Protein 4LYP (pdb70)

CATH classification: 3.20.20.80

Sequence (831 aa):
SEFAFVKIASDGKGFTRYGEPYLIRGANYWQGMNLGADDCCSGGDRKRMMELEIIKQMAEMGIINNLRVMMASSEGPDDQPYRMRPSMMPQPGKYNEGVFVGLDYLLDTMDRRYNMTAVMTLGNFWQWSGGFGQYVAWITGNQTIPYPVGDVTYDEFTQFAARFYNDSEIAPKANKKLFKDHIYTVQNRRNTVNGKIYKEDPVIMSWQIANEPQEAPASWFEEISTFIKKGAPKKHLVSAGLESKLDEYDFDRAHDHKNIDYTTCHCWVENWGIYDPADDPDGLPHANEYMHDFLEESRSKWAAQQLNKPIVMEEFGMARDAWRNPEDETYKYLPSTPTSSHKDEYYQQKAFNQIVSLASNNRSSFSGSNFWAYGGEGRSTYPPNPYGMVWLGDPPHEPHGWYSVYSNDTTVQIIKDYNANLLKVQKELSKGSEFAFVKIASDGKGFTRYGEPYLIRGANYWQGMNLGADDCCSGGDRKRMMELEIIKQMAEMGIINNLRVMMASSEGPDDQPYRMRPSMMPQPGKYNEGVFVGLDYLLDTMDRRYNMTAVMTLGNFWQWSGGFGQYVAWITGNQTIPYPVGDVTYDEFTQFAARFYNDSEIAPKANKLFKDHIYTVQNRRNTVNGKIYKEDPVIMSWQIANEPQEAPASWFEEISTFIKKGAPKHLVSAGLESKKLDEYDFDRAHDHKNIDYTTCHCWVENWGIIYDPADDPDGLPHANEYMHDFLESRSKWAAQQLNKPIVMEEFGMARDAWRNPEDETYKYLPSTPTSSHKDEYYQKAFNQIVSLASNRSFSGSNFWAYGGEGRSTYPPNPYGMVWLGDPPHEPHGWYSVYSNNDTTVQIIKDYNANLLKVQKEL

Nearest PDB structures (foldseek):
  4lyp-assembly2_B  TM=1.002E+00  e=8.422E-87  Rhizomucor miehei
  4nrr-assembly1_A  TM=1.002E+00  e=1.144E-84  Rhizomucor miehei
  4lyr-assembly1_A  TM=1.001E+00  e=4.850E-84  Rhizomucor miehei
  7odj-assembly1_AAA  TM=9.255E-01  e=1.878E-40  Cellvibrio mixtus
  1rh9-assembly1_A  TM=8.190E-01  e=1.113E-27  Solanum lycopersicum

Solvent-accessible surface area: 29738 Å² total; per-residue (Å²): 149,70,130,23,8,3,73,45,14,133,70,6,69,7,4,33,18,101,66,89,33,17,10,1,37,3,0,1,0,7,0,0,0,1,1,0,0,65,116,50,13,9,11,62,58,168,43,0,68,78,0,0,89,31,0,29,101,6,20,6,7,0,0,8,1,4,0,0,0,1,0,20,4,56,19,58,74,4,1,15,0,0,0,2,31,80,48,49,138,57,25,87,18,0,4,30,0,0,0,58,0,0,17,9,0,48,188,79,114,1,0,0,6,0,6,0,1,0,0,34,4,12,0,1,0,0,0,0,1,0,2,50,43,58,68,52,61,126,9,25,21,15,72,85,114,45,56,110,70,91,0,34,141,31,0,9,71,0,14,95,46,111,111,15,14,84,96,0,11,118,29,0,52,64,1,0,136,44,0,1,43,32,139,0,68,57,48,30,55,58,0,64,84,0,30,5,0,2,0,0,0,0,0,6,15,2,36,99,1,42,44,83,18,1,69,82,0,0,30,64,0,40,157,25,0,98,69,3,11,0,0,0,0,5,15,0,79,84,78,49,158,6,0,47,43,0,1,88,18,184,20,0,23,2,0,1,0,0,0,15,0,33,78,52,69,46,8,76,6,33,65,79,121,11,9,82,102,0,17,105,57,4,93,70,4,0,80,26,21,8,143,31,2,66,129,36,81,40,6,2,4,0,3,7,0,1,1,0,6,0,6,54,112,58,84,92,57,134,94,40,30,48,68,29,99,2,60,5,50,17,0,17,65,1,0,83,104,1,6,82,31,0,26,74,39,0,59,122,75,39,4,2,0,1,2,2,14,0,0,0,0,62,1,34,22,86,116,76,26,33,54,10,4,14,15,15,0,0,3,0,32,40,36,63,56,0,29,4,0,0,0,27,121,17,97,0,26,96,32,1,97,71,6,1,60,64,0,45,139,16,21,128,80,49,46,207,108,96,74,119,24,9,3,87,44,14,130,64,6,97,9,3,30,21,108,56,104,34,17,9,1,39,3,0,1,0,6,0,0,1,1,1,0,0,65,114,50,14,10,12,56,56,159,41,0,69,79,0,0,91,31,0,30,102,6,20,6,8,0,0,8,2,4,0,0,0,1,0,19,5,55,19,60,74,4,1,15,1,0,0,1,31,77,47,51,91,54,25,88,16,0,4,30,0,0,0,59,0,0,9,10,0,48,156,75,112,1,0,0,6,0,2,0,1,0,0,31,5,8,0,1,0,0,0,0,0,0,3,49,42,58,68,86,60,111,10,36,22,14,75,85,103,36,81,95,122,90,0,31,144,32,0,8,76,0,14,93,43,109,113,14,14,86,97,0,10,117,34,0,51,54,0,0,137,44,0,1,42,31,135,0,66,48,50,31,56,59,0,64,80,0,31,5,0,2,0,0,0,0,0,5,15,2,36,97,0,43,44,82,16,1,72,80,0,0,32,64,0,37,158,24,0,99,54,2,12,0,0,0,0,5,17,0,64,83,79,49,159,6,0,47,43,1,0,89,15,180,18,0,23,2,0,1,0,0,0,14,0,33,78,50,68,48,8,66,5,30,59,79,127,15,10,81,101,0,20,104,57,4,92,70,3,0,79,26,20,10,145,31,2,71,134,36,84,38,4,2,4,0,2,7,0,0,1,0,6,0,7,54,113,55,86,105,61,78,94,43,31,48,68,30,97,2,60,3,50,18,0,16,64,1,0,85,104,1,4,82,33,0,25,74,36,1,61,112,70,36,3,1,0,0,2,1,15,0,0,0,0,61,1,42,22,87,115,74,27,33,55,9,6,15,15,15,0,0,3,0,32,39,36,64,57,0,28,3,0,0,2,16,132,18,96,0,26,101,29,1,99,66,6,2,60,63,0,49,148,13,32,158,104,72

Foldseek 3Di:
DLQQAWAQPPQFLAIDHNLFGAFFLAAEDQCQLQQLFDVVQPHVNVLSLVQVVLCLLLQGAEYEYELFAEDDLVDFQADPPGQHPDQPRGDVSSVLSVLSNLVSSVVSNHAYAYALFALDPHRDGLLVLL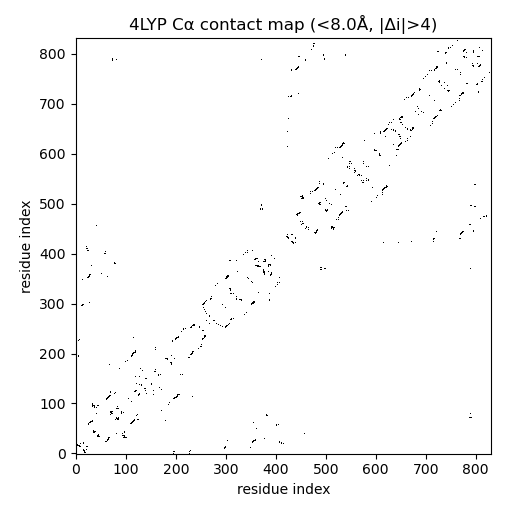CNQVVNPPQQHCPDPRHPVNNNVNSLCCQPPPPSVVSSVVSSLSSLLCQQQDQRPPPRDGNLPDSSYAEYEHHAADDLHALVVLQVSLVSNCVSRVSHAYAHNHQCPDDLVSQCSNQVYPSHQAYEHEDECVVVVQADLQAPPRQVSVLVVLVVSVVRVLVSRVVSSHAYEHAEYFAWANCNVPVVDPVLRQFPPGARVSGLVSLLSSLVSQLVCVLVSSHRYYHYQHEFEAFGLVDAADPSRDRDGRDRRNDRHRGTHDYSPHPNSNSSSVSSVSNVVSSVVSRD/DDLQQAWAQPPQFLAIDHNRFGAFFLAAEDACQLVQLFDVVQPHVNVLSLVQLVLCLVLQGAEYEYEPFAEDDLVDFQADPPGQHPAQPRGDVSSVLSVLSNLVSSVVSNHAYAYALFALDPHRDGLLVLLCNQVVHRDQQHDPDPRHPVNNNVNSLCCQPPPVSVVVSVVSSLSSLLCQQQDQRPPPRDGNLRDSSYAEYEHYAANDLHALVVLQVVLVSNCVSRVSHAYAHNHQCPDDLVSQCSNAVYPSHAAYEHADECVVVVQADLLDPPRQVSVLVVLLVVLVRVLVSRVVSSHAYEHAEYFAWANCNVPVVDVVLRQFPPGARVSGLVSLLSSLVSQLVCVLVSSHRYYHYQHEFEPFGLPDAADPSRDSGGRDRRNDRHRGTYDYSPHPNSNSSSVSSVSNVVSSVVD

Radius of gyration: 30.65 Å; Cα contacts (8 Å, |Δi|>4): 1944; chains: 2; bounding box: 57×100×51 Å

B-factor: mean 14.19, std 9.25, range [4.63, 91.25]

Structure (mmCIF, N/CA/C/O backbone):
data_4LYP
#
_entry.id   4LYP
#
_cell.length_a   50.646
_cell.length_b   171.991
_cell.length_c   55.137
_cell.angle_alpha   90.00
_cell.angle_beta   104.60
_cell.angle_gamma   90.00
#
_symmetry.space_group_name_H-M   'P 1 21 1'
#
loop_
_entity.id
_entity.type
_entity.pdbx_description
1 polymer Exo-beta-1,4-mannosidase
2 non-polymer GUANIDINE
3 non-polymer 2-AMINO-2-HYDROXYMETHYL-PROPANE-1,3-DIOL
4 water water
#
loop_
_atom_site.group_PDB
_atom_site.id
_atom_site.type_symbol
_atom_site.label_atom_id
_atom_site.label_alt_id
_atom_site.label_comp_id
_atom_site.label_asym_id
_atom_site.label_entity_id
_atom_site.label_seq_id
_atom_site.pdbx_PDB_ins_code
_atom_site.Cartn_x
_atom_site.Cartn_y
_atom_site.Cartn_z
_atom_site.occupancy
_atom_site.B_iso_or_equiv
_atom_site.auth_seq_id
_atom_site.auth_comp_id
_atom_site.auth_asym_id
_atom_site.auth_atom_id
_atom_site.pdbx_PDB_model_num
ATOM 1 N N . SER A 1 34 ? 19.196 52.118 43.862 1.00 64.42 -2 SER A N 1
ATOM 2 C CA . SER A 1 34 ? 18.770 53.482 43.373 1.00 39.77 -2 SER A CA 1
ATOM 3 C C . SER A 1 34 ? 19.943 54.424 43.215 1.00 29.66 -2 SER A C 1
ATOM 4 O O . SER A 1 34 ? 19.740 55.594 42.864 1.00 32.75 -2 SER A O 1
ATOM 6 N N . GLU A 1 35 ? 21.160 53.951 43.468 1.00 26.21 -1 GLU A N 1
ATOM 7 C CA . GLU A 1 35 ? 22.347 54.765 43.313 1.00 19.72 -1 GLU A CA 1
ATOM 8 C C . GLU A 1 35 ? 23.217 54.245 42.178 1.00 16.64 -1 GLU A C 1
ATOM 9 O O . GLU A 1 35 ? 24.363 54.643 42.066 1.00 14.96 -1 GLU A O 1
ATOM 15 N N . PHE A 1 36 ? 22.628 53.529 41.240 1.00 16.98 0 PHE A N 1
ATOM 16 C CA . PHE A 1 36 ? 23.391 52.988 40.084 1.00 16.49 0 PHE A CA 1
ATOM 17 C C . PHE A 1 36 ? 24.136 54.049 39.233 1.00 13.60 0 PHE A C 1
ATOM 18 O O . PHE A 1 36 ? 25.247 53.825 38.778 1.00 14.16 0 PHE A O 1
ATOM 26 N N . ALA A 1 37 ? 23.500 55.190 39.076 1.00 12.33 1 ALA A N 1
ATOM 27 C CA . ALA A 1 37 ? 23.983 56.284 38.261 1.00 12.82 1 ALA A CA 1
ATOM 28 C C . ALA A 1 37 ? 24.966 57.190 38.951 1.00 10.00 1 ALA A C 1
ATOM 29 O O . ALA A 1 37 ? 25.570 58.070 38.304 1.00 10.86 1 ALA A O 1
ATOM 31 N N . PHE A 1 38 ? 25.202 57.006 40.267 1.00 10.92 2 PHE A N 1
ATOM 32 C CA . PHE A 1 38 ? 26.195 57.861 40.937 1.00 10.74 2 PHE A CA 1
ATOM 33 C C . PHE A 1 38 ? 27.571 57.348 40.605 1.00 9.50 2 PHE A C 1
ATOM 34 O O . PHE A 1 38 ? 27.850 56.128 40.659 1.00 11.48 2 PHE A O 1
ATOM 42 N N . VAL A 1 39 ? 28.497 58.283 40.369 1.00 9.10 3 VAL A N 1
ATOM 43 C CA . VAL A 1 39 ? 29.912 57.880 40.186 1.00 9.43 3 VAL A CA 1
ATOM 44 C C . VAL A 1 39 ? 30.437 57.474 41.545 1.00 8.73 3 VAL A C 1
ATOM 45 O O . VAL A 1 39 ? 30.184 58.139 42.562 1.00 9.51 3 VAL A O 1
ATOM 49 N N . LYS A 1 40 ? 31.233 56.377 41.567 1.00 8.92 4 LYS A N 1
ATOM 50 C CA . LYS A 1 40 ? 31.733 55.814 42.831 1.00 9.79 4 LYS A CA 1
ATOM 51 C C . LYS A 1 40 ? 33.205 55.529 42.650 1.00 9.28 4 LYS A C 1
ATOM 52 O O . LYS A 1 40 ? 33.736 55.529 41.525 1.00 9.13 4 LYS A O 1
ATOM 58 N N . ILE A 1 41 ? 33.880 55.229 43.750 1.00 9.33 5 ILE A N 1
ATOM 59 C CA . ILE A 1 41 ? 35.252 54.684 43.668 1.00 9.83 5 ILE A CA 1
ATOM 60 C C . ILE A 1 41 ? 35.087 53.155 43.558 1.00 11.07 5 ILE A C 1
ATOM 61 O O . ILE A 1 41 ? 34.338 52.540 44.317 1.00 13.93 5 ILE A O 1
ATOM 66 N N . ALA A 1 42 ? 35.797 52.567 42.622 1.00 10.64 6 ALA A N 1
ATOM 67 C CA . ALA A 1 42 ? 35.891 51.115 42.595 1.00 11.54 6 ALA A CA 1
ATOM 68 C C . ALA A 1 42 ? 36.265 50.582 43.982 1.00 13.50 6 ALA A C 1
ATOM 69 O O . ALA A 1 42 ? 37.106 51.141 44.673 1.00 13.48 6 ALA A O 1
ATOM 71 N N . SER A 1 43 ? 35.724 49.421 44.372 1.00 15.77 7 SER A N 1
ATOM 72 C CA . SER A 1 43 ? 36.020 48.821 45.689 1.00 15.95 7 SER A CA 1
ATOM 73 C C . SER A 1 43 ? 37.527 48.556 45.862 1.00 16.58 7 SER A C 1
ATOM 74 O O . SER A 1 43 ? 38.012 48.661 47.012 1.00 18.62 7 SER A O 1
ATOM 77 N N . ASP A 1 44 ? 38.304 48.354 44.754 1.00 14.12 8 ASP A N 1
ATOM 78 C CA . ASP A 1 44 ? 39.752 48.207 44.854 1.00 15.69 8 ASP A CA 1
ATOM 79 C C . ASP A 1 44 ? 40.596 49.479 44.795 1.00 15.82 8 ASP A C 1
ATOM 80 O O . ASP A 1 44 ? 41.794 49.388 44.791 1.00 16.67 8 ASP A O 1
ATOM 85 N N . GLY A 1 45 ? 39.917 50.627 44.703 1.00 14.37 9 GLY A N 1
ATOM 86 C CA . GLY A 1 45 ? 40.599 51.926 44.764 1.00 13.45 9 GLY A CA 1
ATOM 87 C C . GLY A 1 45 ? 41.277 52.406 43.521 1.00 13.02 9 GLY A C 1
ATOM 88 O O . GLY A 1 45 ? 41.812 53.525 43.525 1.00 14.37 9 GLY A O 1
ATOM 89 N N . LYS A 1 46 ? 41.173 51.657 42.417 1.00 12.35 10 LYS A N 1
ATOM 90 C CA . LYS A 1 46 ? 42.024 51.945 41.242 1.00 13.71 10 LYS A CA 1
ATOM 91 C C . LYS A 1 46 ? 41.290 52.673 40.077 1.00 14.22 10 LYS A C 1
ATOM 92 O O . LYS A 1 46 ? 41.784 52.769 38.999 1.00 21.51 10 LYS A O 1
ATOM 96 N N . GLY A 1 47 ? 40.088 53.128 40.346 1.00 10.91 11 GLY A N 1
ATOM 97 C CA . GLY A 1 47 ? 39.361 53.911 39.363 1.00 10.60 11 GLY A CA 1
ATOM 98 C C . GLY A 1 47 ? 38.010 54.239 39.888 1.00 8.97 11 GLY A C 1
ATOM 99 O O . GLY A 1 47 ? 37.664 53.941 41.052 1.00 10.75 11 GLY A O 1
ATOM 100 N N . PHE A 1 48 ? 37.241 54.873 39.008 1.00 9.09 12 PHE A N 1
ATOM 101 C CA . PHE A 1 48 ? 35.841 55.192 39.261 1.00 9.29 12 PHE A CA 1
ATOM 102 C C . PHE A 1 48 ? 34.944 54.132 38.643 1.00 8.40 12 PHE A C 1
ATOM 103 O O . PHE A 1 48 ? 35.383 53.407 37.719 1.00 9.19 12 PHE A O 1
ATOM 111 N N . THR A 1 49 ? 33.676 54.068 39.091 1.00 9.39 13 THR A N 1
ATOM 112 C CA . THR A 1 49 ? 32.652 53.270 38.421 1.00 9.94 13 THR A CA 1
ATOM 113 C C . THR A 1 49 ? 31.434 54.131 38.260 1.00 8.96 13 THR A C 1
ATOM 114 O O . THR A 1 49 ? 31.200 55.081 38.997 1.00 9.35 13 THR A O 1
ATOM 118 N N . ARG A 1 50 ? 30.588 53.723 37.313 1.00 9.44 14 ARG A N 1
ATOM 119 C CA . ARG A 1 50 ? 29.253 54.315 37.122 1.00 10.12 14 ARG A CA 1
ATOM 120 C C . ARG A 1 50 ? 28.441 53.249 36.372 1.00 9.68 14 ARG A C 1
ATOM 121 O O . ARG A 1 50 ? 29.014 52.619 35.436 1.00 9.89 14 ARG A O 1
ATOM 129 N N . TYR A 1 51 ? 27.175 53.046 36.764 1.00 10.76 15 TYR A N 1
ATOM 130 C CA . TYR A 1 51 ? 26.364 52.036 36.048 1.00 12.74 15 TYR A CA 1
ATOM 131 C C . TYR A 1 51 ? 27.028 50.662 36.101 1.00 12.36 15 TYR A C 1
ATOM 132 O O . TYR A 1 51 ? 26.837 49.866 35.158 1.00 13.70 15 TYR A O 1
ATOM 141 N N . GLY A 1 52 ? 27.723 50.358 37.197 1.00 13.19 16 GLY A N 1
ATOM 142 C CA . GLY A 1 52 ? 28.306 48.993 37.355 1.00 14.53 16 GLY A CA 1
ATOM 143 C C . GLY A 1 52 ? 29.500 48.742 36.476 1.00 11.85 16 GLY A C 1
ATOM 144 O O . GLY A 1 52 ? 29.922 47.588 36.387 1.00 14.74 16 GLY A O 1
ATOM 145 N N . GLU A 1 53 ? 30.053 49.779 35.850 1.00 10.52 17 GLU A N 1
ATOM 146 C CA . GLU A 1 53 ? 31.205 49.620 34.922 1.00 10.14 17 GLU A CA 1
ATOM 147 C C . GLU A 1 53 ? 32.292 50.634 35.231 1.00 8.79 17 GLU A C 1
ATOM 148 O O . GLU A 1 53 ? 32.005 51.692 35.815 1.00 9.75 17 GLU A O 1
ATOM 154 N N . PRO A 1 54 ? 33.532 50.360 34.878 1.00 9.10 18 PRO A N 1
ATOM 155 C CA . PRO A 1 54 ? 34.595 51.413 35.001 1.00 9.53 18 PRO A CA 1
ATOM 156 C C . PRO A 1 54 ? 34.116 52.704 34.361 1.00 9.39 18 PRO A C 1
ATOM 157 O O . PRO A 1 54 ? 33.403 52.711 33.369 1.00 9.15 18 PRO A O 1
ATOM 161 N N . TYR A 1 55 ? 34.645 53.815 34.924 1.00 9.00 19 TYR A N 1
ATOM 162 C CA . TYR A 1 55 ? 34.295 55.144 34.417 1.00 8.88 19 TYR A CA 1
ATOM 163 C C . TYR A 1 55 ? 35.576 55.962 34.315 1.00 8.16 19 TYR A C 1
ATOM 164 O O . TYR A 1 55 ? 36.256 56.211 35.320 1.00 9.62 19 TYR A O 1
ATOM 173 N N . LEU A 1 56 ? 35.970 56.325 33.096 1.00 7.80 20 LEU A N 1
ATOM 174 C CA . LEU A 1 56 ? 37.126 57.175 32.841 1.00 7.54 20 LEU A CA 1
ATOM 175 C C . LEU A 1 56 ? 36.669 58.566 32.470 1.00 7.40 20 LEU A C 1
ATOM 176 O O . LEU A 1 56 ? 35.625 58.807 31.871 1.00 8.61 20 LEU A O 1
ATOM 181 N N . ILE A 1 57 ? 37.513 59.519 32.846 1.00 7.47 21 ILE A N 1
ATOM 182 C CA . ILE A 1 57 ? 37.171 60.966 32.748 1.00 7.24 21 ILE A CA 1
ATOM 183 C C . ILE A 1 57 ? 37.660 61.579 31.432 1.00 6.19 21 ILE A C 1
ATOM 184 O O . ILE A 1 57 ? 38.851 61.883 31.263 1.00 7.53 21 ILE A O 1
ATOM 189 N N . ARG A 1 58 ? 36.695 61.721 30.521 1.00 6.55 22 ARG A N 1
ATOM 190 C CA . ARG A 1 58 ? 36.915 62.380 29.234 1.00 7.19 22 ARG A CA 1
ATOM 191 C C . ARG A 1 58 ? 36.522 63.835 29.423 1.00 6.23 22 ARG A C 1
ATOM 192 O O . ARG A 1 58 ? 35.398 64.244 29.070 1.00 7.44 22 ARG A O 1
ATOM 200 N N . GLY A 1 59 ? 37.374 64.611 30.108 1.00 6.66 23 GLY A N 1
ATOM 201 C CA . GLY A 1 59 ? 36.893 65.812 30.732 1.00 7.30 23 GLY A CA 1
ATOM 202 C C . GLY A 1 59 ? 37.331 67.100 30.083 1.00 6.27 23 GLY A C 1
ATOM 203 O O . GLY A 1 59 ? 38.300 67.202 29.311 1.00 6.86 23 GLY A O 1
ATOM 204 N N . ALA A 1 60 ? 36.589 68.140 30.495 1.00 6.52 24 ALA A N 1
ATOM 205 C CA . ALA A 1 60 ? 36.982 69.547 30.180 1.00 6.44 24 ALA A CA 1
ATOM 206 C C . ALA A 1 60 ? 36.722 70.422 31.399 1.00 5.58 24 ALA A C 1
ATOM 207 O O . ALA A 1 60 ? 35.874 70.058 32.254 1.00 6.62 24 ALA A O 1
ATOM 209 N N . ASN A 1 61 ? 37.339 71.584 31.455 1.00 5.95 25 ASN A N 1
ATOM 210 C CA . ASN A 1 61 ? 36.933 72.639 32.397 1.00 5.70 25 ASN A CA 1
ATOM 211 C C . ASN A 1 61 ? 35.998 73.611 31.668 1.00 5.52 25 ASN A C 1
ATOM 212 O O . ASN A 1 61 ? 36.240 74.024 30.527 1.00 6.55 25 ASN A O 1
ATOM 217 N N . TYR A 1 62 ? 34.922 73.970 32.370 1.00 6.35 26 TYR A N 1
ATOM 218 C CA . TYR A 1 62 ? 33.885 74.886 31.852 1.00 5.97 26 TYR A CA 1
ATOM 219 C C . TYR A 1 62 ? 33.340 75.675 33.034 1.00 6.08 26 TYR A C 1
ATOM 220 O O . TYR A 1 62 ? 32.135 75.662 33.343 1.00 6.87 26 TYR A O 1
ATOM 229 N N . TRP A 1 63 ? 34.231 76.388 33.708 1.00 6.03 27 TRP A N 1
ATOM 230 C CA . TRP A 1 63 ? 33.918 77.165 34.903 1.00 6.14 27 TRP A CA 1
ATOM 231 C C . TRP A 1 63 ? 32.984 78.327 34.608 1.00 5.78 27 TRP A C 1
ATOM 232 O O . TRP A 1 63 ? 32.336 78.852 35.529 1.00 6.55 27 TRP A O 1
ATOM 243 N N . GLN A 1 64 ? 32.866 78.761 33.335 1.00 6.50 28 GLN A N 1
ATOM 244 C CA . GLN A 1 64 ? 31.977 79.849 32.949 1.00 6.07 28 GLN A CA 1
ATOM 245 C C . GLN A 1 64 ? 30.586 79.397 32.683 1.00 6.17 28 GLN A C 1
ATOM 246 O O . GLN A 1 64 ? 29.715 80.187 32.346 1.00 7.12 28 GLN A O 1
ATOM 252 N N . GLY A 1 65 ? 30.302 78.069 32.881 1.00 7.39 29 GLY A N 1
ATOM 253 C CA . GLY A 1 65 ? 28.997 77.522 32.506 1.00 7.18 29 GLY A CA 1
ATOM 254 C C . GLY A 1 65 ? 27.867 78.180 33.261 1.00 6.73 29 GLY A C 1
ATOM 255 O O . GLY A 1 65 ? 26.796 78.467 32.697 1.00 7.05 29 GLY A O 1
ATOM 256 N N . MET A 1 66 ? 27.987 78.355 34.610 1.00 6.70 30 MET A N 1
ATOM 257 C CA . MET A 1 66 ? 26.897 78.923 35.386 1.00 6.56 30 MET A CA 1
ATOM 258 C C . MET A 1 66 ? 26.543 80.305 34.854 1.00 6.72 30 MET A C 1
ATOM 259 O O . MET A 1 66 ? 25.363 80.646 34.649 1.00 7.32 30 MET A O 1
ATOM 264 N N . ASN A 1 67 ? 27.555 81.160 34.592 1.00 6.63 31 ASN A N 1
ATOM 265 C CA . ASN A 1 67 ? 27.280 82.504 34.106 1.00 6.73 31 ASN A CA 1
ATOM 266 C C . ASN A 1 67 ? 26.726 82.538 32.706 1.00 7.39 31 ASN A C 1
ATOM 267 O O . ASN A 1 67 ? 25.868 83.369 32.399 1.00 8.14 31 ASN A O 1
ATOM 272 N N . LEU A 1 68 ? 27.132 81.619 31.833 1.00 7.06 32 LEU A N 1
ATOM 273 C CA . LEU A 1 68 ? 26.541 81.557 30.482 1.00 7.75 32 LEU A CA 1
ATOM 274 C C . LEU A 1 68 ? 25.122 80.971 30.512 1.00 7.18 32 LEU A C 1
ATOM 275 O O . LEU A 1 68 ? 24.287 81.348 29.665 1.00 8.81 32 LEU A O 1
ATOM 280 N N . GLY A 1 69 ? 24.795 80.094 31.476 1.00 7.79 33 GLY A N 1
ATOM 281 C CA . GLY A 1 69 ? 23.456 79.550 31.575 1.00 8.39 33 GLY A CA 1
ATOM 282 C C . GLY A 1 69 ? 22.449 80.522 32.164 1.00 7.93 33 GLY A C 1
ATOM 283 O O . GLY A 1 69 ? 21.251 80.263 32.082 1.00 9.84 33 GLY A O 1
ATOM 284 N N . ALA A 1 70 ? 22.931 81.611 32.753 1.00 8.19 34 ALA A N 1
ATOM 285 C CA . ALA A 1 70 ? 22.008 82.597 33.351 1.00 10.24 34 ALA A CA 1
ATOM 286 C C . ALA A 1 70 ? 21.157 83.280 32.256 1.00 10.29 34 ALA A C 1
ATOM 287 O O . ALA A 1 70 ? 21.555 83.293 31.115 1.00 11.48 34 ALA A O 1
ATOM 289 N N . ASP A 1 71 ? 20.032 83.849 32.670 1.00 12.92 35 ASP A N 1
ATOM 290 C CA . ASP A 1 71 ? 19.192 84.555 31.657 1.00 14.73 35 ASP A CA 1
ATOM 291 C C . ASP A 1 71 ? 19.919 85.800 31.177 1.00 12.90 35 ASP A C 1
ATOM 292 O O . ASP A 1 71 ? 21.007 86.245 31.731 1.00 12.18 35 ASP A O 1
ATOM 297 N N . ASP A 1 72 ? 19.406 86.430 30.133 1.00 15.83 36 ASP A N 1
ATOM 298 C CA . ASP A 1 72 ? 20.093 87.558 29.506 1.00 15.25 36 ASP A CA 1
ATOM 299 C C . ASP A 1 72 ? 20.270 88.688 30.524 1.00 12.22 36 ASP A C 1
ATOM 300 O O . ASP A 1 72 ? 21.261 89.349 30.498 1.00 14.04 36 ASP A O 1
ATOM 305 N N . CYS A 1 73 ? 19.243 88.936 31.361 1.00 13.05 37 CYS A N 1
ATOM 306 C CA A CYS A 1 73 ? 19.363 90.086 32.235 0.70 15.08 37 CYS A CA 1
ATOM 307 C CA B CYS A 1 73 ? 19.190 89.976 32.399 0.30 13.34 37 CYS A CA 1
ATOM 308 C C . CYS A 1 73 ? 20.484 89.940 33.225 1.00 10.79 37 CYS A C 1
ATOM 309 O O . CYS A 1 73 ? 21.006 90.943 33.663 1.00 13.09 37 CYS A O 1
ATOM 314 N N . SER A 1 74 ? 20.900 88.695 33.543 1.00 10.10 38 SER A N 1
ATOM 315 C CA . SER A 1 74 ? 21.961 88.393 34.477 1.00 10.84 38 SER A CA 1
ATOM 316 C C . SER A 1 74 ? 23.292 88.147 33.722 1.00 9.43 38 SER A C 1
ATOM 317 O O . SER A 1 74 ? 24.238 87.616 34.296 1.00 9.47 38 SER A O 1
ATOM 320 N N . GLY A 1 75 ? 23.357 88.532 32.435 1.00 9.27 39 GLY A N 1
ATOM 321 C CA . GLY A 1 75 ? 24.622 88.474 31.688 1.00 9.52 39 GLY A CA 1
ATOM 322 C C . GLY A 1 75 ? 24.889 87.150 30.965 1.00 8.52 39 GLY A C 1
ATOM 323 O O . GLY A 1 75 ? 25.982 86.959 30.462 1.00 9.94 39 GLY A O 1
ATOM 324 N N . GLY A 1 76 ? 23.898 86.236 30.993 1.00 9.38 40 GLY A N 1
ATOM 325 C CA . GLY A 1 76 ? 24.125 84.930 30.337 1.00 9.68 40 GLY A CA 1
ATOM 326 C C . GLY A 1 76 ? 23.929 84.981 28.870 1.00 9.78 40 GLY A C 1
ATOM 327 O O . GLY A 1 76 ? 23.533 85.963 28.248 1.00 11.52 40 GLY A O 1
ATOM 328 N N . ASP A 1 77 ? 24.157 83.819 28.249 1.00 9.43 41 ASP A N 1
ATOM 329 C CA . ASP A 1 77 ? 23.836 83.568 26.842 1.00 9.43 41 ASP A CA 1
ATOM 330 C C . ASP A 1 77 ? 23.506 82.085 26.782 1.00 8.29 41 ASP A C 1
ATOM 331 O O . ASP A 1 77 ? 24.348 81.240 26.424 1.00 8.31 41 ASP A O 1
ATOM 336 N N . ARG A 1 78 ? 22.257 81.756 27.153 1.00 9.35 42 ARG A N 1
ATOM 337 C CA . ARG A 1 78 ? 21.922 80.347 27.448 1.00 9.06 42 ARG A CA 1
ATOM 338 C C . ARG A 1 78 ? 21.980 79.517 26.170 1.00 9.35 42 ARG A C 1
ATOM 339 O O . ARG A 1 78 ? 22.399 78.365 26.208 1.00 9.55 42 ARG A O 1
ATOM 347 N N . LYS A 1 79 ? 21.545 80.054 25.035 1.00 9.94 43 LYS A N 1
ATOM 348 C CA . LYS A 1 79 ? 21.625 79.293 23.786 1.00 11.03 43 LYS A CA 1
ATOM 349 C C . LYS A 1 79 ? 23.088 79.011 23.451 1.00 9.60 43 LYS A C 1
ATOM 350 O O . LYS A 1 79 ? 23.407 77.947 22.892 1.00 10.05 43 LYS A O 1
ATOM 356 N N . ARG A 1 80 ? 23.995 79.960 23.712 1.00 9.29 44 ARG A N 1
ATOM 357 C CA . ARG A 1 80 ? 25.408 79.693 23.501 1.00 9.29 44 ARG A CA 1
ATOM 358 C C . ARG A 1 80 ? 25.918 78.590 24.449 1.00 8.40 44 ARG A C 1
ATOM 359 O O . ARG A 1 80 ? 26.617 77.686 24.027 1.00 8.73 44 ARG A O 1
ATOM 367 N N . MET A 1 81 ? 25.486 78.614 25.715 1.00 8.20 45 MET A N 1
ATOM 368 C CA A MET A 1 81 ? 25.849 77.542 26.655 0.60 8.35 45 MET A CA 1
ATOM 369 C CA B MET A 1 81 ? 25.875 77.547 26.631 0.40 8.18 45 MET A CA 1
ATOM 370 C C . MET A 1 81 ? 25.424 76.212 26.109 1.00 8.25 45 MET A C 1
ATOM 371 O O . MET A 1 81 ? 26.169 75.234 26.096 1.00 8.57 45 MET A O 1
ATOM 380 N N . GLU A 1 82 ? 24.173 76.117 25.666 1.00 8.59 46 GLU A N 1
ATOM 381 C CA . GLU A 1 82 ? 23.641 74.886 25.157 1.00 9.53 46 GLU A CA 1
ATOM 382 C C . GLU A 1 82 ? 24.407 74.392 23.928 1.00 9.15 46 GLU A C 1
ATOM 383 O O . GLU A 1 82 ? 24.724 73.201 23.826 1.00 9.84 46 GLU A O 1
ATOM 389 N N . LEU A 1 83 ? 24.809 75.298 23.047 1.00 9.18 47 LEU A N 1
ATOM 390 C CA . LEU A 1 83 ? 25.599 74.934 21.887 1.00 9.15 47 LEU A CA 1
ATOM 391 C C . LEU A 1 83 ? 26.998 74.442 22.280 1.00 8.82 47 LEU A C 1
ATOM 392 O O . LEU A 1 83 ? 27.503 73.485 21.722 1.00 9.07 47 LEU A O 1
ATOM 397 N N . GLU A 1 84 ? 27.608 75.099 23.263 1.00 8.73 48 GLU A N 1
ATOM 398 C CA . GLU A 1 84 ? 28.963 74.726 23.671 1.00 7.99 48 GLU A CA 1
ATOM 399 C C . GLU A 1 84 ? 28.935 73.362 24.362 1.00 7.58 48 GLU A C 1
ATOM 400 O O . GLU A 1 84 ? 29.871 72.552 24.163 1.00 8.33 48 GLU A O 1
ATOM 406 N N . ILE A 1 85 ? 27.905 73.063 25.160 1.00 7.97 49 ILE A N 1
ATOM 407 C CA A ILE A 1 85 ? 27.754 71.697 25.716 0.70 8.26 49 ILE A CA 1
ATOM 408 C CA B ILE A 1 85 ? 27.853 71.711 25.710 0.30 7.78 49 ILE A CA 1
ATOM 409 C C . ILE A 1 85 ? 27.610 70.660 24.616 1.00 8.00 49 ILE A C 1
ATOM 410 O O . ILE A 1 85 ? 28.247 69.618 24.640 1.00 8.36 49 ILE A O 1
ATOM 419 N N . LYS A 1 86 ? 26.750 70.974 23.627 1.00 8.65 50 LYS A N 1
ATOM 420 C CA . LYS A 1 86 ? 26.597 70.069 22.467 1.00 8.81 50 LYS A CA 1
ATOM 421 C C . LYS A 1 86 ? 27.930 69.894 21.752 1.00 8.28 50 LYS A C 1
ATOM 422 O O . LYS A 1 86 ? 28.339 68.722 21.414 1.00 9.37 50 LYS A O 1
ATOM 428 N N . GLN A 1 87 ? 28.726 70.941 21.547 1.00 8.44 51 GLN A N 1
ATOM 429 C CA . GLN A 1 87 ? 30.023 70.800 20.923 1.00 8.70 51 GLN A CA 1
ATOM 430 C C . GLN A 1 87 ? 30.936 69.896 21.717 1.00 7.64 51 GLN A C 1
ATOM 431 O O . GLN A 1 87 ? 31.674 69.039 21.186 1.00 8.30 51 GLN A O 1
ATOM 437 N N . MET A 1 88 ? 30.921 70.055 23.047 1.00 7.67 52 MET A N 1
ATOM 438 C CA . MET A 1 88 ? 31.762 69.226 23.894 1.00 7.95 52 MET A CA 1
ATOM 439 C C . MET A 1 88 ? 31.282 67.779 23.850 1.00 7.96 52 MET A C 1
ATOM 440 O O . MET A 1 88 ? 32.122 66.853 23.779 1.00 8.23 52 MET A O 1
ATOM 445 N N . ALA A 1 89 ? 30.004 67.528 23.798 1.00 7.66 53 ALA A N 1
ATOM 446 C CA . ALA A 1 89 ? 29.491 66.159 23.674 1.00 9.14 53 ALA A CA 1
ATOM 447 C C . ALA A 1 89 ? 29.967 65.560 22.366 1.00 9.88 53 ALA A C 1
ATOM 448 O O . ALA A 1 89 ? 30.410 64.406 22.309 1.00 9.86 53 ALA A O 1
ATOM 450 N N . GLU A 1 90 ? 29.992 66.362 21.280 1.00 9.17 54 GLU A N 1
ATOM 451 C CA . GLU A 1 90 ? 30.417 65.869 19.945 1.00 9.89 54 GLU A CA 1
ATOM 452 C C . GLU A 1 90 ? 31.913 65.575 19.955 1.00 9.87 54 GLU A C 1
ATOM 453 O O . GLU A 1 90 ? 32.344 64.713 19.194 1.00 12.29 54 GLU A O 1
ATOM 459 N N . MET A 1 91 ? 32.681 66.248 20.782 1.00 8.72 55 MET A N 1
ATOM 460 C CA . MET A 1 91 ? 34.077 65.911 20.904 1.00 10.09 55 MET A CA 1
ATOM 461 C C . MET A 1 91 ? 34.364 64.820 21.935 1.00 8.72 55 MET A C 1
ATOM 462 O O . MET A 1 91 ? 35.545 64.551 22.232 1.00 10.19 55 MET A O 1
ATOM 467 N N . GLY A 1 92 ? 33.320 64.157 22.418 1.00 8.01 56 GLY A N 1
ATOM 468 C CA . GLY A 1 92 ? 33.520 62.987 23.241 1.00 8.01 56 GLY A CA 1
ATOM 469 C C . GLY A 1 92 ? 33.630 63.273 24.737 1.00 7.86 56 GLY A C 1
ATOM 470 O O . GLY A 1 92 ? 34.055 62.382 25.490 1.00 8.62 56 GLY A O 1
ATOM 471 N N . ILE A 1 93 ? 33.333 64.493 25.198 1.00 7.88 57 ILE A N 1
ATOM 472 C CA A ILE A 1 93 ? 33.504 64.836 26.628 0.60 7.31 57 ILE A CA 1
ATOM 473 C CA B ILE A 1 93 ? 33.464 64.872 26.619 0.40 7.10 57 ILE A CA 1
ATOM 474 C C . ILE A 1 93 ? 32.353 64.216 27.416 1.00 7.03 57 ILE A C 1
ATOM 475 O O . ILE A 1 93 ? 31.168 64.371 27.075 1.00 8.85 57 ILE A O 1
ATOM 484 N N . ASN A 1 94 ? 32.709 63.627 28.565 1.00 6.51 58 ASN A N 1
ATOM 485 C CA . ASN A 1 94 ? 31.713 63.059 29.475 1.00 7.25 58 ASN A CA 1
ATOM 486 C C . ASN A 1 94 ? 31.701 63.751 30.851 1.00 6.09 58 ASN A C 1
ATOM 487 O O . ASN A 1 94 ? 30.899 63.341 31.714 1.00 7.53 58 ASN A O 1
ATOM 492 N N . ASN A 1 95 ? 32.542 64.756 31.091 1.00 6.77 59 ASN A N 1
ATOM 493 C CA . ASN A 1 95 ? 32.728 65.281 32.422 1.00 6.56 59 ASN A CA 1
ATOM 494 C C . ASN A 1 95 ? 33.172 66.726 32.332 1.00 6.25 59 ASN A C 1
ATOM 495 O O . ASN A 1 95 ? 34.109 67.047 31.590 1.00 7.04 59 ASN A O 1
ATOM 500 N N . LEU A 1 96 ? 32.411 67.618 33.024 1.00 5.82 60 LEU A N 1
ATOM 501 C CA . LEU A 1 96 ? 32.814 69.036 33.097 1.00 6.27 60 LEU A CA 1
ATOM 502 C C . LEU A 1 96 ? 33.119 69.383 34.554 1.00 5.35 60 LEU A C 1
ATOM 503 O O . LEU A 1 96 ? 32.339 69.108 35.462 1.00 6.06 60 LEU A O 1
ATOM 508 N N . ARG A 1 97 ? 34.295 69.988 34.740 1.00 6.14 61 ARG A N 1
ATOM 509 C CA . ARG A 1 97 ? 34.638 70.641 36.021 1.00 5.82 61 ARG A CA 1
ATOM 510 C C . ARG A 1 97 ? 34.102 72.056 35.934 1.00 5.95 61 ARG A C 1
ATOM 511 O O . ARG A 1 97 ? 34.471 72.801 35.024 1.00 5.91 61 ARG A O 1
ATOM 519 N N . VAL A 1 98 ? 33.205 72.397 36.842 1.00 5.84 62 VAL A N 1
ATOM 520 C CA . VAL A 1 98 ? 32.446 73.624 36.780 1.00 6.56 62 VAL A CA 1
ATOM 521 C C . VAL A 1 98 ? 32.621 74.381 38.110 1.00 6.25 62 VAL A C 1
ATOM 522 O O . VAL A 1 98 ? 32.982 73.813 39.114 1.00 7.11 62 VAL A O 1
ATOM 526 N N . MET A 1 99 ? 32.299 75.650 38.053 1.00 6.17 63 MET A N 1
ATOM 527 C CA A MET A 1 99 ? 32.388 76.478 39.248 0.50 6.86 63 MET A CA 1
ATOM 528 C CA B MET A 1 99 ? 32.385 76.502 39.262 0.50 7.11 63 MET A CA 1
ATOM 529 C C . MET A 1 99 ? 30.986 76.724 39.817 1.00 6.61 63 MET A C 1
ATOM 530 O O . MET A 1 99 ? 30.135 77.247 39.207 1.00 9.77 63 MET A O 1
ATOM 539 N N . ALA A 1 100 ? 30.812 76.288 41.058 1.00 6.46 64 ALA A N 1
ATOM 540 C CA . ALA A 1 100 ? 29.554 76.363 41.787 1.00 6.80 64 ALA A CA 1
ATOM 541 C C . ALA A 1 100 ? 29.679 77.372 42.949 1.00 6.03 64 ALA A C 1
ATOM 542 O O . ALA A 1 100 ? 29.123 77.156 44.050 1.00 7.45 64 ALA A O 1
ATOM 544 N N . SER A 1 101 ? 30.411 78.453 42.694 1.00 6.66 65 SER A N 1
ATOM 545 C CA . SER A 1 101 ? 30.557 79.534 43.650 1.00 7.19 65 SER A CA 1
ATOM 546 C C . SER A 1 101 ? 31.020 80.752 42.846 1.00 7.30 65 SER A C 1
ATOM 547 O O . SER A 1 101 ? 31.640 80.604 41.796 1.00 8.25 65 SER A O 1
ATOM 550 N N . SER A 1 102 ? 30.723 81.928 43.410 1.00 7.20 66 SER A N 1
ATOM 551 C CA . SER A 1 102 ? 31.417 83.178 43.022 1.00 7.73 66 SER A CA 1
ATOM 552 C C . SER A 1 102 ? 30.917 84.234 43.982 1.00 7.18 66 SER A C 1
ATOM 553 O O . SER A 1 102 ? 29.724 84.373 44.196 1.00 8.65 66 SER A O 1
ATOM 556 N N . GLU A 1 103 ? 31.848 85.016 44.500 1.00 6.96 67 GLU A N 1
ATOM 557 C CA . GLU A 1 103 ? 31.564 85.963 45.548 1.00 7.41 67 GLU A CA 1
ATOM 558 C C . GLU A 1 103 ? 31.666 87.379 45.028 1.00 7.34 67 GLU A C 1
ATOM 559 O O . GLU A 1 103 ? 32.584 87.730 44.260 1.00 7.57 67 GLU A O 1
ATOM 565 N N . GLY A 1 104 ? 30.747 88.247 45.496 1.00 7.54 68 GLY A N 1
ATOM 566 C CA . GLY A 1 104 ? 30.847 89.694 45.275 1.00 8.23 68 GLY A CA 1
ATOM 567 C C . GLY A 1 104 ? 31.730 90.344 46.342 1.00 8.15 68 GLY A C 1
ATOM 568 O O . GLY A 1 104 ? 32.492 89.640 47.036 1.00 7.73 68 GLY A O 1
ATOM 569 N N . PRO A 1 105 ? 31.673 91.653 46.520 1.00 8.00 69 PRO A N 1
ATOM 570 C CA . PRO A 1 105 ? 30.749 92.581 45.797 1.00 8.29 69 PRO A CA 1
ATOM 571 C C . PRO A 1 105 ? 31.078 92.720 44.302 1.00 7.85 69 PRO A C 1
ATOM 572 O O . PRO A 1 105 ? 32.206 92.405 43.857 1.00 8.10 69 PRO A O 1
ATOM 576 N N . ASP A 1 106 ? 30.118 93.240 43.549 1.00 7.86 70 ASP A N 1
ATOM 577 C CA . ASP A 1 106 ? 30.189 93.246 42.096 1.00 7.61 70 ASP A CA 1
ATOM 578 C C . ASP A 1 106 ? 30.883 94.473 41.521 1.00 7.01 70 ASP A C 1
ATOM 579 O O . ASP A 1 106 ? 30.821 94.720 40.314 1.00 7.63 70 ASP A O 1
ATOM 584 N N . ASP A 1 107 ? 31.612 95.236 42.362 1.00 7.39 71 ASP A N 1
ATOM 585 C CA . ASP A 1 107 ? 32.425 96.354 41.923 1.00 7.83 71 ASP A CA 1
ATOM 586 C C . ASP A 1 107 ? 33.906 95.994 41.951 1.00 8.22 71 ASP A C 1
ATOM 587 O O . ASP A 1 107 ? 34.768 96.923 41.970 1.00 11.72 71 ASP A O 1
ATOM 592 N N . GLN A 1 108 ? 34.264 94.718 41.991 1.00 8.64 72 GLN A N 1
ATOM 593 C CA . GLN A 1 108 ? 35.671 94.318 42.119 1.00 8.01 72 GLN A CA 1
ATOM 594 C C . GLN A 1 108 ? 36.243 93.938 40.748 1.00 7.43 72 GLN A C 1
ATOM 595 O O . GLN A 1 108 ? 35.607 93.285 39.940 1.00 9.07 72 GLN A O 1
ATOM 601 N N . PRO A 1 109 ? 37.489 94.325 40.490 1.00 8.09 73 PRO A N 1
ATOM 602 C CA . PRO A 1 109 ? 38.185 93.885 39.260 1.00 8.33 73 PRO A CA 1
ATOM 603 C C . PRO A 1 109 ? 38.546 92.432 39.366 1.00 8.03 73 PRO A C 1
ATOM 604 O O . PRO A 1 109 ? 38.580 91.810 40.443 1.00 8.40 73 PRO A O 1
ATOM 608 N N . TYR A 1 110 ? 38.881 91.838 38.224 1.00 8.03 74 TYR A N 1
ATOM 609 C CA . TYR A 1 110 ? 39.526 90.531 38.113 1.00 7.34 74 TYR A CA 1
ATOM 610 C C . TYR A 1 110 ? 38.601 89.370 38.449 1.00 7.38 74 TYR A C 1
ATOM 611 O O . TYR A 1 110 ? 39.114 88.248 38.676 1.00 8.95 74 TYR A O 1
ATOM 620 N N . ARG A 1 111 ? 37.270 89.529 38.468 1.00 6.70 75 ARG A N 1
ATOM 621 C CA . ARG A 1 111 ? 36.416 88.439 38.878 1.00 7.04 75 ARG A CA 1
ATOM 622 C C . ARG A 1 111 ? 35.134 88.361 38.061 1.00 6.80 75 ARG A C 1
ATOM 623 O O . ARG A 1 111 ? 34.630 89.322 37.433 1.00 7.34 75 ARG A O 1
ATOM 631 N N . MET A 1 112 ? 34.508 87.186 38.111 1.00 7.01 76 MET A N 1
ATOM 632 C CA . MET A 1 112 ? 33.247 86.922 37.456 1.00 6.97 76 MET A CA 1
ATOM 633 C C . MET A 1 112 ? 32.188 87.878 37.925 1.00 6.69 76 MET A C 1
ATOM 634 O O . MET A 1 112 ? 32.018 88.109 39.125 1.00 7.42 76 MET A O 1
ATOM 639 N N . ARG A 1 113 ? 31.427 88.418 36.986 1.00 6.69 77 ARG A N 1
ATOM 640 C CA . ARG A 1 113 ? 30.368 89.361 37.288 1.00 6.93 77 ARG A CA 1
ATOM 641 C C . ARG A 1 113 ? 29.170 89.048 36.372 1.00 7.03 77 ARG A C 1
ATOM 642 O O . ARG A 1 113 ? 29.364 88.825 35.171 1.00 7.46 77 ARG A O 1
ATOM 650 N N . PRO A 1 114 ? 27.939 89.103 36.870 1.00 6.91 78 PRO A N 1
ATOM 651 C CA . PRO A 1 114 ? 27.622 89.290 38.287 1.00 7.58 78 PRO A CA 1
ATOM 652 C C . PRO A 1 114 ? 27.966 88.007 39.099 1.00 7.68 78 PRO A C 1
ATOM 653 O O . PRO A 1 114 ? 27.919 86.879 38.543 1.00 8.03 78 PRO A O 1
ATOM 657 N N . SER A 1 115 ? 28.281 88.204 40.369 1.00 8.13 79 SER A N 1
ATOM 658 C CA . SER A 1 115 ? 28.585 87.112 41.261 1.00 7.04 79 SER A CA 1
ATOM 659 C C . SER A 1 115 ? 27.308 86.304 41.630 1.00 7.50 79 SER A C 1
ATOM 660 O O . SER A 1 115 ? 26.186 86.830 41.673 1.00 7.79 79 SER A O 1
ATOM 663 N N . MET A 1 116 ? 27.552 85.038 41.943 1.00 7.90 80 MET A N 1
ATOM 664 C CA . MET A 1 116 ? 26.469 84.192 42.463 1.00 8.43 80 MET A CA 1
ATOM 665 C C . MET A 1 116 ? 25.990 84.638 43.870 1.00 7.70 80 MET A C 1
ATOM 666 O O . MET A 1 116 ? 24.824 84.572 44.191 1.00 7.91 80 MET A O 1
ATOM 671 N N . MET A 1 117 ? 26.996 85.028 44.678 1.00 7.68 81 MET A N 1
ATOM 672 C CA . MET A 1 117 ? 26.744 85.346 46.100 1.00 7.90 81 MET A CA 1
ATOM 673 C C . MET A 1 117 ? 27.378 86.728 46.372 1.00 7.42 81 MET A C 1
ATOM 674 O O . MET A 1 117 ? 28.512 86.859 46.843 1.00 7.76 81 MET A O 1
ATOM 679 N N . PRO A 1 118 ? 26.605 87.804 46.088 1.00 8.06 82 PRO A N 1
ATOM 680 C CA . PRO A 1 118 ? 27.175 89.151 46.218 1.00 8.34 82 PRO A CA 1
ATOM 681 C C . PRO A 1 118 ? 27.530 89.591 47.657 1.00 8.29 82 PRO A C 1
ATOM 682 O O . PRO A 1 118 ? 28.431 90.405 47.833 1.00 9.69 82 PRO A O 1
ATOM 686 N N . GLN A 1 119 ? 26.835 89.018 48.635 1.00 9.25 83 GLN A N 1
ATOM 687 C CA . GLN A 1 119 ? 27.176 89.201 50.057 1.00 10.17 83 GLN A CA 1
ATOM 688 C C . GLN A 1 119 ? 26.930 87.839 50.682 1.00 9.75 83 GLN A C 1
ATOM 689 O O . GLN A 1 119 ? 26.134 87.050 50.188 1.00 9.61 83 GLN A O 1
ATOM 695 N N . PRO A 1 120 ? 27.519 87.555 51.856 1.00 10.12 84 PRO A N 1
ATOM 696 C CA . PRO A 1 120 ? 27.315 86.226 52.470 1.00 11.26 84 PRO A CA 1
ATOM 697 C C . PRO A 1 120 ? 25.869 85.852 52.633 1.00 10.31 84 PRO A C 1
ATOM 698 O O . PRO A 1 120 ? 25.116 86.648 53.243 1.00 11.59 84 PRO A O 1
ATOM 702 N N . GLY A 1 121 ? 25.462 84.715 52.114 1.00 10.50 85 GLY A N 1
ATOM 703 C CA . GLY A 1 121 ? 24.108 84.219 52.269 1.00 12.61 85 GLY A CA 1
ATOM 704 C C . GLY A 1 121 ? 23.070 84.910 51.424 1.00 10.84 85 GLY A C 1
ATOM 705 O O . GLY A 1 121 ? 21.893 84.532 51.475 1.00 12.61 85 GLY A O 1
ATOM 706 N N . LYS A 1 122 ? 23.494 85.855 50.585 1.00 9.99 86 LYS A N 1
ATOM 707 C CA . LYS A 1 122 ? 22.533 86.578 49.685 1.00 10.80 86 LYS A CA 1
ATOM 708 C C . LYS A 1 122 ? 22.935 86.225 48.257 1.00 10.22 86 LYS A C 1
ATOM 709 O O . LYS A 1 122 ? 24.084 86.436 47.869 1.00 12.47 86 LYS A O 1
ATOM 715 N N . TYR A 1 123 ? 22.016 85.669 47.528 1.00 9.32 87 TYR A N 1
ATOM 716 C CA . TYR A 1 123 ? 22.313 85.094 46.237 1.00 9.57 87 TYR A CA 1
ATOM 717 C C . TYR A 1 123 ? 21.667 85.899 45.102 1.00 8.84 87 TYR A C 1
ATOM 718 O O . TYR A 1 123 ? 20.570 86.478 45.244 1.00 10.25 87 TYR A O 1
ATOM 727 N N . ASN A 1 124 ? 22.344 85.909 43.955 1.00 8.61 88 ASN A N 1
ATOM 728 C CA . ASN A 1 124 ? 21.771 86.418 42.709 1.00 9.26 88 ASN A CA 1
ATOM 729 C C . ASN A 1 124 ? 21.074 85.231 42.060 1.00 8.88 88 ASN A C 1
ATOM 730 O O . ASN A 1 124 ? 21.716 84.330 41.515 1.00 8.80 88 ASN A O 1
ATOM 735 N N . GLU A 1 125 ? 19.759 85.178 42.172 1.00 9.18 89 GLU A N 1
ATOM 736 C CA . GLU A 1 125 ? 18.981 84.044 41.707 1.00 9.36 89 GLU A CA 1
ATOM 737 C C . GLU A 1 125 ? 19.154 83.861 40.227 1.00 9.08 89 GLU A C 1
ATOM 738 O O . GLU A 1 125 ? 19.118 82.739 39.733 1.00 11.02 89 GLU A O 1
ATOM 744 N N . GLY A 1 126 ? 19.302 84.940 39.436 1.00 8.61 90 GLY A N 1
ATOM 745 C CA . GLY A 1 126 ? 19.525 84.790 37.994 1.00 10.63 90 GLY A CA 1
ATOM 746 C C . GLY A 1 126 ? 20.788 83.931 37.776 1.00 9.77 90 GLY A C 1
ATOM 747 O O . GLY A 1 126 ? 20.843 83.046 36.854 1.00 13.26 90 GLY A O 1
ATOM 748 N N . VAL A 1 127 ? 21.833 84.180 38.509 1.00 8.42 91 VAL A N 1
ATOM 749 C CA . VAL A 1 127 ? 23.073 83.449 38.298 1.00 9.21 91 VAL A CA 1
ATOM 750 C C . VAL A 1 127 ? 22.885 81.980 38.820 1.00 8.01 91 VAL A C 1
ATOM 751 O O . VAL A 1 127 ? 23.301 81.050 38.159 1.00 8.15 91 VAL A O 1
ATOM 755 N N . PHE A 1 128 ? 22.230 81.791 39.943 1.00 7.48 92 PHE A N 1
ATOM 756 C CA . PHE A 1 128 ? 21.968 80.456 40.426 1.00 7.91 92 PHE A CA 1
ATOM 757 C C . PHE A 1 128 ? 21.191 79.623 39.442 1.00 8.34 92 PHE A C 1
ATOM 758 O O . PHE A 1 128 ? 21.470 78.434 39.232 1.00 8.70 92 PHE A O 1
ATOM 766 N N . VAL A 1 129 ? 20.185 80.249 38.811 1.00 8.26 93 VAL A N 1
ATOM 767 C CA . VAL A 1 129 ? 19.416 79.515 37.791 1.00 8.30 93 VAL A CA 1
ATOM 768 C C . VAL A 1 129 ? 20.334 79.098 36.638 1.00 7.99 93 VAL A C 1
ATOM 769 O O . VAL A 1 129 ? 20.086 78.065 36.003 1.00 8.15 93 VAL A O 1
ATOM 773 N N . GLY A 1 130 ? 21.377 79.885 36.336 1.00 8.02 94 GLY A N 1
ATOM 774 C CA . GLY A 1 130 ? 22.311 79.448 35.307 1.00 8.39 94 GLY A CA 1
ATOM 775 C C . GLY A 1 130 ? 22.960 78.124 35.661 1.00 7.26 94 GLY A C 1
ATOM 776 O O . GLY A 1 130 ? 23.219 77.295 34.790 1.00 8.60 94 GLY A O 1
ATOM 777 N N . LEU A 1 131 ? 23.300 77.942 36.945 1.00 7.29 95 LEU A N 1
ATOM 778 C CA . LEU A 1 131 ? 23.868 76.645 37.370 1.00 7.68 95 LEU A CA 1
ATOM 779 C C . LEU A 1 131 ? 22.825 75.524 37.223 1.00 6.75 95 LEU A C 1
ATOM 780 O O . LEU A 1 131 ? 23.158 74.400 36.769 1.00 8.21 95 LEU A O 1
ATOM 785 N N . ASP A 1 132 ? 21.530 75.792 37.484 1.00 7.56 96 ASP A N 1
ATOM 786 C CA . ASP A 1 132 ? 20.509 74.794 37.269 1.00 7.83 96 ASP A CA 1
ATOM 787 C C . ASP A 1 132 ? 20.468 74.398 35.796 1.00 7.78 96 ASP A C 1
ATOM 788 O O . ASP A 1 132 ? 20.378 73.229 35.471 1.00 7.91 96 ASP A O 1
ATOM 793 N N . TYR A 1 133 ? 20.498 75.369 34.879 1.00 7.69 97 TYR A N 1
ATOM 794 C CA . TYR A 1 133 ? 20.466 75.075 33.459 1.00 7.86 97 TYR A CA 1
ATOM 795 C C . TYR A 1 133 ? 21.734 74.352 33.000 1.00 7.94 97 TYR A C 1
ATOM 796 O O . TYR A 1 133 ? 21.658 73.440 32.173 1.00 8.47 97 TYR A O 1
ATOM 805 N N . LEU A 1 134 ? 22.891 74.734 33.539 1.00 7.66 98 LEU A N 1
ATOM 806 C CA . LEU A 1 134 ? 24.120 74.004 33.233 1.00 7.96 98 LEU A CA 1
ATOM 807 C C . LEU A 1 134 ? 23.987 72.530 33.543 1.00 7.32 98 LEU A C 1
ATOM 808 O O . LEU A 1 134 ? 24.247 71.666 32.703 1.00 7.94 98 LEU A O 1
ATOM 813 N N . LEU A 1 135 ? 23.491 72.231 34.745 1.00 7.50 99 LEU A N 1
ATOM 814 C CA . LEU A 1 135 ? 23.395 70.861 35.176 1.00 8.45 99 LEU A CA 1
ATOM 815 C C . LEU A 1 135 ? 22.318 70.106 34.411 1.00 7.92 99 LEU A C 1
ATOM 816 O O . LEU A 1 135 ? 22.479 68.917 34.142 1.00 8.81 99 LEU A O 1
ATOM 821 N N . ASP A 1 136 ? 21.211 70.779 34.029 1.00 8.34 100 ASP A N 1
ATOM 822 C CA . ASP A 1 136 ? 20.200 70.136 33.261 1.00 8.68 100 ASP A CA 1
ATOM 823 C C . ASP A 1 136 ? 20.691 69.806 31.840 1.00 7.95 100 ASP A C 1
ATOM 824 O O . ASP A 1 136 ? 20.391 68.717 31.314 1.00 8.53 100 ASP A O 1
ATOM 829 N N . THR A 1 137 ? 21.473 70.707 31.242 1.00 8.26 101 THR A N 1
ATOM 830 C CA . THR A 1 137 ? 21.995 70.482 29.913 1.00 8.48 101 THR A CA 1
ATOM 831 C C . THR A 1 137 ? 23.025 69.371 29.939 1.00 7.85 101 THR A C 1
ATOM 832 O O . THR A 1 137 ? 23.062 68.506 29.052 1.00 8.69 101 THR A O 1
ATOM 836 N N . MET A 1 138 ? 23.875 69.362 30.960 1.00 8.19 102 MET A N 1
ATOM 837 C CA . MET A 1 138 ? 24.850 68.250 31.153 1.00 8.08 102 MET A CA 1
ATOM 838 C C . MET A 1 138 ? 24.086 66.927 31.239 1.00 8.24 102 MET A C 1
ATOM 839 O O . MET A 1 138 ? 24.501 65.936 30.639 1.00 8.77 102 MET A O 1
ATOM 844 N N . ASP A 1 139 ? 23.011 66.883 31.981 1.00 8.68 103 ASP A N 1
ATOM 845 C CA . ASP A 1 139 ? 22.194 65.667 32.125 1.00 10.68 103 ASP A CA 1
ATOM 846 C C . ASP A 1 139 ? 21.749 65.178 30.719 1.00 10.05 103 ASP A C 1
ATOM 847 O O . ASP A 1 139 ? 21.922 64.018 30.371 1.00 11.18 103 ASP A O 1
ATOM 852 N N . ARG A 1 140 ? 21.275 66.071 29.873 1.00 10.03 104 ARG A N 1
ATOM 853 C CA A ARG A 1 140 ? 20.802 65.736 28.531 0.50 11.19 104 ARG A CA 1
ATOM 854 C CA B ARG A 1 140 ? 20.805 65.695 28.546 0.50 11.26 104 ARG A CA 1
ATOM 855 C C . ARG A 1 140 ? 21.892 65.130 27.660 1.00 11.17 104 ARG A C 1
ATOM 856 O O . ARG A 1 140 ? 21.618 64.340 26.790 1.00 13.50 104 ARG A O 1
ATOM 871 N N . TYR A 1 141 ? 23.141 65.519 27.926 1.00 11.14 105 TYR A N 1
ATOM 872 C CA . TYR A 1 141 ? 24.262 65.005 27.161 1.00 11.67 105 TYR A CA 1
ATOM 873 C C . TYR A 1 141 ? 25.056 63.919 27.894 1.00 12.22 105 TYR A C 1
ATOM 874 O O . TYR A 1 141 ? 26.204 63.594 27.515 1.00 17.02 105 TYR A O 1
ATOM 883 N N . ASN A 1 142 ? 24.512 63.382 28.991 1.00 11.26 106 ASN A N 1
ATOM 884 C CA . ASN A 1 142 ? 25.088 62.299 29.749 1.00 13.03 106 ASN A CA 1
ATOM 885 C C . ASN A 1 142 ? 26.460 62.648 30.285 1.00 12.22 106 ASN A C 1
ATOM 886 O O . ASN A 1 142 ? 27.303 61.779 30.360 1.00 17.20 106 ASN A O 1
ATOM 891 N N . MET A 1 143 ? 26.659 63.871 30.698 1.00 8.52 107 MET A N 1
ATOM 892 C CA . MET A 1 143 ? 27.878 64.297 31.333 1.00 8.25 107 MET A CA 1
ATOM 893 C C . MET A 1 143 ? 27.728 64.291 32.853 1.00 7.91 107 MET A C 1
ATOM 894 O O . MET A 1 143 ? 26.622 64.518 33.349 1.00 9.45 107 MET A O 1
ATOM 899 N N . THR A 1 144 ? 28.860 64.210 33.547 1.00 7.41 108 THR A N 1
ATOM 900 C CA . THR A 1 144 ? 28.827 64.423 35.009 1.00 7.23 108 THR A CA 1
ATOM 901 C C . THR A 1 144 ? 29.647 65.674 35.339 1.00 6.88 108 THR A C 1
ATOM 902 O O . THR A 1 144 ? 30.497 66.119 34.544 1.00 7.39 108 THR A O 1
ATOM 906 N N . ALA A 1 145 ? 29.355 66.247 36.503 1.00 6.54 109 ALA A N 1
ATOM 907 C CA . ALA A 1 145 ? 29.926 67.501 36.934 1.00 6.61 109 ALA A CA 1
ATOM 908 C C . ALA A 1 145 ? 30.820 67.303 38.163 1.00 6.28 109 ALA A C 1
ATOM 909 O O . ALA A 1 145 ? 30.441 66.657 39.146 1.00 7.53 109 ALA A O 1
ATOM 911 N N . VAL A 1 146 ? 31.964 67.965 38.136 1.00 6.13 110 VAL A N 1
ATOM 912 C CA . VAL A 1 146 ? 32.774 68.192 39.342 1.00 6.88 110 VAL A CA 1
ATOM 913 C C . VAL A 1 146 ? 32.427 69.618 39.807 1.00 6.55 110 VAL A C 1
ATOM 914 O O . VAL A 1 146 ? 32.652 70.587 39.044 1.00 6.83 110 VAL A O 1
ATOM 918 N N . MET A 1 147 ? 31.809 69.714 40.987 1.00 6.38 111 MET A N 1
ATOM 919 C CA . MET A 1 147 ? 31.220 70.986 41.459 1.00 6.34 111 MET A CA 1
ATOM 920 C C . MET A 1 147 ? 32.214 71.689 42.396 1.00 6.19 111 MET A C 1
ATOM 921 O O . MET A 1 147 ? 32.300 71.329 43.570 1.00 7.25 111 MET A O 1
ATOM 926 N N . THR A 1 148 ? 32.971 72.634 41.871 1.00 6.34 112 THR A N 1
ATOM 927 C CA . THR A 1 148 ? 33.990 73.352 42.666 1.00 7.07 112 THR A CA 1
ATOM 928 C C . THR A 1 148 ? 33.274 74.377 43.552 1.00 6.86 112 THR A C 1
ATOM 929 O O . THR A 1 148 ? 32.568 75.261 43.044 1.00 7.78 112 THR A O 1
ATOM 933 N N . LEU A 1 149 ? 33.398 74.226 44.879 1.00 6.61 113 LEU A N 1
ATOM 934 C CA . LEU A 1 149 ? 32.589 75.027 45.820 1.00 6.63 113 LEU A CA 1
ATOM 935 C C . LEU A 1 149 ? 33.237 76.322 46.254 1.00 6.81 113 LEU A C 1
ATOM 936 O O . LEU A 1 149 ? 32.582 77.129 46.963 1.00 6.97 113 LEU A O 1
ATOM 941 N N . GLY A 1 150 ? 34.494 76.541 45.892 1.00 6.76 114 GLY A N 1
ATOM 942 C CA . GLY A 1 150 ? 35.209 77.762 46.285 1.00 6.76 114 GLY A CA 1
ATOM 943 C C . GLY A 1 150 ? 36.468 77.874 45.509 1.00 5.61 114 GLY A C 1
ATOM 944 O O . GLY A 1 150 ? 36.707 77.048 44.603 1.00 6.71 114 GLY A O 1
ATOM 945 N N . ASN A 1 151 ? 37.282 78.847 45.873 1.00 7.19 115 ASN A N 1
ATOM 946 C CA . ASN A 1 151 ? 38.458 79.156 45.035 1.00 6.54 115 ASN A CA 1
ATOM 947 C C . ASN A 1 151 ? 39.477 79.829 45.888 1.00 6.03 115 ASN A C 1
ATOM 948 O O . ASN A 1 151 ? 39.141 80.817 46.566 1.00 6.76 115 ASN A O 1
ATOM 953 N N . PHE A 1 152 ? 40.701 79.359 45.929 1.00 6.45 116 PHE A N 1
ATOM 954 C CA . PHE A 1 152 ? 41.742 80.123 46.605 1.00 6.74 116 PHE A CA 1
ATOM 955 C C . PHE A 1 152 ? 41.886 81.477 45.908 1.00 6.63 116 PHE A C 1
ATOM 956 O O . PHE A 1 152 ? 42.171 82.486 46.602 1.00 7.50 116 PHE A O 1
ATOM 964 N N . TRP A 1 153 ? 41.852 81.476 44.580 1.00 6.91 117 TRP A N 1
ATOM 965 C CA . TRP A 1 153 ? 42.228 82.629 43.798 1.00 7.13 117 TRP A CA 1
ATOM 966 C C . TRP A 1 153 ? 41.109 83.627 43.643 1.00 7.27 117 TRP A C 1
ATOM 967 O O . TRP A 1 153 ? 39.927 83.428 44.016 1.00 7.08 117 TRP A O 1
ATOM 978 N N . GLN A 1 154 ? 41.469 84.761 43.013 1.00 6.79 118 GLN A N 1
ATOM 979 C CA . GLN A 1 154 ? 40.635 85.979 43.058 1.00 7.35 118 GLN A CA 1
ATOM 980 C C . GLN A 1 154 ? 39.604 86.074 41.977 1.00 6.68 118 GLN A C 1
ATOM 981 O O . GLN A 1 154 ? 38.747 86.974 42.013 1.00 7.43 118 GLN A O 1
ATOM 987 N N . TRP A 1 155 ? 39.603 85.165 40.993 1.00 6.89 119 TRP A N 1
ATOM 988 C CA . TRP A 1 155 ? 38.754 85.325 39.784 1.00 6.31 119 TRP A CA 1
ATOM 989 C C . TRP A 1 155 ? 37.335 84.982 39.982 1.00 5.97 119 TRP A C 1
ATOM 990 O O . TRP A 1 155 ? 36.490 85.256 39.128 1.00 7.03 119 TRP A O 1
ATOM 1001 N N . SER A 1 156 ? 36.990 84.425 41.164 1.00 6.51 120 SER A N 1
ATOM 1002 C CA . SER A 1 156 ? 35.611 84.240 41.566 1.00 6.68 120 SER A CA 1
ATOM 1003 C C . SER A 1 156 ? 35.384 84.907 42.937 1.00 7.45 120 SER A C 1
ATOM 1004 O O . SER A 1 156 ? 34.470 84.518 43.683 1.00 7.48 120 SER A O 1
ATOM 1007 N N . GLY A 1 157 ? 36.236 85.881 43.306 1.00 7.10 121 GLY A N 1
ATOM 1008 C CA . GLY A 1 157 ? 36.216 86.431 44.668 1.00 7.81 121 GLY A CA 1
ATOM 1009 C C . GLY A 1 157 ? 37.070 85.523 45.556 1.00 6.35 121 GLY A C 1
ATOM 1010 O O . GLY A 1 157 ? 38.246 85.826 45.799 1.00 7.68 121 GLY A O 1
ATOM 1011 N N . GLY A 1 158 ? 36.524 84.379 45.936 1.00 6.46 122 GLY A N 1
ATOM 1012 C CA . GLY A 1 158 ? 37.346 83.318 46.500 1.00 6.65 122 GLY A CA 1
ATOM 1013 C C . GLY A 1 158 ? 37.695 83.567 47.991 1.00 6.48 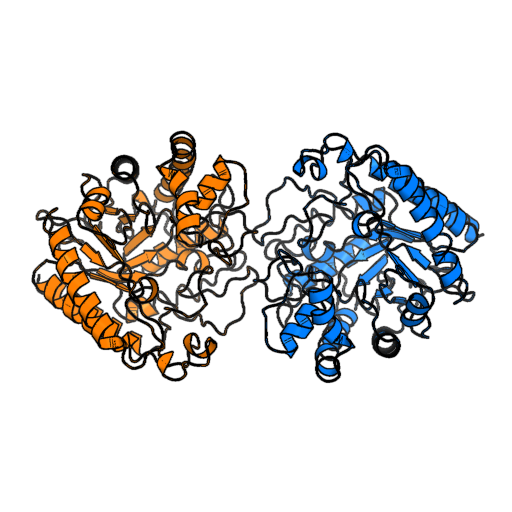122 GLY A C 1
ATOM 1014 O O . GLY A 1 158 ? 37.111 84.399 48.682 1.00 6.79 122 GLY A O 1
ATOM 1015 N N . PHE A 1 159 ? 38.684 82.805 48.473 1.00 6.33 123 PHE A N 1
ATOM 1016 C CA . PHE A 1 159 ? 39.031 82.836 49.902 1.00 6.90 123 PHE A CA 1
ATOM 1017 C C . PHE A 1 159 ? 39.457 84.229 50.316 1.00 7.05 123 PHE A C 1
ATOM 1018 O O . PHE A 1 159 ? 39.161 84.649 51.444 1.00 7.68 123 PHE A O 1
ATOM 1026 N N . GLY A 1 160 ? 40.114 85.023 49.448 1.00 7.04 124 GLY A N 1
ATOM 1027 C CA . GLY A 1 160 ? 40.468 86.386 49.797 1.00 7.92 124 GLY A CA 1
ATOM 1028 C C . GLY A 1 160 ? 39.261 87.255 50.011 1.00 6.76 124 GLY A C 1
ATOM 1029 O O . GLY A 1 160 ? 39.287 88.138 50.869 1.00 8.11 124 GLY A O 1
ATOM 1030 N N . GLN A 1 161 ? 38.184 87.013 49.276 1.00 6.83 125 GLN A N 1
ATOM 1031 C CA . GLN A 1 161 ? 36.947 87.745 49.494 1.00 7.47 125 GLN A CA 1
ATOM 1032 C C . GLN A 1 161 ? 36.334 87.353 50.842 1.00 7.23 125 GLN A C 1
ATOM 1033 O O . GLN A 1 161 ? 35.840 88.221 51.549 1.00 7.96 125 GLN A O 1
ATOM 1039 N N . TYR A 1 162 ? 36.308 86.057 51.168 1.00 7.43 126 TYR A N 1
ATOM 1040 C CA . TYR A 1 162 ? 35.796 85.692 52.509 1.00 7.96 126 TYR A CA 1
ATOM 1041 C C . TYR A 1 162 ? 36.606 86.393 53.588 1.00 7.36 126 TYR A C 1
ATOM 1042 O O . TYR A 1 162 ? 36.032 86.890 54.589 1.00 8.93 126 TYR A O 1
ATOM 1051 N N . VAL A 1 163 ? 37.940 86.435 53.458 1.00 7.67 127 VAL A N 1
ATOM 1052 C CA . VAL A 1 163 ? 38.773 87.141 54.408 1.00 8.28 127 VAL A CA 1
ATOM 1053 C C . VAL A 1 163 ? 38.393 88.602 54.472 1.00 8.64 127 VAL A C 1
ATOM 1054 O O . VAL A 1 163 ? 38.270 89.178 55.566 1.00 10.15 127 VAL A O 1
ATOM 1058 N N . ALA A 1 164 ? 38.182 89.255 53.315 1.00 9.11 128 ALA A N 1
ATOM 1059 C CA . ALA A 1 164 ? 37.754 90.655 53.314 1.00 10.11 128 ALA A CA 1
ATOM 1060 C C . ALA A 1 164 ? 36.432 90.818 54.036 1.00 9.05 128 ALA A C 1
ATOM 1061 O O . ALA A 1 164 ? 36.217 91.839 54.752 1.00 11.91 128 ALA A O 1
ATOM 1063 N N . TRP A 1 165 ? 35.472 89.936 53.801 1.00 9.33 129 TRP A N 1
ATOM 1064 C CA . TRP A 1 165 ? 34.212 90.012 54.547 1.00 10.67 129 TRP A CA 1
ATOM 1065 C C . TRP A 1 165 ? 34.410 89.917 56.033 1.00 10.12 129 TRP A C 1
ATOM 1066 O O . TRP A 1 165 ? 33.802 90.696 56.775 1.00 14.35 129 TRP A O 1
ATOM 1077 N N . ILE A 1 166 ? 35.260 89.024 56.505 1.00 8.96 130 ILE A N 1
ATOM 1078 C CA . ILE A 1 166 ? 35.426 88.871 57.935 1.00 10.19 130 ILE A CA 1
ATOM 1079 C C . ILE A 1 166 ? 36.165 90.026 58.562 1.00 11.17 130 ILE A C 1
ATOM 1080 O O . ILE A 1 166 ? 35.785 90.497 59.642 1.00 13.42 130 ILE A O 1
ATOM 1085 N N . THR A 1 167 ? 37.183 90.539 57.871 1.00 11.27 131 THR A N 1
ATOM 1086 C CA . THR A 1 167 ? 38.017 91.630 58.448 1.00 12.19 131 THR A CA 1
ATOM 1087 C C . THR A 1 167 ? 37.370 92.967 58.280 1.00 13.85 131 THR A C 1
ATOM 1088 O O . THR A 1 167 ? 37.753 93.908 58.926 1.00 19.14 131 THR A O 1
ATOM 1092 N N . GLY A 1 168 ? 36.349 93.032 57.398 1.00 14.28 132 GLY A N 1
ATOM 1093 C CA . GLY A 1 168 ? 35.673 94.261 57.093 1.00 18.41 132 GLY A CA 1
ATOM 1094 C C . GLY A 1 168 ? 36.461 95.190 56.218 1.00 20.43 132 GLY A C 1
ATOM 1095 O O . GLY A 1 168 ? 36.109 96.342 56.145 1.00 31.82 132 GLY A O 1
ATOM 1096 N N . ASN A 1 169 ? 37.569 94.727 55.602 1.00 18.58 133 ASN A N 1
ATOM 1097 C CA . ASN A 1 169 ? 38.400 95.537 54.701 1.00 24.18 133 ASN A CA 1
ATOM 1098 C C . ASN A 1 169 ? 38.301 94.974 53.296 1.00 25.69 133 ASN A C 1
ATOM 1099 O O . ASN A 1 169 ? 38.818 93.915 53.031 1.00 20.72 133 ASN A O 1
ATOM 1101 N N . GLN A 1 170 ? 37.614 95.682 52.407 1.00 20.07 134 GLN A N 1
ATOM 1102 C CA . GLN A 1 170 ? 37.424 95.243 51.073 1.00 16.79 134 GLN A CA 1
ATOM 1103 C C . GLN A 1 170 ? 38.632 95.497 50.147 1.00 17.45 134 GLN A C 1
ATOM 1104 O O . GLN A 1 170 ? 38.570 95.100 48.947 1.00 17.97 134 GLN A O 1
ATOM 1110 N N . THR A 1 171 ? 39.715 96.128 50.631 1.00 16.98 135 THR A N 1
ATOM 1111 C CA . THR A 1 171 ? 40.892 96.375 49.797 1.00 17.71 135 THR A CA 1
ATOM 1112 C C . THR A 1 171 ? 41.791 95.147 49.758 1.00 17.30 135 THR A C 1
ATOM 1113 O O . THR A 1 171 ? 42.739 94.965 50.455 1.00 26.51 135 THR A O 1
ATOM 1117 N N . ILE A 1 172 ? 41.462 94.273 48.858 1.00 12.51 136 ILE A N 1
ATOM 1118 C CA . ILE A 1 172 ? 42.207 92.989 48.742 1.00 11.51 136 ILE A CA 1
ATOM 1119 C C . ILE A 1 172 ? 43.496 93.299 47.960 1.00 10.25 136 ILE A C 1
ATOM 1120 O O . ILE A 1 172 ? 43.420 93.946 46.915 1.00 11.94 136 ILE A O 1
ATOM 1125 N N . PRO A 1 173 ? 44.642 92.749 48.381 1.00 10.73 137 PRO A N 1
ATOM 1126 C CA . PRO A 1 173 ? 45.902 93.037 47.659 1.00 12.03 137 PRO A CA 1
ATOM 1127 C C . PRO A 1 173 ? 45.987 92.093 46.440 1.00 11.16 137 PRO A C 1
ATOM 1128 O O . PRO A 1 173 ? 46.771 91.108 46.421 1.00 11.46 137 PRO A O 1
ATOM 1132 N N . TYR A 1 174 ? 45.239 92.428 45.386 1.00 11.47 138 TYR A N 1
ATOM 1133 C CA . TYR A 1 174 ? 45.291 91.616 44.182 1.00 12.18 138 TYR A CA 1
ATOM 1134 C C . TYR A 1 174 ? 46.724 91.641 43.651 1.00 11.66 138 TYR A C 1
ATOM 1135 O O . TYR A 1 174 ? 47.438 92.656 43.713 1.00 13.66 138 TYR A O 1
ATOM 1144 N N . PRO A 1 175 ? 47.165 90.504 43.079 1.00 11.09 139 PRO A N 1
ATOM 1145 C CA . PRO A 1 175 ? 48.649 90.371 42.699 1.00 14.23 139 PRO A CA 1
ATOM 1146 C C . PRO A 1 175 ? 48.902 90.973 41.310 1.00 13.30 139 PRO A C 1
ATOM 1147 O O . PRO A 1 175 ? 49.143 90.313 40.328 1.00 16.74 139 PRO A O 1
ATOM 1151 N N . VAL A 1 176 ? 48.790 92.273 41.256 1.00 16.09 140 VAL A N 1
ATOM 1152 C CA . VAL A 1 176 ? 49.045 93.100 40.066 1.00 17.62 140 VAL A CA 1
ATOM 1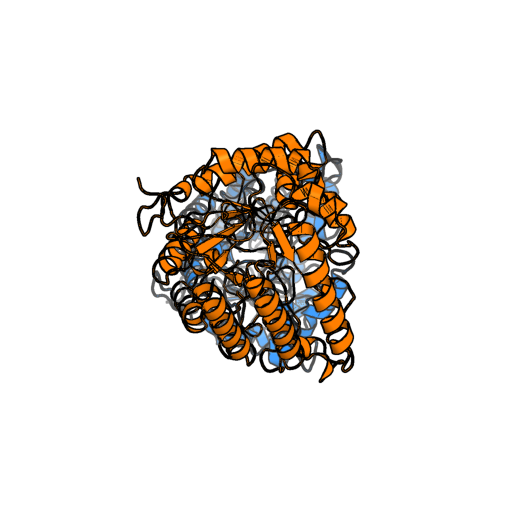153 C C . VAL A 1 176 ? 49.946 94.277 40.522 1.00 21.66 140 VAL A C 1
ATOM 1154 O O . VAL A 1 176 ? 50.172 94.506 41.699 1.00 23.12 140 VAL A O 1
ATOM 1158 N N . GLY A 1 177 ? 50.523 94.952 39.534 1.00 28.61 141 GLY A N 1
ATOM 1159 C CA . GLY A 1 177 ? 51.552 95.963 39.769 1.00 30.16 141 GLY A CA 1
ATOM 1160 C C . GLY A 1 177 ? 52.720 95.430 40.590 1.00 28.18 141 GLY A C 1
ATOM 1161 O O . GLY A 1 177 ? 53.331 94.390 40.226 1.00 34.94 141 GLY A O 1
ATOM 1162 N N . ASP A 1 178 ? 52.950 96.057 41.743 1.00 38.23 142 ASP A N 1
ATOM 1163 C CA . ASP A 1 178 ? 54.023 95.639 42.643 1.00 39.56 142 ASP A CA 1
ATOM 1164 C C . ASP A 1 178 ? 53.697 94.573 43.643 1.00 33.30 142 ASP A C 1
ATOM 1165 O O . ASP A 1 178 ? 54.556 94.056 44.345 1.00 70.55 142 ASP A O 1
ATOM 1167 N N . VAL A 1 179 ? 52.414 94.221 43.686 1.00 27.52 143 VAL A N 1
ATOM 1168 C CA . VAL A 1 179 ? 51.956 93.166 44.606 1.00 30.00 143 VAL A CA 1
ATOM 1169 C C . VAL A 1 179 ? 52.237 91.758 44.109 1.00 28.41 143 VAL A C 1
ATOM 1170 O O . VAL A 1 179 ? 51.740 91.395 43.046 1.00 26.63 143 VAL A O 1
ATOM 1174 N N . THR A 1 180 ? 53.011 90.988 44.897 1.00 28.34 144 THR A N 1
ATOM 1175 C CA . THR A 1 180 ? 53.421 89.603 44.614 1.00 33.02 144 THR A CA 1
ATOM 1176 C C . THR A 1 180 ? 52.258 88.632 44.805 1.00 26.22 144 THR A C 1
ATOM 1177 O O . THR A 1 180 ? 51.345 88.892 45.676 1.00 25.63 144 THR A O 1
ATOM 1180 N N . TYR A 1 181 ? 52.296 87.548 44.012 1.00 33.65 145 TYR A N 1
ATOM 1181 C CA . TYR A 1 181 ? 51.486 86.323 44.235 1.00 32.64 145 TYR A CA 1
ATOM 1182 C C . TYR A 1 181 ? 51.744 85.830 45.730 1.00 33.79 145 TYR A C 1
ATOM 1183 O O . TYR A 1 181 ? 50.764 85.440 46.411 1.00 34.88 145 TYR A O 1
ATOM 1192 N N . ASP A 1 182 ? 52.897 86.058 46.345 1.00 36.71 146 ASP A N 1
ATOM 1193 C CA . ASP A 1 182 ? 53.182 85.689 47.755 1.00 33.86 146 ASP A CA 1
ATOM 1194 C C . ASP A 1 182 ? 52.371 86.540 48.792 1.00 26.66 146 ASP A C 1
ATOM 1195 O O . ASP A 1 182 ? 51.794 86.013 49.772 1.00 26.63 146 ASP A O 1
ATOM 1197 N N . GLU A 1 183 ? 52.329 87.853 48.541 1.00 24.86 147 GLU A N 1
ATOM 1198 C CA . GLU A 1 183 ? 51.592 88.852 49.346 1.00 21.50 147 GLU A CA 1
ATOM 1199 C C . GLU A 1 183 ? 50.065 88.494 49.305 1.00 17.71 147 GLU A C 1
ATOM 1200 O O . GLU A 1 183 ? 49.378 88.369 50.346 1.00 16.84 147 GLU A O 1
ATOM 1206 N N . PHE A 1 184 ? 49.521 88.272 48.092 1.00 16.62 148 PHE A N 1
ATOM 1207 C CA . PHE A 1 184 ? 48.128 87.874 47.971 1.00 12.97 148 PHE A CA 1
ATOM 1208 C C . PHE A 1 184 ? 47.907 86.543 48.702 1.00 11.49 148 PHE A C 1
ATOM 1209 O O . PHE A 1 184 ? 46.885 86.371 49.402 1.00 11.96 148 PHE A O 1
ATOM 1217 N N . THR A 1 185 ? 48.790 85.539 48.491 1.00 12.21 149 THR A N 1
ATOM 1218 C CA . THR A 1 185 ? 48.634 84.240 49.097 1.00 13.03 149 THR A CA 1
ATOM 1219 C C . THR A 1 185 ? 48.579 84.323 50.603 1.00 11.91 149 THR A C 1
ATOM 1220 O O . THR A 1 185 ? 47.762 83.688 51.195 1.00 12.12 149 THR A O 1
ATOM 1224 N N . GLN A 1 186 ? 49.446 85.110 51.229 1.00 12.69 150 GLN A N 1
ATOM 1225 C CA . GLN A 1 186 ? 49.414 85.223 52.712 1.00 14.22 150 GLN A CA 1
ATOM 1226 C C . GLN A 1 186 ? 48.113 85.843 53.165 1.00 12.19 150 GLN A C 1
ATOM 1227 O O . GLN A 1 186 ? 47.535 85.449 54.200 1.00 14.27 150 GLN A O 1
ATOM 1233 N N . PHE A 1 187 ? 47.559 86.772 52.365 1.00 11.99 151 PHE A N 1
ATOM 1234 C CA . PHE A 1 187 ? 46.307 87.454 52.697 1.00 12.78 151 PHE A CA 1
ATOM 1235 C C . PHE A 1 187 ? 45.173 86.402 52.656 1.00 10.80 151 PHE A C 1
ATOM 1236 O O . PHE A 1 187 ? 44.406 86.266 53.626 1.00 12.25 151 PHE A O 1
ATOM 1244 N N . ALA A 1 188 ? 45.037 85.671 51.548 1.00 10.55 152 ALA A N 1
ATOM 1245 C CA . ALA A 1 188 ? 43.943 84.772 51.350 1.00 9.28 152 ALA A CA 1
ATOM 1246 C C . ALA A 1 188 ? 44.060 83.509 52.222 1.00 9.10 152 ALA A C 1
ATOM 1247 O O . ALA A 1 188 ? 43.026 82.942 52.644 1.00 9.41 152 ALA A O 1
ATOM 1249 N N . ALA A 1 189 ? 45.279 83.055 52.511 1.00 9.26 153 ALA A N 1
ATOM 1250 C CA . ALA A 1 189 ? 45.458 81.850 53.312 1.00 8.79 153 ALA A CA 1
ATOM 1251 C C . ALA A 1 189 ? 45.032 82.042 54.758 1.00 8.33 153 ALA A C 1
ATOM 1252 O O . ALA A 1 189 ? 44.893 81.069 55.480 1.00 9.35 153 ALA A O 1
ATOM 1254 N N . ARG A 1 190 ? 44.840 83.296 55.203 1.00 9.11 154 ARG A N 1
ATOM 1255 C CA . ARG A 1 190 ? 44.232 83.548 56.513 1.00 9.71 154 ARG A CA 1
ATOM 1256 C C . ARG A 1 190 ? 42.912 82.840 56.646 1.00 8.49 154 ARG A C 1
ATOM 1257 O O . ARG A 1 190 ? 42.498 82.489 57.768 1.00 9.64 154 ARG A O 1
ATOM 1265 N N . PHE A 1 191 ? 42.233 82.574 55.537 1.00 8.39 155 PHE A N 1
ATOM 1266 C CA . PHE A 1 191 ? 40.994 81.797 55.505 1.00 8.14 155 PHE A CA 1
ATOM 1267 C C . PHE A 1 191 ? 41.074 80.504 56.294 1.00 8.46 155 PHE A C 1
ATOM 1268 O O . PHE A 1 191 ? 40.089 80.130 56.968 1.00 9.63 155 PHE A O 1
ATOM 1276 N N . TYR A 1 192 ? 42.211 79.781 56.224 1.00 8.71 156 TYR A N 1
ATOM 1277 C CA . TYR A 1 192 ? 42.368 78.543 56.977 1.00 9.54 156 TYR A CA 1
ATOM 1278 C C . TYR A 1 192 ? 43.522 78.590 57.991 1.00 9.75 156 TYR A C 1
ATOM 1279 O O . TYR A 1 192 ? 43.582 77.748 58.840 1.00 12.77 156 TYR A O 1
ATOM 1288 N N . ASN A 1 193 ? 44.413 79.579 57.928 1.00 9.41 157 ASN A N 1
ATOM 1289 C CA . ASN A 1 193 ? 45.597 79.592 58.826 1.00 10.66 157 ASN A CA 1
ATOM 1290 C C . ASN A 1 193 ? 45.464 80.558 60.012 1.00 11.15 157 ASN A C 1
ATOM 1291 O O . ASN A 1 193 ? 46.230 80.468 60.979 1.00 15.28 157 ASN A O 1
ATOM 1296 N N . ASP A 1 194 ? 44.540 81.509 59.982 1.00 9.80 158 ASP A N 1
ATOM 1297 C CA . ASP A 1 194 ? 44.486 82.529 61.035 1.00 10.20 158 ASP A CA 1
ATOM 1298 C C . ASP A 1 194 ? 43.470 82.067 62.085 1.00 9.64 158 ASP A C 1
ATOM 1299 O O . ASP A 1 194 ? 42.304 81.792 61.766 1.00 11.34 158 ASP A O 1
ATOM 1304 N N . SER A 1 195 ? 43.886 81.977 63.334 1.00 10.52 159 SER A N 1
ATOM 1305 C CA . SER A 1 195 ? 43.046 81.369 64.392 1.00 12.22 159 SER A CA 1
ATOM 1306 C C . SER A 1 195 ? 41.728 82.140 64.638 1.00 9.35 159 SER A C 1
ATOM 1307 O O . SER A 1 195 ? 40.795 81.543 65.152 1.00 10.03 159 SER A O 1
ATOM 1310 N N . GLU A 1 196 ? 41.755 83.466 64.377 1.00 9.42 160 GLU A N 1
ATOM 1311 C CA . GLU A 1 196 ? 40.584 84.251 64.549 1.00 10.12 160 GLU A CA 1
ATOM 1312 C C . GLU A 1 196 ? 39.649 84.269 63.327 1.00 10.33 160 GLU A C 1
ATOM 1313 O O . GLU A 1 196 ? 38.431 84.143 63.384 1.00 11.78 160 GLU A O 1
ATOM 1319 N N . ILE A 1 197 ? 40.292 84.494 62.158 1.00 9.46 161 ILE A N 1
ATOM 1320 C CA . ILE A 1 197 ? 39.527 84.629 60.923 1.00 10.13 161 ILE A CA 1
ATOM 1321 C C . ILE A 1 197 ? 38.976 83.272 60.451 1.00 9.01 161 ILE A C 1
ATOM 1322 O O . ILE A 1 197 ? 37.853 83.229 59.979 1.00 10.77 161 ILE A O 1
ATOM 1327 N N . ALA A 1 198 ? 39.777 82.213 60.575 1.00 9.27 162 ALA A N 1
ATOM 1328 C CA . ALA A 1 198 ? 39.392 80.965 59.903 1.00 9.32 162 ALA A CA 1
ATOM 1329 C C . ALA A 1 198 ? 38.038 80.428 60.393 1.00 10.35 162 ALA A C 1
ATOM 1330 O O . ALA A 1 198 ? 37.220 79.992 59.582 1.00 9.79 162 ALA A O 1
ATOM 1332 N N . PRO A 1 199 ? 37.722 80.445 61.730 1.00 9.58 163 PRO A N 1
ATOM 1333 C CA . PRO A 1 199 ? 36.402 79.901 62.077 1.00 9.62 163 PRO A CA 1
ATOM 1334 C C . PRO A 1 199 ? 35.278 80.694 61.461 1.00 9.05 163 PRO A C 1
ATOM 1335 O O . PRO A 1 199 ? 34.243 80.137 61.060 1.00 10.01 163 PRO A O 1
ATOM 1339 N N . LYS A 1 200 ? 35.449 82.013 61.382 1.00 9.30 164 LYS A N 1
ATOM 1340 C CA . LYS A 1 200 ? 34.397 82.889 60.844 1.00 10.31 164 LYS A CA 1
ATOM 1341 C C . LYS A 1 200 ? 34.229 82.708 59.339 1.00 9.13 164 LYS A C 1
ATOM 1342 O O . LYS A 1 200 ? 33.111 82.616 58.798 1.00 10.18 164 LYS A O 1
ATOM 1348 N N . ALA A 1 201 ? 35.359 82.644 58.662 1.00 9.60 165 ALA A N 1
ATOM 1349 C CA . ALA A 1 201 ? 35.380 82.499 57.168 1.00 10.44 165 ALA A CA 1
ATOM 1350 C C . ALA A 1 201 ? 34.771 81.161 56.855 1.00 10.06 165 ALA A C 1
ATOM 1351 O O . ALA A 1 201 ? 33.984 81.035 55.921 1.00 10.21 165 ALA A O 1
ATOM 1353 N N . ASN A 1 202 ? 35.175 80.087 57.586 1.00 9.93 166 ASN A N 1
ATOM 1354 C CA . ASN A 1 202 ? 34.671 78.744 57.301 1.00 10.25 166 ASN A CA 1
ATOM 1355 C C . ASN A 1 202 ? 33.230 78.568 57.602 1.00 8.99 166 ASN A C 1
ATOM 1356 O O . ASN A 1 202 ? 32.541 77.763 56.960 1.00 10.22 166 ASN A O 1
ATOM 1361 N N . LYS A 1 203 ? 32.675 79.348 58.562 1.00 9.87 167 LYS A N 1
ATOM 1362 C CA A LYS A 1 203 ? 31.240 79.364 58.814 0.50 9.72 167 LYS A CA 1
ATOM 1363 C CA B LYS A 1 203 ? 31.251 79.293 58.797 0.50 9.58 167 LYS A CA 1
ATOM 1364 C C . LYS A 1 203 ? 30.481 79.852 57.558 1.00 8.56 167 LYS A C 1
ATOM 1365 O O . LYS A 1 203 ? 29.531 79.212 57.103 1.00 9.51 167 LYS A O 1
ATOM 1376 N N . LEU A 1 204 ? 30.942 80.986 56.994 1.00 8.95 168 LEU A N 1
ATOM 1377 C CA . LEU A 1 204 ? 30.297 81.523 55.801 1.00 9.24 168 LEU A CA 1
ATOM 1378 C C . LEU A 1 204 ? 30.426 80.562 54.624 1.00 8.11 168 LEU A C 1
ATOM 1379 O O . LEU A 1 204 ? 29.511 80.407 53.830 1.00 8.93 168 LEU A O 1
ATOM 1384 N N . PHE A 1 205 ? 31.587 79.896 54.511 1.00 8.74 169 PHE A N 1
ATOM 1385 C CA . PHE A 1 205 ? 31.834 78.957 53.415 1.00 7.98 169 PHE A CA 1
ATOM 1386 C C . PHE A 1 205 ? 30.935 77.758 53.568 1.00 8.16 169 PHE A C 1
ATOM 1387 O O . PHE A 1 205 ? 30.323 77.327 52.557 1.00 7.92 169 PHE A O 1
ATOM 1395 N N . LYS A 1 206 ? 30.795 77.190 54.781 1.00 8.53 170 LYS A N 1
ATOM 1396 C CA . LYS A 1 206 ? 29.865 76.095 55.023 1.00 8.81 170 LYS A CA 1
ATOM 1397 C C . LYS A 1 206 ? 28.429 76.503 54.683 1.00 8.84 170 LYS A C 1
ATOM 1398 O O . LYS A 1 206 ? 27.670 75.644 54.199 1.00 9.28 170 LYS A O 1
ATOM 1404 N N . ASP A 1 207 ? 28.050 77.723 54.995 1.00 8.94 171 ASP A N 1
ATOM 1405 C CA . ASP A 1 207 ? 26.733 78.161 54.631 1.00 9.01 171 ASP A CA 1
ATOM 1406 C C . ASP A 1 207 ? 26.528 78.094 53.121 1.00 8.50 171 ASP A C 1
ATOM 1407 O O . ASP A 1 207 ? 25.443 77.702 52.633 1.00 9.03 171 ASP A O 1
ATOM 1412 N N . HIS A 1 208 ? 27.540 78.500 52.341 1.00 8.21 172 HIS A N 1
ATOM 1413 C CA . HIS A 1 208 ? 27.429 78.369 50.888 1.00 8.01 172 HIS A CA 1
ATOM 1414 C C . HIS A 1 208 ? 27.347 76.921 50.442 1.00 7.40 172 HIS A C 1
ATOM 1415 O O . HIS A 1 208 ? 26.536 76.564 49.576 1.00 8.22 172 HIS A O 1
ATOM 1422 N N . ILE A 1 209 ? 28.220 76.038 51.032 1.00 7.85 173 ILE A N 1
ATOM 1423 C CA . ILE A 1 209 ? 28.187 74.650 50.667 1.00 7.79 173 ILE A CA 1
ATOM 1424 C C . ILE A 1 209 ? 26.834 74.044 50.921 1.00 7.81 173 ILE A C 1
ATOM 1425 O O . ILE A 1 209 ? 26.262 73.343 50.042 1.00 8.19 173 ILE A O 1
ATOM 1430 N N . TYR A 1 210 ? 26.218 74.345 52.077 1.00 8.02 174 TYR A N 1
ATOM 1431 C CA . TYR A 1 210 ? 24.896 73.826 52.380 1.00 9.31 174 TYR A CA 1
ATOM 1432 C C . TYR A 1 210 ? 23.905 74.303 51.339 1.00 8.45 174 TYR A C 1
ATOM 1433 O O . TYR A 1 210 ? 23.046 73.517 50.884 1.00 9.06 174 TYR A O 1
ATOM 1442 N N . THR A 1 211 ? 23.999 75.589 50.961 1.00 8.96 175 THR A N 1
ATOM 1443 C CA . THR A 1 211 ? 23.003 76.160 50.059 1.00 8.67 175 THR A CA 1
ATOM 1444 C C . THR A 1 211 ? 23.124 75.469 48.684 1.00 8.13 175 THR A C 1
ATOM 1445 O O . THR A 1 211 ? 22.099 75.135 48.083 1.00 9.36 175 THR A O 1
ATOM 1449 N N . VAL A 1 212 ? 24.332 75.211 48.189 1.00 8.20 176 VAL A N 1
ATOM 1450 C CA . VAL A 1 212 ? 24.463 74.523 46.895 1.00 7.79 176 VAL A CA 1
ATOM 1451 C C . VAL A 1 212 ? 24.052 73.083 46.995 1.00 8.06 176 VAL A C 1
ATOM 1452 O O . VAL A 1 212 ? 23.304 72.572 46.123 1.00 8.22 176 VAL A O 1
ATOM 1456 N N . GLN A 1 213 ? 24.459 72.362 48.027 1.00 7.88 177 GLN A N 1
ATOM 1457 C CA . GLN A 1 213 ? 24.103 70.946 48.127 1.00 8.58 177 GLN A CA 1
ATOM 1458 C C . GLN A 1 213 ? 22.602 70.741 48.231 1.00 8.25 177 GLN A C 1
ATOM 1459 O O . GLN A 1 213 ? 22.060 69.723 47.801 1.00 8.88 177 GLN A O 1
ATOM 1465 N N . ASN A 1 214 ? 21.883 71.732 48.844 1.00 8.90 178 ASN A N 1
ATOM 1466 C CA . ASN A 1 214 ? 20.414 71.631 49.002 1.00 9.88 178 ASN A CA 1
ATOM 1467 C C . ASN A 1 214 ? 19.629 72.376 47.969 1.00 8.96 178 ASN A C 1
ATOM 1468 O O . ASN A 1 214 ? 18.404 72.471 48.054 1.00 10.93 178 ASN A O 1
ATOM 1473 N N . ARG A 1 215 ? 20.270 72.890 46.920 1.00 9.19 179 ARG A N 1
ATOM 1474 C CA . ARG A 1 215 ? 19.547 73.634 45.870 1.00 8.68 179 ARG A CA 1
ATOM 1475 C C . ARG A 1 215 ? 18.572 72.680 45.166 1.00 9.12 179 ARG A C 1
ATOM 1476 O O . ARG A 1 215 ? 18.967 71.585 44.760 1.00 9.39 179 ARG A O 1
ATOM 1484 N N . ARG A 1 216 ? 17.339 73.149 44.982 1.00 9.00 180 ARG A N 1
ATOM 1485 C CA . ARG A 1 216 ? 16.434 72.475 44.079 1.00 9.90 180 ARG A CA 1
ATOM 1486 C C . ARG A 1 216 ? 16.652 73.023 42.698 1.00 9.94 180 ARG A C 1
ATOM 1487 O O . ARG A 1 216 ? 16.480 74.244 42.430 1.00 10.55 180 ARG A O 1
ATOM 1495 N N . ASN A 1 217 ? 16.989 72.162 41.766 1.00 9.09 181 ASN A N 1
ATOM 1496 C CA . ASN A 1 217 ? 17.162 72.573 40.361 1.00 8.38 181 ASN A CA 1
ATOM 1497 C C . ASN A 1 217 ? 15.835 73.071 39.853 1.00 9.02 181 ASN A C 1
ATOM 1498 O O . ASN A 1 217 ? 14.858 72.285 39.795 1.00 10.30 181 ASN A O 1
ATOM 1503 N N . THR A 1 218 ? 15.729 74.335 39.460 1.00 8.74 182 THR A N 1
ATOM 1504 C CA . THR A 1 218 ? 14.441 74.883 39.069 1.00 10.02 182 THR A CA 1
ATOM 1505 C C . THR A 1 218 ? 13.966 74.344 37.714 1.00 10.04 182 THR A C 1
ATOM 1506 O O . THR A 1 218 ? 12.789 74.506 37.365 1.00 11.93 182 THR A O 1
ATOM 1510 N N . VAL A 1 219 ? 14.894 73.777 36.934 1.00 10.37 183 VAL A N 1
ATOM 1511 C CA . VAL A 1 219 ? 14.592 73.328 35.595 1.00 10.33 183 VAL A CA 1
ATOM 1512 C C . VAL A 1 219 ? 14.045 71.873 35.633 1.00 9.72 183 VAL A C 1
ATOM 1513 O O . VAL A 1 219 ? 13.059 71.546 35.016 1.00 13.14 183 VAL A O 1
ATOM 1517 N N . ASN A 1 220 ? 14.756 70.982 36.371 1.00 9.98 184 ASN A N 1
ATOM 1518 C CA . ASN A 1 220 ? 14.410 69.579 36.390 1.00 10.54 184 ASN A CA 1
ATOM 1519 C C . ASN A 1 220 ? 13.945 69.042 37.725 1.00 10.49 184 ASN A C 1
ATOM 1520 O O . ASN A 1 220 ? 13.585 67.878 37.807 1.00 12.11 184 ASN A O 1
ATOM 1525 N N . GLY A 1 221 ? 13.919 69.872 38.779 1.00 9.78 185 GLY A N 1
ATOM 1526 C CA . GLY A 1 221 ? 13.360 69.532 40.085 1.00 11.30 185 GLY A CA 1
ATOM 1527 C C . GLY A 1 221 ? 14.270 68.743 40.982 1.00 10.37 185 GLY A C 1
ATOM 1528 O O . GLY A 1 221 ? 13.901 68.521 42.138 1.00 12.87 185 GLY A O 1
ATOM 1529 N N . LYS A 1 222 ? 15.436 68.283 40.524 1.00 10.21 186 LYS A N 1
ATOM 1530 C CA . LYS A 1 222 ? 16.301 67.481 41.391 1.00 9.92 186 LYS A CA 1
ATOM 1531 C C . LYS A 1 222 ? 16.966 68.317 42.461 1.00 9.25 186 LYS A C 1
ATOM 1532 O O . LYS A 1 222 ? 17.469 69.431 42.167 1.00 10.67 186 LYS A O 1
ATOM 1538 N N . ILE A 1 223 ? 17.049 67.801 43.665 1.00 9.85 187 ILE A N 1
ATOM 1539 C CA . ILE A 1 223 ? 17.885 68.446 44.685 1.00 9.74 187 ILE A CA 1
ATOM 1540 C C . ILE A 1 223 ? 19.330 68.075 44.353 1.00 8.63 187 ILE A C 1
ATOM 1541 O O . ILE A 1 223 ? 19.636 66.921 44.026 1.00 9.67 187 ILE A O 1
ATOM 1546 N N . TYR A 1 224 ? 20.242 69.074 44.437 1.00 8.78 188 TYR A N 1
ATOM 1547 C CA . TYR A 1 224 ? 21.626 68.782 43.933 1.00 8.10 188 TYR A CA 1
ATOM 1548 C C . TYR A 1 224 ? 22.252 67.548 44.574 1.00 7.95 188 TYR A C 1
ATOM 1549 O O . TYR A 1 224 ? 22.893 66.736 43.911 1.00 8.98 188 TYR A O 1
ATOM 1558 N N . LYS A 1 225 ? 22.152 67.434 45.929 1.00 8.41 189 LYS A N 1
ATOM 1559 C CA . LYS A 1 225 ? 22.775 66.321 46.649 1.00 9.10 189 LYS A CA 1
ATOM 1560 C C . LYS A 1 225 ? 22.168 64.967 46.282 1.00 9.09 189 LYS A C 1
ATOM 1561 O O . LYS A 1 225 ? 22.757 63.937 46.608 1.00 10.52 189 LYS A O 1
ATOM 1567 N N . GLU A 1 226 ? 21.030 64.943 45.564 1.00 9.40 190 GLU A N 1
ATOM 1568 C CA . GLU A 1 226 ? 20.443 63.708 45.077 1.00 10.41 190 GLU A CA 1
ATOM 1569 C C . GLU A 1 226 ? 20.614 63.541 43.591 1.00 9.70 190 GLU A C 1
ATOM 1570 O O . GLU A 1 226 ? 20.022 62.598 43.008 1.00 11.07 190 GLU A O 1
ATOM 1576 N N . ASP A 1 227 ? 21.396 64.393 42.919 1.00 9.05 191 ASP A N 1
ATOM 1577 C CA . ASP A 1 227 ? 21.455 64.350 41.470 1.00 8.97 191 ASP A CA 1
ATOM 1578 C C . ASP A 1 227 ? 22.689 63.581 41.040 1.00 8.51 191 ASP A C 1
ATOM 1579 O O . ASP A 1 227 ? 23.812 64.031 41.268 1.00 8.52 191 ASP A O 1
ATOM 1584 N N . PRO A 1 228 ? 22.493 62.428 40.355 1.00 8.89 192 PRO A N 1
ATOM 1585 C CA . PRO A 1 228 ? 23.647 61.651 39.926 1.00 9.41 192 PRO A CA 1
ATOM 1586 C C . PRO A 1 228 ? 24.382 62.286 38.744 1.00 8.89 192 PRO A C 1
ATOM 1587 O O . PRO A 1 228 ? 25.425 61.766 38.305 1.00 8.85 192 PRO A O 1
ATOM 1591 N N . VAL A 1 229 ? 23.898 63.425 38.206 1.00 8.35 193 VAL A N 1
ATOM 1592 C CA . VAL A 1 229 ? 24.705 64.181 37.235 1.00 8.23 193 VAL A CA 1
ATOM 1593 C C . VAL A 1 229 ? 25.937 64.779 37.915 1.00 7.56 193 VAL A C 1
ATOM 1594 O O . VAL A 1 229 ? 26.949 65.022 37.260 1.00 8.62 193 VAL A O 1
ATOM 1598 N N . ILE A 1 230 ? 25.863 65.060 39.226 1.00 7.71 194 ILE A N 1
ATOM 1599 C CA . ILE A 1 230 ? 27.020 65.540 39.962 1.00 7.40 194 ILE A CA 1
ATOM 1600 C C . ILE A 1 230 ? 27.891 64.325 40.286 1.00 7.85 194 ILE A C 1
ATOM 1601 O O . ILE A 1 230 ? 27.440 63.426 41.020 1.00 8.50 194 ILE A O 1
ATOM 1606 N N . MET A 1 231 ? 29.125 64.328 39.792 1.00 7.29 195 MET A N 1
ATOM 1607 C CA . MET A 1 231 ? 30.125 63.326 40.132 1.00 7.68 195 MET A CA 1
ATOM 1608 C C . MET A 1 231 ? 30.702 63.583 41.506 1.00 8.13 195 MET A C 1
ATOM 1609 O O . MET A 1 231 ? 30.924 62.642 42.303 1.00 8.70 195 MET A O 1
ATOM 1614 N N . SER A 1 232 ? 31.103 64.812 41.756 1.00 7.53 196 SER A N 1
ATOM 1615 C CA . SER A 1 232 ? 31.790 65.108 43.011 1.00 7.53 196 SER A CA 1
ATOM 1616 C C . SER A 1 232 ? 31.549 66.536 43.465 1.00 7.01 196 SER A C 1
ATOM 1617 O O . SER A 1 232 ? 31.289 67.437 42.629 1.00 7.43 196 SER A O 1
ATOM 1620 N N . TRP A 1 233 ? 31.668 66.737 44.764 1.00 7.65 197 TRP A N 1
ATOM 1621 C CA . TRP A 1 233 ? 31.785 68.079 45.377 1.00 7.44 197 TRP A CA 1
ATOM 1622 C C . TRP A 1 233 ? 33.250 68.303 45.626 1.00 7.05 197 TRP A C 1
ATOM 1623 O O . TRP A 1 233 ? 33.926 67.464 46.218 1.00 9.09 197 TRP A O 1
ATOM 1634 N N . GLN A 1 234 ? 33.767 69.442 45.171 1.00 6.48 198 GLN A N 1
ATOM 1635 C CA . GLN A 1 234 ? 35.203 69.754 45.319 1.00 6.83 198 GLN A CA 1
ATOM 1636 C C . GLN A 1 234 ? 35.362 70.923 46.261 1.00 6.90 198 GLN A C 1
ATOM 1637 O O . GLN A 1 234 ? 34.720 71.972 46.056 1.00 7.08 198 GLN A O 1
ATOM 1643 N N . ILE A 1 235 ? 36.172 70.722 47.312 1.00 7.23 199 ILE A N 1
ATOM 1644 C CA . ILE A 1 235 ? 36.282 71.749 48.375 1.00 7.39 199 ILE A CA 1
ATOM 1645 C C . ILE A 1 235 ? 36.479 73.150 47.749 1.00 6.73 199 ILE A C 1
ATOM 1646 O O . ILE A 1 235 ? 35.731 74.106 48.011 1.00 7.55 199 ILE A O 1
ATOM 1651 N N . ALA A 1 236 ? 37.571 73.287 46.977 1.00 7.14 200 ALA A N 1
ATOM 1652 C CA . ALA A 1 236 ? 37.899 74.591 46.437 1.00 6.46 200 ALA A CA 1
ATOM 1653 C C . ALA A 1 236 ? 38.957 74.370 45.387 1.00 6.26 200 ALA A C 1
ATOM 1654 O O . ALA A 1 236 ? 39.728 73.426 45.395 1.00 8.06 200 ALA A O 1
ATOM 1656 N N . ASN A 1 237 ? 39.067 75.350 44.468 1.00 6.47 201 ASN A N 1
ATOM 1657 C CA . ASN A 1 237 ? 40.139 75.348 43.473 1.00 6.61 201 ASN A CA 1
ATOM 1658 C C . ASN A 1 237 ? 41.470 75.756 44.175 1.00 6.60 201 ASN A C 1
ATOM 1659 O O . ASN A 1 237 ? 41.613 76.889 44.653 1.00 7.54 201 ASN A O 1
ATOM 1664 N N . GLU A 1 238 ? 42.430 74.817 44.174 1.00 6.34 202 GLU A N 1
ATOM 1665 C CA . GLU A 1 238 ? 43.850 75.089 44.509 1.00 6.54 202 GLU A CA 1
ATOM 1666 C C . GLU A 1 238 ? 44.071 75.681 45.907 1.00 7.03 202 GLU A C 1
ATOM 1667 O O . GLU A 1 238 ? 44.747 76.690 46.031 1.00 8.02 202 GLU A O 1
ATOM 1673 N N . PRO A 1 239 ? 43.627 75.024 46.985 1.00 7.81 203 PRO A N 1
ATOM 1674 C CA . PRO A 1 239 ? 44.109 75.485 48.293 1.00 8.28 203 PRO A CA 1
ATOM 1675 C C . PRO A 1 239 ? 45.638 75.503 48.332 1.00 7.86 203 PRO A C 1
ATOM 1676 O O . PRO A 1 239 ? 46.274 74.608 47.810 1.00 7.93 203 PRO A O 1
ATOM 1680 N N . GLN A 1 240 ? 46.246 76.531 48.945 1.00 8.58 204 GLN A N 1
ATOM 1681 C CA . GLN A 1 240 ? 47.693 76.710 48.969 1.00 8.60 204 GLN A CA 1
ATOM 1682 C C . GLN A 1 240 ? 48.268 76.275 50.319 1.00 8.14 204 GLN A C 1
ATOM 1683 O O . GLN A 1 240 ? 48.210 76.996 51.307 1.00 9.46 204 GLN A O 1
ATOM 1689 N N . GLU A 1 241 ? 48.830 75.061 50.351 1.00 9.73 205 GLU A N 1
ATOM 1690 C CA . GLU A 1 241 ? 49.443 74.514 51.599 1.00 9.97 205 GLU A CA 1
ATOM 1691 C C . GLU A 1 241 ? 48.483 74.656 52.784 1.00 9.59 205 GLU A C 1
ATOM 1692 O O . GLU A 1 241 ? 48.919 75.121 53.860 1.00 11.41 205 GLU A O 1
ATOM 1698 N N . ALA A 1 242 ? 47.243 74.289 52.638 1.00 9.28 206 ALA A N 1
ATOM 1699 C CA . ALA A 1 242 ? 46.268 74.344 53.716 1.00 9.50 206 ALA A CA 1
ATOM 1700 C C . ALA A 1 242 ? 46.560 73.189 54.692 1.00 9.17 206 ALA A C 1
ATOM 1701 O O . ALA A 1 242 ? 47.060 72.121 54.301 1.00 10.18 206 ALA A O 1
ATOM 1703 N N . PRO A 1 243 ? 46.197 73.349 55.983 1.00 9.89 207 PRO A N 1
ATOM 1704 C CA . PRO A 1 243 ? 46.537 72.296 56.938 1.00 10.32 207 PRO A CA 1
ATOM 1705 C C . PRO A 1 243 ? 45.687 71.076 56.749 1.00 8.97 207 PRO A C 1
ATOM 1706 O O . PRO A 1 243 ? 44.477 71.135 56.357 1.00 9.94 207 PRO A O 1
ATOM 1710 N N . ALA A 1 244 ? 46.269 69.912 57.072 1.00 10.21 208 ALA A N 1
ATOM 1711 C CA . ALA A 1 244 ? 45.560 68.638 57.009 1.00 10.64 208 ALA A CA 1
ATOM 1712 C C . ALA A 1 244 ? 44.222 68.711 57.756 1.00 9.63 208 ALA A C 1
ATOM 1713 O O . ALA A 1 244 ? 43.196 68.157 57.341 1.00 10.60 208 ALA A O 1
ATOM 1715 N N . SER A 1 245 ? 44.234 69.363 58.927 1.00 11.09 209 SER A N 1
ATOM 1716 C CA . SER A 1 245 ? 43.000 69.405 59.745 1.00 12.46 209 SER A CA 1
ATOM 1717 C C . SER A 1 245 ? 41.866 70.124 59.021 1.00 11.01 209 SER A C 1
ATOM 1718 O O . SER A 1 245 ? 40.701 69.803 59.219 1.00 11.49 209 SER A O 1
ATOM 1721 N N . TRP A 1 246 ? 42.200 71.113 58.165 1.00 10.04 210 TRP A N 1
ATOM 1722 C CA . TRP A 1 246 ? 41.153 71.826 57.410 1.00 9.87 210 TRP A CA 1
ATOM 1723 C C . TRP A 1 246 ? 40.583 70.904 56.328 1.00 9.42 210 TRP A C 1
ATOM 1724 O O . TRP A 1 246 ? 39.362 70.814 56.177 1.00 10.49 210 TRP A O 1
ATOM 1735 N N . PHE A 1 247 ? 41.454 70.176 55.606 1.00 8.88 211 PHE A N 1
ATOM 1736 C CA . PHE A 1 247 ? 40.955 69.214 54.664 1.00 9.22 211 PHE A CA 1
ATOM 1737 C C . PHE A 1 247 ? 40.086 68.198 55.353 1.00 9.46 211 PHE A C 1
ATOM 1738 O O . PHE A 1 247 ? 39.027 67.809 54.793 1.00 10.31 211 PHE A O 1
ATOM 1746 N N . GLU A 1 248 ? 40.487 67.689 56.517 1.00 9.82 212 GLU A N 1
ATOM 1747 C CA . GLU A 1 248 ? 39.674 66.674 57.210 1.00 11.71 212 GLU A CA 1
ATOM 1748 C C . GLU A 1 248 ? 38.302 67.233 57.552 1.00 11.76 212 GLU A C 1
ATOM 1749 O O . GLU A 1 248 ? 37.244 66.641 57.329 1.00 13.69 212 GLU A O 1
ATOM 1755 N N . GLU A 1 249 ? 38.289 68.454 58.096 1.00 11.71 213 GLU A N 1
ATOM 1756 C CA . GLU A 1 249 ? 37.027 68.994 58.562 1.00 14.84 213 GLU A CA 1
ATOM 1757 C C . GLU A 1 249 ? 36.085 69.327 57.407 1.00 13.50 213 GLU A C 1
ATOM 1758 O O . GLU A 1 249 ? 34.890 69.054 57.493 1.00 13.01 213 GLU A O 1
ATOM 1764 N N . ILE A 1 250 ? 36.592 70.006 56.371 1.00 11.33 214 ILE A N 1
ATOM 1765 C CA . ILE A 1 250 ? 35.683 70.425 55.312 1.00 10.31 214 ILE A CA 1
ATOM 1766 C C . ILE A 1 250 ? 35.223 69.234 54.514 1.00 8.45 214 ILE A C 1
ATOM 1767 O O . ILE A 1 250 ? 34.063 69.158 54.103 1.00 9.24 214 ILE A O 1
ATOM 1772 N N . SER A 1 251 ? 36.139 68.269 54.238 1.00 9.04 215 SER A N 1
ATOM 1773 C CA . SER A 1 251 ? 35.692 67.101 53.455 1.00 9.11 215 SER A CA 1
ATOM 1774 C C . SER A 1 251 ? 34.578 66.334 54.194 1.00 8.86 215 SER A C 1
ATOM 1775 O O . SER A 1 251 ? 33.659 65.851 53.588 1.00 9.69 215 SER A O 1
ATOM 1778 N N . THR A 1 252 ? 34.699 66.242 55.527 1.00 10.47 216 THR A N 1
ATOM 1779 C CA . THR A 1 252 ? 33.713 65.494 56.311 1.00 10.72 216 THR A CA 1
ATOM 1780 C C . THR A 1 252 ? 32.390 66.260 56.305 1.00 10.04 216 THR A C 1
ATOM 1781 O O . THR A 1 252 ? 31.322 65.662 56.176 1.00 11.44 216 THR A O 1
ATOM 1785 N N . PHE A 1 253 ? 32.441 67.598 56.391 1.00 10.01 217 PHE A N 1
ATOM 1786 C CA . PHE A 1 253 ? 31.236 68.420 56.320 1.00 9.51 217 PHE A CA 1
ATOM 1787 C C . PHE A 1 253 ? 30.529 68.182 54.983 1.00 9.16 217 PHE A C 1
ATOM 1788 O O . PHE A 1 253 ? 29.324 67.980 54.911 1.00 9.78 217 PHE A O 1
ATOM 1796 N N . ILE A 1 254 ? 31.307 68.219 53.876 1.00 9.04 218 ILE A N 1
ATOM 1797 C CA . ILE A 1 254 ? 30.736 68.063 52.548 1.00 10.01 218 ILE A CA 1
ATOM 1798 C C . ILE A 1 254 ? 30.116 66.651 52.391 1.00 9.35 218 ILE A C 1
ATOM 1799 O O . ILE A 1 254 ? 29.007 66.540 51.889 1.00 9.69 218 ILE A O 1
ATOM 1804 N N . LYS A 1 255 ? 30.837 65.626 52.861 1.00 9.64 219 LYS A N 1
ATOM 1805 C CA . LYS A 1 255 ? 30.345 64.261 52.736 1.00 10.40 219 LYS A CA 1
ATOM 1806 C C . LYS A 1 255 ? 29.062 64.058 53.537 1.00 10.12 219 LYS A C 1
ATOM 1807 O O . LYS A 1 255 ? 28.088 63.465 53.056 1.00 11.82 219 LYS A O 1
ATOM 1813 N N . LYS A 1 256 ? 29.020 64.571 54.772 1.00 10.98 220 LYS A N 1
ATOM 1814 C CA . LYS A 1 256 ? 27.798 64.432 55.573 1.00 11.90 220 LYS A CA 1
ATOM 1815 C C . LYS A 1 256 ? 26.625 65.231 54.910 1.00 11.10 220 LYS A C 1
ATOM 1816 O O . LYS A 1 256 ? 25.480 64.816 54.973 1.00 12.39 220 LYS A O 1
ATOM 1822 N N . GLY A 1 257 ? 26.979 66.334 54.212 1.00 10.88 221 GLY A N 1
ATOM 1823 C CA . GLY A 1 257 ? 25.933 67.101 53.539 1.00 10.70 221 GLY A CA 1
ATOM 1824 C C . GLY A 1 257 ? 25.341 66.390 52.319 1.00 10.36 221 GLY A C 1
ATOM 1825 O O . GLY A 1 257 ? 24.201 66.631 51.985 1.00 12.35 221 GLY A O 1
ATOM 1826 N N . ALA A 1 258 ? 26.157 65.578 51.631 1.00 10.25 222 ALA A N 1
ATOM 1827 C CA . ALA A 1 258 ? 25.708 64.867 50.420 1.00 10.16 222 ALA A CA 1
ATOM 1828 C C . ALA A 1 258 ? 26.332 63.472 50.436 1.00 10.74 222 ALA A C 1
ATOM 1829 O O . ALA A 1 258 ? 27.303 63.194 49.722 1.00 10.43 222 ALA A O 1
ATOM 1831 N N . PRO A 1 259 ? 25.768 62.535 51.252 1.00 11.12 223 PRO A N 1
ATOM 1832 C CA . PRO A 1 259 ? 26.452 61.265 51.462 1.00 12.06 223 PRO A CA 1
ATOM 1833 C C . PRO A 1 259 ? 26.521 60.361 50.238 1.00 11.05 223 PRO A C 1
ATOM 1834 O O . PRO A 1 259 ? 27.345 59.445 50.237 1.00 13.10 223 PRO A O 1
ATOM 1838 N N . LYS A 1 260 ? 25.740 60.641 49.185 1.00 11.50 224 LYS A N 1
ATOM 1839 C CA A LYS A 1 260 ? 25.809 59.812 47.998 0.70 11.23 224 LYS A CA 1
ATOM 1840 C CA B LYS A 1 260 ? 25.820 59.805 48.003 0.30 11.12 224 LYS A CA 1
ATOM 1841 C C . LYS A 1 260 ? 26.951 60.184 47.046 1.00 10.20 224 LYS A C 1
ATOM 1842 O O . LYS A 1 260 ? 27.196 59.442 46.105 1.00 11.04 224 LYS A O 1
ATOM 1853 N N . HIS A 1 261 ? 27.612 61.337 47.275 1.00 10.25 225 HIS A N 1
ATOM 1854 C CA . HIS A 1 261 ? 28.584 61.879 46.302 1.00 9.28 225 HIS A CA 1
ATOM 1855 C C . HIS A 1 261 ? 30.017 61.735 46.746 1.00 8.38 225 HIS A C 1
ATOM 1856 O O . HIS A 1 261 ? 30.345 61.821 47.941 1.00 9.37 225 HIS A O 1
ATOM 1863 N N . LEU A 1 262 ? 30.867 61.635 45.765 1.00 8.58 226 LEU A N 1
ATOM 1864 C CA . LEU A 1 262 ? 32.317 61.750 45.952 1.00 8.43 226 LEU A CA 1
ATOM 1865 C C . LEU A 1 262 ? 32.731 63.166 46.376 1.00 8.18 226 LEU A C 1
ATOM 1866 O O . LEU A 1 262 ? 32.038 64.143 46.048 1.00 8.02 226 LEU A O 1
ATOM 1871 N N . VAL A 1 263 ? 33.879 63.237 47.040 1.00 7.78 227 VAL A N 1
ATOM 1872 C CA . VAL A 1 263 ? 34.468 64.491 47.487 1.00 8.18 227 VAL A CA 1
ATOM 1873 C C . VAL A 1 263 ? 35.885 64.566 47.009 1.00 8.24 227 VAL A C 1
ATOM 1874 O O . VAL A 1 263 ? 36.682 63.598 47.137 1.00 8.33 227 VAL A O 1
ATOM 1878 N N . SER A 1 264 ? 36.255 65.745 46.519 1.00 7.74 228 SER A N 1
ATOM 1879 C CA . SER A 1 264 ? 37.587 66.055 46.051 1.00 7.60 228 SER A CA 1
ATOM 1880 C C . SER A 1 264 ? 38.179 67.300 46.702 1.00 6.84 228 SER A C 1
ATOM 1881 O O . SER A 1 264 ? 37.436 68.161 47.163 1.00 7.66 228 SER A O 1
ATOM 1884 N N . ALA A 1 265 ? 39.526 67.380 46.769 1.00 7.77 229 ALA A N 1
ATOM 1885 C CA . ALA A 1 265 ? 40.218 68.469 47.405 1.00 8.26 229 ALA A CA 1
ATOM 1886 C C . ALA A 1 265 ? 40.545 69.634 46.495 1.00 7.65 229 ALA A C 1
ATOM 1887 O O . ALA A 1 265 ? 40.854 70.715 46.994 1.00 12.06 229 ALA A O 1
ATOM 1889 N N . GLY A 1 266 ? 40.609 69.457 45.167 1.00 6.93 230 GLY A N 1
ATOM 1890 C CA . GLY A 1 266 ? 40.995 70.523 44.215 1.00 7.75 230 GLY A CA 1
ATOM 1891 C C . GLY A 1 266 ? 42.446 70.879 44.174 1.00 6.92 230 GLY A C 1
ATOM 1892 O O . GLY A 1 266 ? 42.771 72.001 43.711 1.00 7.38 230 GLY A O 1
ATOM 1893 N N . LEU A 1 267 ? 43.342 69.994 44.637 1.00 6.94 231 LEU A N 1
ATOM 1894 C CA . LEU A 1 267 ? 44.731 70.348 44.727 1.00 7.10 231 LEU A CA 1
ATOM 1895 C C . LEU A 1 267 ? 45.460 70.340 43.388 1.00 6.70 231 LEU A C 1
ATOM 1896 O O . LEU A 1 267 ? 45.185 69.516 42.503 1.00 7.46 231 LEU A O 1
ATOM 1901 N N . GLU A 1 268 ? 46.477 71.214 43.317 1.00 7.74 232 GLU A N 1
ATOM 1902 C CA . GLU A 1 268 ? 47.415 71.193 42.144 1.00 7.68 232 GLU A CA 1
ATOM 1903 C C . GLU A 1 268 ? 48.313 69.970 42.137 1.00 6.79 232 GLU A C 1
ATOM 1904 O O . GLU A 1 268 ? 48.734 69.488 41.092 1.00 7.21 232 GLU A O 1
ATOM 1910 N N . SER A 1 269 ? 48.753 69.531 43.350 1.00 7.66 233 SER A N 1
ATOM 1911 C CA . SER A 1 269 ? 49.810 68.544 43.476 1.00 7.60 233 SER A CA 1
ATOM 1912 C C . SER A 1 269 ? 51.096 69.039 42.813 1.00 7.79 233 SER A C 1
ATOM 1913 O O . SER A 1 269 ? 51.791 68.285 42.121 1.00 8.99 233 SER A O 1
ATOM 1916 N N . LYS A 1 270 ? 51.455 70.299 43.037 1.00 8.22 234 LYS A N 1
ATOM 1917 C CA . LYS A 1 270 ? 52.601 70.910 42.404 1.00 9.22 234 LYS A CA 1
ATOM 1918 C C . LYS A 1 270 ? 53.849 70.812 43.220 1.00 9.19 234 LYS A C 1
ATOM 1919 O O . LYS A 1 270 ? 54.907 71.221 42.751 1.00 11.28 234 LYS A O 1
ATOM 1925 N N . LEU A 1 271 ? 53.751 70.329 44.462 1.00 8.89 235 LEU A N 1
ATOM 1926 C CA . LEU A 1 271 ? 54.889 70.373 45.414 1.00 10.89 235 LEU A CA 1
ATOM 1927 C C . LEU A 1 271 ? 55.463 68.988 45.593 1.00 9.94 235 LEU A C 1
ATOM 1928 O O . LEU A 1 271 ? 55.956 68.411 44.608 1.00 12.64 235 LEU A O 1
ATOM 1933 N N . ASP A 1 272 ? 55.338 68.404 46.764 1.00 11.11 236 ASP A N 1
ATOM 1934 C CA . ASP A 1 272 ? 55.943 67.090 47.059 1.00 11.46 236 ASP A CA 1
ATOM 1935 C C . ASP A 1 272 ? 54.843 66.125 47.544 1.00 11.34 236 ASP A C 1
ATOM 1936 O O . ASP A 1 272 ? 53.654 66.476 47.634 1.00 10.37 236 ASP A O 1
ATOM 1941 N N . GLU A 1 273 ? 55.316 64.918 47.908 1.00 11.20 237 GLU A N 1
ATOM 1942 C CA . GLU A 1 273 ? 54.336 63.900 48.370 1.00 11.93 237 GLU A CA 1
ATOM 1943 C C . GLU A 1 273 ? 53.700 64.297 49.725 1.00 11.47 237 GLU A C 1
ATOM 1944 O O . GLU A 1 273 ? 52.569 63.988 49.976 1.00 12.05 237 GLU A O 1
ATOM 1950 N N . TYR A 1 274 ? 54.438 65.029 50.583 1.00 11.31 238 TYR A N 1
ATOM 1951 C CA . TYR A 1 274 ? 53.893 65.469 51.867 1.00 11.47 238 TYR A CA 1
ATOM 1952 C C . TYR A 1 274 ? 52.677 66.361 51.611 1.00 10.52 238 TYR A C 1
ATOM 1953 O O . TYR A 1 274 ? 51.635 66.217 52.231 1.00 10.31 238 TYR A O 1
ATOM 1962 N N . ASP A 1 275 ? 52.821 67.328 50.697 1.00 10.12 239 ASP A N 1
ATOM 1963 C CA . ASP A 1 275 ? 51.712 68.226 50.358 1.00 9.06 239 ASP A CA 1
ATOM 1964 C C . ASP A 1 275 ? 50.544 67.401 49.780 1.00 8.66 239 ASP A C 1
ATOM 1965 O O . ASP A 1 275 ? 49.365 67.655 50.092 1.00 9.16 239 ASP A O 1
ATOM 1970 N N . PHE A 1 276 ? 50.874 66.454 48.881 1.00 9.35 240 PHE A N 1
ATOM 1971 C CA . PHE A 1 276 ? 49.828 65.579 48.312 1.00 9.22 240 PHE A CA 1
ATOM 1972 C C . PHE A 1 276 ? 49.057 64.844 49.378 1.00 9.01 240 PHE A C 1
ATOM 1973 O O . PHE A 1 276 ? 47.799 64.788 49.343 1.00 9.22 240 PHE A O 1
ATOM 1981 N N . ASP A 1 277 ? 49.749 64.240 50.335 1.00 9.94 241 ASP A N 1
ATOM 1982 C CA . ASP A 1 277 ? 49.096 63.468 51.386 1.00 10.73 241 ASP A CA 1
ATOM 1983 C C . ASP A 1 277 ? 48.311 64.351 52.354 1.00 9.55 241 ASP A C 1
ATOM 1984 O O . ASP A 1 277 ? 47.278 63.970 52.879 1.00 10.64 241 ASP A O 1
ATOM 1989 N N . ARG A 1 278 ? 48.837 65.541 52.598 1.00 10.09 242 ARG A N 1
ATOM 1990 C CA . ARG A 1 278 ? 48.163 66.485 53.504 1.00 9.90 242 ARG A CA 1
ATOM 1991 C C . ARG A 1 278 ? 46.728 66.799 52.977 1.00 9.87 242 ARG A C 1
ATOM 1992 O O . ARG A 1 278 ? 45.793 66.948 53.755 1.00 10.46 242 ARG A O 1
ATOM 2000 N N . ALA A 1 279 ? 46.585 66.864 51.646 1.00 9.12 243 ALA A N 1
ATOM 2001 C CA . ALA A 1 279 ? 45.288 67.140 51.056 1.00 9.27 243 ALA A CA 1
ATOM 2002 C C . ALA A 1 279 ? 44.432 65.873 50.897 1.00 9.19 243 ALA A C 1
ATOM 2003 O O . ALA A 1 279 ? 43.230 65.908 51.003 1.00 9.78 243 ALA A O 1
ATOM 2005 N N . HIS A 1 280 ? 45.105 64.738 50.546 1.00 8.39 244 HIS A N 1
ATOM 2006 C CA . HIS A 1 280 ? 44.354 63.573 50.034 1.00 9.23 244 HIS A CA 1
ATOM 2007 C C . HIS A 1 280 ? 44.207 62.418 51.024 1.00 8.72 244 HIS A C 1
ATOM 2008 O O . HIS A 1 280 ? 43.326 61.585 50.796 1.00 9.75 244 HIS A O 1
ATOM 2015 N N . ASP A 1 281 ? 45.059 62.330 52.063 1.00 9.35 245 ASP A N 1
ATOM 2016 C CA . ASP A 1 281 ? 44.993 61.168 52.949 1.00 9.42 245 ASP A CA 1
ATOM 2017 C C . ASP A 1 281 ? 43.951 61.416 54.042 1.00 9.53 245 ASP A C 1
ATOM 2018 O O . ASP A 1 281 ? 44.276 61.641 55.211 1.00 12.40 245 ASP A O 1
ATOM 2023 N N . HIS A 1 282 ? 42.695 61.364 53.650 1.00 10.33 246 HIS A N 1
ATOM 2024 C CA . HIS A 1 282 ? 41.561 61.596 54.517 1.00 10.05 246 HIS A CA 1
ATOM 2025 C C . HIS A 1 282 ? 40.454 60.669 54.117 1.00 10.27 246 HIS A C 1
ATOM 2026 O O . HIS A 1 282 ? 40.261 60.452 52.890 1.00 10.87 246 HIS A O 1
ATOM 2033 N N . LYS A 1 283 ? 39.664 60.190 55.071 1.00 11.64 247 LYS A N 1
ATOM 2034 C CA . LYS A 1 283 ? 38.611 59.263 54.751 1.00 11.92 247 LYS A CA 1
ATOM 2035 C C . LYS A 1 283 ? 37.633 59.872 53.710 1.00 11.92 247 LYS A C 1
ATOM 2036 O O . LYS A 1 283 ? 37.040 59.138 52.875 1.00 12.46 247 LYS A O 1
ATOM 2042 N N . ASN A 1 284 ? 37.341 61.171 53.840 1.00 10.08 248 ASN A N 1
ATOM 2043 C CA . ASN A 1 284 ? 36.293 61.780 53.020 1.00 10.14 248 ASN A CA 1
ATOM 2044 C C . ASN A 1 284 ? 36.873 62.550 51.848 1.00 9.26 248 ASN A C 1
ATOM 2045 O O . ASN A 1 284 ? 36.178 63.396 51.276 1.00 10.19 248 ASN A O 1
ATOM 2050 N N . ILE A 1 285 ? 38.113 62.249 51.454 1.00 8.99 249 ILE A N 1
ATOM 2051 C CA . ILE A 1 285 ? 38.624 62.635 50.142 1.00 9.43 249 ILE A CA 1
ATOM 2052 C C . ILE A 1 285 ? 38.684 61.376 49.320 1.00 8.99 249 ILE A C 1
ATOM 2053 O O . ILE A 1 285 ? 39.519 60.500 49.573 1.00 10.88 249 ILE A O 1
ATOM 2058 N N . ASP A 1 286 ? 37.799 61.228 48.334 1.00 8.10 250 ASP A N 1
ATOM 2059 C CA . ASP A 1 286 ? 37.664 59.957 47.651 1.00 8.51 250 ASP A CA 1
ATOM 2060 C C . ASP A 1 286 ? 38.637 59.724 46.549 1.00 8.06 250 ASP A C 1
ATOM 2061 O O . ASP A 1 286 ? 38.947 58.588 46.197 1.00 9.40 250 ASP A O 1
ATOM 2066 N N . TYR A 1 287 ? 39.130 60.806 45.916 1.00 7.92 251 TYR A N 1
ATOM 2067 C CA . TYR A 1 287 ? 40.051 60.669 44.826 1.00 7.99 251 TYR A CA 1
ATOM 2068 C C . TYR A 1 287 ? 41.008 61.828 44.825 1.00 8.15 251 TYR A C 1
ATOM 2069 O O . TYR A 1 287 ? 40.807 62.762 45.624 1.00 8.61 251 TYR A O 1
ATOM 2078 N N . THR A 1 288 ? 42.039 61.750 43.985 1.00 7.81 252 THR A N 1
ATOM 2079 C CA . THR A 1 288 ? 43.127 62.759 43.978 1.00 7.46 252 THR A CA 1
ATOM 2080 C C . THR A 1 288 ? 43.142 63.515 42.664 1.00 7.25 252 THR A C 1
ATOM 2081 O O . THR A 1 288 ? 42.649 62.994 41.649 1.00 7.20 252 THR A O 1
ATOM 2085 N N . THR A 1 289 ? 43.728 64.695 42.667 1.00 7.76 253 THR A N 1
ATOM 2086 C CA . THR A 1 289 ? 43.819 65.516 41.475 1.00 6.89 253 THR A CA 1
ATOM 2087 C C . THR A 1 289 ? 45.203 66.066 41.363 1.00 7.35 253 THR A C 1
ATOM 2088 O O . THR A 1 289 ? 45.941 66.164 42.327 1.00 8.30 253 THR A O 1
ATOM 2092 N N . CYS A 1 290 ? 45.537 66.506 40.117 1.00 7.28 254 CYS A N 1
ATOM 2093 C CA . CYS A 1 290 ? 46.685 67.343 39.869 1.00 6.48 254 CYS A CA 1
ATOM 2094 C C . CYS A 1 290 ? 46.342 68.346 38.798 1.00 6.57 254 CYS A C 1
ATOM 2095 O O . CYS A 1 290 ? 45.408 68.131 37.980 1.00 7.34 254 CYS A O 1
ATOM 2098 N N . HIS A 1 291 ? 47.056 69.482 38.840 1.00 6.81 255 HIS A N 1
ATOM 2099 C CA . HIS A 1 291 ? 46.921 70.551 37.844 1.00 6.59 255 HIS A CA 1
ATOM 2100 C C . HIS A 1 291 ? 48.324 70.812 37.375 1.00 6.55 255 HIS A C 1
ATOM 2101 O O . HIS A 1 291 ? 49.231 71.070 38.181 1.00 9.65 255 HIS A O 1
ATOM 2108 N N . CYS A 1 292 ? 48.596 70.763 36.040 1.00 6.76 256 CYS A N 1
ATOM 2109 C CA . CYS A 1 292 ? 49.945 70.919 35.530 1.00 6.80 256 CYS A CA 1
ATOM 2110 C C . CYS A 1 292 ? 50.033 72.181 34.667 1.00 6.85 256 CYS A C 1
ATOM 2111 O O . CYS A 1 292 ? 49.318 72.271 33.619 1.00 7.40 256 CYS A O 1
ATOM 2114 N N . TRP A 1 293 ? 50.862 73.144 35.090 1.00 6.28 257 TRP A N 1
ATOM 2115 C CA . TRP A 1 293 ? 50.941 74.481 34.465 1.00 6.81 257 TRP A CA 1
ATOM 2116 C C . TRP A 1 293 ? 52.331 74.908 34.138 1.00 6.26 257 TRP A C 1
ATOM 2117 O O . TRP A 1 293 ? 52.960 75.667 34.866 1.00 7.55 257 TRP A O 1
ATOM 2128 N N . VAL A 1 294 ? 52.851 74.419 32.989 1.00 6.90 258 VAL A N 1
ATOM 2129 C CA . VAL A 1 294 ? 54.256 74.630 32.697 1.00 7.47 258 VAL A CA 1
ATOM 2130 C C . VAL A 1 294 ? 54.628 76.117 32.520 1.00 6.38 258 VAL A C 1
ATOM 2131 O O . VAL A 1 294 ? 55.713 76.535 32.958 1.00 7.69 258 VAL A O 1
ATOM 2135 N N . GLU A 1 295 ? 53.802 76.937 31.866 1.00 7.00 259 GLU A N 1
ATOM 2136 C CA . GLU A 1 295 ? 54.201 78.338 31.700 1.00 7.60 259 GLU A CA 1
ATOM 2137 C C . GLU A 1 295 ? 54.133 79.051 33.060 1.00 6.97 259 GLU A C 1
ATOM 2138 O O . GLU A 1 295 ? 55.070 79.759 33.435 1.00 7.75 259 GLU A O 1
ATOM 2144 N N . ASN A 1 296 ? 53.056 78.832 33.836 1.00 7.22 260 ASN A N 1
ATOM 2145 C CA . ASN A 1 296 ? 52.903 79.538 35.086 1.00 7.53 260 ASN A CA 1
ATOM 2146 C C . ASN A 1 296 ? 54.041 79.231 36.018 1.00 7.77 260 ASN A C 1
ATOM 2147 O O . ASN A 1 296 ? 54.452 80.092 36.806 1.00 9.52 260 ASN A O 1
ATOM 2152 N N . TRP A 1 297 ? 54.607 78.005 35.945 1.00 8.11 261 TRP A N 1
ATOM 2153 C CA . TRP A 1 297 ? 55.652 77.562 36.844 1.00 8.53 261 TRP A CA 1
ATOM 2154 C C . TRP A 1 297 ? 57.025 77.819 36.309 1.00 9.45 261 TRP A C 1
ATOM 2155 O O . TRP A 1 297 ? 58.010 77.441 36.973 1.00 11.39 261 TRP A O 1
ATOM 2166 N N . GLY A 1 298 ? 57.144 78.499 35.152 1.00 8.44 262 GLY A N 1
ATOM 2167 C CA . GLY A 1 298 ? 58.495 78.854 34.663 1.00 8.70 262 GLY A CA 1
ATOM 2168 C C . GLY A 1 298 ? 59.223 77.755 33.923 1.00 9.33 262 GLY A C 1
ATOM 2169 O O . GLY A 1 298 ? 60.383 77.904 33.607 1.00 11.46 262 GLY A O 1
ATOM 2170 N N . ILE A 1 299 ? 58.504 76.665 33.603 1.00 8.64 263 ILE A N 1
ATOM 2171 C CA . ILE A 1 299 ? 59.119 75.546 32.885 1.00 8.96 263 ILE A CA 1
ATOM 2172 C C . ILE A 1 299 ? 59.104 75.766 31.355 1.00 8.94 263 ILE A C 1
ATOM 2173 O O . ILE A 1 299 ? 59.943 75.226 30.657 1.00 10.95 263 ILE A O 1
ATOM 2178 N N . TYR A 1 300 ? 58.133 76.547 30.882 1.00 8.70 264 TYR A N 1
ATOM 2179 C CA . TYR A 1 300 ? 57.911 76.713 29.442 1.00 8.84 264 TYR A CA 1
ATOM 2180 C C . TYR A 1 300 ? 57.683 78.153 29.135 1.00 8.60 264 TYR A C 1
ATOM 2181 O O . TYR A 1 300 ? 56.864 78.810 29.791 1.00 9.64 264 TYR A O 1
ATOM 2190 N N . ASP A 1 301 ? 58.396 78.668 28.147 1.00 9.92 265 ASP A N 1
ATOM 2191 C CA . ASP A 1 301 ? 58.203 80.019 27.659 1.00 12.09 265 ASP A CA 1
ATOM 2192 C C . ASP A 1 301 ? 57.575 79.855 26.267 1.00 10.60 265 ASP A C 1
ATOM 2193 O O . ASP A 1 301 ? 58.219 79.366 25.329 1.00 11.63 265 ASP A O 1
ATOM 2198 N N . PRO A 1 302 ? 56.305 80.248 26.086 1.00 9.67 266 PRO A N 1
ATOM 2199 C CA . PRO A 1 302 ? 55.672 80.056 24.776 1.00 9.57 266 PRO A CA 1
ATOM 2200 C C . PRO A 1 302 ? 56.250 80.944 23.711 1.00 9.06 266 PRO A C 1
ATOM 2201 O O . PRO A 1 302 ? 55.914 80.751 22.517 1.00 10.78 266 PRO A O 1
ATOM 2205 N N . ALA A 1 303 ? 57.103 81.922 24.032 1.00 10.60 267 ALA A N 1
ATOM 2206 C CA . ALA A 1 303 ? 57.746 82.741 23.057 1.00 10.25 267 ALA A CA 1
ATOM 2207 C C . ALA A 1 303 ? 59.060 82.135 22.557 1.00 11.75 267 ALA A C 1
ATOM 2208 O O . ALA A 1 303 ? 59.678 82.664 21.644 1.00 12.93 267 ALA A O 1
ATOM 2210 N N . ASP A 1 304 ? 59.481 81.009 23.126 1.00 12.60 268 ASP A N 1
ATOM 2211 C CA A ASP A 1 304 ? 60.761 80.336 22.785 0.70 15.55 268 ASP A CA 1
ATOM 2212 C CA B ASP A 1 304 ? 60.759 80.400 22.732 0.30 13.42 268 ASP A CA 1
ATOM 2213 C C . ASP A 1 304 ? 60.463 79.265 21.725 1.00 13.93 268 ASP A C 1
ATOM 2214 O O . ASP A 1 304 ? 59.733 78.308 22.059 1.00 15.00 268 ASP A O 1
ATOM 2222 N N . PRO A 1 305 ? 60.946 79.408 20.496 1.00 13.22 269 PRO A N 1
ATOM 2223 C CA . PRO A 1 305 ? 60.627 78.382 19.481 1.00 14.29 269 PRO A CA 1
ATOM 2224 C C . PRO A 1 305 ? 61.130 77.000 19.899 1.00 14.83 269 PRO A C 1
ATOM 2225 O O . PRO A 1 305 ? 60.561 76.021 19.384 1.00 16.01 269 PRO A O 1
ATOM 2229 N N . ASP A 1 306 ? 62.122 76.926 20.795 1.00 15.50 270 ASP A N 1
ATOM 2230 C CA . ASP A 1 306 ? 62.771 75.670 21.126 1.00 14.69 270 ASP A CA 1
ATOM 2231 C C . ASP A 1 306 ? 62.333 75.139 22.477 1.00 14.60 270 ASP A C 1
ATOM 2232 O O . ASP A 1 306 ? 62.937 74.186 23.006 1.00 15.62 270 ASP A O 1
ATOM 2237 N N . GLY A 1 307 ? 61.308 75.740 23.096 1.00 13.23 271 GLY A N 1
ATOM 2238 C CA . GLY A 1 307 ? 60.957 75.398 24.487 1.00 16.06 271 GLY A CA 1
ATOM 2239 C C . GLY A 1 307 ? 60.084 74.173 24.664 1.00 10.79 271 GLY A C 1
ATOM 2240 O O . GLY A 1 307 ? 59.841 73.780 25.816 1.00 12.08 271 GLY A O 1
ATOM 2241 N N . LEU A 1 308 ? 59.594 73.535 23.594 1.00 11.22 272 LEU A N 1
ATOM 2242 C CA . LEU A 1 308 ? 58.587 72.512 23.812 1.00 9.72 272 LEU A CA 1
ATOM 2243 C C . LEU A 1 308 ? 59.123 71.198 24.394 1.00 9.09 272 LEU A C 1
ATOM 2244 O O . LEU A 1 308 ? 58.497 70.606 25.275 1.00 9.78 272 LEU A O 1
ATOM 2249 N N . PRO A 1 309 ? 60.271 70.678 23.939 1.00 10.29 273 PRO A N 1
ATOM 2250 C CA . PRO A 1 309 ? 60.733 69.382 24.474 1.00 11.60 273 PRO A CA 1
ATOM 2251 C C . PRO A 1 309 ? 60.833 69.391 26.024 1.00 10.70 273 PRO A C 1
ATOM 2252 O O . PRO A 1 309 ? 60.391 68.418 26.670 1.00 10.46 273 PRO A O 1
ATOM 2256 N N . HIS A 1 310 ? 61.361 70.469 26.628 1.00 10.40 274 HIS A N 1
ATOM 2257 C CA . HIS A 1 310 ? 61.454 70.473 28.081 1.00 10.77 274 HIS A CA 1
ATOM 2258 C C . HIS A 1 310 ? 60.051 70.454 28.716 1.00 9.22 274 HIS A C 1
ATOM 2259 O O . HIS A 1 310 ? 59.880 69.813 29.749 1.00 9.73 274 HIS A O 1
ATOM 2266 N N . ALA A 1 311 ? 59.047 71.145 28.120 1.00 8.91 275 ALA A N 1
ATOM 2267 C CA . ALA A 1 311 ? 57.698 71.061 28.671 1.00 8.51 275 ALA A CA 1
ATOM 2268 C C . ALA A 1 311 ? 57.124 69.657 28.532 1.00 8.02 275 ALA A C 1
ATOM 2269 O O . ALA A 1 311 ? 56.462 69.149 29.467 1.00 8.23 275 ALA A O 1
ATOM 2271 N N . ASN A 1 312 ? 57.344 68.978 27.374 1.00 7.83 276 ASN A N 1
ATOM 2272 C CA . ASN A 1 312 ? 56.854 67.618 27.210 1.00 8.12 276 ASN A CA 1
ATOM 2273 C C . ASN A 1 312 ? 57.504 66.690 28.232 1.00 8.09 276 ASN A C 1
ATOM 2274 O O . ASN A 1 312 ? 56.828 65.839 28.813 1.00 8.37 276 ASN A O 1
ATOM 2279 N N . GLU A 1 313 ? 58.808 66.856 28.483 1.00 8.75 277 GLU A N 1
ATOM 2280 C CA . GLU A 1 313 ? 59.452 65.963 29.460 1.00 10.10 277 GLU A CA 1
ATOM 2281 C C . GLU A 1 313 ? 58.938 66.248 30.860 1.00 8.38 277 GLU A C 1
ATOM 2282 O O . GLU A 1 313 ? 58.725 65.306 31.657 1.00 9.35 277 GLU A O 1
ATOM 2288 N N . TYR A 1 314 ? 58.674 67.519 31.198 1.00 8.61 278 TYR A N 1
ATOM 2289 C CA . TYR A 1 314 ? 58.136 67.862 32.509 1.00 8.54 278 TYR A CA 1
ATOM 2290 C C . TYR A 1 314 ? 56.769 67.201 32.688 1.00 7.50 278 TYR A C 1
ATOM 2291 O O . TYR A 1 314 ? 56.505 66.585 33.709 1.00 8.59 278 TYR A O 1
ATOM 2300 N N . MET A 1 315 ? 55.893 67.332 31.706 1.00 7.93 279 MET A N 1
ATOM 2301 C CA . MET A 1 315 ? 54.553 66.710 31.746 1.00 8.05 279 MET A CA 1
ATOM 2302 C C . MET A 1 315 ? 54.700 65.208 31.911 1.00 7.85 279 MET A C 1
ATOM 2303 O O . MET A 1 315 ? 53.988 64.601 32.708 1.00 8.03 279 MET A O 1
ATOM 2308 N N . HIS A 1 316 ? 55.581 64.570 31.152 1.00 8.67 280 HIS A N 1
ATOM 2309 C CA . HIS A 1 316 ? 55.748 63.157 31.294 1.00 8.90 280 HIS A CA 1
ATOM 2310 C C . HIS A 1 316 ? 56.107 62.746 32.726 1.00 8.64 280 HIS A C 1
ATOM 2311 O O . HIS A 1 316 ? 55.516 61.793 33.282 1.00 9.29 280 HIS A O 1
ATOM 2318 N N . ASP A 1 317 ? 57.103 63.444 33.291 1.00 9.11 281 ASP A N 1
ATOM 2319 C CA . ASP A 1 317 ? 57.552 63.074 34.634 1.00 9.56 281 ASP A CA 1
ATOM 2320 C C . ASP A 1 317 ? 56.489 63.434 35.677 1.00 8.79 281 ASP A C 1
ATOM 2321 O O . ASP A 1 317 ? 56.416 62.744 36.690 1.00 10.09 281 ASP A O 1
ATOM 2326 N N . PHE A 1 318 ? 55.707 64.484 35.463 1.00 8.27 282 PHE A N 1
ATOM 2327 C CA . PHE A 1 318 ? 54.644 64.912 36.372 1.00 7.90 282 PHE A CA 1
ATOM 2328 C C . PHE A 1 318 ? 53.557 63.829 36.421 1.00 7.71 282 PHE A C 1
ATOM 2329 O O . PHE A 1 318 ? 53.115 63.414 37.472 1.00 8.03 282 PHE A O 1
ATOM 2337 N N . LEU A 1 319 ? 53.147 63.309 35.254 1.00 8.33 283 LEU A N 1
ATOM 2338 C CA . LEU A 1 319 ? 52.130 62.264 35.243 1.00 8.76 283 LEU A CA 1
ATOM 2339 C C . LEU A 1 319 ? 52.638 61.011 35.942 1.00 8.13 283 LEU A C 1
ATOM 2340 O O . LEU A 1 319 ? 51.899 60.390 36.727 1.00 8.87 283 LEU A O 1
ATOM 2345 N N . GLU A 1 320 ? 53.903 60.608 35.658 1.00 8.71 284 GLU A N 1
ATOM 2346 C CA A GLU A 1 320 ? 54.478 59.410 36.263 0.70 11.14 284 GLU A CA 1
ATOM 2347 C CA B GLU A 1 320 ? 54.391 59.371 36.274 0.30 9.15 284 GLU A CA 1
ATOM 2348 C C . GLU A 1 320 ? 54.496 59.532 37.788 1.00 9.33 284 GLU A C 1
ATOM 2349 O O . GLU A 1 320 ? 54.109 58.637 38.545 1.00 10.18 284 GLU A O 1
ATOM 2360 N N . SER A 1 321 ? 55.060 60.648 38.271 1.00 8.93 285 SER A N 1
ATOM 2361 C CA . SER A 1 321 ? 55.283 60.817 39.716 1.00 9.58 285 SER A CA 1
ATOM 2362 C C . SER A 1 321 ? 53.954 60.941 40.443 1.00 8.67 285 SER A C 1
ATOM 2363 O O . SER A 1 321 ? 53.728 60.335 41.503 1.00 9.38 285 SER A O 1
ATOM 2366 N N . ARG A 1 322 ? 52.992 61.714 39.889 1.00 8.47 286 ARG A N 1
ATOM 2367 C CA . ARG A 1 322 ? 51.721 61.924 40.574 1.00 8.39 286 ARG A CA 1
ATOM 2368 C C . ARG A 1 322 ? 50.889 60.617 40.567 1.00 8.75 286 ARG A C 1
ATOM 2369 O O . ARG A 1 322 ? 50.185 60.312 41.543 1.00 9.70 286 ARG A O 1
ATOM 2377 N N . SER A 1 323 ? 50.999 59.806 39.489 1.00 8.89 287 SER A N 1
ATOM 2378 C CA . SER A 1 323 ? 50.338 58.498 39.421 1.00 9.31 287 SER A CA 1
ATOM 2379 C C . SER A 1 323 ? 50.866 57.654 40.595 1.00 9.81 287 SER A C 1
ATOM 2380 O O . SER A 1 323 ? 50.081 56.959 41.273 1.00 9.85 287 SER A O 1
ATOM 2383 N N . LYS A 1 324 ? 52.184 57.731 40.873 1.00 10.33 288 LYS A N 1
ATOM 2384 C CA . LYS A 1 324 ? 52.720 56.923 41.941 1.00 10.16 288 LYS A CA 1
ATOM 2385 C C . LYS A 1 324 ? 52.214 57.407 43.336 1.00 9.95 288 LYS A C 1
ATOM 2386 O O . LYS A 1 324 ? 51.903 56.605 44.223 1.00 10.89 288 LYS A O 1
ATOM 2392 N N . TRP A 1 325 ? 52.100 58.739 43.520 1.00 9.85 289 TRP A N 1
ATOM 2393 C CA . TRP A 1 325 ? 51.602 59.264 44.774 1.00 9.82 289 TRP A CA 1
ATOM 2394 C C . TRP A 1 325 ? 50.182 58.765 45.016 1.00 9.43 289 TRP A C 1
ATOM 2395 O O . TRP A 1 325 ? 49.770 58.424 46.152 1.00 10.07 289 TRP A O 1
ATOM 2406 N N . ALA A 1 326 ? 49.370 58.812 43.953 1.00 9.75 290 ALA A N 1
ATOM 2407 C CA . ALA A 1 326 ? 47.975 58.347 44.115 1.00 10.12 290 ALA A CA 1
ATOM 2408 C C . ALA A 1 326 ? 47.930 56.844 44.442 1.00 10.08 290 ALA A C 1
ATOM 2409 O O . ALA A 1 326 ? 47.124 56.398 45.265 1.00 9.97 290 ALA A O 1
ATOM 2411 N N . ALA A 1 327 ? 48.799 56.064 43.775 1.00 9.87 291 ALA A N 1
ATOM 2412 C CA . ALA A 1 327 ? 48.844 54.630 44.015 1.00 11.17 291 ALA A CA 1
ATOM 2413 C C . ALA A 1 327 ? 49.186 54.312 45.478 1.00 10.22 291 ALA A C 1
ATOM 2414 O O . ALA A 1 327 ? 48.665 53.384 46.076 1.00 12.23 291 ALA A O 1
ATOM 2416 N N . GLN A 1 328 ? 50.058 55.130 46.065 1.00 10.48 292 GLN A N 1
ATOM 2417 C CA A GLN A 1 328 ? 50.471 54.946 47.466 0.50 11.70 292 GLN A CA 1
ATOM 2418 C CA B GLN A 1 328 ? 50.466 54.912 47.461 0.50 11.77 292 GLN A CA 1
ATOM 2419 C C . GLN A 1 328 ? 49.265 55.034 48.381 1.00 11.55 292 GLN A C 1
ATOM 2420 O O . GLN A 1 328 ? 49.205 54.347 49.428 1.00 15.41 292 GLN A O 1
ATOM 2431 N N . LEU A 1 329 ? 48.297 55.913 48.065 1.00 11.06 293 LEU A N 1
ATOM 2432 C CA . LEU A 1 329 ? 47.083 56.064 48.836 1.00 10.64 293 LEU A CA 1
ATOM 2433 C C . LEU A 1 329 ? 45.964 55.133 48.391 1.00 10.47 293 LEU A C 1
ATOM 2434 O O . LEU A 1 329 ? 44.883 55.110 48.961 1.00 11.62 293 LEU A O 1
ATOM 2439 N N . ASN A 1 330 ? 46.224 54.401 47.289 1.00 10.48 294 ASN A N 1
ATOM 2440 C CA . ASN A 1 330 ? 45.219 53.557 46.664 1.00 10.88 294 ASN A CA 1
ATOM 2441 C C . ASN A 1 330 ? 43.918 54.325 46.347 1.00 10.06 294 ASN A C 1
ATOM 2442 O O . ASN A 1 330 ? 42.819 53.866 46.671 1.00 10.48 294 ASN A O 1
ATOM 2447 N N . LYS A 1 331 ? 44.081 55.464 45.687 1.00 10.23 295 LYS A N 1
ATOM 2448 C CA . LYS A 1 331 ? 42.922 56.255 45.256 1.00 9.08 295 LYS A CA 1
ATOM 2449 C C . LYS A 1 331 ? 43.145 56.620 43.793 1.00 8.47 295 LYS A C 1
ATOM 2450 O O . LYS A 1 331 ? 44.277 56.780 43.336 1.00 9.51 295 LYS A O 1
ATOM 2456 N N . PRO A 1 332 ? 42.061 56.876 43.055 1.00 8.58 296 PRO A N 1
ATOM 2457 C CA . PRO A 1 332 ? 42.235 57.346 41.639 1.00 8.61 296 PRO A CA 1
ATOM 2458 C C . PRO A 1 332 ? 42.858 58.691 41.551 1.00 8.05 296 PRO A C 1
ATOM 2459 O O . PRO A 1 332 ? 42.842 59.485 42.507 1.00 8.66 296 PRO A O 1
ATOM 2463 N N . ILE A 1 333 ? 43.317 59.036 40.345 1.00 8.39 297 ILE A N 1
ATOM 2464 C CA . ILE A 1 333 ? 43.840 60.401 40.086 1.00 8.01 297 ILE A CA 1
ATOM 2465 C C . ILE A 1 333 ? 43.322 60.884 38.765 1.00 7.82 297 ILE A C 1
ATOM 2466 O O . ILE A 1 333 ? 43.180 60.144 37.775 1.00 7.77 297 ILE A O 1
ATOM 2471 N N . VAL A 1 334 ? 42.961 62.180 38.750 1.00 7.80 298 VAL A N 1
ATOM 2472 C CA . VAL A 1 334 ? 42.540 62.885 37.536 1.00 7.02 298 VAL A CA 1
ATOM 2473 C C . VAL A 1 334 ? 43.449 64.127 37.399 1.00 7.31 298 VAL A C 1
ATOM 2474 O O . VAL A 1 334 ? 43.633 64.888 38.339 1.00 7.84 298 VAL A O 1
ATOM 2478 N N . MET A 1 335 ? 43.994 64.344 36.171 1.00 7.23 299 MET A N 1
ATOM 2479 C CA . MET A 1 335 ? 44.689 65.622 35.894 1.00 6.81 299 MET A CA 1
ATOM 2480 C C . MET A 1 335 ? 43.606 66.612 35.455 1.00 6.32 299 MET A C 1
ATOM 2481 O O . MET A 1 335 ? 43.270 66.753 34.243 1.00 6.90 299 MET A O 1
ATOM 2486 N N . GLU A 1 336 ? 43.001 67.258 36.450 1.00 6.57 300 GLU A N 1
ATOM 2487 C CA . GLU A 1 336 ? 41.758 68.002 36.242 1.00 6.72 300 GLU A CA 1
ATOM 2488 C C . GLU A 1 336 ? 42.033 69.428 35.709 1.00 5.13 300 GLU A C 1
ATOM 2489 O O . GLU A 1 336 ? 41.060 70.142 35.462 1.00 6.08 300 GLU A O 1
ATOM 2495 N N . GLU A 1 337 ? 43.295 69.813 35.571 1.00 5.98 301 GLU A N 1
ATOM 2496 C CA . GLU A 1 337 ? 43.659 71.025 34.803 1.00 5.70 301 GLU A CA 1
ATOM 2497 C C . GLU A 1 337 ? 44.975 70.758 34.140 1.00 6.46 301 GLU A C 1
ATOM 2498 O O . GLU A 1 337 ? 45.928 70.255 34.778 1.00 6.93 301 GLU A O 1
ATOM 2504 N N . PHE A 1 338 ? 45.117 71.259 32.912 1.00 6.27 302 PHE A N 1
ATOM 2505 C CA . PHE A 1 338 ? 46.417 71.480 32.256 1.00 6.60 302 PHE A CA 1
ATOM 2506 C C . PHE A 1 338 ? 46.157 72.320 31.045 1.00 5.67 302 PHE A C 1
ATOM 2507 O O . PHE A 1 338 ? 45.030 72.318 30.506 1.00 6.51 302 PHE A O 1
ATOM 2515 N N . GLY A 1 339 ? 47.203 72.970 30.529 1.00 6.44 303 GLY A N 1
ATOM 2516 C CA . GLY A 1 339 ? 46.976 73.761 29.308 1.00 7.56 303 GLY A CA 1
ATOM 2517 C C . GLY A 1 339 ? 48.287 74.379 28.861 1.00 6.72 303 GLY A C 1
ATOM 2518 O O . GLY A 1 339 ? 49.335 74.283 29.480 1.00 6.83 303 GLY A O 1
ATOM 2519 N N . MET A 1 340 ? 48.205 75.018 27.672 1.00 6.64 304 MET A N 1
ATOM 2520 C CA . MET A 1 340 ? 49.368 75.662 27.039 1.00 6.62 304 MET A CA 1
ATOM 2521 C C . MET A 1 340 ? 48.840 76.788 26.145 1.00 6.67 304 MET A C 1
ATOM 2522 O O . MET A 1 340 ? 47.750 76.693 25.584 1.00 7.38 304 MET A O 1
ATOM 2527 N N . ALA A 1 341 ? 49.695 77.813 26.040 1.00 6.34 305 ALA A N 1
ATOM 2528 C CA . ALA A 1 341 ? 49.431 79.001 25.232 1.00 6.53 305 ALA A CA 1
ATOM 2529 C C . ALA A 1 341 ? 49.505 78.670 23.737 1.00 6.47 305 ALA A C 1
ATOM 2530 O O . ALA A 1 341 ? 49.989 77.617 23.300 1.00 7.17 305 ALA A O 1
ATOM 2532 N N . ARG A 1 342 ? 49.041 79.646 22.955 1.00 6.93 306 ARG A N 1
ATOM 2533 C CA . ARG A 1 342 ? 49.184 79.609 21.478 1.00 6.89 306 ARG A CA 1
ATOM 2534 C C . ARG A 1 342 ? 50.624 79.887 21.131 1.00 7.17 306 ARG A C 1
ATOM 2535 O O . ARG A 1 342 ? 51.480 80.133 21.983 1.00 7.62 306 ARG A O 1
ATOM 2543 N N . ASP A 1 343 ? 50.915 79.817 19.806 1.00 7.81 307 ASP A N 1
ATOM 2544 C CA . ASP A 1 343 ? 52.304 79.873 19.312 1.00 8.14 307 ASP A CA 1
ATOM 2545 C C . ASP A 1 343 ? 52.943 81.274 19.304 1.00 8.12 307 ASP A C 1
ATOM 2546 O O . ASP A 1 343 ? 53.312 81.826 18.252 1.00 9.35 307 ASP A O 1
ATOM 2551 N N . ALA A 1 344 ? 53.101 81.868 20.499 1.00 8.54 308 ALA A N 1
ATOM 2552 C CA . ALA A 1 344 ? 53.681 83.192 20.683 1.00 8.94 308 ALA A CA 1
ATOM 2553 C C . ALA A 1 344 ? 55.034 83.301 20.011 1.00 9.01 308 ALA A C 1
ATOM 2554 O O . ALA A 1 344 ? 55.413 84.382 19.499 1.00 10.19 308 ALA A O 1
ATOM 2556 N N . TRP A 1 345 ? 55.791 82.198 19.982 1.00 8.39 309 TRP A N 1
ATOM 2557 C CA . TRP A 1 345 ? 57.117 82.138 19.417 1.00 9.71 309 TRP A CA 1
ATOM 2558 C C . TRP A 1 345 ? 57.178 82.467 17.944 1.00 9.63 309 TRP A C 1
ATOM 2559 O O . TRP A 1 345 ? 58.267 82.747 17.430 1.00 11.62 309 TRP A O 1
ATOM 2570 N N . ARG A 1 346 ? 56.071 82.402 17.218 1.00 9.29 310 ARG A N 1
ATOM 2571 C CA . ARG A 1 346 ? 56.086 82.779 15.821 1.00 10.36 310 ARG A CA 1
ATOM 2572 C C . ARG A 1 346 ? 56.265 84.298 15.609 1.00 11.64 310 ARG A C 1
ATOM 2573 O O . ARG A 1 346 ? 56.650 84.730 14.522 1.00 12.20 310 ARG A O 1
ATOM 2581 N N . ASN A 1 347 ? 55.958 85.091 16.657 1.00 10.46 311 ASN A N 1
ATOM 2582 C CA . ASN A 1 347 ? 56.025 86.538 16.567 1.00 12.53 311 ASN A CA 1
ATOM 2583 C C . ASN A 1 347 ? 56.288 86.994 17.998 1.00 12.12 311 ASN A C 1
ATOM 2584 O O . ASN A 1 347 ? 55.453 87.580 18.637 1.00 13.94 311 ASN A O 1
ATOM 2589 N N . PRO A 1 348 ? 57.483 86.723 18.543 1.00 13.09 312 PRO A N 1
ATOM 2590 C CA . PRO A 1 348 ? 57.702 86.853 19.979 1.00 16.61 312 PRO A CA 1
ATOM 2591 C C . PRO A 1 348 ? 57.706 88.298 20.488 1.00 17.47 312 PRO A C 1
ATOM 2592 O O . PRO A 1 348 ? 57.450 88.427 21.697 1.00 24.85 312 PRO A O 1
ATOM 2596 N N . GLU A 1 349 ? 57.983 89.277 19.606 1.00 18.24 313 GLU A N 1
ATOM 2597 C CA . GLU A 1 349 ? 58.061 90.696 19.994 1.00 24.78 313 GLU A CA 1
ATOM 2598 C C . GLU A 1 349 ? 56.672 91.319 20.180 1.00 22.67 313 GLU A C 1
ATOM 2599 O O . GLU A 1 349 ? 56.565 92.401 20.789 1.00 28.45 313 GLU A O 1
ATOM 2601 N N . ASP A 1 350 ? 55.608 90.646 19.700 1.00 18.95 314 ASP A N 1
ATOM 2602 C CA . ASP A 1 350 ? 54.281 91.213 19.763 1.00 16.79 314 ASP A CA 1
ATOM 2603 C C . ASP A 1 350 ? 53.463 90.460 20.760 1.00 13.72 314 ASP A C 1
ATOM 2604 O O . ASP A 1 350 ? 52.982 89.373 20.530 1.00 14.43 314 ASP A O 1
ATOM 2609 N N . GLU A 1 351 ? 53.238 91.101 21.901 1.00 17.58 315 GLU A N 1
ATOM 2610 C CA . GLU A 1 351 ? 52.530 90.446 22.992 1.00 20.19 315 GLU A CA 1
ATOM 2611 C C . GLU A 1 351 ? 51.093 90.113 22.592 1.00 15.32 315 GLU A C 1
ATOM 2612 O O . GLU A 1 351 ? 50.485 89.068 23.033 1.00 16.97 315 GLU A O 1
ATOM 2618 N N . THR A 1 352 ? 50.449 91.011 21.843 1.00 16.02 316 THR A N 1
ATOM 2619 C CA . THR A 1 352 ? 49.075 90.783 21.492 1.00 14.18 316 THR A CA 1
ATOM 2620 C C . THR A 1 352 ? 48.918 89.515 20.612 1.00 11.83 316 THR A C 1
ATOM 2621 O O . THR A 1 352 ? 47.882 88.847 20.702 1.00 11.33 316 THR A O 1
ATOM 2625 N N . TYR A 1 353 ? 49.895 89.186 19.768 1.00 11.45 317 TYR A N 1
ATOM 2626 C CA . TYR A 1 353 ? 49.816 88.061 18.876 1.00 9.94 317 TYR A CA 1
ATOM 2627 C C . TYR A 1 353 ? 49.595 86.777 19.630 1.00 9.19 317 TYR A C 1
ATOM 2628 O O . TYR A 1 353 ? 48.874 85.876 19.151 1.00 9.42 317 TYR A O 1
ATOM 2637 N N . LYS A 1 354 ? 50.126 86.633 20.843 1.00 8.96 318 LYS A N 1
ATOM 2638 C CA . LYS A 1 354 ? 50.011 85.446 21.661 1.00 9.09 318 LYS A CA 1
ATOM 2639 C C . LYS A 1 354 ? 48.589 85.087 21.925 1.00 8.62 318 LYS A C 1
ATOM 2640 O O . LYS A 1 354 ? 48.252 83.913 22.119 1.00 9.26 318 LYS A O 1
ATOM 2646 N N . TYR A 1 355 ? 47.673 86.082 21.976 1.00 8.70 319 TYR A N 1
ATOM 2647 C CA . TYR A 1 355 ? 46.297 85.871 22.405 1.00 8.52 319 TYR A CA 1
ATOM 2648 C C . TYR A 1 355 ? 45.289 85.923 21.245 1.00 8.71 319 TYR A C 1
ATOM 2649 O O . TYR A 1 355 ? 44.129 85.779 21.501 1.00 9.61 319 TYR A O 1
ATOM 2658 N N . LEU A 1 356 ? 45.780 86.122 20.014 1.00 9.18 320 LEU A N 1
ATOM 2659 C CA . LEU A 1 356 ? 44.802 86.155 18.906 1.00 10.28 320 LEU A CA 1
ATOM 2660 C C . LEU A 1 356 ? 44.322 84.745 18.586 1.00 9.57 320 LEU A C 1
ATOM 2661 O O . LEU A 1 356 ? 45.116 83.809 18.438 1.00 9.68 320 LEU A O 1
ATOM 2666 N N . PRO A 1 357 ? 43.021 84.596 18.371 1.00 9.52 321 PRO A N 1
ATOM 2667 C CA . PRO A 1 357 ? 42.546 83.257 17.954 1.00 10.50 321 PRO A CA 1
ATOM 2668 C C . PRO A 1 357 ? 43.088 82.767 16.620 1.00 9.77 321 PRO A C 1
ATOM 2669 O O . PRO A 1 357 ? 43.222 81.567 16.402 1.00 10.45 321 PRO A O 1
ATOM 2673 N N . SER A 1 358 ? 43.487 83.714 15.724 1.00 10.33 322 SER A N 1
ATOM 2674 C CA . SER A 1 358 ? 44.104 83.307 14.458 1.00 10.50 322 SER A CA 1
ATOM 2675 C C . SER A 1 358 ? 45.494 82.745 14.659 1.00 9.97 322 SER A C 1
ATOM 2676 O O . SER A 1 358 ? 46.028 82.096 13.756 1.00 11.78 322 SER A O 1
ATOM 2679 N N . THR A 1 359 ? 46.139 82.951 15.806 1.00 9.49 323 THR A N 1
ATOM 2680 C CA . THR A 1 359 ? 47.492 82.392 16.019 1.00 8.52 323 THR A CA 1
ATOM 2681 C C . THR A 1 359 ? 47.389 80.903 16.137 1.00 8.38 323 THR A C 1
ATOM 2682 O O . THR A 1 359 ? 46.543 80.381 16.854 1.00 8.54 323 THR A O 1
ATOM 2686 N N . PRO A 1 360 ? 48.274 80.148 15.444 1.00 8.22 324 PRO A N 1
ATOM 2687 C CA . PRO A 1 360 ? 48.220 78.699 15.560 1.00 7.63 324 PRO A CA 1
ATOM 2688 C C . PRO A 1 360 ? 48.586 78.168 16.950 1.00 7.46 324 PRO A C 1
ATOM 2689 O O . PRO A 1 360 ? 49.152 78.883 17.773 1.00 7.91 324 PRO A O 1
ATOM 2693 N N . THR A 1 361 ? 48.287 76.875 17.132 1.00 7.93 325 THR A N 1
ATOM 2694 C CA . THR A 1 361 ? 48.493 76.181 18.380 1.00 7.40 325 THR A CA 1
ATOM 2695 C C . THR A 1 361 ? 49.340 74.941 18.149 1.00 7.77 325 THR A C 1
ATOM 2696 O O . THR A 1 361 ? 49.088 73.884 18.716 1.00 8.09 325 THR A O 1
ATOM 2700 N N . SER A 1 362 ? 50.406 75.043 17.328 1.00 7.94 326 SER A N 1
ATOM 2701 C CA A SER A 1 362 ? 51.164 73.807 17.079 0.60 8.10 326 SER A CA 1
ATOM 2702 C CA B SER A 1 362 ? 51.243 73.851 17.053 0.40 8.46 326 SER A CA 1
ATOM 2703 C C . SER A 1 362 ? 51.879 73.262 18.309 1.00 7.51 326 SER A C 1
ATOM 2704 O O . SER A 1 362 ? 51.897 72.063 18.498 1.00 8.20 326 SER A O 1
ATOM 2709 N N . HIS A 1 363 ? 52.434 74.133 19.172 1.00 7.87 327 HIS A N 1
ATOM 2710 C CA . HIS A 1 363 ? 53.061 73.590 20.381 1.00 7.22 327 HIS A CA 1
ATOM 2711 C C . HIS A 1 363 ? 52.039 72.968 21.288 1.00 7.07 327 HIS A C 1
ATOM 2712 O O . HIS A 1 363 ? 52.208 71.855 21.781 1.00 7.84 327 HIS A O 1
ATOM 2719 N N . LYS A 1 364 ? 50.944 73.736 21.557 1.00 7.32 328 LYS A N 1
ATOM 2720 C CA . LYS A 1 364 ? 49.865 73.242 22.402 1.00 7.13 328 LYS A CA 1
ATOM 2721 C C . LYS A 1 364 ? 49.321 71.907 21.926 1.00 6.46 328 LYS A C 1
ATOM 2722 O O . LYS A 1 364 ? 49.026 70.999 22.709 1.00 7.14 328 LYS A O 1
ATOM 2728 N N . ASP A 1 365 ? 49.108 71.773 20.602 1.00 7.63 329 ASP A N 1
ATOM 2729 C CA . ASP A 1 365 ? 48.506 70.528 20.064 1.00 7.74 329 ASP A CA 1
ATOM 2730 C C . ASP A 1 365 ? 49.428 69.384 20.333 1.00 8.03 329 ASP A C 1
ATOM 2731 O O . ASP A 1 365 ? 48.934 68.297 20.719 1.00 8.64 329 ASP A O 1
ATOM 2736 N N . GLU A 1 366 ? 50.735 69.519 20.140 1.00 8.34 330 GLU A N 1
ATOM 2737 C CA . GLU A 1 366 ? 51.647 68.439 20.394 1.00 7.93 330 GLU A CA 1
ATOM 2738 C C . GLU A 1 366 ? 51.708 68.116 21.920 1.00 7.60 330 GLU A C 1
ATOM 2739 O O . GLU A 1 366 ? 51.706 66.956 22.316 1.00 8.36 330 GLU A O 1
ATOM 2745 N N . TYR A 1 367 ? 51.711 69.178 22.748 1.00 7.73 331 TYR A N 1
ATOM 2746 C CA . TYR A 1 367 ? 51.740 68.995 24.165 1.00 7.11 331 TYR A CA 1
ATOM 2747 C C . TYR A 1 367 ? 50.539 68.222 24.670 1.00 6.65 331 TYR A C 1
ATOM 2748 O O . TYR A 1 367 ? 50.648 67.264 25.437 1.00 7.49 331 TYR A O 1
ATOM 2757 N N . TYR A 1 368 ? 49.331 68.624 24.178 1.00 7.31 332 TYR A N 1
ATOM 2758 C CA . TYR A 1 368 ? 48.113 67.903 24.520 1.00 7.17 332 TYR A CA 1
ATOM 2759 C C . TYR A 1 368 ? 48.206 66.458 24.006 1.00 7.51 332 TYR A C 1
ATOM 2760 O O . TYR A 1 368 ? 47.862 65.522 24.740 1.00 7.83 332 TYR A O 1
ATOM 2769 N N . GLN A 1 369 ? 48.618 66.284 22.750 1.00 7.71 333 GLN A N 1
ATOM 2770 C CA A GLN A 1 369 ? 48.595 64.960 22.182 0.60 8.18 333 GLN A CA 1
ATOM 2771 C CA B GLN A 1 369 ? 48.684 64.970 22.123 0.40 8.08 333 GLN A CA 1
ATOM 2772 C C . GLN A 1 369 ? 49.497 63.998 22.962 1.00 8.20 333 GLN A C 1
ATOM 2773 O O . GLN A 1 369 ? 49.116 62.857 23.228 1.00 8.96 333 GLN A O 1
ATOM 2784 N N . LYS A 1 370 ? 50.677 64.443 23.362 1.00 7.80 334 LYS A N 1
ATOM 2785 C CA . LYS A 1 370 ? 51.580 63.601 24.104 1.00 8.96 334 LYS A CA 1
ATOM 2786 C C . LYS A 1 370 ? 51.063 63.318 25.493 1.00 8.32 334 LYS A C 1
ATOM 2787 O O . LYS A 1 370 ? 51.190 62.189 26.020 1.00 9.51 334 LYS A O 1
ATOM 2793 N N . ALA A 1 371 ? 50.506 64.318 26.185 1.00 8.09 335 ALA A N 1
ATOM 2794 C CA . ALA A 1 371 ? 49.956 64.102 27.529 1.00 7.91 335 ALA A CA 1
ATOM 2795 C C . ALA A 1 371 ? 48.831 63.074 27.384 1.00 7.53 335 ALA A C 1
ATOM 2796 O O . ALA A 1 371 ? 48.750 62.120 28.219 1.00 8.44 335 ALA A O 1
ATOM 2798 N N . PHE A 1 372 ? 47.924 63.273 26.434 1.00 7.81 336 PHE A N 1
ATOM 2799 C CA . PHE A 1 372 ? 46.810 62.361 26.240 1.00 8.06 336 PHE A CA 1
ATOM 2800 C C . PHE A 1 372 ? 47.283 60.958 25.966 1.00 7.30 336 PHE A C 1
ATOM 2801 O O . PHE A 1 372 ? 46.735 60.006 26.509 1.00 8.75 336 PHE A O 1
ATOM 2809 N N . ASN A 1 373 ? 48.276 60.763 25.073 1.00 9.05 337 ASN A N 1
ATOM 2810 C CA . ASN A 1 373 ? 48.700 59.430 24.791 1.00 9.64 337 ASN A CA 1
ATOM 2811 C C . ASN A 1 373 ? 49.309 58.739 26.027 1.00 9.06 337 ASN A C 1
ATOM 2812 O O . ASN A 1 373 ? 49.094 57.535 26.250 1.00 10.33 337 ASN A O 1
ATOM 2817 N N . GLN A 1 374 ? 49.985 59.497 26.880 1.00 8.89 338 GLN A N 1
ATOM 2818 C CA . GLN A 1 374 ? 50.509 58.937 28.111 1.00 8.96 338 GLN A CA 1
ATOM 2819 C C . GLN A 1 374 ? 49.357 58.559 29.041 1.00 8.75 338 GLN A C 1
ATOM 2820 O O . GLN A 1 374 ? 49.412 57.510 29.721 1.00 9.73 338 GLN A O 1
ATOM 2826 N N . ILE A 1 375 ? 48.356 59.443 29.173 1.00 8.22 339 ILE A N 1
ATOM 2827 C CA . ILE A 1 375 ? 47.233 59.143 30.015 1.00 8.01 339 ILE A CA 1
ATOM 2828 C C . ILE A 1 375 ? 46.498 57.879 29.543 1.00 8.38 339 ILE A C 1
ATOM 2829 O O . ILE A 1 375 ? 46.105 57.031 30.356 1.00 9.35 339 ILE A O 1
ATOM 2834 N N . VAL A 1 376 ? 46.334 57.718 28.233 1.00 8.53 340 VAL A N 1
ATOM 2835 C CA . VAL A 1 376 ? 45.658 56.520 27.736 1.00 9.18 340 VAL A CA 1
ATOM 2836 C C . VAL A 1 376 ? 46.475 55.284 28.173 1.00 9.77 340 VAL A C 1
ATOM 2837 O O . VAL A 1 376 ? 45.857 54.277 28.580 1.00 9.61 340 VAL A O 1
ATOM 2841 N N . SER A 1 377 ? 47.791 55.328 28.049 1.00 10.43 341 SER A N 1
ATOM 2842 C CA . SER A 1 377 ? 48.613 54.189 28.406 1.00 11.57 341 SER A CA 1
ATOM 2843 C C . SER A 1 377 ? 48.528 53.933 29.912 1.00 11.07 341 SER A C 1
ATOM 2844 O O . SER A 1 377 ? 48.313 52.777 30.399 1.00 12.54 341 SER A O 1
ATOM 2847 N N . LEU A 1 378 ? 48.607 54.987 30.766 1.00 10.59 342 LEU A N 1
ATOM 2848 C CA . LEU A 1 378 ? 48.480 54.823 32.218 1.00 10.35 342 LEU A CA 1
ATOM 2849 C C . LEU A 1 378 ? 47.077 54.300 32.614 1.00 10.88 342 LEU A C 1
ATOM 2850 O O . LEU A 1 378 ? 46.931 53.464 33.525 1.00 12.29 342 LEU A O 1
ATOM 2855 N N . ALA A 1 379 ? 46.039 54.799 31.960 1.00 10.56 343 ALA A N 1
ATOM 2856 C CA . ALA A 1 379 ? 44.680 54.357 32.253 1.00 10.40 343 ALA A CA 1
ATOM 2857 C C . ALA A 1 379 ? 44.474 52.888 31.923 1.00 10.31 343 ALA A C 1
ATOM 2858 O O . ALA A 1 379 ? 43.703 52.207 32.559 1.00 11.36 343 ALA A O 1
ATOM 2860 N N . SER A 1 380 ? 45.196 52.403 30.927 1.00 9.47 344 SER A N 1
ATOM 2861 C CA . SER A 1 380 ? 45.154 50.999 30.494 1.00 11.61 344 SER A CA 1
ATOM 2862 C C . SER A 1 380 ? 45.618 50.077 31.562 1.00 11.56 344 SER A C 1
ATOM 2863 O O . SER A 1 380 ? 45.168 48.932 31.568 1.00 16.27 344 SER A O 1
ATOM 2866 N N . ASN A 1 381 ? 46.523 50.536 32.426 1.00 13.02 345 ASN A N 1
ATOM 2867 C CA A ASN A 1 381 ? 46.949 49.736 33.567 0.50 16.71 345 ASN A CA 1
ATOM 2868 C CA B ASN A 1 381 ? 46.897 49.700 33.544 0.50 16.03 345 ASN A CA 1
ATOM 2869 C C . ASN A 1 381 ? 46.230 50.173 34.850 1.00 13.69 345 ASN A C 1
ATOM 2870 O O . ASN A 1 381 ? 46.605 49.773 35.969 1.00 17.11 345 ASN A O 1
ATOM 2879 N N . ARG A 1 382 ? 45.194 50.984 34.741 1.00 12.09 346 ARG A N 1
ATOM 2880 C CA . ARG A 1 382 ? 44.428 51.410 35.916 1.00 11.55 346 ARG A CA 1
ATOM 2881 C C . ARG A 1 382 ? 45.313 52.219 36.917 1.00 11.08 346 ARG A C 1
ATOM 2882 O O . ARG A 1 382 ? 45.106 52.153 38.121 1.00 13.98 346 ARG A O 1
ATOM 2890 N N . SER A 1 383 ? 46.138 53.110 36.366 1.00 11.33 347 SER A N 1
ATOM 2891 C CA A SER A 1 383 ? 46.994 53.984 37.173 0.70 13.45 347 SER A CA 1
ATOM 2892 C CA B SER A 1 383 ? 46.884 53.990 37.275 0.30 11.46 347 SER A CA 1
ATOM 2893 C C . SER A 1 383 ? 46.609 55.456 37.019 1.00 11.22 347 SER A C 1
ATOM 2894 O O . SER A 1 383 ? 47.267 56.296 37.585 1.00 14.82 347 SER A O 1
ATOM 2899 N N . PHE A 1 384 ? 45.627 55.779 36.190 1.00 10.36 348 PHE A N 1
ATOM 2900 C CA . PHE A 1 384 ? 45.202 57.163 35.947 1.00 8.67 348 PHE A CA 1
ATOM 2901 C C . PHE A 1 384 ? 43.792 57.066 35.456 1.00 9.39 348 PHE A C 1
ATOM 2902 O O . PHE A 1 384 ? 43.449 56.138 34.740 1.00 11.19 348 PHE A O 1
ATOM 2910 N N . SER A 1 385 ? 42.974 58.048 35.806 1.00 8.14 349 SER A N 1
ATOM 2911 C CA . SER A 1 385 ? 41.565 57.958 35.475 1.00 8.14 349 SER A CA 1
ATOM 2912 C C . SER A 1 385 ? 41.088 58.912 34.381 1.00 7.88 349 SER A C 1
ATOM 2913 O O . SER A 1 385 ? 39.990 58.754 33.928 1.00 11.96 349 SER A O 1
ATOM 2916 N N . GLY A 1 386 ? 41.920 59.845 33.958 1.00 8.21 350 GLY A N 1
ATOM 2917 C CA . GLY A 1 386 ? 41.595 60.773 32.858 1.00 8.33 350 GLY A CA 1
ATOM 2918 C C . GLY A 1 386 ? 42.019 62.179 33.243 1.00 7.21 350 GLY A C 1
ATOM 2919 O O . GLY A 1 386 ? 42.939 62.402 34.020 1.00 7.58 350 GLY A O 1
ATOM 2920 N N . SER A 1 387 ? 41.377 63.161 32.570 1.00 7.65 351 SER A N 1
ATOM 2921 C CA . SER A 1 387 ? 41.864 64.527 32.620 1.00 6.38 351 SER A CA 1
ATOM 2922 C C . SER A 1 387 ? 40.747 65.502 32.240 1.00 6.62 351 SER A C 1
ATOM 2923 O O . SER A 1 387 ? 39.736 65.122 31.596 1.00 7.10 351 SER A O 1
ATOM 2926 N N . ASN A 1 388 ? 40.978 66.771 32.589 1.00 6.39 352 ASN A N 1
ATOM 2927 C CA . ASN A 1 388 ? 40.087 67.865 32.173 1.00 5.66 352 ASN A CA 1
ATOM 2928 C C . ASN A 1 388 ? 40.993 68.961 31.652 1.00 6.05 352 ASN A C 1
ATOM 2929 O O . ASN A 1 3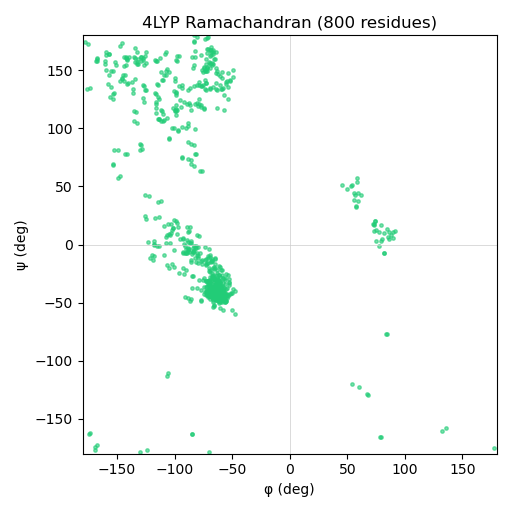88 ? 41.672 69.663 32.440 1.00 6.66 352 ASN A O 1
ATOM 2934 N N . PHE A 1 389 ? 41.094 69.161 30.319 1.00 6.12 353 PHE A N 1
ATOM 2935 C CA . PHE A 1 389 ? 41.904 70.266 29.810 1.00 5.82 353 PHE A CA 1
ATOM 2936 C C . PHE A 1 389 ? 41.298 71.597 30.273 1.00 5.54 353 PHE A C 1
ATOM 2937 O O . PHE A 1 389 ? 40.085 71.725 30.496 1.00 6.04 353 PHE A O 1
ATOM 2945 N N . TRP A 1 390 ? 42.210 72.573 30.460 1.00 5.91 354 TRP A N 1
ATOM 2946 C CA . TRP A 1 390 ? 41.808 73.932 30.884 1.00 6.05 354 TRP A CA 1
ATOM 2947 C C . TRP A 1 390 ? 42.116 74.868 29.718 1.00 5.16 354 TRP A C 1
ATOM 2948 O O . TRP A 1 390 ? 43.269 75.091 29.421 1.00 6.44 354 TRP A O 1
ATOM 2959 N N . ALA A 1 391 ? 41.052 75.355 29.025 1.00 6.58 355 ALA A N 1
ATOM 2960 C CA . ALA A 1 391 ? 39.633 75.182 29.329 1.00 6.11 355 ALA A CA 1
ATOM 2961 C C . ALA A 1 391 ? 38.900 75.402 27.982 1.00 6.00 355 ALA A C 1
ATOM 2962 O O . ALA A 1 391 ? 39.449 75.976 27.055 1.00 7.03 355 ALA A O 1
ATOM 2964 N N . TYR A 1 392 ? 37.650 74.978 27.924 1.00 6.50 356 TYR A N 1
ATOM 2965 C CA . TYR A 1 392 ? 36.912 75.108 26.671 1.00 6.90 356 TYR A CA 1
ATOM 2966 C C . TYR A 1 392 ? 36.379 76.525 26.512 1.00 6.87 356 TYR A C 1
ATOM 2967 O O . TYR A 1 392 ? 35.655 77.013 27.349 1.00 9.35 356 TYR A O 1
ATOM 2976 N N . GLY A 1 393 ? 36.770 77.181 25.430 1.00 7.04 357 GLY A N 1
ATOM 2977 C CA . GLY A 1 393 ? 36.277 78.529 25.097 1.00 7.54 357 GLY A CA 1
ATOM 2978 C C . GLY A 1 393 ? 35.073 78.537 24.228 1.00 8.24 357 GLY A C 1
ATOM 2979 O O . GLY A 1 393 ? 34.304 79.499 24.226 1.00 7.88 357 GLY A O 1
ATOM 2980 N N . GLY A 1 394 ? 34.848 77.486 23.424 1.00 9.19 358 GLY A N 1
ATOM 2981 C CA . GLY A 1 394 ? 33.579 77.390 22.674 1.00 9.29 358 GLY A CA 1
ATOM 2982 C C . GLY A 1 394 ? 33.494 78.472 21.619 1.00 7.49 358 GLY A C 1
ATOM 2983 O O . GLY A 1 394 ? 34.372 78.644 20.773 1.00 8.79 358 GLY A O 1
ATOM 2984 N N . GLU A 1 395 ? 32.369 79.184 21.647 1.00 8.06 359 GLU A N 1
ATOM 2985 C CA . GLU A 1 395 ? 32.019 80.249 20.713 1.00 8.36 359 GLU A CA 1
ATOM 2986 C C . GLU A 1 395 ? 32.611 81.577 21.161 1.00 8.57 359 GLU A C 1
ATOM 2987 O O . GLU A 1 395 ? 32.575 82.559 20.394 1.00 9.85 359 GLU A O 1
ATOM 2993 N N . GLY A 1 396 ? 33.097 81.700 22.391 1.00 8.40 360 GLY A N 1
ATOM 2994 C CA . GLY A 1 396 ? 33.722 82.962 22.809 1.00 8.16 360 GLY A CA 1
ATOM 2995 C C . GLY A 1 396 ? 35.016 83.198 22.074 1.00 7.68 360 GLY A C 1
ATOM 2996 O O . GLY A 1 396 ? 35.656 82.247 21.598 1.00 9.16 360 GLY A O 1
ATOM 2997 N N . ARG A 1 397 ? 35.473 84.457 21.950 1.00 8.12 361 ARG A N 1
ATOM 2998 C CA . ARG A 1 397 ? 36.729 84.773 21.315 1.00 7.92 361 ARG A CA 1
ATOM 2999 C C . ARG A 1 397 ? 37.334 85.949 22.038 1.00 8.13 361 ARG A C 1
ATOM 3000 O O . ARG A 1 397 ? 36.586 86.908 22.432 1.00 8.70 361 ARG A O 1
ATOM 3008 N N . SER A 1 398 ? 38.646 86.010 22.157 1.00 8.37 362 SER A N 1
ATOM 3009 C CA . SER A 1 398 ? 39.288 87.081 22.912 1.00 9.20 362 SER A CA 1
ATOM 3010 C C . SER A 1 398 ? 39.197 88.418 22.210 1.00 9.64 362 SER A C 1
ATOM 3011 O O . SER A 1 398 ? 39.510 89.454 22.846 1.00 11.86 362 SER A O 1
ATOM 3014 N N . THR A 1 399 ? 38.785 88.447 20.923 1.00 9.15 363 THR A N 1
ATOM 3015 C CA . THR A 1 399 ? 38.673 89.701 20.182 1.00 11.33 363 THR A CA 1
ATOM 3016 C C . THR A 1 399 ? 37.266 90.285 20.343 1.00 10.93 363 THR A C 1
ATOM 3017 O O . THR A 1 399 ? 37.039 91.384 19.823 1.00 13.94 363 THR A O 1
ATOM 3021 N N . TYR A 1 400 ? 36.343 89.623 21.011 1.00 9.07 364 TYR A N 1
ATOM 3022 C CA . TYR A 1 400 ? 34.961 90.114 21.107 1.00 9.73 364 TYR A CA 1
ATOM 3023 C C . TYR A 1 400 ? 34.802 91.132 22.233 1.00 9.23 364 TYR A C 1
ATOM 3024 O O . TYR A 1 400 ? 35.563 91.114 23.236 1.00 10.13 364 TYR A O 1
ATOM 3033 N N . PRO A 1 401 ? 33.867 92.041 22.103 1.00 9.25 365 PRO A N 1
ATOM 3034 C CA . PRO A 1 401 ? 33.702 93.032 23.137 1.00 9.03 365 PRO A CA 1
ATOM 3035 C C . PRO A 1 401 ? 33.170 92.441 24.425 1.00 8.93 365 PRO A C 1
ATOM 3036 O O . PRO A 1 401 ? 32.387 91.454 24.436 1.00 10.59 365 PRO A O 1
ATOM 3040 N N . PRO A 1 402 ? 33.433 93.077 25.578 1.00 8.50 366 PRO A N 1
ATOM 3041 C CA . PRO A 1 402 ? 32.794 92.647 26.828 1.00 8.75 366 PRO A CA 1
ATOM 3042 C C . PRO A 1 402 ? 31.284 92.828 26.795 1.00 7.87 366 PRO A C 1
ATOM 3043 O O . PRO A 1 402 ? 30.784 93.791 26.140 1.00 8.90 366 PRO A O 1
ATOM 3047 N N . ASN A 1 403 ? 30.560 91.964 27.473 1.00 7.77 367 ASN A N 1
ATOM 3048 C CA . ASN A 1 403 ? 29.154 92.137 27.660 1.00 7.47 367 ASN A CA 1
ATOM 3049 C C . ASN A 1 403 ? 28.863 93.338 28.652 1.00 7.21 367 ASN A C 1
ATOM 3050 O O . ASN A 1 403 ? 29.839 94.007 29.083 1.00 7.58 367 ASN A O 1
ATOM 3055 N N . PRO A 1 404 ? 27.610 93.679 28.939 1.00 7.67 368 PRO A N 1
ATOM 3056 C CA . PRO A 1 404 ? 27.335 94.874 29.759 1.00 7.84 368 PRO A CA 1
ATOM 3057 C C . PRO A 1 404 ? 27.854 94.765 31.181 1.00 7.09 368 PRO A C 1
ATOM 3058 O O . PRO A 1 404 ? 27.990 95.816 31.838 1.00 7.72 368 PRO A O 1
ATOM 3062 N N . TYR A 1 405 ? 28.167 93.577 31.652 1.00 7.33 369 TYR A N 1
ATOM 3063 C CA . TYR A 1 405 ? 28.823 93.348 32.949 1.00 7.22 369 TYR A CA 1
ATOM 3064 C C . TYR A 1 405 ? 30.329 93.359 32.842 1.00 7.21 369 TYR A C 1
ATOM 3065 O O . TYR A 1 405 ? 31.008 93.126 33.853 1.00 8.49 369 TYR A O 1
ATOM 3074 N N . GLY A 1 406 ? 30.876 93.637 31.668 1.00 6.79 370 GLY A N 1
ATOM 3075 C CA . GLY A 1 406 ? 32.295 93.661 31.542 1.00 7.37 370 GLY A CA 1
ATOM 3076 C C . GLY A 1 406 ? 33.002 92.345 31.252 1.00 7.11 370 GLY A C 1
ATOM 3077 O O . GLY A 1 406 ? 34.220 92.260 31.283 1.00 8.62 370 GLY A O 1
ATOM 3078 N N . MET A 1 407 ? 32.201 91.327 30.915 1.00 7.10 371 MET A N 1
ATOM 3079 C CA . MET A 1 407 ? 32.782 89.970 30.755 1.00 7.11 371 MET A CA 1
ATOM 3080 C C . MET A 1 407 ? 32.993 89.646 29.287 1.00 7.06 371 MET A C 1
ATOM 3081 O O . MET A 1 407 ? 32.059 89.781 28.480 1.00 7.56 371 MET A O 1
ATOM 3086 N N . VAL A 1 408 ? 34.180 89.156 28.973 1.00 7.14 372 VAL A N 1
ATOM 3087 C CA . VAL A 1 408 ? 34.450 88.467 27.690 1.00 7.68 372 VAL A CA 1
ATOM 3088 C C . VAL A 1 408 ? 34.518 87.010 28.072 1.00 6.66 372 VAL A C 1
ATOM 3089 O O . VAL A 1 408 ? 35.556 86.485 28.486 1.00 7.31 372 VAL A O 1
ATOM 3093 N N . TRP A 1 409 ? 33.358 86.327 27.992 1.00 7.06 373 TRP A N 1
ATOM 3094 C CA . TRP A 1 409 ? 33.289 84.940 28.494 1.00 7.28 373 TRP A CA 1
ATOM 3095 C C . TRP A 1 409 ? 34.015 84.057 27.525 1.00 7.31 373 TRP A C 1
ATOM 3096 O O . TRP A 1 409 ? 33.812 84.105 26.301 1.00 8.04 373 TRP A O 1
ATOM 3107 N N . LEU A 1 410 ? 34.859 83.184 28.070 1.00 7.26 374 LEU A N 1
ATOM 3108 C CA . LEU A 1 410 ? 35.600 82.136 27.321 1.00 7.10 374 LEU A CA 1
ATOM 3109 C C . LEU A 1 410 ? 36.313 81.330 28.414 1.00 5.87 374 LEU A C 1
ATOM 3110 O O . LEU A 1 410 ? 35.933 81.402 29.585 1.00 6.84 374 LEU A O 1
ATOM 3115 N N . GLY A 1 411 ? 37.337 80.537 28.058 1.00 6.55 375 GLY A N 1
ATOM 3116 C CA . GLY A 1 411 ? 37.917 79.618 29.041 1.00 7.46 375 GLY A CA 1
ATOM 3117 C C . GLY A 1 411 ? 38.912 80.272 30.022 1.00 6.23 375 GLY A C 1
ATOM 3118 O O . GLY A 1 411 ? 39.347 79.568 30.945 1.00 6.88 375 GLY A O 1
ATOM 3119 N N . ASP A 1 412 ? 39.288 81.522 29.793 1.00 6.59 376 ASP A N 1
ATOM 3120 C CA . ASP A 1 412 ? 40.246 82.228 30.625 1.00 6.55 376 ASP A CA 1
ATOM 3121 C C . ASP A 1 412 ? 39.526 83.121 31.607 1.00 6.48 376 ASP A C 1
ATOM 3122 O O . ASP A 1 412 ? 38.792 84.033 31.170 1.00 6.50 376 ASP A O 1
ATOM 3127 N N . PRO A 1 413 ? 39.680 82.952 32.916 1.00 6.15 377 PRO A N 1
ATOM 3128 C CA . PRO A 1 413 ? 38.989 83.857 33.860 1.00 6.60 377 PRO A CA 1
ATOM 3129 C C . PRO A 1 413 ? 39.564 85.267 33.797 1.00 6.17 377 PRO A C 1
ATOM 3130 O O . PRO A 1 413 ? 40.631 85.503 33.239 1.00 6.75 377 PRO A O 1
ATOM 3134 N N . PRO A 1 414 ? 38.836 86.207 34.413 1.00 6.69 378 PRO A N 1
ATOM 3135 C CA . PRO A 1 414 ? 39.118 87.643 34.152 1.00 7.95 378 PRO A CA 1
ATOM 3136 C C . PRO A 1 414 ? 40.313 88.183 34.958 1.00 8.39 378 PRO A C 1
ATOM 3137 O O . PRO A 1 414 ? 40.549 89.385 34.914 1.00 10.73 378 PRO A O 1
ATOM 3141 N N . HIS A 1 415 ? 41.047 87.328 35.648 1.00 7.48 379 HIS A N 1
ATOM 3142 C CA . HIS A 1 415 ? 42.323 87.712 36.235 1.00 8.01 379 HIS A CA 1
ATOM 3143 C C . HIS A 1 415 ? 43.493 87.436 35.252 1.00 7.91 379 HIS A C 1
ATOM 3144 O O . HIS A 1 415 ? 44.647 87.748 35.609 1.00 9.49 379 HIS A O 1
ATOM 3151 N N . GLU A 1 416 ? 43.194 86.886 34.072 1.00 7.39 380 GLU A N 1
ATOM 3152 C CA . GLU A 1 416 ? 44.195 86.519 33.088 1.00 8.50 380 GLU A CA 1
ATOM 3153 C C . GLU A 1 416 ? 43.824 87.089 31.767 1.00 8.23 380 GLU A C 1
ATOM 3154 O O . GLU A 1 416 ? 42.662 87.385 31.489 1.00 8.49 380 GLU A O 1
ATOM 3160 N N . PRO A 1 417 ? 44.802 87.187 30.819 1.00 7.85 381 PRO A N 1
ATOM 3161 C CA . PRO A 1 417 ? 44.487 87.714 29.493 1.00 8.19 381 PRO A CA 1
ATOM 3162 C C . PRO A 1 417 ? 43.449 86.870 28.806 1.00 7.69 381 PRO A C 1
ATOM 3163 O O . PRO A 1 417 ? 43.543 85.615 28.737 1.00 8.58 381 PRO A O 1
ATOM 3167 N N . HIS A 1 418 ? 42.476 87.493 28.154 1.00 7.92 382 HIS A N 1
ATOM 3168 C CA . HIS A 1 418 ? 41.514 86.756 27.375 1.00 7.39 382 HIS A CA 1
ATOM 3169 C C . HIS A 1 418 ? 42.251 85.977 26.328 1.00 7.65 382 HIS A C 1
ATOM 3170 O O . HIS A 1 418 ? 43.064 86.515 25.580 1.00 8.43 382 HIS A O 1
ATOM 3177 N N . GLY A 1 419 ? 41.916 84.680 26.159 1.00 7.01 383 GLY A N 1
ATOM 3178 C CA . GLY A 1 419 ? 42.479 83.889 25.089 1.00 6.90 383 GLY A CA 1
ATOM 3179 C C . GLY A 1 419 ? 43.802 83.251 25.375 1.00 6.25 383 GLY A C 1
ATOM 3180 O O . GLY A 1 419 ? 44.379 82.614 24.479 1.00 7.92 383 GLY A O 1
ATOM 3181 N N . TRP A 1 420 ? 44.321 83.322 26.607 1.00 7.14 384 TRP A N 1
ATOM 3182 C CA . TRP A 1 420 ? 45.588 82.670 26.918 1.00 6.62 384 TRP A CA 1
ATOM 3183 C C . TRP A 1 420 ? 45.554 81.154 26.634 1.00 6.32 384 TRP A C 1
ATOM 3184 O O . TRP A 1 420 ? 46.397 80.653 25.866 1.00 6.73 384 TRP A O 1
ATOM 3195 N N . TYR A 1 421 ? 44.603 80.467 27.249 1.00 6.25 385 TYR A N 1
ATOM 3196 C CA . TYR A 1 421 ? 44.606 79.003 27.239 1.00 6.94 385 TYR A CA 1
ATOM 3197 C C . TYR A 1 421 ? 43.338 78.447 26.570 1.00 5.94 385 TYR A C 1
ATOM 3198 O O . TYR A 1 421 ? 43.284 77.227 26.316 1.00 6.54 385 TYR A O 1
ATOM 3207 N N . SER A 1 422 ? 42.332 79.277 26.252 1.00 6.28 386 SER A N 1
ATOM 3208 C CA . SER A 1 422 ? 41.053 78.751 25.685 1.00 6.41 386 SER A CA 1
ATOM 3209 C C . SER A 1 422 ? 41.310 77.883 24.517 1.00 6.73 386 SER A C 1
ATOM 3210 O O . SER A 1 422 ? 42.080 78.178 23.600 1.00 7.08 386 SER A O 1
ATOM 3213 N N . VAL A 1 423 ? 40.501 76.812 24.465 1.00 6.94 387 VAL A N 1
ATOM 3214 C CA . VAL A 1 423 ? 40.339 75.999 23.244 1.00 6.78 387 VAL A CA 1
ATOM 3215 C C . VAL A 1 423 ? 39.053 76.449 22.605 1.00 7.01 387 VAL A C 1
ATOM 3216 O O . VAL A 1 423 ? 37.962 76.267 23.144 1.00 7.63 387 VAL A O 1
ATOM 3220 N N . TYR A 1 424 ? 39.157 77.043 21.384 1.00 7.40 388 TYR A N 1
ATOM 3221 C CA . TYR A 1 424 ? 37.964 77.504 20.684 1.00 7.25 388 TYR A CA 1
ATOM 3222 C C . TYR A 1 424 ? 37.330 76.367 19.904 1.00 7.37 388 TYR A C 1
ATOM 3223 O O . TYR A 1 424 ? 37.982 75.367 19.556 1.00 8.33 388 TYR A O 1
ATOM 3232 N N . SER A 1 425 ? 36.034 76.561 19.553 1.00 8.31 389 SER A N 1
ATOM 3233 C CA . SER A 1 425 ? 35.279 75.512 18.883 1.00 9.94 389 SER A CA 1
ATOM 3234 C C . SER A 1 425 ? 35.878 74.989 17.602 1.00 10.04 389 SER A C 1
ATOM 3235 O O . SER A 1 425 ? 35.648 73.814 17.276 1.00 11.96 389 SER A O 1
ATOM 3238 N N . ASN A 1 426 ? 36.622 75.823 16.902 1.00 10.08 390 ASN A N 1
ATOM 3239 C CA . ASN A 1 426 ? 37.253 75.375 15.643 1.00 11.67 390 ASN A CA 1
ATOM 3240 C C . ASN A 1 426 ? 38.783 75.392 15.683 1.00 9.79 390 ASN A C 1
ATOM 3241 O O . ASN A 1 426 ? 39.411 75.339 14.656 1.00 12.18 390 ASN A O 1
ATOM 3246 N N . ASP A 1 427 ? 39.367 75.335 16.881 1.00 8.64 391 ASP A N 1
ATOM 3247 C CA . ASP A 1 427 ? 40.810 75.201 16.979 1.00 8.18 391 ASP A CA 1
ATOM 3248 C C . ASP A 1 427 ? 41.239 73.831 16.471 1.00 8.36 391 ASP A C 1
ATOM 3249 O O . ASP A 1 427 ? 40.485 72.836 16.542 1.00 8.60 391 ASP A O 1
ATOM 3254 N N . THR A 1 428 ? 42.473 73.745 16.019 1.00 8.49 392 THR A N 1
ATOM 3255 C CA . THR A 1 428 ? 43.070 72.452 15.594 1.00 8.78 392 THR A CA 1
ATOM 3256 C C . THR A 1 428 ? 43.156 71.467 16.764 1.00 8.05 392 THR A C 1
ATOM 3257 O O . THR A 1 428 ? 43.150 70.257 16.599 1.00 9.82 392 THR A O 1
ATOM 3261 N N . THR A 1 429 ? 43.147 71.996 18.012 1.00 8.60 393 THR A N 1
ATOM 3262 C CA . THR A 1 429 ? 43.225 71.130 19.182 1.00 7.58 393 THR A CA 1
ATOM 3263 C C . THR A 1 429 ? 41.989 70.311 19.383 1.00 7.26 393 THR A C 1
ATOM 3264 O O . THR A 1 429 ? 42.068 69.225 20.022 1.00 8.61 393 THR A O 1
ATOM 3268 N N . VAL A 1 430 ? 40.829 70.742 18.853 1.00 7.58 394 VAL A N 1
ATOM 3269 C CA . VAL A 1 430 ? 39.596 70.018 19.059 1.00 8.86 394 VAL A CA 1
ATOM 3270 C C . VAL A 1 430 ? 39.700 68.562 18.554 1.00 8.36 394 VAL A C 1
ATOM 3271 O O . VAL A 1 430 ? 39.261 67.654 19.251 1.00 9.28 394 VAL A O 1
ATOM 3275 N N . GLN A 1 431 ? 40.301 68.349 17.383 1.00 8.96 395 GLN A N 1
ATOM 3276 C CA . GLN A 1 431 ? 40.346 66.987 16.821 1.00 10.05 395 GLN A CA 1
ATOM 3277 C C . GLN A 1 431 ? 41.232 66.103 17.736 1.00 9.59 395 GLN A C 1
ATOM 3278 O O . GLN A 1 431 ? 40.956 64.905 17.913 1.00 10.10 395 GLN A O 1
ATOM 3284 N N . ILE A 1 432 ? 42.306 66.672 18.294 1.00 9.45 396 ILE A N 1
ATOM 3285 C CA . ILE A 1 432 ? 43.156 65.934 19.176 1.00 8.59 396 ILE A CA 1
ATOM 3286 C C . ILE A 1 432 ? 42.437 65.527 20.466 1.00 7.97 396 ILE A C 1
ATOM 3287 O O . ILE A 1 432 ? 42.569 64.401 20.990 1.00 9.00 396 ILE A O 1
ATOM 3292 N N . ILE A 1 433 ? 41.629 66.434 21.012 1.00 7.50 397 ILE A N 1
ATOM 3293 C CA . ILE A 1 433 ? 40.780 66.146 22.162 1.00 7.53 397 ILE A CA 1
ATOM 3294 C C . ILE A 1 433 ? 39.774 65.065 21.827 1.00 7.34 397 ILE A C 1
ATOM 3295 O O . ILE A 1 433 ? 39.564 64.098 22.600 1.00 7.38 397 ILE A O 1
ATOM 3300 N N . LYS A 1 434 ? 39.127 65.160 20.662 1.00 7.99 398 LYS A N 1
ATOM 3301 C CA . LYS A 1 434 ? 38.126 64.172 20.241 1.00 8.91 398 LYS A CA 1
ATOM 3302 C C . LYS A 1 434 ? 38.772 62.795 20.128 1.00 8.97 398 LYS A C 1
ATOM 3303 O O . LYS A 1 434 ? 38.173 61.803 20.622 1.00 9.37 398 LYS A O 1
ATOM 3309 N N . ASP A 1 435 ? 39.944 62.723 19.536 1.00 8.49 399 ASP A N 1
ATOM 3310 C CA . ASP A 1 435 ? 40.588 61.446 19.382 1.00 10.83 399 ASP A CA 1
ATOM 3311 C C . ASP A 1 435 ? 41.025 60.851 20.701 1.00 8.93 399 ASP A C 1
ATOM 3312 O O . ASP A 1 435 ? 40.873 59.653 20.951 1.00 9.71 399 ASP A O 1
ATOM 3317 N N . TYR A 1 436 ? 41.501 61.697 21.638 1.00 8.27 400 TYR A N 1
ATOM 3318 C CA . TYR A 1 436 ? 41.805 61.255 22.967 1.00 8.17 400 TYR A CA 1
ATOM 3319 C C . TYR A 1 436 ? 40.604 60.662 23.699 1.00 7.51 400 TYR A C 1
ATOM 3320 O O . TYR A 1 436 ? 40.652 59.596 24.294 1.00 8.23 400 TYR A O 1
ATOM 3329 N N . ASN A 1 437 ? 39.484 61.394 23.619 1.00 7.40 401 ASN A N 1
ATOM 3330 C CA . ASN A 1 437 ? 38.289 60.923 24.292 1.00 7.94 401 ASN A CA 1
ATOM 3331 C C . ASN A 1 437 ? 37.856 59.585 23.707 1.00 8.13 401 ASN A C 1
ATOM 3332 O O . ASN A 1 437 ? 37.429 58.694 24.465 1.00 8.53 401 ASN A O 1
ATOM 3337 N N . ALA A 1 438 ? 37.935 59.440 22.372 1.00 8.56 402 ALA A N 1
ATOM 3338 C CA . ALA A 1 438 ? 37.629 58.125 21.753 1.00 8.51 402 ALA A CA 1
ATOM 3339 C C . ALA A 1 438 ? 38.596 57.057 22.284 1.00 8.65 402 ALA A C 1
ATOM 3340 O O . ALA A 1 438 ? 38.136 55.928 22.606 1.00 9.28 402 ALA A O 1
ATOM 3342 N N . ASN A 1 439 ? 39.877 57.367 22.392 1.00 8.88 403 ASN A N 1
ATOM 3343 C CA . ASN A 1 439 ? 40.831 56.405 22.870 1.00 8.91 403 ASN A CA 1
ATOM 3344 C C . ASN A 1 439 ? 40.574 56.016 24.337 1.00 8.36 403 ASN A C 1
ATOM 3345 O O . ASN A 1 439 ? 40.674 54.835 24.714 1.00 9.67 403 ASN A O 1
ATOM 3350 N N . LEU A 1 440 ? 40.199 56.980 25.171 1.00 8.68 404 LEU A N 1
ATOM 3351 C CA . LEU A 1 440 ? 39.974 56.702 26.590 1.00 8.85 404 LEU A CA 1
ATOM 3352 C C . LEU A 1 440 ? 38.680 55.925 26.740 1.00 8.54 404 LEU A C 1
ATOM 3353 O O . LEU A 1 440 ? 38.618 54.999 27.583 1.00 9.41 404 LEU A O 1
ATOM 3358 N N . LEU A 1 441 ? 37.656 56.215 25.932 1.00 7.94 405 LEU A N 1
ATOM 3359 C CA . LEU A 1 441 ? 36.439 55.381 25.997 1.00 8.92 405 LEU A CA 1
ATOM 3360 C C . LEU A 1 441 ? 36.714 53.941 25.551 1.00 9.01 405 LEU A C 1
ATOM 3361 O O . LEU A 1 441 ? 36.170 52.996 26.191 1.00 9.48 405 LEU A O 1
ATOM 3366 N N . LYS A 1 442 ? 37.542 53.743 24.531 1.00 9.06 406 LYS A N 1
ATOM 3367 C CA . LYS A 1 442 ? 37.911 52.409 24.156 1.00 9.82 406 LYS A CA 1
ATOM 3368 C C . LYS A 1 442 ? 38.583 51.649 25.321 1.00 9.45 406 LYS A C 1
ATOM 3369 O O . LYS A 1 442 ? 38.293 50.492 25.584 1.00 10.75 406 LYS A O 1
ATOM 3375 N N . VAL A 1 443 ? 39.457 52.319 26.038 1.00 9.87 407 VAL A N 1
ATOM 3376 C CA . VAL A 1 443 ? 40.098 51.746 27.208 1.00 10.47 407 VAL A CA 1
ATOM 3377 C C . VAL A 1 443 ? 39.055 51.390 28.238 1.00 9.16 407 VAL A C 1
ATOM 3378 O O . VAL A 1 443 ? 39.061 50.304 28.844 1.00 10.35 407 VAL A O 1
ATOM 3382 N N . GLN A 1 444 ? 38.129 52.318 28.492 1.00 9.60 408 GLN A N 1
ATOM 3383 C CA . GLN A 1 444 ? 37.077 52.062 29.503 1.00 8.90 408 GLN A CA 1
ATOM 3384 C C . GLN A 1 444 ? 36.317 50.742 29.151 1.00 8.63 408 GLN A C 1
ATOM 3385 O O . GLN A 1 444 ? 36.059 49.928 30.034 1.00 9.35 408 GLN A O 1
ATOM 3391 N N . LYS A 1 445 ? 35.976 50.577 27.873 1.00 9.49 409 LYS A N 1
ATOM 3392 C CA . LYS A 1 445 ? 35.306 49.358 27.428 1.00 9.35 409 LYS A CA 1
ATOM 3393 C C . LYS A 1 445 ? 36.160 48.125 27.624 1.00 9.89 409 LYS A C 1
ATOM 3394 O O . LYS A 1 445 ? 35.665 47.148 28.150 1.00 10.83 409 LYS A O 1
ATOM 3400 N N . GLU A 1 446 ? 37.441 48.186 27.293 1.00 10.26 410 GLU A N 1
ATOM 3401 C CA . GLU A 1 446 ? 38.325 47.023 27.555 1.00 10.12 410 GLU A CA 1
ATOM 3402 C C . GLU A 1 446 ? 38.317 46.681 29.024 1.00 10.62 410 GLU A C 1
ATOM 3403 O O . GLU A 1 446 ? 38.255 45.485 29.412 1.00 12.13 410 GLU A O 1
ATOM 3409 N N . LEU A 1 447 ? 38.394 47.687 29.911 1.00 9.86 411 LEU A N 1
ATOM 3410 C CA . LEU A 1 447 ? 38.407 47.468 31.350 1.00 10.12 411 LEU A CA 1
ATOM 3411 C C . LEU A 1 447 ? 37.103 46.956 31.867 1.00 9.94 411 LEU A C 1
ATOM 3412 O O . LEU A 1 447 ? 37.065 46.466 33.014 1.00 10.99 411 LEU A O 1
ATOM 3417 N N . SER A 1 448 ? 36.032 47.044 31.071 1.00 9.26 412 SER A N 1
ATOM 3418 C CA . SER A 1 448 ? 34.739 46.604 31.538 1.00 9.93 412 SER A CA 1
ATOM 3419 C C . SER A 1 448 ? 34.488 45.100 31.328 1.00 10.50 412 SER A C 1
ATOM 3420 O O . SER A 1 448 ? 33.501 44.610 31.852 1.00 11.29 412 SER A O 1
ATOM 3423 N N . LYS A 1 449 ? 35.302 44.459 30.502 1.00 11.61 413 LYS A N 1
ATOM 3424 C CA . LYS A 1 449 ? 35.091 43.069 30.159 1.00 12.53 413 LYS A CA 1
ATOM 3425 C C . LYS A 1 449 ? 35.313 42.181 31.353 1.00 14.01 413 LYS A C 1
ATOM 3426 O O . LYS A 1 449 ? 36.192 42.454 32.180 1.00 17.44 413 LYS A O 1
ATOM 3433 N N . GLY B 1 33 ? 6.265 125.162 14.501 1.00 25.60 -3 GLY B N 1
ATOM 3434 C CA . GLY B 1 33 ? 5.330 125.271 15.679 1.00 28.03 -3 GLY B CA 1
ATOM 3435 C C . GLY B 1 33 ? 5.885 126.315 16.648 1.00 23.08 -3 GLY B C 1
ATOM 3436 O O . GLY B 1 33 ? 7.000 126.816 16.460 1.00 20.23 -3 GLY B O 1
ATOM 3437 N N . SER B 1 34 ? 5.091 126.670 17.637 1.00 18.34 -2 SER B N 1
ATOM 3438 C CA . SER B 1 34 ? 5.518 127.624 18.651 1.00 16.32 -2 SER B CA 1
ATOM 3439 C C . SER B 1 34 ? 6.827 127.219 19.322 1.00 14.15 -2 SER B C 1
ATOM 3440 O O . SER B 1 34 ? 6.994 126.049 19.704 1.00 15.75 -2 SER B O 1
ATOM 3443 N N . GLU B 1 35 ? 7.689 128.207 19.588 1.00 13.69 -1 GLU B N 1
ATOM 3444 C CA . GLU B 1 35 ? 8.895 127.962 20.382 1.00 12.56 -1 GLU B CA 1
ATOM 3445 C C . GLU B 1 35 ? 8.783 128.628 21.781 1.00 10.80 -1 GLU B C 1
ATOM 3446 O O . GLU B 1 35 ? 9.766 128.845 22.489 1.00 11.01 -1 GLU B O 1
ATOM 3452 N N . PHE B 1 36 ? 7.551 129.009 22.165 1.00 10.80 0 PHE B N 1
ATOM 3453 C CA . PHE B 1 36 ? 7.380 129.754 23.391 1.00 10.61 0 PHE B CA 1
ATOM 3454 C C . PHE B 1 36 ? 7.842 129.036 24.660 1.00 10.63 0 PHE B C 1
ATOM 3455 O O . PHE B 1 36 ? 8.273 129.693 25.621 1.00 10.89 0 PHE B O 1
ATOM 3463 N N . ALA B 1 37 ? 7.806 127.685 24.650 1.00 11.27 1 ALA B N 1
ATOM 3464 C CA . ALA B 1 37 ? 8.239 126.902 25.782 1.00 10.42 1 ALA B CA 1
ATOM 3465 C C . ALA B 1 37 ? 9.733 126.647 25.842 1.00 9.85 1 ALA B C 1
ATOM 3466 O O . ALA B 1 37 ? 10.204 126.031 26.777 1.00 10.87 1 ALA B O 1
ATOM 3468 N N . PHE B 1 38 ? 10.460 127.055 24.795 1.00 10.47 2 PHE B N 1
ATOM 3469 C CA . PHE B 1 38 ? 11.916 126.802 24.814 1.00 10.88 2 PHE B CA 1
ATOM 3470 C C . PHE B 1 38 ? 12.675 127.870 25.589 1.00 10.59 2 PHE B C 1
ATOM 3471 O O . PHE B 1 38 ? 12.364 129.050 25.467 1.00 12.32 2 PHE B O 1
ATOM 3479 N N . VAL B 1 39 ? 13.615 127.465 26.393 1.00 10.00 3 VAL B N 1
ATOM 3480 C CA . VAL B 1 39 ? 14.411 128.474 27.133 1.00 10.07 3 VAL B CA 1
ATOM 3481 C C . VAL B 1 39 ? 15.231 129.251 26.105 1.00 10.40 3 VAL B C 1
ATOM 3482 O O . VAL B 1 39 ? 15.826 128.659 25.201 1.00 9.93 3 VAL B O 1
ATOM 3486 N N . LYS B 1 40 ? 15.247 130.568 26.275 1.00 10.54 4 LYS B N 1
ATOM 3487 C CA . LYS B 1 40 ? 15.976 131.510 25.399 1.00 10.75 4 LYS B CA 1
ATOM 3488 C C . LYS B 1 40 ? 16.914 132.361 26.227 1.00 9.04 4 LYS B C 1
ATOM 3489 O O . LYS B 1 40 ? 16.797 132.443 27.461 1.00 9.73 4 LYS B O 1
ATOM 3495 N N . ILE B 1 41 ? 17.832 133.042 25.527 1.00 10.69 5 ILE B N 1
ATOM 3496 C CA . ILE B 1 41 ? 18.601 134.126 26.160 1.00 10.91 5 ILE B CA 1
ATOM 3497 C C . ILE B 1 41 ? 17.721 135.389 26.004 1.00 11.38 5 ILE B C 1
ATOM 3498 O O . ILE B 1 41 ? 17.223 135.700 24.922 1.00 13.34 5 ILE B O 1
ATOM 3503 N N . ALA B 1 42 ? 17.588 136.166 27.095 1.00 12.26 6 ALA B N 1
ATOM 3504 C CA . ALA B 1 42 ? 16.903 137.475 27.013 1.00 14.22 6 ALA B CA 1
ATOM 3505 C C . ALA B 1 42 ? 17.625 138.363 25.990 1.00 16.15 6 ALA B C 1
ATOM 3506 O O . ALA B 1 42 ? 18.830 138.261 25.768 1.00 16.42 6 ALA B O 1
ATOM 3508 N N . SER B 1 43 ? 16.852 139.236 25.330 1.00 18.31 7 SER B N 1
ATOM 3509 C CA . SER B 1 43 ? 17.436 140.091 24.249 1.00 20.54 7 SER B CA 1
ATOM 3510 C C . SER B 1 43 ? 18.593 140.957 24.756 1.00 21.79 7 SER B C 1
ATOM 3511 O O . SER B 1 43 ? 19.533 141.243 23.985 1.00 24.15 7 SER B O 1
ATOM 3514 N N . ASP B 1 44 ? 18.562 141.312 26.054 1.00 19.03 8 ASP B N 1
ATOM 3515 C CA . ASP B 1 44 ? 19.701 142.057 26.608 1.00 18.71 8 ASP B CA 1
ATOM 3516 C C . ASP B 1 44 ? 20.879 141.280 27.146 1.00 18.00 8 ASP B C 1
ATOM 3517 O O . ASP B 1 44 ? 21.841 141.856 27.666 1.00 18.17 8 ASP B O 1
ATOM 3522 N N . GLY B 1 45 ? 20.812 139.966 27.046 1.00 14.83 9 GLY B N 1
ATOM 3523 C CA . GLY B 1 45 ? 21.943 139.117 27.392 1.00 12.85 9 GLY B CA 1
ATOM 3524 C C . GLY B 1 45 ? 22.129 138.847 28.869 1.00 12.52 9 GLY B C 1
ATOM 3525 O O . GLY B 1 45 ? 23.068 138.142 29.234 1.00 14.91 9 GLY B O 1
ATOM 3526 N N . LYS B 1 46 ? 21.232 139.306 29.722 1.00 12.55 10 LYS B N 1
ATOM 3527 C CA . LYS B 1 46 ? 21.505 139.301 31.160 1.00 14.37 10 LYS B CA 1
ATOM 3528 C C . LYS B 1 46 ? 20.830 138.146 31.864 1.00 13.29 10 LYS B C 1
ATOM 3529 O O . LYS B 1 46 ? 21.016 137.962 33.043 1.00 17.77 10 LYS B O 1
ATOM 3535 N N . GLY B 1 47 ? 20.013 137.347 31.161 1.00 10.86 11 GLY B N 1
ATOM 3536 C CA . GLY B 1 47 ? 19.333 136.215 31.809 1.00 10.96 11 GLY B CA 1
ATOM 3537 C C . GLY B 1 47 ? 18.705 135.359 30.753 1.00 9.99 11 GLY B C 1
ATOM 3538 O O . GLY B 1 47 ? 18.833 135.613 29.541 1.00 11.50 11 GLY B O 1
ATOM 3539 N N . PHE B 1 48 ? 18.002 134.352 31.218 1.00 10.04 12 PHE B N 1
ATOM 3540 C CA . PHE B 1 48 ? 17.182 133.468 30.341 1.00 9.80 12 PHE B CA 1
ATOM 3541 C C . PHE B 1 48 ? 15.735 133.911 30.380 1.00 9.15 12 PHE B C 1
ATOM 3542 O O . PHE B 1 48 ? 15.321 134.596 31.321 1.00 10.44 12 PHE B O 1
ATOM 3550 N N . THR B 1 49 ? 14.986 133.469 29.401 1.00 9.97 13 THR B N 1
ATOM 3551 C CA . THR B 1 49 ? 13.535 133.573 29.424 1.00 10.49 13 THR B CA 1
ATOM 3552 C C . THR B 1 49 ? 12.907 132.224 29.117 1.00 8.98 13 THR B C 1
ATOM 3553 O O . THR B 1 49 ? 13.488 131.391 28.437 1.00 10.31 13 THR B O 1
ATOM 3557 N N . ARG B 1 50 ? 11.670 132.051 29.527 1.00 9.90 14 ARG B N 1
ATOM 3558 C CA . ARG B 1 50 ? 10.871 130.902 29.128 1.00 10.10 14 ARG B CA 1
ATOM 3559 C C . ARG B 1 50 ? 9.413 131.354 29.255 1.00 10.11 14 ARG B C 1
ATOM 3560 O O . ARG B 1 50 ? 9.044 132.004 30.275 1.00 10.35 14 ARG B O 1
ATOM 3568 N N . TYR B 1 51 ? 8.555 131.054 28.273 1.00 10.08 15 TYR B N 1
ATOM 3569 C CA . TYR B 1 51 ? 7.184 131.510 28.342 1.00 11.59 15 TYR B CA 1
ATOM 3570 C C . TYR B 1 51 ? 7.051 133.030 28.468 1.00 11.82 15 TYR B C 1
ATOM 3571 O O . TYR B 1 51 ? 6.111 133.545 29.105 1.00 13.58 15 TYR B O 1
ATOM 3580 N N . GLY B 1 52 ? 7.993 133.747 27.872 1.00 11.09 16 GLY B N 1
ATOM 3581 C CA . GLY B 1 52 ? 7.898 135.182 27.875 1.00 13.21 16 GLY B CA 1
ATOM 3582 C C . GLY B 1 52 ? 8.194 135.830 29.207 1.00 12.84 16 GLY B C 1
ATOM 3583 O O . GLY B 1 52 ? 7.875 136.994 29.434 1.00 15.78 16 GLY B O 1
ATOM 3584 N N . GLU B 1 53 ? 8.840 135.120 30.123 1.00 13.49 17 GLU B N 1
ATOM 3585 C CA . GLU B 1 53 ? 9.171 135.650 31.452 1.00 13.38 17 GLU B CA 1
ATOM 3586 C C . GLU B 1 53 ? 10.601 135.296 31.765 1.00 10.74 17 GLU B C 1
ATOM 3587 O O . GLU B 1 53 ? 11.111 134.293 31.274 1.00 10.14 17 GLU B O 1
ATOM 3593 N N . PRO B 1 54 ? 11.235 136.060 32.667 1.00 11.75 18 PRO B N 1
ATOM 3594 C CA . PRO B 1 54 ? 12.534 135.643 33.159 1.00 11.54 18 PRO B CA 1
ATOM 3595 C C . PRO B 1 54 ? 12.531 134.215 33.706 1.00 10.05 18 PRO B C 1
ATOM 3596 O O . PRO B 1 54 ? 11.507 133.739 34.224 1.00 11.06 18 PRO B O 1
ATOM 3600 N N . TYR B 1 55 ? 13.685 133.557 33.535 1.00 10.04 19 TYR B N 1
ATOM 3601 C CA . TYR B 1 55 ? 13.778 132.154 33.939 1.00 9.78 19 TYR B CA 1
ATOM 3602 C C . TYR B 1 55 ? 15.080 131.988 34.739 1.00 8.97 19 TYR B C 1
ATOM 3603 O O . TYR B 1 55 ? 16.161 132.189 34.150 1.00 10.28 19 TYR B O 1
ATOM 3612 N N . LEU B 1 56 ? 14.972 131.682 36.014 1.00 9.35 20 LEU B N 1
ATOM 3613 C CA . LEU B 1 56 ? 16.147 131.502 36.908 1.00 8.42 20 LEU B CA 1
ATOM 3614 C C . LEU B 1 56 ? 16.287 130.037 37.196 1.00 8.59 20 LEU B C 1
ATOM 3615 O O . LEU B 1 56 ? 15.321 129.294 37.282 1.00 9.55 20 LEU B O 1
ATOM 3620 N N . ILE B 1 57 ? 17.548 129.608 37.324 1.00 8.46 21 ILE B N 1
ATOM 3621 C CA . ILE B 1 57 ? 17.909 128.210 37.441 1.00 8.33 21 ILE B CA 1
ATOM 3622 C C . ILE B 1 57 ? 17.945 127.763 38.933 1.00 7.68 21 ILE B C 1
ATOM 3623 O O . ILE B 1 57 ? 18.917 128.030 39.676 1.00 8.49 21 ILE B O 1
ATOM 3628 N N . ARG B 1 58 ? 16.871 127.103 39.323 1.00 7.72 22 ARG B N 1
ATOM 3629 C CA . ARG B 1 58 ? 16.726 126.507 40.659 1.00 9.32 22 ARG B CA 1
ATOM 3630 C C . ARG B 1 58 ? 17.206 125.026 40.505 1.00 8.53 22 ARG B C 1
ATOM 3631 O O . ARG B 1 58 ? 16.372 124.093 40.342 1.00 9.29 22 ARG B O 1
ATOM 3639 N N . GLY B 1 59 ? 18.515 124.840 40.391 1.00 7.66 23 GLY B N 1
ATOM 3640 C CA . GLY B 1 59 ? 19.004 123.625 39.746 1.00 8.02 23 GLY B CA 1
ATOM 3641 C C . GLY B 1 59 ? 19.630 122.602 40.689 1.00 7.66 23 GLY B C 1
ATOM 3642 O O . GLY B 1 59 ? 20.037 122.891 41.808 1.00 8.28 23 GLY B O 1
ATOM 3643 N N . ALA B 1 60 ? 19.785 121.393 40.136 1.00 8.04 24 ALA B N 1
ATOM 3644 C CA . ALA B 1 60 ? 20.574 120.333 40.781 1.00 6.92 24 ALA B CA 1
ATOM 3645 C C . ALA B 1 60 ? 21.302 119.600 39.681 1.00 7.25 24 ALA B C 1
ATOM 3646 O O . ALA B 1 60 ? 20.917 119.610 38.496 1.00 7.77 24 ALA B O 1
ATOM 3648 N N . ASN B 1 61 ? 22.376 118.883 40.059 1.00 7.11 25 ASN B N 1
ATOM 3649 C CA . ASN B 1 61 ? 23.003 117.865 39.176 1.00 6.57 25 ASN B CA 1
ATOM 3650 C C . ASN B 1 61 ? 22.388 116.497 39.501 1.00 6.91 25 ASN B C 1
ATOM 3651 O O . ASN B 1 61 ? 22.268 116.129 40.691 1.00 7.67 25 ASN B O 1
ATOM 3656 N N . TYR B 1 62 ? 22.100 115.761 38.439 1.00 6.92 26 TYR B N 1
ATOM 3657 C CA . TYR B 1 62 ? 21.469 114.443 38.540 1.00 7.14 26 TYR B CA 1
ATOM 3658 C C . TYR B 1 62 ? 21.977 113.626 37.375 1.00 6.41 26 TYR B C 1
ATOM 3659 O O . TYR B 1 62 ? 21.227 113.099 36.550 1.00 7.84 26 TYR B O 1
ATOM 3668 N N . TRP B 1 63 ? 23.320 113.484 37.279 1.00 6.68 27 TRP B N 1
ATOM 3669 C CA . TRP B 1 63 ? 23.999 112.790 36.173 1.00 6.71 27 TRP B CA 1
ATOM 3670 C C . TRP B 1 63 ? 23.714 111.306 36.140 1.00 7.02 27 TRP B C 1
ATOM 3671 O O . TRP B 1 63 ? 23.872 110.659 35.101 1.00 7.54 27 TRP B O 1
ATOM 3682 N N . GLN B 1 64 ? 23.271 110.721 37.264 1.00 7.54 28 GLN B N 1
ATOM 3683 C CA . GLN B 1 64 ? 22.938 109.308 37.366 1.00 7.03 28 GLN B CA 1
ATOM 3684 C C . GLN B 1 64 ? 21.542 108.999 36.874 1.00 7.38 28 GLN B C 1
ATOM 3685 O O . GLN B 1 64 ? 21.088 107.847 36.923 1.00 8.34 28 GLN B O 1
ATOM 3691 N N . GLY B 1 65 ? 20.775 110.039 36.436 1.00 7.98 29 GLY B N 1
ATOM 3692 C CA . GLY B 1 65 ? 19.356 109.853 36.088 1.00 8.43 29 GLY B CA 1
ATOM 3693 C C . GLY B 1 65 ? 19.144 108.839 34.978 1.00 8.02 29 GLY B C 1
ATOM 3694 O O . GLY B 1 65 ? 18.206 108.019 35.051 1.00 8.86 29 GLY B O 1
ATOM 3695 N N . MET B 1 66 ? 19.927 108.910 33.901 1.00 7.73 30 MET B N 1
ATOM 3696 C CA . MET B 1 66 ? 19.747 107.982 32.794 1.00 7.76 30 MET B CA 1
ATOM 3697 C C . MET B 1 66 ? 19.872 106.547 33.298 1.00 7.93 30 MET B C 1
ATOM 3698 O O . MET B 1 66 ? 19.066 105.665 32.955 1.00 8.57 30 MET B O 1
ATOM 3703 N N . ASN B 1 67 ? 20.922 106.280 34.093 1.00 7.91 31 ASN B N 1
ATOM 3704 C CA . ASN B 1 67 ? 21.123 104.933 34.583 1.00 7.75 31 ASN B CA 1
ATOM 3705 C C . ASN B 1 67 ? 20.086 104.464 35.538 1.00 8.81 31 ASN B C 1
ATOM 3706 O O . ASN B 1 67 ? 19.741 103.304 35.562 1.00 9.95 31 ASN B O 1
ATOM 3711 N N . LEU B 1 68 ? 19.547 105.347 36.355 1.00 8.39 32 LEU B N 1
ATOM 3712 C CA . LEU B 1 68 ? 18.490 104.964 37.249 1.00 9.09 32 LEU B CA 1
ATOM 3713 C C . LEU B 1 68 ? 17.146 104.802 36.511 1.00 8.82 32 LEU B C 1
ATOM 3714 O O . LEU B 1 68 ? 16.350 103.959 36.918 1.00 10.26 32 LEU B O 1
ATOM 3719 N N . GLY B 1 69 ? 16.910 105.544 35.450 1.00 8.77 33 GLY B N 1
ATOM 3720 C CA . GLY B 1 69 ? 15.705 105.392 34.637 1.00 9.91 33 GLY B CA 1
ATOM 3721 C C . GLY B 1 69 ? 15.687 104.156 33.779 1.00 10.31 33 GLY B C 1
ATOM 3722 O O . GLY B 1 69 ? 14.617 103.768 33.294 1.00 11.61 33 GLY B O 1
ATOM 3723 N N . ALA B 1 70 ? 16.825 103.472 33.631 1.00 9.58 34 ALA B N 1
ATOM 3724 C CA . ALA B 1 70 ? 16.888 102.250 32.830 1.00 11.01 34 ALA B CA 1
ATOM 3725 C C . ALA B 1 70 ? 16.025 101.164 33.488 1.00 11.49 34 ALA B C 1
ATOM 3726 O O . ALA B 1 70 ? 15.830 101.153 34.677 1.00 12.94 34 ALA B O 1
ATOM 3728 N N . ASP B 1 71 ? 15.657 100.184 32.655 1.00 16.79 35 ASP B N 1
ATOM 3729 C CA . ASP B 1 71 ? 14.922 99.039 33.265 1.00 20.36 35 ASP B CA 1
ATOM 3730 C C . ASP B 1 71 ? 15.816 98.218 34.162 1.00 15.67 35 ASP B C 1
ATOM 3731 O O . ASP B 1 71 ? 17.093 98.380 34.198 1.00 13.68 35 ASP B O 1
ATOM 3736 N N . ASP B 1 72 ? 15.221 97.338 34.942 1.00 16.39 36 ASP B N 1
ATOM 3737 C CA . ASP B 1 72 ? 15.945 96.632 35.934 1.00 16.81 36 ASP B CA 1
ATOM 3738 C C . ASP B 1 72 ? 17.064 95.790 35.284 1.00 14.34 36 ASP B C 1
ATOM 3739 O O . ASP B 1 72 ? 18.123 95.700 35.796 1.00 15.18 36 ASP B O 1
ATOM 3744 N N . CYS B 1 73 ? 16.779 95.215 34.096 1.00 14.34 37 CYS B N 1
ATOM 3745 C CA A CYS B 1 73 ? 17.819 94.376 33.489 0.70 16.74 37 CYS B CA 1
ATOM 3746 C CA B CYS B 1 73 ? 17.713 94.423 33.281 0.30 14.25 37 CYS B CA 1
ATOM 3747 C C . CYS B 1 73 ? 19.071 95.120 33.148 1.00 12.20 37 CYS B C 1
ATOM 3748 O O . CYS B 1 73 ? 20.113 94.500 33.195 1.00 13.29 37 CYS B O 1
ATOM 3753 N N . SER B 1 74 ? 18.963 96.426 32.904 1.00 11.09 38 SER B N 1
ATOM 3754 C CA . SER B 1 74 ? 20.114 97.296 32.570 1.00 11.79 38 SER B CA 1
ATOM 3755 C C . SER B 1 74 ? 20.612 98.034 33.788 1.00 9.84 38 SER B C 1
ATOM 3756 O O . SER B 1 74 ? 21.370 99.019 33.642 1.00 10.35 38 SER B O 1
ATOM 3759 N N . GLY B 1 75 ? 20.276 97.580 34.993 1.00 9.75 39 GLY B N 1
ATOM 3760 C CA . GLY B 1 75 ? 20.806 98.079 36.217 1.00 10.84 39 GLY B CA 1
ATOM 3761 C C . GLY B 1 75 ? 20.111 99.321 36.777 1.00 9.89 39 GLY B C 1
ATOM 3762 O O . GLY B 1 75 ? 20.603 99.965 37.744 1.00 11.78 39 GLY B O 1
ATOM 3763 N N . GLY B 1 76 ? 18.923 99.648 36.237 1.00 10.55 40 GLY B N 1
ATOM 3764 C CA . GLY B 1 76 ? 18.174 100.834 36.735 1.00 11.18 40 GLY B CA 1
ATOM 3765 C C . GLY B 1 76 ? 17.362 100.542 37.951 1.00 11.52 40 GLY B C 1
ATOM 3766 O O . GLY B 1 76 ? 17.260 99.398 38.454 1.00 13.69 40 GLY B O 1
ATOM 3767 N N . ASP B 1 77 ? 16.679 101.562 38.436 1.00 11.02 41 ASP B N 1
ATOM 3768 C CA . ASP B 1 77 ? 15.710 101.478 39.502 1.00 10.79 41 ASP B CA 1
ATOM 3769 C C . ASP B 1 77 ? 14.780 102.620 39.220 1.00 10.20 41 ASP B C 1
ATOM 3770 O O . ASP B 1 77 ? 14.836 103.706 39.860 1.00 10.69 41 ASP B O 1
ATOM 3775 N N . ARG B 1 78 ? 13.855 102.401 38.305 1.00 10.95 42 ARG B N 1
ATOM 3776 C CA . ARG B 1 78 ? 13.059 103.500 37.783 1.00 10.85 42 ARG B CA 1
ATOM 3777 C C . ARG B 1 78 ? 12.129 104.087 38.792 1.00 10.46 42 ARG B C 1
ATOM 3778 O O . ARG B 1 78 ? 11.876 105.284 38.777 1.00 12.03 42 ARG B O 1
ATOM 3786 N N . LYS B 1 79 ? 11.546 103.244 39.659 1.00 11.48 43 LYS B N 1
ATOM 3787 C CA . LYS B 1 79 ? 10.706 103.778 40.727 1.00 11.67 43 LYS B CA 1
ATOM 3788 C C . LYS B 1 79 ? 11.504 104.703 41.626 1.00 11.37 43 LYS B C 1
ATOM 3789 O O . LYS B 1 79 ? 10.966 105.726 42.097 1.00 13.12 43 LYS B O 1
ATOM 3795 N N . ARG B 1 80 ? 12.743 104.369 41.908 1.00 11.22 44 ARG B N 1
ATOM 3796 C CA . ARG B 1 80 ? 13.597 105.237 42.702 1.00 11.31 44 ARG B CA 1
ATOM 3797 C C . ARG B 1 80 ? 13.834 106.553 41.935 1.00 9.87 44 ARG B C 1
ATOM 3798 O O . ARG B 1 80 ? 13.784 107.610 42.533 1.00 11.89 44 ARG B O 1
ATOM 3806 N N . MET B 1 81 ? 14.183 106.487 40.661 1.00 10.29 45 MET B N 1
ATOM 3807 C CA A MET B 1 81 ? 14.358 107.692 39.871 0.50 9.95 45 MET B CA 1
ATOM 3808 C CA B MET B 1 81 ? 14.363 107.698 39.896 0.50 9.53 45 MET B CA 1
ATOM 3809 C C . MET B 1 81 ? 13.103 108.594 39.985 1.00 10.32 45 MET B C 1
ATOM 3810 O O . MET B 1 81 ? 13.242 109.792 40.194 1.00 11.25 45 MET B O 1
ATOM 3819 N N . GLU B 1 82 ? 11.955 108.006 39.800 1.00 11.04 46 GLU B N 1
ATOM 3820 C CA . GLU B 1 82 ? 10.701 108.808 39.843 1.00 11.41 46 GLU B CA 1
ATOM 3821 C C . GLU B 1 82 ? 10.543 109.445 41.198 1.00 11.66 46 GLU B C 1
ATOM 3822 O O . GLU B 1 82 ? 10.108 110.627 41.284 1.00 12.89 46 GLU B O 1
ATOM 3828 N N . LEU B 1 83 ? 10.835 108.743 42.283 1.00 11.27 47 LEU B N 1
ATOM 3829 C CA . LEU B 1 83 ? 10.728 109.277 43.644 1.00 11.37 47 LEU B CA 1
ATOM 3830 C C . LEU B 1 83 ? 11.730 110.402 43.826 1.00 10.84 47 LEU B C 1
ATOM 3831 O O . LEU B 1 83 ? 11.431 111.432 44.416 1.00 11.74 47 LEU B O 1
ATOM 3836 N N . GLU B 1 84 ? 12.976 110.255 43.352 1.00 10.28 48 GLU B N 1
ATOM 3837 C CA . GLU B 1 84 ? 13.997 111.285 43.551 1.00 10.71 48 GLU B CA 1
ATOM 3838 C C . GLU B 1 84 ? 13.647 112.550 42.742 1.00 9.76 48 GLU B C 1
ATOM 3839 O O . GLU B 1 84 ? 13.896 113.647 43.215 1.00 10.69 48 GLU B O 1
ATOM 3845 N N . ILE B 1 85 ? 13.091 112.398 41.537 1.00 10.75 49 ILE B N 1
ATOM 3846 C CA A ILE B 1 85 ? 12.660 113.587 40.772 0.50 9.82 49 ILE B CA 1
ATOM 3847 C CA B ILE B 1 85 ? 12.696 113.597 40.791 0.50 10.37 49 ILE B CA 1
ATOM 3848 C C . ILE B 1 85 ? 11.544 114.292 41.534 1.00 10.35 49 ILE B C 1
ATOM 3849 O O . ILE B 1 85 ? 11.520 115.510 41.660 1.00 11.60 49 ILE B O 1
ATOM 3858 N N . LYS B 1 86 ? 10.588 113.494 42.112 1.00 10.78 50 LYS B N 1
ATOM 3859 C CA . LYS B 1 86 ? 9.534 114.068 42.904 1.00 12.55 50 LYS B CA 1
ATOM 3860 C C . LYS B 1 86 ? 10.102 114.804 44.130 1.00 10.91 50 LYS B C 1
ATOM 3861 O O . LYS B 1 86 ? 9.649 115.925 44.437 1.00 12.96 50 LYS B O 1
ATOM 3867 N N . GLN B 1 87 ? 11.094 114.204 44.794 1.00 10.74 51 GLN B N 1
ATOM 3868 C CA . GLN B 1 87 ? 11.709 114.875 45.940 1.00 11.22 51 GLN B CA 1
ATOM 3869 C C . GLN B 1 87 ? 12.358 116.214 45.510 1.00 11.20 51 GLN B C 1
ATOM 3870 O O . GLN B 1 87 ? 12.231 117.227 46.206 1.00 11.99 51 GLN B O 1
ATOM 3876 N N . MET B 1 88 ? 13.016 116.221 44.366 1.00 10.00 52 MET B N 1
ATOM 3877 C CA . MET B 1 88 ? 13.628 117.457 43.876 1.00 10.40 52 MET B CA 1
ATOM 3878 C C . MET B 1 88 ? 12.560 118.480 43.521 1.00 10.42 52 MET B C 1
ATOM 3879 O O . MET B 1 88 ? 12.715 119.673 43.858 1.00 10.83 52 MET B O 1
ATOM 3884 N N . ALA B 1 89 ? 11.464 118.055 42.923 1.00 10.97 53 ALA B N 1
ATOM 3885 C CA . ALA B 1 89 ? 10.376 118.986 42.639 1.00 10.99 53 ALA B CA 1
ATOM 3886 C C . ALA B 1 89 ? 9.860 119.596 43.940 1.00 12.25 53 ALA B C 1
ATOM 3887 O O . ALA B 1 89 ? 9.592 120.810 44.034 1.00 13.18 53 ALA B O 1
ATOM 3889 N N . GLU B 1 90 ? 9.705 118.777 45.004 1.00 12.23 54 GLU B N 1
ATOM 3890 C CA . GLU B 1 90 ? 9.199 119.230 46.282 1.00 12.23 54 GLU B CA 1
ATOM 3891 C C . GLU B 1 90 ? 10.175 120.209 46.954 1.00 12.17 54 GLU B C 1
ATOM 3892 O O . GLU B 1 90 ? 9.713 121.080 47.723 1.00 14.63 54 GLU B O 1
ATOM 3898 N N . MET B 1 91 ? 11.458 120.103 46.686 1.00 11.81 55 MET B N 1
ATOM 3899 C CA . MET B 1 91 ? 12.397 121.079 47.203 1.00 13.08 55 MET B CA 1
ATOM 3900 C C . MET B 1 91 ? 12.558 122.292 46.260 1.00 10.96 55 MET B C 1
ATOM 3901 O O . MET B 1 91 ? 13.426 123.095 46.500 1.00 12.80 55 MET B O 1
ATOM 3906 N N . GLY B 1 92 ? 11.707 122.432 45.257 1.00 10.82 56 GLY B N 1
ATOM 3907 C CA . GLY B 1 92 ? 11.708 123.680 44.449 1.00 11.95 56 GLY B CA 1
ATOM 3908 C C . GLY B 1 92 ? 12.606 123.639 43.242 1.00 10.79 56 GLY B C 1
ATOM 3909 O O . GLY B 1 92 ? 12.856 124.688 42.624 1.00 11.61 56 GLY B O 1
ATOM 3910 N N . ILE B 1 93 ? 13.137 122.469 42.830 1.00 9.31 57 ILE B N 1
ATOM 3911 C CA A ILE B 1 93 ? 14.095 122.428 41.715 0.60 9.38 57 ILE B CA 1
ATOM 3912 C CA B ILE B 1 93 ? 14.078 122.390 41.705 0.40 9.55 57 ILE B CA 1
ATOM 3913 C C . ILE B 1 93 ? 13.312 122.487 40.388 1.00 9.79 57 ILE B C 1
ATOM 3914 O O . ILE B 1 93 ? 12.324 121.765 40.192 1.00 11.42 57 ILE B O 1
ATOM 3923 N N . ASN B 1 94 ? 13.814 123.314 39.475 1.00 8.94 58 ASN B N 1
ATOM 3924 C CA . ASN B 1 94 ? 13.209 123.434 38.137 1.00 8.86 58 ASN B CA 1
ATOM 3925 C C . ASN B 1 94 ? 14.179 123.016 36.989 1.00 8.50 58 ASN B C 1
ATOM 3926 O O . ASN B 1 94 ? 13.770 123.101 35.852 1.00 8.96 58 ASN B O 1
ATOM 3931 N N . ASN B 1 95 ? 15.383 122.556 37.343 1.00 8.24 59 ASN B N 1
ATOM 3932 C CA . ASN B 1 95 ? 16.369 122.317 36.279 1.00 7.99 59 ASN B CA 1
ATOM 3933 C C . ASN B 1 95 ? 17.329 121.234 36.770 1.00 7.60 59 ASN B C 1
ATOM 3934 O O . ASN B 1 95 ? 17.863 121.332 37.886 1.00 8.51 59 ASN B O 1
ATOM 3939 N N . LEU B 1 96 ? 17.518 120.215 35.932 1.00 7.85 60 LEU B N 1
ATOM 3940 C CA . LEU B 1 96 ? 18.512 119.155 36.226 1.00 7.83 60 LEU B CA 1
ATOM 3941 C C . LEU B 1 96 ? 19.552 119.182 35.154 1.00 7.03 60 LEU B C 1
ATOM 3942 O O . LEU B 1 96 ? 19.243 119.140 33.946 1.00 7.85 60 LEU B O 1
ATOM 3947 N N . ARG B 1 97 ? 20.825 119.196 35.560 1.00 7.21 61 ARG B N 1
ATOM 3948 C CA . ARG B 1 97 ? 21.927 118.944 34.690 1.00 6.71 61 ARG B CA 1
ATOM 3949 C C . ARG B 1 97 ? 22.176 117.445 34.715 1.00 6.93 61 ARG B C 1
ATOM 3950 O O . ARG B 1 97 ? 22.399 116.866 35.785 1.00 7.22 61 ARG B O 1
ATOM 3958 N N . VAL B 1 98 ? 22.080 116.840 33.546 1.00 6.78 62 VAL B N 1
ATOM 3959 C CA . VAL B 1 98 ? 22.077 115.390 33.412 1.00 7.96 62 VAL B CA 1
ATOM 3960 C C . VAL B 1 98 ? 23.132 114.961 32.402 1.00 6.94 62 VAL B C 1
ATOM 3961 O O . VAL B 1 98 ? 23.591 115.777 31.590 1.00 7.56 62 VAL B O 1
ATOM 3965 N N . MET B 1 99 ? 23.525 113.689 32.473 1.00 7.59 63 MET B N 1
ATOM 3966 C CA A MET B 1 99 ? 24.508 113.158 31.529 0.60 7.35 63 MET B CA 1
ATOM 3967 C CA B MET B 1 99 ? 24.477 113.105 31.519 0.40 7.36 63 MET B CA 1
ATOM 3968 C C . MET B 1 99 ? 23.751 112.383 30.429 1.00 7.73 63 MET B C 1
ATOM 3969 O O . MET B 1 99 ? 23.003 111.424 30.668 1.00 10.86 63 MET B O 1
ATOM 3978 N N . ALA B 1 100 ? 24.029 112.810 29.198 1.00 7.33 64 ALA B N 1
ATOM 3979 C CA . ALA B 1 100 ? 23.407 112.245 27.993 1.00 7.05 64 ALA B CA 1
ATOM 3980 C C . ALA B 1 100 ? 24.514 111.559 27.188 1.00 7.10 64 ALA B C 1
ATOM 3981 O O . ALA B 1 100 ? 24.526 111.588 25.957 1.00 8.66 64 ALA B O 1
ATOM 3983 N N . SER B 1 101 ? 25.470 110.942 27.864 1.00 7.82 65 SER B N 1
ATOM 3984 C CA . SER B 1 101 ? 26.531 110.137 27.241 1.00 7.38 65 SER B CA 1
ATOM 3985 C C . SER B 1 101 ? 27.098 109.227 28.302 1.00 7.18 65 SER B C 1
ATOM 3986 O O . SER B 1 101 ? 27.017 109.540 29.508 1.00 8.80 65 SER B O 1
ATOM 3989 N N . SER B 1 102 ? 27.711 108.140 27.832 1.00 7.37 66 SER B N 1
ATOM 3990 C CA . SER B 1 102 ? 28.647 107.356 28.650 1.00 8.65 66 SER B CA 1
ATOM 3991 C C . SER B 1 102 ? 29.195 106.275 27.718 1.00 7.82 66 SER B C 1
ATOM 3992 O O . SER B 1 102 ? 28.445 105.642 26.983 1.00 8.73 66 SER B O 1
ATOM 3995 N N . GLU B 1 103 ? 30.503 106.119 27.760 1.00 7.36 67 GLU B N 1
ATOM 3996 C CA . GLU B 1 103 ? 31.203 105.256 26.824 1.00 8.05 67 GLU B CA 1
ATOM 3997 C C . GLU B 1 103 ? 31.737 104.010 27.507 1.00 7.31 67 GLU B C 1
ATOM 3998 O O . GLU B 1 103 ? 32.243 104.056 28.638 1.00 7.24 67 GLU B O 1
ATOM 4004 N N . GLY B 1 104 ? 31.660 102.887 26.804 1.00 7.96 68 GLY B N 1
ATOM 4005 C CA . GLY B 1 104 ? 32.321 101.636 27.220 1.00 7.82 68 GLY B CA 1
ATOM 4006 C C . GLY B 1 104 ? 33.727 101.636 26.750 1.00 7.44 68 GLY B C 1
ATOM 4007 O O . GLY B 1 104 ? 34.304 102.665 26.379 1.00 8.02 68 GLY B O 1
ATOM 4008 N N . PRO B 1 105 ? 34.392 100.452 26.729 1.00 8.21 69 PRO B N 1
ATOM 4009 C CA . PRO B 1 105 ? 33.824 99.162 27.058 1.00 7.73 69 PRO B CA 1
ATOM 4010 C C . PRO B 1 105 ? 33.480 98.995 28.530 1.00 7.27 69 PRO B C 1
ATOM 4011 O O . PRO B 1 105 ? 33.945 99.743 29.379 1.00 7.75 69 PRO B O 1
ATOM 4015 N N . ASP B 1 106 ? 32.628 98.001 28.819 1.00 7.43 70 ASP B N 1
ATOM 4016 C CA . ASP B 1 106 ? 32.038 97.839 30.149 1.00 7.51 70 ASP B CA 1
ATOM 4017 C C . ASP B 1 106 ? 32.895 97.028 31.103 1.00 7.83 70 ASP B C 1
ATOM 4018 O O . ASP B 1 106 ? 32.426 96.642 32.177 1.00 8.02 70 ASP B O 1
ATOM 4023 N N . ASP B 1 107 ? 34.175 96.810 30.774 1.00 7.37 71 ASP B N 1
ATOM 4024 C CA . ASP B 1 107 ? 35.134 96.185 31.675 1.00 7.95 71 ASP B CA 1
ATOM 4025 C C . ASP B 1 107 ? 36.111 97.203 32.318 1.00 8.49 71 ASP B C 1
ATOM 4026 O O . ASP B 1 107 ? 37.201 96.764 32.791 1.00 11.83 71 ASP B O 1
ATOM 4031 N N . GLN B 1 108 ? 35.773 98.472 32.280 1.00 8.74 72 GLN B N 1
ATOM 4032 C CA . GLN B 1 108 ? 36.702 99.475 32.758 1.00 8.14 72 GLN B CA 1
ATOM 4033 C C . GLN B 1 108 ? 36.334 99.900 34.183 1.00 7.99 72 GLN B C 1
ATOM 4034 O O . GLN B 1 108 ? 35.149 100.104 34.512 1.00 8.83 72 GLN B O 1
ATOM 4040 N N . PRO B 1 109 ? 37.363 100.160 35.014 1.00 8.04 73 PRO B N 1
ATOM 4041 C CA . PRO B 1 109 ? 37.105 100.698 36.349 1.00 8.22 73 PRO B CA 1
ATOM 4042 C C . PRO B 1 109 ? 36.778 102.174 36.261 1.00 7.58 73 PRO B C 1
ATOM 4043 O O . PRO B 1 109 ? 36.961 102.832 35.253 1.00 8.16 73 PRO B O 1
ATOM 4047 N N . TYR B 1 110 ? 36.201 102.678 37.341 1.00 8.36 74 TYR B N 1
ATOM 4048 C CA . TYR B 1 110 ? 36.010 104.134 37.570 1.00 7.63 74 TYR B CA 1
ATOM 4049 C C . TYR B 1 110 ? 34.930 104.743 36.722 1.00 6.98 74 TYR B C 1
ATOM 4050 O O . TYR B 1 110 ? 34.877 105.992 36.625 1.00 8.60 74 TYR B O 1
ATOM 4059 N N . ARG B 1 111 ? 34.024 103.975 36.109 1.00 6.94 75 ARG B N 1
ATOM 4060 C CA . ARG B 1 111 ? 33.020 104.576 35.217 1.00 7.01 75 ARG B CA 1
ATOM 4061 C C . ARG B 1 111 ? 31.652 103.935 35.336 1.00 6.91 75 ARG B C 1
ATOM 4062 O O . ARG B 1 111 ? 31.466 102.789 35.822 1.00 7.44 75 ARG B O 1
ATOM 4070 N N . MET B 1 112 ? 30.654 104.712 34.896 1.00 6.88 76 MET B N 1
ATOM 4071 C CA . MET B 1 112 ? 29.265 104.274 34.853 1.00 7.24 76 MET B CA 1
ATOM 4072 C C . MET B 1 112 ? 29.163 102.961 34.088 1.00 6.90 76 MET B C 1
ATOM 4073 O O . MET B 1 112 ? 29.677 102.850 32.971 1.00 7.64 76 MET B O 1
ATOM 4078 N N . ARG B 1 113 ? 28.379 102.042 34.656 1.00 6.79 77 ARG B N 1
ATOM 4079 C CA . ARG B 1 113 ? 28.127 100.736 34.037 1.00 7.18 77 ARG B CA 1
ATOM 4080 C C . ARG B 1 113 ? 26.679 100.346 34.260 1.00 7.03 77 ARG B C 1
ATOM 4081 O O . ARG B 1 113 ? 26.171 100.493 35.367 1.00 8.35 77 ARG B O 1
ATOM 4089 N N . PRO B 1 114 ? 25.992 99.787 33.253 1.00 6.72 78 PRO B N 1
ATOM 4090 C CA . PRO B 1 114 ? 26.450 99.672 31.853 1.00 7.28 78 PRO B CA 1
ATOM 4091 C C . PRO B 1 114 ? 26.505 101.045 31.157 1.00 7.12 78 PRO B C 1
ATOM 4092 O O . PRO B 1 114 ? 25.693 101.907 31.468 1.00 8.00 78 PRO B O 1
ATOM 4096 N N . SER B 1 115 ? 27.392 101.160 30.185 1.00 7.45 79 SER B N 1
ATOM 4097 C CA . SER B 1 115 ? 27.547 102.361 29.391 1.00 7.09 79 SER B CA 1
ATOM 4098 C C . SER B 1 115 ? 26.414 102.499 28.399 1.00 8.22 79 SER B C 1
ATOM 4099 O O . SER B 1 115 ? 25.809 101.535 27.930 1.00 8.35 79 SER B O 1
ATOM 4102 N N . MET B 1 116 ? 26.095 103.751 28.046 1.00 7.86 80 MET B N 1
ATOM 4103 C CA . MET B 1 116 ? 25.115 104.040 27.014 1.00 8.14 80 MET B CA 1
ATOM 4104 C C . MET B 1 116 ? 25.610 103.600 25.618 1.00 7.75 80 MET B C 1
ATOM 4105 O O . MET B 1 116 ? 24.830 103.152 24.793 1.00 8.34 80 MET B O 1
ATOM 4110 N N . MET B 1 117 ? 26.910 103.814 25.397 1.00 7.84 81 MET B N 1
ATOM 4111 C CA . MET B 1 117 ? 27.520 103.580 24.073 1.00 7.98 81 MET B CA 1
ATOM 4112 C C . MET B 1 117 ? 28.760 102.720 24.296 1.00 8.44 81 MET B C 1
ATOM 4113 O O . MET B 1 117 ? 29.880 103.219 24.423 1.00 8.15 81 MET B O 1
ATOM 4118 N N . PRO B 1 118 ? 28.603 101.387 24.326 1.00 8.05 82 PRO B N 1
ATOM 4119 C CA . PRO B 1 118 ? 29.711 100.482 24.653 1.00 8.57 82 PRO B CA 1
ATOM 4120 C C . PRO B 1 118 ? 30.824 100.490 23.593 1.00 8.49 82 PRO B C 1
ATOM 4121 O O . PRO B 1 118 ? 31.959 100.185 23.953 1.00 9.77 82 PRO B O 1
ATOM 4125 N N . GLN B 1 119 ? 30.448 100.778 22.335 1.00 10.01 83 GLN B N 1
ATOM 4126 C CA . GLN B 1 119 ? 31.483 100.937 21.276 1.00 10.06 83 GLN B CA 1
ATOM 4127 C C . GLN B 1 119 ? 30.906 102.068 20.401 1.00 9.41 83 GLN B C 1
ATOM 4128 O O . GLN B 1 119 ? 29.722 102.315 20.395 1.00 9.54 83 GLN B O 1
ATOM 4134 N N . PRO B 1 120 ? 31.768 102.720 19.567 1.00 10.22 84 PRO B N 1
ATOM 4135 C CA . PRO B 1 120 ? 31.243 103.878 18.813 1.00 10.77 84 PRO B CA 1
ATOM 4136 C C . PRO B 1 120 ? 30.061 103.520 17.973 1.00 10.23 84 PRO B C 1
ATOM 4137 O O . PRO B 1 120 ? 30.111 102.552 17.185 1.00 11.47 84 PRO B O 1
ATOM 4141 N N . GLY B 1 121 ? 28.965 104.264 18.078 1.00 10.57 85 GLY B N 1
ATOM 4142 C CA . GLY B 1 121 ? 27.822 104.056 17.249 1.00 11.96 85 GLY B CA 1
ATOM 4143 C C . GLY B 1 121 ? 26.957 102.888 17.648 1.00 11.63 85 GLY B C 1
ATOM 4144 O O . GLY B 1 121 ? 25.919 102.614 17.036 1.00 13.47 85 GLY B O 1
ATOM 4145 N N . LYS B 1 122 ? 27.339 102.144 18.710 1.00 10.42 86 LYS B N 1
ATOM 4146 C CA . LYS B 1 122 ? 26.560 100.975 19.174 1.00 10.97 86 LYS B CA 1
ATOM 4147 C C . LYS B 1 122 ? 26.058 101.297 20.551 1.00 10.74 86 LYS B C 1
ATOM 4148 O O . LYS B 1 122 ? 26.855 101.615 21.459 1.00 12.56 86 LYS B O 1
ATOM 4152 N N . TYR B 1 123 ? 24.743 101.277 20.712 1.00 9.28 87 TYR B N 1
ATOM 4153 C CA . TYR B 1 123 ? 24.080 101.733 21.926 1.00 9.94 87 TYR B CA 1
ATOM 4154 C C . TYR B 1 123 ? 23.473 100.607 22.739 1.00 9.53 87 TYR B C 1
ATOM 4155 O O . TYR B 1 123 ? 22.986 99.623 22.191 1.00 11.87 87 TYR B O 1
ATOM 4164 N N . ASN B 1 124 ? 23.497 100.773 24.060 1.00 9.38 88 ASN B N 1
ATOM 4165 C CA . ASN B 1 124 ? 22.746 99.883 24.946 1.00 9.76 88 ASN B CA 1
ATOM 4166 C C . ASN B 1 124 ? 21.357 100.530 25.061 1.00 9.19 88 ASN B C 1
ATOM 4167 O O . ASN B 1 124 ? 21.149 101.552 25.719 1.00 10.00 88 ASN B O 1
ATOM 4172 N N . GLU B 1 125 ? 20.395 99.942 24.371 1.00 9.89 89 GLU B N 1
ATOM 4173 C CA . GLU B 1 125 ? 19.055 100.562 24.308 1.00 9.73 89 GLU B CA 1
ATOM 4174 C C . GLU B 1 125 ? 18.387 100.586 25.642 1.00 10.11 89 GLU B C 1
ATOM 4175 O O . GLU B 1 125 ? 17.609 101.489 25.946 1.00 12.12 89 GLU B O 1
ATOM 4181 N N . GLY B 1 126 ? 18.662 99.627 26.533 1.00 9.89 90 GLY B N 1
ATOM 4182 C CA . GLY B 1 126 ? 18.148 99.663 27.916 1.00 12.25 90 GLY B CA 1
ATOM 4183 C C . GLY B 1 126 ? 18.582 100.956 28.640 1.00 12.09 90 GLY B C 1
ATOM 4184 O O . GLY B 1 126 ? 17.801 101.628 29.342 1.00 17.36 90 GLY B O 1
ATOM 4185 N N . VAL B 1 127 ? 19.806 101.361 28.430 1.00 9.35 91 VAL B N 1
ATOM 4186 C CA . VAL B 1 127 ? 20.283 102.571 29.084 1.00 10.11 91 VAL B CA 1
ATOM 4187 C C . VAL B 1 127 ? 19.715 103.805 28.355 1.00 9.60 91 VAL B C 1
ATOM 4188 O O . VAL B 1 127 ? 19.260 104.747 29.025 1.00 9.65 91 VAL B O 1
ATOM 4192 N N . PHE B 1 128 ? 19.635 103.803 27.029 1.00 8.83 92 PHE B N 1
ATOM 4193 C CA . PHE B 1 128 ? 19.036 104.957 26.314 1.00 9.26 92 PHE B CA 1
ATOM 4194 C C . PHE B 1 128 ? 17.609 105.177 26.726 1.00 10.77 92 PHE B C 1
ATOM 4195 O O . PHE B 1 128 ? 17.141 106.325 26.891 1.00 10.34 92 PHE B O 1
ATOM 4203 N N . VAL B 1 129 ? 16.831 104.085 26.912 1.00 10.10 93 VAL B N 1
ATOM 4204 C CA . VAL B 1 129 ? 15.452 104.236 27.370 1.00 9.96 93 VAL B CA 1
ATOM 4205 C C . VAL B 1 129 ? 15.422 104.923 28.730 1.00 9.06 93 VAL B C 1
ATOM 4206 O O . VAL B 1 129 ? 14.451 105.623 29.045 1.00 10.56 93 VAL B O 1
ATOM 4210 N N . GLY B 1 130 ? 16.435 104.705 29.570 1.00 9.40 94 GLY B N 1
ATOM 4211 C CA . GLY B 1 130 ? 16.466 105.402 30.829 1.00 9.81 94 GLY B CA 1
ATOM 4212 C C . GLY B 1 130 ? 16.483 106.930 30.667 1.00 8.96 94 GLY B C 1
ATOM 4213 O O . GLY B 1 130 ? 15.888 107.661 31.44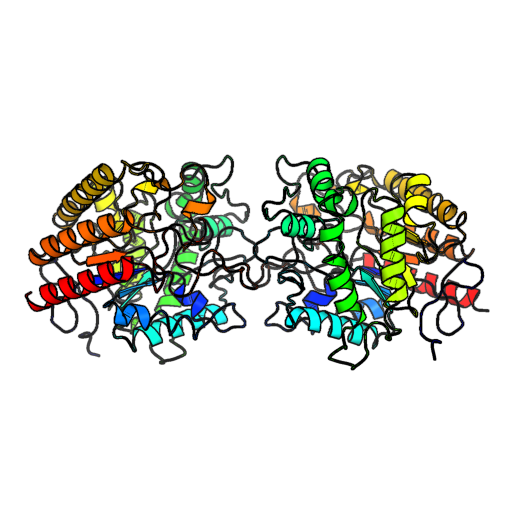6 1.00 10.00 94 GLY B O 1
ATOM 4214 N N . LEU B 1 131 ? 17.211 107.422 29.656 1.00 9.80 95 LEU B N 1
ATOM 4215 C CA . LEU B 1 131 ? 17.217 108.854 29.335 1.00 9.54 95 LEU B CA 1
ATOM 4216 C C . LEU B 1 131 ? 15.845 109.315 28.880 1.00 9.20 95 LEU B C 1
ATOM 4217 O O . LEU B 1 131 ? 15.362 110.379 29.297 1.00 10.13 95 LEU B O 1
ATOM 4222 N N . ASP B 1 132 ? 15.162 108.456 28.119 1.00 9.49 96 ASP B N 1
ATOM 4223 C CA . ASP B 1 132 ? 13.783 108.809 27.728 1.00 10.28 96 ASP B CA 1
ATOM 4224 C C . ASP B 1 132 ? 12.882 108.979 28.953 1.00 9.74 96 ASP B C 1
ATOM 4225 O O . ASP B 1 132 ? 12.110 109.914 29.048 1.00 10.38 96 ASP B O 1
ATOM 4230 N N . TYR B 1 133 ? 12.945 107.997 29.872 1.00 9.99 97 TYR B N 1
ATOM 4231 C CA . TYR B 1 133 ? 12.142 108.099 31.101 1.00 11.08 97 TYR B CA 1
ATOM 4232 C C . TYR B 1 133 ? 12.573 109.283 31.977 1.00 10.68 97 TYR B C 1
ATOM 4233 O O . TYR B 1 133 ? 11.684 109.940 32.533 1.00 11.36 97 TYR B O 1
ATOM 4242 N N . LEU B 1 134 ? 13.860 109.556 32.099 1.00 10.04 98 LEU B N 1
ATOM 4243 C CA . LEU B 1 134 ? 14.284 110.716 32.825 1.00 10.03 98 LEU B CA 1
ATOM 4244 C C . LEU B 1 134 ? 13.630 111.994 32.245 1.00 9.49 98 LEU B C 1
ATOM 4245 O O . LEU B 1 134 ? 13.079 112.795 33.015 1.00 10.04 98 LEU B O 1
ATOM 4250 N N . LEU B 1 135 ? 13.700 112.180 30.943 1.00 9.75 99 LEU B N 1
ATOM 4251 C CA . LEU B 1 135 ? 13.161 113.397 30.333 1.00 10.41 99 LEU B CA 1
ATOM 4252 C C . LEU B 1 135 ? 11.640 113.444 30.459 1.00 10.42 99 LEU B C 1
ATOM 4253 O O . LEU B 1 135 ? 11.068 114.524 30.635 1.00 10.83 99 LEU B O 1
ATOM 4258 N N . ASP B 1 136 ? 10.964 112.305 30.358 1.00 10.27 100 ASP B N 1
ATOM 4259 C CA . ASP B 1 136 ? 9.474 112.296 30.498 1.00 11.60 100 ASP B CA 1
ATOM 4260 C C . ASP B 1 136 ? 9.100 112.664 31.948 1.00 11.08 100 ASP B C 1
ATOM 4261 O O . ASP B 1 136 ? 8.132 113.405 32.175 1.00 12.23 100 ASP B O 1
ATOM 4266 N N . THR B 1 137 ? 9.849 112.163 32.937 1.00 11.32 101 THR B N 1
ATOM 4267 C CA . THR B 1 137 ? 9.545 112.422 34.346 1.00 10.81 101 THR B CA 1
ATOM 4268 C C . THR B 1 137 ? 9.803 113.919 34.603 1.00 10.70 101 THR B C 1
ATOM 4269 O O . THR B 1 137 ? 9.038 114.591 35.260 1.00 12.26 101 THR B O 1
ATOM 4273 N N . MET B 1 138 ? 10.908 114.451 34.119 1.00 10.37 102 MET B N 1
ATOM 4274 C CA . MET B 1 138 ? 11.215 115.868 34.251 1.00 11.45 102 MET B CA 1
ATOM 4275 C C . MET B 1 138 ? 10.078 116.704 33.678 1.00 10.27 102 MET B C 1
ATOM 4276 O O . MET B 1 138 ? 9.661 117.688 34.255 1.00 11.74 102 MET B O 1
ATOM 4281 N N . ASP B 1 139 ? 9.553 116.296 32.521 1.00 10.79 103 ASP B N 1
ATOM 4282 C CA . ASP B 1 139 ? 8.432 116.999 31.882 1.00 12.43 103 ASP B CA 1
ATOM 4283 C C . ASP B 1 139 ? 7.250 117.105 32.869 1.00 11.99 103 ASP B C 1
ATOM 4284 O O . ASP B 1 139 ? 6.631 118.126 33.046 1.00 14.45 103 ASP B O 1
ATOM 4289 N N . ARG B 1 140 ? 6.914 115.960 33.488 1.00 13.08 104 ARG B N 1
ATOM 4290 C CA A ARG B 1 140 ? 5.738 115.900 34.347 0.70 14.90 104 ARG B CA 1
ATOM 4291 C CA B ARG B 1 140 ? 5.768 115.850 34.389 0.30 14.77 104 ARG B CA 1
ATOM 4292 C C . ARG B 1 140 ? 5.907 116.826 35.570 1.00 14.47 104 ARG B C 1
ATOM 4293 O O . ARG B 1 140 ? 4.929 117.304 36.130 1.00 19.43 104 ARG B O 1
ATOM 4306 N N . TYR B 1 141 ? 7.163 117.110 35.971 1.00 14.06 105 TYR B N 1
ATOM 4307 C CA . TYR B 1 141 ? 7.438 118.019 37.082 1.00 14.29 105 TYR B CA 1
ATOM 4308 C C . TYR B 1 141 ? 7.858 119.411 36.624 1.00 15.11 105 TYR B C 1
ATOM 4309 O O . TYR B 1 141 ? 8.382 120.196 37.429 1.00 18.25 105 TYR B O 1
ATOM 4318 N N . ASN B 1 142 ? 7.655 119.740 35.334 1.00 14.98 106 ASN B N 1
ATOM 4319 C CA . ASN B 1 142 ? 7.959 121.072 34.745 1.00 15.60 106 ASN B CA 1
ATOM 4320 C C . ASN B 1 142 ? 9.401 121.490 34.949 1.00 13.50 106 ASN B C 1
ATOM 4321 O O . ASN B 1 142 ? 9.691 122.636 35.214 1.00 18.58 106 ASN B O 1
ATOM 4326 N N . MET B 1 143 ? 10.303 120.541 34.848 1.00 11.59 107 MET B N 1
ATOM 4327 C CA . MET B 1 143 ? 11.729 120.852 34.910 1.00 9.76 107 MET B CA 1
ATOM 4328 C C . MET B 1 143 ? 12.289 120.916 33.501 1.00 10.09 107 MET B C 1
ATOM 4329 O O . MET B 1 143 ? 11.773 120.314 32.582 1.00 11.51 107 MET B O 1
ATOM 4334 N N . THR B 1 144 ? 13.416 121.607 33.382 1.00 8.79 108 THR B N 1
ATOM 4335 C CA . THR B 1 144 ? 14.192 121.551 32.156 1.00 9.33 108 THR B CA 1
ATOM 4336 C C . THR B 1 144 ? 15.529 120.864 32.387 1.00 8.33 108 THR B C 1
ATOM 4337 O O . THR B 1 144 ? 16.021 120.794 33.514 1.00 8.79 108 THR B O 1
ATOM 4341 N N . ALA B 1 145 ? 16.115 120.402 31.284 1.00 8.18 109 ALA B N 1
ATOM 4342 C CA . ALA B 1 145 ? 17.358 119.612 31.328 1.00 8.25 109 ALA B CA 1
ATOM 4343 C C . ALA B 1 145 ? 18.502 120.342 30.647 1.00 7.60 109 ALA B C 1
ATOM 4344 O O . ALA B 1 145 ? 18.350 120.857 29.528 1.00 8.02 109 ALA B O 1
ATOM 4346 N N . VAL B 1 146 ? 19.686 120.291 31.274 1.00 7.59 110 VAL B N 1
ATOM 4347 C CA . VAL B 1 146 ? 20.952 120.602 30.605 1.00 7.78 110 VAL B CA 1
ATOM 4348 C C . VAL B 1 146 ? 21.534 119.238 30.211 1.00 6.92 110 VAL B C 1
ATOM 4349 O O . VAL B 1 146 ? 21.820 118.405 31.087 1.00 8.07 110 VAL B O 1
ATOM 4353 N N . MET B 1 147 ? 21.663 119.007 28.916 1.00 7.05 111 MET B N 1
ATOM 4354 C CA . MET B 1 147 ? 22.043 117.667 28.394 1.00 7.05 111 MET B CA 1
ATOM 4355 C C . MET B 1 147 ? 23.542 117.632 28.118 1.00 6.95 111 MET B C 1
ATOM 4356 O O . MET B 1 147 ? 23.977 118.154 27.084 1.00 7.66 111 MET B O 1
ATOM 4361 N N . THR B 1 148 ? 24.308 117.088 29.028 1.00 7.24 112 THR B N 1
ATOM 4362 C CA . THR B 1 148 ? 25.770 117.022 28.837 1.00 7.61 112 THR B CA 1
ATOM 4363 C C . THR B 1 148 ? 26.125 115.912 27.881 1.00 7.01 112 THR B C 1
ATOM 4364 O O . THR B 1 148 ? 25.803 114.735 28.138 1.00 8.72 112 THR B O 1
ATOM 4368 N N . LEU B 1 149 ? 26.764 116.248 26.774 1.00 7.01 113 LEU B N 1
ATOM 4369 C CA . LEU B 1 149 ? 26.951 115.285 25.653 1.00 7.16 113 LEU B CA 1
ATOM 4370 C C . LEU B 1 149 ? 28.256 114.516 25.718 1.00 6.55 113 LEU B C 1
ATOM 4371 O O . LEU B 1 149 ? 28.461 113.596 24.899 1.00 7.76 113 LEU B O 1
ATOM 4376 N N . GLY B 1 150 ? 29.147 114.850 26.654 1.00 7.12 114 GLY B N 1
ATOM 4377 C CA . GLY B 1 150 ? 30.410 114.169 26.781 1.00 7.64 114 GLY B CA 1
ATOM 4378 C C . GLY B 1 150 ? 31.055 114.577 28.069 1.00 6.51 114 GLY B C 1
ATOM 4379 O O . GLY B 1 150 ? 30.462 115.326 28.885 1.00 6.84 114 GLY B O 1
ATOM 4380 N N . ASN B 1 151 ? 32.264 114.136 28.284 1.00 6.64 115 ASN B N 1
ATOM 4381 C CA . ASN B 1 151 ? 32.942 114.353 29.565 1.00 6.75 115 ASN B CA 1
ATOM 4382 C C . ASN B 1 151 ? 34.413 114.377 29.352 1.00 6.15 115 ASN B C 1
ATOM 4383 O O . ASN B 1 151 ? 34.946 113.436 28.730 1.00 7.01 115 ASN B O 1
ATOM 4388 N N . PHE B 1 152 ? 35.128 115.379 29.865 1.00 6.57 116 PHE B N 1
ATOM 4389 C CA . PHE B 1 152 ? 36.601 115.287 29.816 1.00 7.07 116 PHE B CA 1
ATOM 4390 C C . PHE B 1 152 ? 37.073 114.085 30.638 1.00 6.87 116 PHE B C 1
ATOM 4391 O O . PHE B 1 152 ? 38.034 113.417 30.305 1.00 7.48 116 PHE B O 1
ATOM 4399 N N . TRP B 1 153 ? 36.410 113.893 31.803 1.00 7.00 117 TRP B N 1
ATOM 4400 C CA . TRP B 1 153 ? 36.882 112.930 32.804 1.00 7.04 117 TRP B CA 1
ATOM 4401 C C . TRP B 1 153 ? 36.464 111.535 32.545 1.00 7.17 117 TRP B C 1
ATOM 4402 O O . TRP B 1 153 ? 35.659 111.209 31.668 1.00 7.07 117 TRP B O 1
ATOM 4413 N N . GLN B 1 154 ? 36.998 110.631 33.404 1.00 6.96 118 GLN B N 1
ATOM 4414 C CA . GLN B 1 154 ? 36.998 109.188 33.116 1.00 6.97 118 GLN B CA 1
ATOM 4415 C C . GLN B 1 154 ? 35.742 108.488 33.639 1.00 6.58 118 GLN B C 1
ATOM 4416 O O . GLN B 1 154 ? 35.523 107.301 33.340 1.00 7.81 118 GLN B O 1
ATOM 4422 N N . TRP B 1 155 ? 34.887 109.185 34.400 1.00 6.72 119 TRP B N 1
ATOM 4423 C CA . TRP B 1 155 ? 33.818 108.477 35.090 1.00 7.07 119 TRP B CA 1
ATOM 4424 C C . TRP B 1 155 ? 32.595 108.155 34.239 1.00 6.68 119 TRP B C 1
ATOM 4425 O O . TRP B 1 155 ? 31.723 107.433 34.672 1.00 6.98 119 TRP B O 1
ATOM 4436 N N . SER B 1 156 ? 32.618 108.615 32.966 1.00 6.98 120 SER B N 1
ATOM 4437 C CA . SER B 1 156 ? 31.665 108.138 31.943 1.00 7.07 120 SER B CA 1
ATOM 4438 C C . SER B 1 156 ? 32.437 107.645 30.743 1.00 6.66 120 SER B C 1
ATOM 4439 O O . SER B 1 156 ? 31.902 107.651 29.629 1.00 7.87 120 SER B O 1
ATOM 4442 N N . GLY B 1 157 ? 33.696 107.238 30.919 1.00 6.70 121 GLY B N 1
ATOM 4443 C CA . GLY B 1 157 ? 34.572 106.925 29.793 1.00 7.37 121 GLY B CA 1
ATOM 4444 C C . GLY B 1 157 ? 35.188 108.228 29.271 1.00 6.57 121 GLY B C 1
ATOM 4445 O O . GLY B 1 157 ? 36.334 108.554 29.606 1.00 7.45 121 GLY B O 1
ATOM 4446 N N . GLY B 1 158 ? 34.397 109.000 28.532 1.00 6.59 122 GLY B N 1
ATOM 4447 C CA . GLY B 1 158 ? 34.806 110.378 28.246 1.00 6.90 122 GLY B CA 1
ATOM 4448 C C . GLY B 1 158 ? 35.846 110.506 27.148 1.00 6.24 122 GLY B C 1
ATOM 4449 O O . GLY B 1 158 ? 36.116 109.589 26.379 1.00 7.24 122 GLY B O 1
ATOM 4450 N N . PHE B 1 159 ? 36.442 111.692 27.074 1.00 6.71 123 PHE B N 1
ATOM 4451 C CA . PHE B 1 159 ? 37.374 111.992 25.961 1.00 7.30 123 PHE B CA 1
ATOM 4452 C C . PHE B 1 159 ? 38.547 111.051 25.953 1.00 6.99 123 PHE B C 1
ATOM 4453 O O . PHE B 1 159 ? 39.041 110.707 24.913 1.00 8.08 123 PHE B O 1
ATOM 4461 N N . GLY B 1 160 ? 39.046 110.613 27.128 1.00 7.41 124 GLY B N 1
ATOM 4462 C CA . GLY B 1 160 ? 40.102 109.632 27.195 1.00 8.41 124 GLY B CA 1
ATOM 4463 C C . GLY B 1 160 ? 39.709 108.303 26.528 1.00 7.91 124 GLY B C 1
ATOM 4464 O O . GLY B 1 160 ? 40.544 107.655 25.894 1.00 8.26 124 GLY B O 1
ATOM 4465 N N . GLN B 1 161 ? 38.442 107.894 26.651 1.00 7.26 125 GLN B N 1
ATOM 4466 C CA . GLN B 1 161 ? 37.952 106.700 26.000 1.00 7.49 125 GLN B CA 1
ATOM 4467 C C . GLN B 1 161 ? 37.907 106.920 24.500 1.00 7.53 125 GLN B C 1
ATOM 4468 O O . GLN B 1 161 ? 38.289 106.031 23.735 1.00 8.26 125 GLN B O 1
ATOM 4474 N N . TYR B 1 162 ? 37.457 108.089 24.017 1.00 7.95 126 TYR B N 1
ATOM 4475 C CA . TYR B 1 162 ? 37.504 108.312 22.567 1.00 7.92 126 TYR B CA 1
ATOM 4476 C C . TYR B 1 162 ? 38.943 108.241 22.078 1.00 8.23 126 TYR B C 1
ATOM 4477 O O . TYR B 1 162 ? 39.193 107.668 21.011 1.00 8.70 126 TYR B O 1
ATOM 4486 N N . VAL B 1 163 ? 39.912 108.797 22.826 1.00 8.13 127 VAL B N 1
ATOM 4487 C CA . VAL B 1 163 ? 41.321 108.679 22.453 1.00 9.02 127 VAL B CA 1
ATOM 4488 C C . VAL B 1 163 ? 41.715 107.240 22.371 1.00 9.55 127 VAL B C 1
ATOM 4489 O O . VAL B 1 163 ? 42.357 106.811 21.400 1.00 11.09 127 VAL B O 1
ATOM 4493 N N . ALA B 1 164 ? 41.343 106.432 23.364 1.00 9.59 128 ALA B N 1
ATOM 4494 C CA . ALA B 1 164 ? 41.652 104.997 23.367 1.00 9.80 128 ALA B CA 1
ATOM 4495 C C . ALA B 1 164 ? 41.053 104.314 22.149 1.00 9.49 128 ALA B C 1
ATOM 4496 O O . ALA B 1 164 ? 41.708 103.438 21.526 1.00 11.61 128 ALA B O 1
ATOM 4498 N N . TRP B 1 165 ? 39.834 104.639 21.776 1.00 9.00 129 TRP B N 1
ATOM 4499 C CA . TRP B 1 165 ? 39.225 104.076 20.567 1.00 10.42 129 TRP B CA 1
ATOM 4500 C C . TRP B 1 165 ? 39.978 104.406 19.317 1.00 10.61 129 TRP B C 1
ATOM 4501 O O . TRP B 1 165 ? 40.235 103.563 18.473 1.00 15.27 129 TRP B O 1
ATOM 4512 N N . ILE B 1 166 ? 40.426 105.649 19.159 1.00 10.40 130 ILE B N 1
ATOM 4513 C CA . ILE B 1 166 ? 41.101 106.030 17.946 1.00 11.12 130 ILE B CA 1
ATOM 4514 C C . ILE B 1 166 ? 42.505 105.444 17.911 1.00 11.55 130 ILE B C 1
ATOM 4515 O O . ILE B 1 166 ? 42.955 105.024 16.830 1.00 14.53 130 ILE B O 1
ATOM 4520 N N . THR B 1 167 ? 43.238 105.436 19.021 1.00 12.12 131 THR B N 1
ATOM 4521 C CA . THR B 1 167 ? 44.577 104.925 19.039 1.00 13.54 131 THR B CA 1
ATOM 4522 C C . THR B 1 167 ? 44.614 103.373 19.035 1.00 14.38 131 THR B C 1
ATOM 4523 O O . THR B 1 167 ? 45.652 102.789 18.712 1.00 20.74 131 THR B O 1
ATOM 4527 N N . GLY B 1 168 ? 43.514 102.757 19.360 1.00 15.68 132 GLY B N 1
ATOM 4528 C CA . GLY B 1 168 ? 43.393 101.301 19.418 1.00 18.68 132 GLY B CA 1
ATOM 4529 C C . GLY B 1 168 ? 43.981 100.698 20.610 1.00 20.82 132 GLY B C 1
ATOM 4530 O O . GLY B 1 168 ? 44.154 99.485 20.674 1.00 29.77 132 GLY B O 1
ATOM 4531 N N . ASN B 1 169 ? 44.339 101.515 21.579 1.00 17.69 133 ASN B N 1
ATOM 4532 C CA . ASN B 1 169 ? 44.932 101.015 22.791 1.00 20.05 133 ASN B CA 1
ATOM 4533 C C . ASN B 1 169 ? 44.008 101.320 23.967 1.00 18.14 133 ASN B C 1
ATOM 4534 O O . ASN B 1 169 ? 43.794 102.476 24.322 1.00 16.64 133 ASN B O 1
ATOM 4539 N N . GLN B 1 170 ? 43.432 100.289 24.593 1.00 17.94 134 GLN B N 1
ATOM 4540 C CA . GLN B 1 170 ? 42.473 100.465 25.656 1.00 15.84 134 GLN B CA 1
ATOM 4541 C C . GLN B 1 170 ? 43.100 100.722 26.998 1.00 15.55 134 GLN B C 1
ATOM 4542 O O . GLN B 1 170 ? 42.352 100.981 27.972 1.00 18.11 134 GLN B O 1
ATOM 4548 N N . THR B 1 171 ? 44.442 100.753 27.131 1.00 17.04 135 THR B N 1
ATOM 4549 C CA . THR B 1 171 ? 45.075 101.030 28.395 1.00 16.97 135 THR B CA 1
ATOM 4550 C C . THR B 1 171 ? 45.121 102.558 28.617 1.00 17.05 135 THR B C 1
ATOM 4551 O O . THR B 1 171 ? 45.869 103.252 28.014 1.00 24.73 135 THR B O 1
ATOM 4555 N N . ILE B 1 172 ? 44.198 103.079 29.389 1.00 12.09 136 ILE B N 1
ATOM 4556 C CA . ILE B 1 172 ? 44.074 104.509 29.706 1.00 11.42 136 ILE B CA 1
ATOM 4557 C C . ILE B 1 172 ? 44.822 104.767 31.005 1.00 11.17 136 ILE B C 1
ATOM 4558 O O . ILE B 1 172 ? 44.667 104.026 31.958 1.00 11.82 136 ILE B O 1
ATOM 4563 N N . PRO B 1 173 ? 45.630 105.839 31.082 1.00 11.28 137 PRO B N 1
ATOM 4564 C CA . PRO B 1 173 ? 46.379 106.129 32.332 1.00 11.45 137 PRO B CA 1
ATOM 4565 C C . PRO B 1 173 ? 45.444 106.848 33.313 1.00 10.09 137 PRO B C 1
ATOM 4566 O O . PRO B 1 173 ? 45.525 108.040 33.596 1.00 10.77 137 PRO B O 1
ATOM 4570 N N . TYR B 1 174 ? 44.564 106.058 33.951 1.00 10.10 138 TYR B N 1
ATOM 4571 C CA . TYR B 1 174 ? 43.649 106.605 34.976 1.00 11.21 138 TYR B CA 1
ATOM 4572 C C . TYR B 1 174 ? 44.501 107.235 36.098 1.00 10.68 138 TYR B C 1
ATOM 4573 O O . TYR B 1 174 ? 45.550 106.680 36.481 1.00 11.77 138 TYR B O 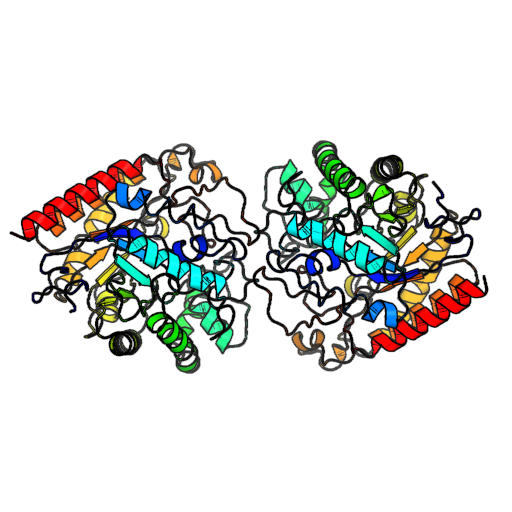1
ATOM 4582 N N . PRO B 1 175 ? 44.018 108.346 36.641 1.00 10.93 139 PRO B N 1
ATOM 4583 C CA . PRO B 1 175 ? 44.841 109.099 37.623 1.00 11.70 139 PRO B CA 1
ATOM 4584 C C . PRO B 1 175 ? 44.722 108.512 39.056 1.00 12.78 139 PRO B C 1
ATOM 4585 O O . PRO B 1 175 ? 44.157 109.119 39.973 1.00 15.02 139 PRO B O 1
ATOM 4589 N N . VAL B 1 176 ? 45.258 107.323 39.185 1.00 12.70 140 VAL B N 1
ATOM 4590 C CA . VAL B 1 176 ? 45.380 106.576 40.455 1.00 14.11 140 VAL B CA 1
ATOM 4591 C C . VAL B 1 176 ? 46.844 106.159 40.619 1.00 18.18 140 VAL B C 1
ATOM 4592 O O . VAL B 1 176 ? 47.639 106.203 39.656 1.00 17.84 140 VAL B O 1
ATOM 4596 N N . GLY B 1 177 ? 47.217 105.874 41.884 1.00 21.08 141 GLY B N 1
ATOM 4597 C CA . GLY B 1 177 ? 48.575 105.532 42.188 1.00 25.89 141 GLY B CA 1
ATOM 4598 C C . GLY B 1 177 ? 49.527 106.662 41.818 1.00 27.15 141 GLY B C 1
ATOM 4599 O O . GLY B 1 177 ? 49.303 107.813 42.241 1.00 29.57 141 GLY B O 1
ATOM 4600 N N . ASP B 1 178 ? 50.507 106.355 40.947 1.00 29.03 142 ASP B N 1
ATOM 4601 C CA . ASP B 1 178 ? 51.552 107.299 40.547 1.00 35.18 142 ASP B CA 1
ATOM 4602 C C . ASP B 1 178 ? 51.137 108.307 39.487 1.00 29.97 142 ASP B C 1
ATOM 4603 O O . ASP B 1 178 ? 51.900 109.189 39.163 1.00 28.87 142 ASP B O 1
ATOM 4605 N N . VAL B 1 179 ? 49.972 108.125 38.881 1.00 21.29 143 VAL B N 1
ATOM 4606 C CA . VAL B 1 179 ? 49.526 108.938 37.759 1.00 19.45 143 VAL B CA 1
ATOM 4607 C C . VAL B 1 179 ? 48.668 110.058 38.273 1.00 17.84 143 VAL B C 1
ATOM 4608 O O . VAL B 1 179 ? 47.628 109.841 38.940 1.00 19.67 143 VAL B O 1
ATOM 4612 N N . THR B 1 180 ? 49.155 111.276 38.016 1.00 16.77 144 THR B N 1
ATOM 4613 C CA . THR B 1 180 ? 48.366 112.414 38.493 1.00 17.80 144 THR B CA 1
ATOM 4614 C C . THR B 1 180 ? 47.201 112.797 37.557 1.00 16.34 144 THR B C 1
ATOM 4615 O O . THR B 1 180 ? 47.146 112.393 36.349 1.00 16.51 144 THR B O 1
ATOM 4619 N N . TYR B 1 181 ? 46.297 113.615 38.056 1.00 18.03 145 TYR B N 1
ATOM 4620 C CA . TYR B 1 181 ? 45.231 114.282 37.231 1.00 17.21 145 TYR B CA 1
ATOM 4621 C C . TYR B 1 181 ? 45.914 115.045 36.074 1.00 16.24 145 TYR B C 1
ATOM 4622 O O . TYR B 1 181 ? 45.391 115.008 34.927 1.00 15.62 145 TYR B O 1
ATOM 4631 N N . ASP B 1 182 ? 47.066 115.659 36.265 1.00 18.81 146 ASP B N 1
ATOM 4632 C CA . ASP B 1 182 ? 47.761 116.324 35.160 1.00 18.49 146 ASP B CA 1
ATOM 4633 C C . ASP B 1 182 ? 48.227 115.359 33.992 1.00 19.11 146 ASP B C 1
ATOM 4634 O O . ASP B 1 182 ? 48.071 115.668 32.803 1.00 20.30 146 ASP B O 1
ATOM 4639 N N . GLU B 1 183 ? 48.773 114.204 34.351 1.00 17.86 147 GLU B N 1
ATOM 4640 C CA . GLU B 1 183 ? 49.204 113.182 33.379 1.00 17.47 147 GLU B CA 1
ATOM 4641 C C . GLU B 1 183 ? 47.942 112.648 32.573 1.00 14.05 147 GLU B C 1
ATOM 4642 O O . GLU B 1 183 ? 47.937 112.520 31.334 1.00 15.73 147 GLU B O 1
ATOM 4648 N N . PHE B 1 184 ? 46.879 112.361 33.319 1.00 12.82 148 PHE B N 1
ATOM 4649 C CA . PHE B 1 184 ? 45.629 111.913 32.664 1.00 11.57 148 PHE B CA 1
ATOM 4650 C C . PHE B 1 184 ? 45.155 113.019 31.702 1.00 10.81 148 PHE B C 1
ATOM 4651 O O . PHE B 1 184 ? 44.685 112.736 30.594 1.00 10.33 148 PHE B O 1
ATOM 4659 N N . THR B 1 185 ? 45.210 114.273 32.159 1.00 11.88 149 THR B N 1
ATOM 4660 C CA . THR B 1 185 ? 44.744 115.365 31.326 1.00 11.40 149 THR B CA 1
ATOM 4661 C C . THR B 1 185 ? 45.491 115.417 29.994 1.00 11.17 149 THR B C 1
ATOM 4662 O O . THR B 1 185 ? 44.896 115.637 28.962 1.00 11.81 149 THR B O 1
ATOM 4666 N N . GLN B 1 186 ? 46.812 115.258 30.048 1.00 12.70 150 GLN B N 1
ATOM 4667 C CA . GLN B 1 186 ? 47.554 115.322 28.775 1.00 13.55 150 GLN B CA 1
ATOM 4668 C C . GLN B 1 186 ? 47.132 114.225 27.830 1.00 13.06 150 GLN B C 1
ATOM 4669 O O . GLN B 1 186 ? 47.066 114.442 26.610 1.00 14.63 150 GLN B O 1
ATOM 4675 N N . PHE B 1 187 ? 46.798 113.058 28.379 1.00 11.94 151 PHE B N 1
ATOM 4676 C CA . PHE B 1 187 ? 46.299 111.965 27.574 1.00 11.11 151 PHE B CA 1
ATOM 4677 C C . PHE B 1 187 ? 44.915 112.258 26.930 1.00 10.52 151 PHE B C 1
ATOM 4678 O O . PHE B 1 187 ? 44.719 112.171 25.698 1.00 13.29 151 PHE B O 1
ATOM 4686 N N . ALA B 1 188 ? 43.956 112.658 27.744 1.00 9.81 152 ALA B N 1
ATOM 4687 C CA . ALA B 1 188 ? 42.621 112.861 27.276 1.00 9.65 152 ALA B CA 1
ATOM 4688 C C . ALA B 1 188 ? 42.504 114.096 26.357 1.00 9.31 152 ALA B C 1
ATOM 4689 O O . ALA B 1 188 ? 41.651 114.158 25.443 1.00 9.99 152 ALA B O 1
ATOM 4691 N N . ALA B 1 189 ? 43.360 115.116 26.631 1.00 9.39 153 ALA B N 1
ATOM 4692 C CA . ALA B 1 189 ? 43.250 116.361 25.822 1.00 9.72 153 ALA B CA 1
ATOM 4693 C C . ALA B 1 189 ? 43.730 116.152 24.383 1.00 9.22 153 ALA B C 1
ATOM 4694 O O . ALA B 1 189 ? 43.511 117.018 23.544 1.00 9.77 153 ALA B O 1
ATOM 4696 N N . ARG B 1 190 ? 44.350 115.018 24.087 1.00 9.73 154 ARG B N 1
ATOM 4697 C CA . ARG B 1 190 ? 44.630 114.682 22.645 1.00 9.88 154 ARG B CA 1
ATOM 4698 C C . ARG B 1 190 ? 43.381 114.697 21.838 1.00 9.26 154 ARG B C 1
ATOM 4699 O O . ARG B 1 190 ? 43.423 114.898 20.616 1.00 10.73 154 ARG B O 1
ATOM 4707 N N . PHE B 1 191 ? 42.229 114.474 22.466 1.00 8.93 155 PHE B N 1
ATOM 4708 C CA . PHE B 1 191 ? 40.932 114.497 21.831 1.00 9.00 155 PHE B CA 1
ATOM 4709 C C . PHE B 1 191 ? 40.738 115.754 20.988 1.00 9.21 155 PHE B C 1
ATOM 4710 O O . PHE B 1 191 ? 40.123 115.683 19.912 1.00 10.26 155 PHE B O 1
ATOM 4718 N N . TYR B 1 192 ? 41.243 116.912 21.495 1.00 9.19 156 TYR B N 1
ATOM 4719 C CA . TYR B 1 192 ? 41.090 118.146 20.763 1.00 9.75 156 TYR B CA 1
ATOM 4720 C C . TYR B 1 192 ? 42.407 118.784 20.432 1.00 10.98 156 TYR B C 1
ATOM 4721 O O . TYR B 1 192 ? 42.416 119.668 19.566 1.00 15.02 156 TYR B O 1
ATOM 4730 N N . ASN B 1 193 ? 43.570 118.352 21.006 1.00 10.19 157 ASN B N 1
ATOM 4731 C CA . ASN B 1 193 ? 44.861 118.997 20.744 1.00 12.03 157 ASN B CA 1
ATOM 4732 C C . ASN B 1 193 ? 45.738 118.271 19.748 1.00 14.24 157 ASN B C 1
ATOM 4733 O O . ASN B 1 193 ? 46.676 118.902 19.275 1.00 20.02 157 ASN B O 1
ATOM 4738 N N . ASP B 1 194 ? 45.514 117.003 19.482 1.00 11.42 158 ASP B N 1
ATOM 4739 C CA . ASP B 1 194 ? 46.395 116.234 18.615 1.00 11.85 158 ASP B CA 1
ATOM 4740 C C . ASP B 1 194 ? 45.872 116.312 17.190 1.00 10.69 158 ASP B C 1
ATOM 4741 O O . ASP B 1 194 ? 44.726 115.948 16.944 1.00 13.14 158 ASP B O 1
ATOM 4746 N N . SER B 1 195 ? 46.693 116.798 16.241 1.00 11.11 159 SER B N 1
ATOM 4747 C CA . SER B 1 195 ? 46.248 117.030 14.874 1.00 13.93 159 SER B CA 1
ATOM 4748 C C . SER B 1 195 ? 45.772 115.792 14.136 1.00 10.34 159 SER B C 1
ATOM 4749 O O . SER B 1 195 ? 44.992 115.911 13.217 1.00 11.79 159 SER B O 1
ATOM 4752 N N . GLU B 1 196 ? 46.281 114.608 14.529 1.00 10.95 160 GLU B N 1
ATOM 4753 C CA . GLU B 1 196 ? 45.852 113.382 13.863 1.00 12.43 160 GLU B CA 1
ATOM 4754 C C . GLU B 1 196 ? 44.633 112.757 14.584 1.00 11.71 160 GLU B C 1
ATOM 4755 O O . GLU B 1 196 ? 43.686 112.283 13.977 1.00 13.60 160 GLU B O 1
ATOM 4761 N N . ILE B 1 197 ? 44.685 112.695 15.930 1.00 10.53 161 ILE B N 1
ATOM 4762 C CA . ILE B 1 197 ? 43.643 112.040 16.683 1.00 10.70 161 ILE B CA 1
ATOM 4763 C C . ILE B 1 197 ? 42.345 112.900 16.664 1.00 10.43 161 ILE B C 1
ATOM 4764 O O . ILE B 1 197 ? 41.237 112.375 16.594 1.00 11.94 161 ILE B O 1
ATOM 4769 N N . ALA B 1 198 ? 42.465 114.226 16.798 1.00 10.60 162 ALA B N 1
ATOM 4770 C CA . ALA B 1 198 ? 41.300 115.055 17.039 1.00 10.90 162 ALA B CA 1
ATOM 4771 C C . ALA B 1 198 ? 40.224 114.927 15.954 1.00 10.40 162 ALA B C 1
ATOM 4772 O O . ALA B 1 198 ? 39.039 114.820 16.262 1.00 10.38 162 ALA B O 1
ATOM 4774 N N . PRO B 1 199 ? 40.628 114.923 14.628 1.00 11.27 163 PRO B N 1
ATOM 4775 C CA . PRO B 1 199 ? 39.540 114.830 13.620 1.00 11.05 163 PRO B CA 1
ATOM 4776 C C . PRO B 1 199 ? 38.749 113.523 13.771 1.00 10.05 163 PRO B C 1
ATOM 4777 O O . PRO B 1 199 ? 37.547 113.479 13.578 1.00 11.13 163 PRO B O 1
ATOM 4781 N N . LYS B 1 200 ? 39.486 112.448 14.104 1.00 10.50 164 LYS B N 1
ATOM 4782 C CA . LYS B 1 200 ? 38.844 111.100 14.180 1.00 11.58 164 LYS B CA 1
ATOM 4783 C C . LYS B 1 200 ? 37.968 111.000 15.402 1.00 10.38 164 LYS B C 1
ATOM 4784 O O . LYS B 1 200 ? 36.824 110.505 15.355 1.00 10.92 164 LYS B O 1
ATOM 4790 N N . ALA B 1 201 ? 38.513 111.514 16.534 1.00 10.61 165 ALA B N 1
ATOM 4791 C CA . ALA B 1 201 ? 37.805 111.444 17.793 1.00 12.16 165 ALA B CA 1
ATOM 4792 C C . ALA B 1 201 ? 36.528 112.319 17.706 1.00 11.13 165 ALA B C 1
ATOM 4793 O O . ALA B 1 201 ? 35.442 111.902 18.136 1.00 11.18 165 ALA B O 1
ATOM 4795 N N . ASN B 1 202 ? 36.670 113.529 17.088 1.00 10.77 166 ASN B N 1
ATOM 4796 C CA . ASN B 1 202 ? 35.515 114.401 16.940 1.00 11.37 166 ASN B CA 1
ATOM 4797 C C . ASN B 1 202 ? 34.445 113.900 16.002 1.00 9.79 166 ASN B C 1
ATOM 4798 O O . ASN B 1 202 ? 33.281 114.191 16.181 1.00 11.12 166 ASN B O 1
ATOM 4803 N N . LYS B 1 203 ? 34.860 113.094 14.984 1.00 10.85 167 LYS B N 1
ATOM 4804 C CA . LYS B 1 203 ? 33.869 112.493 14.134 1.00 10.23 167 LYS B CA 1
ATOM 4805 C C . LYS B 1 203 ? 32.961 111.526 14.954 1.00 9.10 167 LYS B C 1
ATOM 4806 O O . LYS B 1 203 ? 31.740 111.542 14.843 1.00 10.61 167 LYS B O 1
ATOM 4812 N N . LEU B 1 204 ? 33.582 110.676 15.798 1.00 9.41 168 LEU B N 1
ATOM 4813 C CA . LEU B 1 204 ? 32.835 109.745 16.635 1.00 9.48 168 LEU B CA 1
ATOM 4814 C C . LEU B 1 204 ? 31.936 110.533 17.615 1.00 8.53 168 LEU B C 1
ATOM 4815 O O . LEU B 1 204 ? 30.786 110.135 17.871 1.00 9.12 168 LEU B O 1
ATOM 4820 N N . PHE B 1 205 ? 32.482 111.641 18.169 1.00 9.03 169 PHE B N 1
ATOM 4821 C CA . PHE B 1 205 ? 31.720 112.451 19.106 1.00 8.85 169 PHE B CA 1
ATOM 4822 C C . PHE B 1 205 ? 30.507 113.083 18.439 1.00 9.67 169 PHE B C 1
ATOM 4823 O O . PHE B 1 205 ? 29.387 113.056 18.964 1.00 9.01 169 PHE B O 1
ATOM 4831 N N . LYS B 1 206 ? 30.705 113.648 17.233 1.00 9.72 170 LYS B N 1
ATOM 4832 C CA . LYS B 1 206 ? 29.590 114.207 16.463 1.00 10.40 170 LYS B CA 1
ATOM 4833 C C . LYS B 1 206 ? 28.552 113.151 16.133 1.00 9.37 170 LYS B C 1
ATOM 4834 O O . LYS B 1 206 ? 27.385 113.448 16.129 1.00 10.30 170 LYS B O 1
ATOM 4840 N N . ASP B 1 207 ? 28.990 111.911 15.845 1.00 9.40 171 ASP B N 1
ATOM 4841 C CA . ASP B 1 207 ? 28.000 110.852 15.620 1.00 9.58 171 ASP B CA 1
ATOM 4842 C C . ASP B 1 207 ? 27.133 110.636 16.862 1.00 8.68 171 ASP B C 1
ATOM 4843 O O . ASP B 1 207 ? 25.942 110.413 16.749 1.00 9.61 171 ASP B O 1
ATOM 4848 N N . HIS B 1 208 ? 27.735 110.676 18.055 1.00 9.00 172 HIS B N 1
ATOM 4849 C CA . HIS B 1 208 ? 26.959 110.532 19.282 1.00 9.37 172 HIS B CA 1
ATOM 4850 C C . HIS B 1 208 ? 25.972 111.744 19.439 1.00 8.19 172 HIS B C 1
ATOM 4851 O O . HIS B 1 208 ? 24.804 111.570 19.786 1.00 8.49 172 HIS B O 1
ATOM 4858 N N . ILE B 1 209 ? 26.509 112.964 19.226 1.00 8.25 173 ILE B N 1
ATOM 4859 C CA . ILE B 1 209 ? 25.643 114.171 19.369 1.00 8.97 173 ILE B CA 1
ATOM 4860 C C . ILE B 1 209 ? 24.434 114.060 18.435 1.00 9.40 173 ILE B C 1
ATOM 4861 O O . ILE B 1 209 ? 23.316 114.284 18.858 1.00 9.42 173 ILE B O 1
ATOM 4866 N N . TYR B 1 210 ? 24.671 113.665 17.164 1.00 9.49 174 TYR B N 1
ATOM 4867 C CA . TYR B 1 210 ? 23.566 113.538 16.256 1.00 10.22 174 TYR B CA 1
ATOM 4868 C C . TYR B 1 210 ? 22.536 112.537 16.749 1.00 9.74 174 TYR B C 1
ATOM 4869 O O . TYR B 1 210 ? 21.333 112.727 16.686 1.00 10.34 174 TYR B O 1
ATOM 4878 N N . THR B 1 211 ? 23.044 111.385 17.285 1.00 9.72 175 THR B N 1
ATOM 4879 C CA . THR B 1 211 ? 22.161 110.319 17.734 1.00 9.75 175 THR B CA 1
ATOM 4880 C C . THR B 1 211 ? 21.291 110.824 18.870 1.00 9.51 175 THR B C 1
ATOM 4881 O O . THR B 1 211 ? 20.068 110.537 18.939 1.00 10.28 175 THR B O 1
ATOM 4885 N N . VAL B 1 212 ? 21.890 111.548 19.857 1.00 8.91 176 VAL B N 1
ATOM 4886 C CA . VAL B 1 212 ? 21.048 112.040 20.991 1.00 8.62 176 VAL B CA 1
ATOM 4887 C C . VAL B 1 212 ? 20.083 113.116 20.539 1.00 8.80 176 VAL B C 1
ATOM 4888 O O . VAL B 1 212 ? 18.904 113.108 20.900 1.00 9.37 176 VAL B O 1
ATOM 4892 N N . GLN B 1 213 ? 20.531 114.053 19.683 1.00 9.10 177 GLN B N 1
ATOM 4893 C CA . GLN B 1 213 ? 19.650 115.147 19.257 1.00 9.59 177 GLN B CA 1
ATOM 4894 C C . GLN B 1 213 ? 18.460 114.602 18.479 1.00 9.85 177 GLN B C 1
ATOM 4895 O O . GLN B 1 213 ? 17.394 115.223 18.474 1.00 10.71 177 GLN B O 1
ATOM 4901 N N . ASN B 1 214 ? 18.660 113.490 17.738 1.00 10.39 178 ASN B N 1
ATOM 4902 C CA . ASN B 1 214 ? 17.600 112.878 16.898 1.00 10.53 178 ASN B CA 1
ATOM 4903 C C . ASN B 1 214 ? 16.856 111.763 17.577 1.00 10.49 178 ASN B C 1
ATOM 4904 O O . ASN B 1 214 ? 16.022 111.097 16.951 1.00 12.56 178 ASN B O 1
ATOM 4909 N N . ARG B 1 215 ? 17.144 111.505 18.868 1.00 9.59 179 ARG B N 1
ATOM 4910 C CA . ARG B 1 215 ? 16.443 110.393 19.557 1.00 10.04 179 ARG B CA 1
ATOM 4911 C C . ARG B 1 215 ? 14.972 110.670 19.621 1.00 10.30 179 ARG B C 1
ATOM 4912 O O . ARG B 1 215 ? 14.509 111.762 19.995 1.00 10.86 179 ARG B O 1
ATOM 4920 N N . ARG B 1 216 ? 14.182 109.661 19.270 1.00 12.11 180 ARG B N 1
ATOM 4921 C CA . ARG B 1 216 ? 12.738 109.668 19.565 1.00 12.70 180 ARG B CA 1
ATOM 4922 C C . ARG B 1 216 ? 12.490 109.139 20.956 1.00 11.14 180 ARG B C 1
ATOM 4923 O O . ARG B 1 216 ? 12.883 107.988 21.330 1.00 13.12 180 ARG B O 1
ATOM 4931 N N . ASN B 1 217 ? 11.978 109.968 21.815 1.00 11.38 181 ASN B N 1
ATOM 4932 C CA . ASN B 1 217 ? 11.602 109.531 23.176 1.00 11.29 181 ASN B CA 1
ATOM 4933 C C . ASN B 1 217 ? 10.600 108.388 23.111 1.00 12.80 181 ASN B C 1
ATOM 4934 O O . ASN B 1 217 ? 9.483 108.576 22.628 1.00 14.22 181 ASN B O 1
ATOM 4939 N N . THR B 1 218 ? 10.964 107.195 23.585 1.00 12.38 182 THR B N 1
ATOM 4940 C CA . THR B 1 218 ? 10.033 106.039 23.416 1.00 13.42 182 THR B CA 1
ATOM 4941 C C . THR B 1 218 ? 8.837 106.144 24.366 1.00 13.60 182 THR B C 1
ATOM 4942 O O . THR B 1 218 ? 7.884 105.382 24.208 1.00 16.44 182 THR B O 1
ATOM 4946 N N . VAL B 1 219 ? 8.904 107.031 25.362 1.00 13.49 183 VAL B N 1
ATOM 4947 C CA . VAL B 1 219 ? 7.836 107.175 26.341 1.00 14.10 183 VAL B CA 1
ATOM 4948 C C . VAL B 1 219 ? 6.757 108.181 25.890 1.00 13.69 183 VAL B C 1
ATOM 4949 O O . VAL B 1 219 ? 5.600 107.910 25.996 1.00 17.81 183 VAL B O 1
ATOM 4953 N N . ASN B 1 220 ? 7.193 109.340 25.395 1.00 13.29 184 ASN B N 1
ATOM 4954 C CA . ASN B 1 220 ? 6.251 110.406 25.000 1.00 13.92 184 ASN B CA 1
ATOM 4955 C C . ASN B 1 220 ? 6.304 110.765 23.540 1.00 13.74 184 ASN B C 1
ATOM 4956 O O . ASN B 1 220 ? 5.480 111.611 23.126 1.00 17.27 184 ASN B O 1
ATOM 4961 N N . GLY B 1 221 ? 7.162 110.134 22.750 1.00 14.59 185 GLY B N 1
ATOM 4962 C CA . GLY B 1 221 ? 7.166 110.345 21.282 1.00 16.34 185 GLY B CA 1
ATOM 4963 C C . GLY B 1 221 ? 7.904 111.584 20.812 1.00 13.27 185 GLY B C 1
ATOM 4964 O O . GLY B 1 221 ? 8.071 111.747 19.605 1.00 16.24 185 GLY B O 1
ATOM 4965 N N . LYS B 1 222 ? 8.375 112.490 21.724 1.00 13.61 186 LYS B N 1
ATOM 4966 C CA . LYS B 1 222 ? 9.006 113.687 21.265 1.00 12.63 186 LYS B CA 1
ATOM 4967 C C . LYS B 1 222 ? 10.412 113.384 20.703 1.00 11.97 186 LYS B C 1
ATOM 4968 O O . LYS B 1 222 ? 11.139 112.564 21.262 1.00 13.08 186 LYS B O 1
ATOM 4974 N N . ILE B 1 223 ? 10.799 114.042 19.635 1.00 12.33 187 ILE B N 1
ATOM 4975 C CA . ILE B 1 223 ? 12.196 114.002 19.207 1.00 11.66 187 ILE B CA 1
ATOM 4976 C C . ILE B 1 223 ? 12.989 114.966 20.091 1.00 10.64 187 ILE B C 1
ATOM 4977 O O . ILE B 1 223 ? 12.526 116.082 20.339 1.00 11.72 187 ILE B O 1
ATOM 4982 N N . TYR B 1 224 ? 14.176 114.553 20.543 1.00 10.90 188 TYR B N 1
ATOM 4983 C CA . TYR B 1 224 ? 14.875 115.365 21.578 1.00 9.97 188 TYR B CA 1
ATOM 4984 C C . TYR B 1 224 ? 15.093 116.827 21.112 1.00 9.67 188 TYR B C 1
ATOM 4985 O O . TYR B 1 224 ? 14.834 117.749 21.900 1.00 10.01 188 TYR B O 1
ATOM 4994 N N . LYS B 1 225 ? 15.538 117.044 19.859 1.00 9.83 189 LYS B N 1
ATOM 4995 C CA . LYS B 1 225 ? 15.816 118.398 19.343 1.00 10.38 189 LYS B CA 1
ATOM 4996 C C . LYS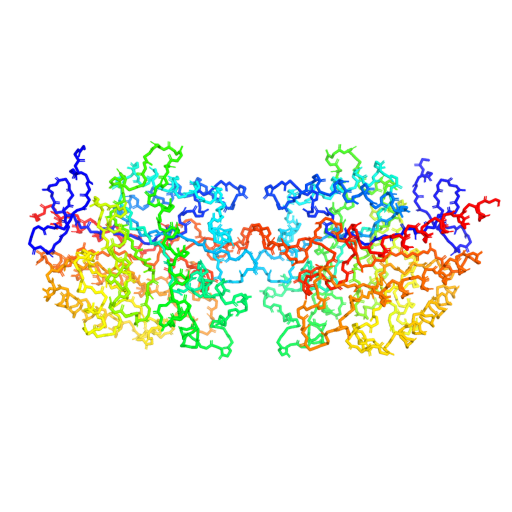 B 1 225 ? 14.539 119.249 19.263 1.00 10.32 189 LYS B C 1
ATOM 4997 O O . LYS B 1 225 ? 14.638 120.472 19.089 1.00 11.74 189 LYS B O 1
ATOM 5003 N N . GLU B 1 226 ? 13.355 118.636 19.403 1.00 10.09 190 GLU B N 1
ATOM 5004 C CA . GLU B 1 226 ? 12.096 119.340 19.381 1.00 11.19 190 GLU B CA 1
ATOM 5005 C C . GLU B 1 226 ? 11.454 119.422 20.752 1.00 11.47 190 GLU B C 1
ATOM 5006 O O . GLU B 1 226 ? 10.286 119.872 20.867 1.00 12.43 190 GLU B O 1
ATOM 5012 N N . ASP B 1 227 ? 12.160 118.984 21.800 1.00 11.01 191 ASP B N 1
ATOM 5013 C CA . ASP B 1 227 ? 11.555 118.857 23.087 1.00 10.22 191 ASP B CA 1
ATOM 5014 C C . ASP B 1 227 ? 11.884 120.084 23.985 1.00 10.03 191 ASP B C 1
ATOM 5015 O O . ASP B 1 227 ? 13.042 120.296 24.313 1.00 9.40 191 ASP B O 1
ATOM 5020 N N . PRO B 1 228 ? 10.923 120.948 24.320 1.00 10.75 192 PRO B N 1
ATOM 5021 C CA . PRO B 1 228 ? 11.237 122.117 25.136 1.00 10.69 192 PRO B CA 1
ATOM 5022 C C . PRO B 1 228 ? 11.566 121.767 26.554 1.00 9.86 192 PRO B C 1
ATOM 5023 O O . PRO B 1 228 ? 11.922 122.676 27.341 1.00 10.16 192 PRO B O 1
ATOM 5027 N N . VAL B 1 229 ? 11.470 120.498 26.975 1.00 9.91 193 VAL B N 1
ATOM 5028 C CA . VAL B 1 229 ? 11.978 120.094 28.296 1.00 9.75 193 VAL B CA 1
ATOM 5029 C C . VAL B 1 229 ? 13.495 120.238 28.312 1.00 9.15 193 VAL B C 1
ATOM 5030 O O . VAL B 1 229 ? 14.077 120.431 29.363 1.00 9.59 193 VAL B O 1
ATOM 5034 N N . ILE B 1 230 ? 14.156 120.135 27.135 1.00 8.50 194 ILE B N 1
ATOM 5035 C CA . ILE B 1 230 ? 15.608 120.330 27.109 1.00 8.82 194 ILE B CA 1
ATOM 5036 C C . ILE B 1 230 ? 15.854 121.832 27.052 1.00 8.48 194 ILE B C 1
ATOM 5037 O O . ILE B 1 230 ? 15.410 122.491 26.091 1.00 9.45 194 ILE B O 1
ATOM 5042 N N . MET B 1 231 ? 16.577 122.354 28.064 1.00 8.32 195 MET B N 1
ATOM 5043 C CA . MET B 1 231 ? 17.023 123.741 28.072 1.00 8.53 195 MET B CA 1
ATOM 5044 C C . MET B 1 231 ? 18.217 123.942 27.149 1.00 8.18 195 MET B C 1
ATOM 5045 O O . MET B 1 231 ? 18.309 124.956 26.411 1.00 9.61 195 MET B O 1
ATOM 5050 N N . SER B 1 232 ? 19.203 123.079 27.247 1.00 7.57 196 SER B N 1
ATOM 5051 C CA . SER B 1 232 ? 20.436 123.292 26.481 1.00 7.62 196 SER B CA 1
ATOM 5052 C C . SER B 1 232 ? 21.107 121.969 26.185 1.00 6.49 196 SER B C 1
ATOM 5053 O O . SER B 1 232 ? 20.969 120.982 26.929 1.00 7.82 196 SER B O 1
ATOM 5056 N N . TRP B 1 233 ? 21.910 122.005 25.131 1.00 7.18 197 TRP B N 1
ATOM 5057 C CA . TRP B 1 233 ? 22.881 120.971 24.833 1.00 7.03 197 TRP B CA 1
ATOM 5058 C C . TRP B 1 233 ? 24.206 121.460 25.330 1.00 7.61 197 TRP B C 1
ATOM 5059 O O . TRP B 1 233 ? 24.620 122.595 24.980 1.00 9.21 197 TRP B O 1
ATOM 5070 N N . GLN B 1 234 ? 24.918 120.642 26.087 1.00 6.89 198 GLN B N 1
ATOM 5071 C CA . GLN B 1 234 ? 26.202 121.075 26.632 1.00 6.96 198 GLN B CA 1
ATOM 5072 C C . GLN B 1 234 ? 27.315 120.226 26.012 1.00 6.63 198 GLN B C 1
ATOM 5073 O O . GLN B 1 234 ? 27.247 118.990 26.032 1.00 7.57 198 GLN B O 1
ATOM 5079 N N . ILE B 1 235 ? 28.338 120.883 25.431 1.00 7.12 199 ILE B N 1
ATOM 5080 C CA . ILE B 1 235 ? 29.361 120.162 24.697 1.00 7.23 199 ILE B CA 1
ATOM 5081 C C . ILE B 1 235 ? 29.911 119.004 25.515 1.00 7.48 199 ILE B C 1
ATOM 5082 O O . ILE B 1 235 ? 29.893 117.851 25.074 1.00 8.42 199 ILE B O 1
ATOM 5087 N N . ALA B 1 236 ? 30.405 119.303 26.705 1.00 7.56 200 ALA B N 1
ATOM 5088 C CA . ALA B 1 236 ? 31.047 118.262 27.530 1.00 7.50 200 ALA B CA 1
ATOM 5089 C C . ALA B 1 236 ? 31.247 118.811 28.896 1.00 6.39 200 ALA B C 1
ATOM 5090 O O . ALA B 1 236 ? 31.399 120.014 29.109 1.00 8.65 200 ALA B O 1
ATOM 5092 N N . ASN B 1 237 ? 31.377 117.903 29.863 1.00 6.93 201 ASN B N 1
ATOM 5093 C CA . ASN B 1 237 ? 31.753 118.288 31.242 1.00 6.25 201 ASN B CA 1
ATOM 5094 C C . ASN B 1 237 ? 33.227 118.637 31.291 1.00 6.43 201 ASN B C 1
ATOM 5095 O O . ASN B 1 237 ? 34.100 117.795 31.085 1.00 7.45 201 ASN B O 1
ATOM 5100 N N . GLU B 1 238 ? 33.518 119.906 31.631 1.00 7.27 202 GLU B N 1
ATOM 5101 C CA . GLU B 1 238 ? 34.851 120.376 32.032 1.00 7.97 202 GLU B CA 1
ATOM 5102 C C . GLU B 1 238 ? 35.974 120.150 30.982 1.00 7.31 202 GLU B C 1
ATOM 5103 O O . GLU B 1 238 ? 37.016 119.593 31.340 1.00 8.16 202 GLU B O 1
ATOM 5109 N N . PRO B 1 239 ? 35.801 120.611 29.732 1.00 8.15 203 PRO B N 1
ATOM 5110 C CA . PRO B 1 239 ? 36.978 120.557 28.842 1.00 8.70 203 PRO B CA 1
ATOM 5111 C C . PRO B 1 239 ? 38.167 121.293 29.487 1.00 8.04 203 PRO B C 1
ATOM 5112 O O . PRO B 1 239 ? 37.981 122.360 30.110 1.00 8.21 203 PRO B O 1
ATOM 5116 N N . GLN B 1 240 ? 39.373 120.737 29.386 1.00 9.17 204 GLN B N 1
ATOM 5117 C CA . GLN B 1 240 ? 40.548 121.317 30.021 1.00 8.34 204 GLN B CA 1
ATOM 5118 C C . GLN B 1 240 ? 41.453 122.131 29.049 1.00 8.52 204 GLN B C 1
ATOM 5119 O O . GLN B 1 240 ? 42.172 121.584 28.237 1.00 10.81 204 GLN B O 1
ATOM 5125 N N . GLU B 1 241 ? 41.305 123.458 29.103 1.00 9.78 205 GLU B N 1
ATOM 5126 C CA . GLU B 1 241 ? 42.017 124.399 28.221 1.00 10.55 205 GLU B CA 1
ATOM 5127 C C . GLU B 1 241 ? 41.975 123.917 26.757 1.00 10.05 205 GLU B C 1
ATOM 5128 O O . GLU B 1 241 ? 42.996 123.910 26.045 1.00 11.47 205 GLU B O 1
ATOM 5134 N N . ALA B 1 242 ? 40.798 123.613 26.259 1.00 10.27 206 ALA B N 1
ATOM 5135 C CA . ALA B 1 242 ? 40.570 123.267 24.893 1.00 9.22 206 ALA B CA 1
ATOM 5136 C C . ALA B 1 242 ? 40.691 124.486 24.012 1.00 10.04 206 ALA B C 1
ATOM 5137 O O . ALA B 1 242 ? 40.421 125.611 24.458 1.00 10.86 206 ALA B O 1
ATOM 5139 N N . PRO B 1 243 ? 41.107 124.315 22.727 1.00 9.92 207 PRO B N 1
ATOM 5140 C CA . PRO B 1 243 ? 41.320 125.532 21.877 1.00 10.75 207 PRO B CA 1
ATOM 5141 C C . PRO B 1 243 ? 39.997 126.167 21.490 1.00 10.09 207 PRO B C 1
ATOM 5142 O O . PRO B 1 243 ? 38.936 125.514 21.325 1.00 10.13 207 PRO B O 1
ATOM 5146 N N . ALA B 1 244 ? 40.018 127.476 21.326 1.00 10.36 208 ALA B N 1
ATOM 5147 C CA . ALA B 1 244 ? 38.843 128.229 20.872 1.00 10.93 208 ALA B CA 1
ATOM 5148 C C . ALA B 1 244 ? 38.224 127.630 19.651 1.00 10.07 208 ALA B C 1
ATOM 5149 O O . ALA B 1 244 ? 37.016 127.622 19.480 1.00 11.41 208 ALA B O 1
ATOM 5151 N N . SER B 1 245 ? 39.101 127.204 18.714 1.00 12.02 209 SER B N 1
ATOM 5152 C CA . SER B 1 245 ? 38.579 126.673 17.458 1.00 11.93 209 SER B CA 1
ATOM 5153 C C . SER B 1 245 ? 37.738 125.448 17.651 1.00 11.09 209 SER B C 1
ATOM 5154 O O . SER B 1 245 ? 36.824 125.237 16.878 1.00 12.08 209 SER B O 1
ATOM 5157 N N . TRP B 1 246 ? 38.040 124.634 18.666 1.00 9.68 210 TRP B N 1
ATOM 5158 C CA . TRP B 1 246 ? 37.230 123.465 18.959 1.00 9.13 210 TRP B CA 1
ATOM 5159 C C . TRP B 1 246 ? 35.879 123.869 19.536 1.00 9.88 210 TRP B C 1
ATOM 5160 O O . TRP B 1 246 ? 34.829 123.404 19.082 1.00 10.38 210 TRP B O 1
ATOM 5171 N N . PHE B 1 247 ? 35.842 124.816 20.487 1.00 9.44 211 PHE B N 1
ATOM 5172 C CA . PHE B 1 247 ? 34.549 125.331 20.971 1.00 10.53 211 PHE B CA 1
ATOM 5173 C C . PHE B 1 247 ? 33.726 125.895 19.839 1.00 9.76 211 PHE B C 1
ATOM 5174 O O . PHE B 1 247 ? 32.534 125.638 19.773 1.00 9.83 211 PHE B O 1
ATOM 5182 N N . GLU B 1 248 ? 34.373 126.655 18.924 1.00 10.37 212 GLU B N 1
ATOM 5183 C CA . GLU B 1 248 ? 33.663 127.234 17.824 1.00 11.61 212 GLU B CA 1
ATOM 5184 C C . GLU B 1 248 ? 33.026 126.156 16.967 1.00 12.32 212 GLU B C 1
ATOM 5185 O O . GLU B 1 248 ? 31.838 126.211 16.619 1.00 13.83 212 GLU B O 1
ATOM 5191 N N . GLU B 1 249 ? 33.830 125.156 16.610 1.00 12.75 213 GLU B N 1
ATOM 5192 C CA . GLU B 1 249 ? 33.360 124.132 15.698 1.00 15.26 213 GLU B CA 1
ATOM 5193 C C . GLU B 1 249 ? 32.252 123.254 16.313 1.00 13.18 213 GLU B C 1
ATOM 5194 O O . GLU B 1 249 ? 31.230 122.962 15.684 1.00 13.10 213 GLU B O 1
ATOM 5200 N N . ILE B 1 250 ? 32.455 122.806 17.554 1.00 12.53 214 ILE B N 1
ATOM 5201 C CA . ILE B 1 250 ? 31.501 121.891 18.098 1.00 12.56 214 ILE B CA 1
ATOM 5202 C C . ILE B 1 250 ? 30.194 122.611 18.496 1.00 9.18 214 ILE B C 1
ATOM 5203 O O . ILE B 1 250 ? 29.096 122.100 18.300 1.00 10.45 214 ILE B O 1
ATOM 5208 N N . SER B 1 251 ? 30.303 123.867 19.017 1.00 10.08 215 SER B N 1
ATOM 5209 C CA . SER B 1 251 ? 29.064 124.607 19.334 1.00 9.05 215 SER B CA 1
ATOM 5210 C C . SER B 1 251 ? 28.214 124.836 18.078 1.00 9.66 215 SER B C 1
ATOM 5211 O O . SER B 1 251 ? 27.018 124.704 18.108 1.00 10.44 215 SER B O 1
ATOM 5214 N N . THR B 1 252 ? 28.864 125.147 16.960 1.00 10.17 216 THR B N 1
ATOM 5215 C CA . THR B 1 252 ? 28.156 125.362 15.714 1.00 11.08 216 THR B CA 1
ATOM 5216 C C . THR B 1 252 ? 27.512 124.080 15.207 1.00 10.75 216 THR B C 1
ATOM 5217 O O . THR B 1 252 ? 26.354 124.079 14.763 1.00 11.99 216 THR B O 1
ATOM 5221 N N . PHE B 1 253 ? 28.217 122.964 15.328 1.00 10.70 217 PHE B N 1
ATOM 5222 C CA . PHE B 1 253 ? 27.644 121.663 14.983 1.00 11.49 217 PHE B CA 1
ATOM 5223 C C . PHE B 1 253 ? 26.380 121.362 15.800 1.00 10.39 217 PHE B C 1
ATOM 5224 O O . PHE B 1 253 ? 25.331 120.983 15.280 1.00 10.57 217 PHE B O 1
ATOM 5232 N N . ILE B 1 254 ? 26.476 121.589 17.121 1.00 10.11 218 ILE B N 1
ATOM 5233 C CA . ILE B 1 254 ? 25.351 121.304 17.985 1.00 9.74 218 ILE B CA 1
ATOM 5234 C C . ILE B 1 254 ? 24.138 122.227 17.715 1.00 9.24 218 ILE B C 1
ATOM 5235 O O . ILE B 1 254 ? 23.009 121.778 17.593 1.00 10.12 218 ILE B O 1
ATOM 5240 N N . LYS B 1 255 ? 24.432 123.511 17.463 1.00 10.16 219 LYS B N 1
ATOM 5241 C CA . LYS B 1 255 ? 23.366 124.482 17.171 1.00 11.40 219 LYS B CA 1
ATOM 5242 C C . LYS B 1 255 ? 22.637 124.139 15.855 1.00 10.91 219 LYS B C 1
ATOM 5243 O O . LYS B 1 255 ? 21.430 124.194 15.799 1.00 12.95 219 LYS B O 1
ATOM 5249 N N . LYS B 1 256 ? 23.421 123.796 14.842 1.00 11.00 220 LYS B N 1
ATOM 5250 C CA . LYS B 1 256 ? 22.757 123.428 13.563 1.00 12.68 220 LYS B CA 1
ATOM 5251 C C . LYS B 1 256 ? 21.969 122.123 13.718 1.00 11.99 220 LYS B C 1
ATOM 5252 O O . LYS B 1 256 ? 20.931 121.919 13.068 1.00 14.41 220 LYS B O 1
ATOM 5258 N N . GLY B 1 257 ? 22.450 121.240 14.612 1.00 11.02 221 GLY B N 1
ATOM 5259 C CA . GLY B 1 257 ? 21.729 120.011 14.856 1.00 11.66 221 GLY B CA 1
ATOM 5260 C C . GLY B 1 257 ? 20.399 120.210 15.548 1.00 10.48 221 GLY B C 1
ATOM 5261 O O . GLY B 1 257 ? 19.450 119.451 15.350 1.00 13.11 221 GLY B O 1
ATOM 5262 N N . ALA B 1 258 ? 20.297 121.239 16.437 1.00 11.31 222 ALA B N 1
ATOM 5263 C CA . ALA B 1 258 ? 19.096 121.534 17.195 1.00 11.10 222 ALA B CA 1
ATOM 5264 C C . ALA B 1 258 ? 18.939 123.035 17.334 1.00 12.29 222 ALA B C 1
ATOM 5265 O O . ALA B 1 258 ? 19.207 123.618 18.372 1.00 11.83 222 ALA B O 1
ATOM 5267 N N . PRO B 1 259 ? 18.458 123.712 16.241 1.00 11.63 223 PRO B N 1
ATOM 5268 C CA . PRO B 1 259 ? 18.497 125.176 16.211 1.00 12.97 223 PRO B CA 1
ATOM 5269 C C . PRO B 1 259 ? 17.557 125.816 17.222 1.00 12.63 223 PRO B C 1
ATOM 5270 O O . PRO B 1 259 ? 17.713 127.031 17.450 1.00 14.99 223 PRO B O 1
ATOM 5274 N N . LYS B 1 260 ? 16.603 125.082 17.824 1.00 12.09 224 LYS B N 1
ATOM 5275 C CA . LYS B 1 260 ? 15.722 125.676 18.788 1.00 11.67 224 LYS B CA 1
ATOM 5276 C C . LYS B 1 260 ? 16.303 125.767 20.172 1.00 10.74 224 LYS B C 1
ATOM 5277 O O . LYS B 1 260 ? 15.688 126.355 21.072 1.00 12.69 224 LYS B O 1
ATOM 5283 N N . HIS B 1 261 ? 17.423 125.105 20.401 1.00 11.25 225 HIS B N 1
ATOM 5284 C CA . HIS B 1 261 ? 17.989 124.947 21.771 1.00 9.99 225 HIS B CA 1
ATOM 5285 C C . HIS B 1 261 ? 19.210 125.763 22.016 1.00 8.66 225 HIS B C 1
ATOM 5286 O O . HIS B 1 261 ? 20.026 126.010 21.118 1.00 10.26 225 HIS B O 1
ATOM 5293 N N . LEU B 1 262 ? 19.374 126.169 23.253 1.00 9.17 226 LEU B N 1
ATOM 5294 C CA . LEU B 1 262 ? 20.614 126.843 23.727 1.00 8.74 226 LEU B CA 1
ATOM 5295 C C . LEU B 1 262 ? 21.773 125.814 23.751 1.00 8.49 226 LEU B C 1
ATOM 5296 O O . LEU B 1 262 ? 21.546 124.585 23.851 1.00 8.86 226 LEU B O 1
ATOM 5301 N N . VAL B 1 263 ? 22.991 126.339 23.665 1.00 7.86 227 VAL B N 1
ATOM 5302 C CA . VAL B 1 263 ? 24.215 125.556 23.712 1.00 8.44 227 VAL B CA 1
ATOM 5303 C C . VAL B 1 263 ? 25.138 126.116 24.808 1.00 8.80 227 VAL B C 1
ATOM 5304 O O . VAL B 1 263 ? 25.320 127.358 24.930 1.00 8.70 227 VAL B O 1
ATOM 5308 N N . SER B 1 264 ? 25.740 125.203 25.589 1.00 8.16 228 SER B N 1
ATOM 5309 C CA . SER B 1 264 ? 26.691 125.510 26.629 1.00 8.43 228 SER B CA 1
ATOM 5310 C C . SER B 1 264 ? 27.967 124.764 26.442 1.00 7.01 228 SER B C 1
ATOM 5311 O O . SER B 1 264 ? 28.024 123.708 25.854 1.00 7.95 228 SER B O 1
ATOM 5314 N N . ALA B 1 265 ? 29.045 125.352 27.027 1.00 8.22 229 ALA B N 1
ATOM 5315 C CA . ALA B 1 265 ? 30.395 124.771 26.896 1.00 7.84 229 ALA B CA 1
ATOM 5316 C C . ALA B 1 265 ? 30.778 123.800 28.044 1.00 7.79 229 ALA B C 1
ATOM 5317 O O . ALA B 1 265 ? 31.712 123.047 27.880 1.00 11.23 229 ALA B O 1
ATOM 5319 N N . GLY B 1 266 ? 30.120 123.860 29.215 1.00 7.40 230 GLY B N 1
ATOM 5320 C CA . GLY B 1 266 ? 30.471 123.000 30.350 1.00 7.60 230 GLY B CA 1
ATOM 5321 C C . GLY B 1 266 ? 31.713 123.355 31.080 1.00 7.02 230 GLY B C 1
ATOM 5322 O O . GLY B 1 266 ? 32.262 122.494 31.801 1.00 7.07 230 GLY B O 1
ATOM 5323 N N . LEU B 1 267 ? 32.169 124.587 30.946 1.00 7.05 231 LEU B N 1
ATOM 5324 C CA . LEU B 1 267 ? 33.480 124.985 31.587 1.00 6.82 231 LEU B CA 1
ATOM 5325 C C . LEU B 1 267 ? 33.385 125.181 33.089 1.00 7.69 231 LEU B C 1
ATOM 5326 O O . LEU B 1 267 ? 32.375 125.634 33.639 1.00 7.86 231 LEU B O 1
ATOM 5331 N N . GLU B 1 268 ? 34.505 124.870 33.733 1.00 7.45 232 GLU B N 1
ATOM 5332 C CA . GLU B 1 268 ? 34.628 125.199 35.167 1.00 7.30 232 GLU B CA 1
ATOM 5333 C C . GLU B 1 268 ? 34.791 126.692 35.434 1.00 7.02 232 GLU B C 1
ATOM 5334 O O . GLU B 1 268 ? 34.376 127.173 36.514 1.00 7.52 232 GLU B O 1
ATOM 5340 N N . SER B 1 269 ? 35.426 127.427 34.529 1.00 7.35 233 SER B N 1
ATOM 5341 C CA . SER B 1 269 ? 35.840 128.780 34.783 1.00 7.38 233 SER B CA 1
ATOM 5342 C C . SER B 1 269 ? 36.734 128.861 35.997 1.00 7.60 233 SER B C 1
ATOM 5343 O O . SER B 1 269 ? 36.584 129.774 36.832 1.00 8.34 233 SER B O 1
ATOM 5346 N N . LYS B 1 270 ? 37.682 127.921 36.132 1.00 7.69 234 LYS B N 1
ATOM 5347 C CA A LYS B 1 270 ? 38.484 127.880 37.331 0.60 9.40 234 LYS B CA 1
ATOM 5348 C CA B LYS B 1 270 ? 38.549 127.815 37.295 0.40 8.47 234 LYS B CA 1
ATOM 5349 C C . LYS B 1 270 ? 39.810 128.606 37.194 1.00 8.32 234 LYS B C 1
ATOM 5350 O O . LYS B 1 270 ? 40.543 128.693 38.162 1.00 10.60 234 LYS B O 1
ATOM 5361 N N . LEU B 1 271 ? 40.114 129.146 36.011 1.00 8.64 235 LEU B N 1
ATOM 5362 C CA . LEU B 1 271 ? 41.372 129.754 35.714 1.00 9.34 235 LEU B CA 1
ATOM 5363 C C . LEU B 1 271 ? 41.238 131.252 35.668 1.00 9.43 235 LEU B C 1
ATOM 5364 O O . LEU B 1 271 ? 40.979 131.869 36.716 1.00 11.69 235 LEU B O 1
ATOM 5369 N N . ASP B 1 272 ? 41.355 131.888 34.522 1.00 9.64 236 ASP B N 1
ATOM 5370 C CA . ASP B 1 272 ? 41.324 133.329 34.373 1.00 9.88 236 ASP B CA 1
ATOM 5371 C C . ASP B 1 272 ? 40.355 133.701 33.281 1.00 9.19 236 ASP B C 1
ATOM 5372 O O . ASP B 1 272 ? 39.654 132.872 32.678 1.00 8.54 236 ASP B O 1
ATOM 5377 N N . GLU B 1 273 ? 40.241 134.999 33.014 1.00 9.49 237 GLU B N 1
ATOM 5378 C CA . GLU B 1 273 ? 39.347 135.528 32.026 1.00 9.34 237 GLU B CA 1
ATOM 5379 C C . GLU B 1 273 ? 39.701 135.068 30.603 1.00 8.59 237 GLU B C 1
ATOM 5380 O O . GLU B 1 273 ? 38.822 134.862 29.788 1.00 8.77 237 GLU B O 1
ATOM 5386 N N . TYR B 1 274 ? 41.018 134.879 30.339 1.00 9.12 238 TYR B N 1
ATOM 5387 C CA . TYR B 1 274 ? 41.406 134.419 29.010 1.00 9.14 238 TYR B CA 1
ATOM 5388 C C . TYR B 1 274 ? 40.782 133.028 28.747 1.00 8.03 238 TYR B C 1
ATOM 5389 O O . TYR B 1 274 ? 40.234 132.767 27.684 1.00 9.01 238 TYR B O 1
ATOM 5398 N N . ASP B 1 275 ? 40.912 132.132 29.717 1.00 7.95 239 ASP B N 1
ATOM 5399 C CA . ASP B 1 275 ? 40.325 130.780 29.612 1.00 7.52 239 ASP B CA 1
ATOM 5400 C C . ASP B 1 275 ? 38.795 130.890 29.451 1.00 7.33 239 ASP B C 1
ATOM 5401 O O . ASP B 1 275 ? 38.182 130.193 28.631 1.00 8.31 239 ASP B O 1
ATOM 5406 N N . PHE B 1 276 ? 38.202 131.788 30.237 1.00 7.84 240 PHE B N 1
ATOM 5407 C CA . PHE B 1 276 ? 36.757 131.996 30.135 1.00 7.88 240 PHE B CA 1
ATOM 5408 C C . PHE B 1 276 ? 36.346 132.427 28.738 1.00 7.67 240 PHE B C 1
ATOM 5409 O O . PHE B 1 276 ? 35.344 131.883 28.199 1.00 8.44 240 PHE B O 1
ATOM 5417 N N . ASP B 1 277 ? 37.038 133.382 28.171 1.00 8.29 241 ASP B N 1
ATOM 5418 C CA . ASP B 1 277 ? 36.643 133.892 26.865 1.00 8.99 241 ASP B CA 1
ATOM 5419 C C . ASP B 1 277 ? 36.971 132.866 25.729 1.00 9.19 241 ASP B C 1
ATOM 5420 O O . ASP B 1 277 ? 36.208 132.773 24.781 1.00 9.89 241 ASP B O 1
ATOM 5425 N N . ARG B 1 278 ? 38.046 132.075 25.925 1.00 8.90 242 ARG B N 1
ATOM 5426 C CA . ARG B 1 278 ? 38.364 131.034 24.974 1.00 9.51 242 ARG B CA 1
ATOM 5427 C C . ARG B 1 278 ? 37.176 130.057 24.812 1.00 9.05 242 ARG B C 1
ATOM 5428 O O . ARG B 1 278 ? 36.881 129.601 23.695 1.00 9.70 242 ARG B O 1
ATOM 5436 N N . ALA B 1 279 ? 36.504 129.716 25.899 1.00 8.67 243 ALA B N 1
ATOM 5437 C CA . ALA B 1 279 ? 35.388 128.806 25.877 1.00 9.14 243 ALA B CA 1
ATOM 5438 C C . ALA B 1 279 ? 34.086 129.474 25.446 1.00 9.40 243 ALA B C 1
ATOM 5439 O O . ALA B 1 279 ? 33.238 128.872 24.788 1.00 10.28 243 ALA B O 1
ATOM 5441 N N . HIS B 1 280 ? 33.874 130.742 25.883 1.00 8.56 244 HIS B N 1
ATOM 5442 C CA . HIS B 1 280 ? 32.543 131.321 25.832 1.00 8.87 244 HIS B CA 1
ATOM 5443 C C . HIS B 1 280 ? 32.313 132.376 24.773 1.00 8.91 244 HIS B C 1
ATOM 5444 O O . HIS B 1 280 ? 31.168 132.647 24.452 1.00 9.30 244 HIS B O 1
ATOM 5451 N N . ASP B 1 281 ? 33.403 132.953 24.218 1.00 8.54 245 ASP B N 1
ATOM 5452 C CA . ASP B 1 281 ? 33.187 134.038 23.233 1.00 9.38 245 ASP B CA 1
ATOM 5453 C C . ASP B 1 281 ? 33.038 133.429 21.825 1.00 9.76 245 ASP B C 1
ATOM 5454 O O . ASP B 1 281 ? 33.959 133.516 20.986 1.00 13.33 245 ASP B O 1
ATOM 5459 N N . HIS B 1 282 ? 31.885 132.825 21.613 1.00 9.30 246 HIS B N 1
ATOM 5460 C CA . HIS B 1 282 ? 31.529 132.174 20.348 1.00 10.24 246 HIS B CA 1
ATOM 5461 C C . HIS B 1 282 ? 30.041 132.401 20.124 1.00 10.60 246 HIS B C 1
ATOM 5462 O O . HIS B 1 282 ? 29.268 132.329 21.089 1.00 11.17 246 HIS B O 1
ATOM 5469 N N . LYS B 1 283 ? 29.641 132.655 18.870 1.00 10.84 247 LYS B N 1
ATOM 5470 C CA . LYS B 1 283 ? 28.267 132.960 18.583 1.00 12.92 247 LYS B CA 1
ATOM 5471 C C . LYS B 1 283 ? 27.318 131.859 19.088 1.00 12.39 247 LYS B C 1
ATOM 5472 O O . LYS B 1 283 ? 26.236 132.158 19.550 1.00 14.22 247 LYS B O 1
ATOM 5478 N N . ASN B 1 284 ? 27.748 130.589 18.967 1.00 10.07 248 ASN B N 1
ATOM 5479 C CA . ASN B 1 284 ? 26.871 129.470 19.297 1.00 11.10 248 ASN B CA 1
ATOM 5480 C C . ASN B 1 284 ? 27.124 128.895 20.715 1.00 10.39 248 ASN B C 1
ATOM 5481 O O . ASN B 1 284 ? 26.704 127.778 20.975 1.00 11.50 248 ASN B O 1
ATOM 5486 N N . ILE B 1 285 ? 27.760 129.708 21.587 1.00 9.31 249 ILE B N 1
ATOM 5487 C CA . ILE B 1 285 ? 27.764 129.384 23.005 1.00 9.90 249 ILE B CA 1
ATOM 5488 C C . ILE B 1 285 ? 26.840 130.458 23.624 1.00 9.35 249 ILE B C 1
ATOM 5489 O O . ILE B 1 285 ? 27.185 131.623 23.687 1.00 11.58 249 ILE B O 1
ATOM 5494 N N . ASP B 1 286 ? 25.644 130.058 24.024 1.00 8.29 250 ASP B N 1
ATOM 5495 C CA . ASP B 1 286 ? 24.633 131.026 24.420 1.00 8.97 250 ASP B CA 1
ATOM 5496 C C . ASP B 1 286 ? 24.769 131.595 25.792 1.00 8.11 250 ASP B C 1
ATOM 5497 O O . ASP B 1 286 ? 24.340 132.717 26.083 1.00 9.45 250 ASP B O 1
ATOM 5502 N N . TYR B 1 287 ? 25.319 130.791 26.705 1.00 8.55 251 TYR B N 1
ATOM 5503 C CA . TYR B 1 287 ? 25.468 131.271 28.097 1.00 8.43 251 TYR B CA 1
ATOM 5504 C C . TYR B 1 287 ? 26.741 130.677 28.665 1.00 7.37 251 TYR B C 1
ATOM 5505 O O . TYR B 1 287 ? 27.401 129.842 28.012 1.00 8.83 251 TYR B O 1
ATOM 5514 N N . THR B 1 288 ? 27.097 131.116 29.860 1.00 8.00 252 THR B N 1
ATOM 5515 C CA . THR B 1 288 ? 28.390 130.743 30.495 1.00 7.86 252 THR B CA 1
ATOM 5516 C C . THR B 1 288 ? 28.131 129.958 31.769 1.00 7.00 252 THR B C 1
ATOM 5517 O O . THR B 1 288 ? 27.044 130.053 32.378 1.00 7.84 252 THR B O 1
ATOM 5521 N N . THR B 1 289 ? 29.127 129.209 32.182 1.00 7.01 253 THR B N 1
ATOM 5522 C CA . THR B 1 289 ? 29.040 128.388 33.389 1.00 7.31 253 THR B CA 1
ATOM 5523 C C . THR B 1 289 ? 30.282 128.545 34.203 1.00 7.50 253 THR B C 1
ATOM 5524 O O . THR B 1 289 ? 31.350 128.884 33.701 1.00 8.34 253 THR B O 1
ATOM 5528 N N . CYS B 1 290 ? 30.149 128.189 35.484 1.00 7.68 254 CYS B N 1
ATOM 5529 C CA . CYS B 1 290 ? 31.286 127.999 36.329 1.00 7.47 254 CYS B CA 1
ATOM 5530 C C . CYS B 1 290 ? 30.983 126.812 37.296 1.00 6.97 254 CYS B C 1
ATOM 5531 O O . CYS B 1 290 ? 29.829 126.489 37.552 1.00 7.49 254 CYS B O 1
ATOM 5534 N N . HIS B 1 291 ? 32.067 126.159 37.734 1.00 6.57 255 HIS B N 1
ATOM 5535 C CA . HIS B 1 291 ? 32.040 125.039 38.689 1.00 6.97 255 HIS B CA 1
ATOM 5536 C C . HIS B 1 291 ? 32.983 125.394 39.787 1.00 7.60 255 HIS B C 1
ATOM 5537 O O . HIS B 1 291 ? 34.145 125.635 39.506 1.00 9.90 255 HIS B O 1
ATOM 5544 N N . CYS B 1 292 ? 32.544 125.452 41.050 1.00 7.76 256 CYS B N 1
ATOM 5545 C CA . CYS B 1 292 ? 33.398 125.887 42.130 1.00 7.84 256 CYS B CA 1
ATOM 5546 C C . CYS B 1 292 ? 33.710 124.728 43.081 1.00 7.79 256 CYS B C 1
ATOM 5547 O O . CYS B 1 292 ? 32.757 124.207 43.708 1.00 8.05 256 CYS B O 1
ATOM 5550 N N . TRP B 1 293 ? 34.970 124.328 43.189 1.00 7.40 257 TRP B N 1
ATOM 5551 C CA . TRP B 1 293 ? 35.386 123.155 43.944 1.00 7.65 257 TRP B CA 1
ATOM 5552 C C . TRP B 1 293 ? 36.498 123.445 44.941 1.00 7.69 257 TRP B C 1
ATOM 5553 O O . TRP B 1 293 ? 37.656 123.146 44.685 1.00 8.41 257 TRP B O 1
ATOM 5564 N N . VAL B 1 294 ? 36.094 123.959 46.124 1.00 7.95 258 VAL B N 1
ATOM 5565 C CA . VAL B 1 294 ? 37.154 124.391 47.032 1.00 8.33 258 VAL B CA 1
ATOM 5566 C C . VAL B 1 294 ? 38.038 123.259 47.543 1.00 7.93 258 VAL B C 1
ATOM 5567 O O . VAL B 1 294 ? 39.234 123.473 47.725 1.00 8.69 258 VAL B O 1
ATOM 5571 N N . GLU B 1 295 ? 37.475 122.073 47.866 1.00 8.22 259 GLU B N 1
ATOM 5572 C CA . GLU B 1 295 ? 38.377 121.012 48.336 1.00 8.30 259 GLU B CA 1
ATOM 5573 C C . GLU B 1 295 ? 39.323 120.545 47.223 1.00 8.26 259 GLU B C 1
ATOM 5574 O O . GLU B 1 295 ? 40.524 120.402 47.428 1.00 9.48 259 GLU B O 1
ATOM 5580 N N . ASN B 1 296 ? 38.752 120.293 46.045 1.00 8.53 260 ASN B N 1
ATOM 5581 C CA . ASN B 1 296 ? 39.547 119.780 44.948 1.00 9.17 260 ASN B CA 1
ATOM 5582 C C . ASN B 1 296 ? 40.722 120.694 44.638 1.00 9.37 260 ASN B C 1
ATOM 5583 O O . ASN B 1 296 ? 41.785 120.215 44.244 1.00 11.06 260 ASN B O 1
ATOM 5588 N N . TRP B 1 297 ? 40.486 122.004 44.813 1.00 9.02 261 TRP B N 1
ATOM 5589 C CA . TRP B 1 297 ? 41.492 123.012 44.401 1.00 10.26 261 TRP B CA 1
ATOM 5590 C C . TRP B 1 297 ? 42.396 123.364 45.531 1.00 10.40 261 TRP B C 1
ATOM 5591 O O . TRP B 1 297 ? 43.261 124.251 45.400 1.00 13.09 261 TRP B O 1
ATOM 5602 N N . GLY B 1 298 ? 42.290 122.694 46.684 1.00 10.48 262 GLY B N 1
ATOM 5603 C CA . GLY B 1 298 ? 43.246 122.935 47.808 1.00 11.38 262 GLY B CA 1
ATOM 5604 C C . GLY B 1 298 ? 42.933 124.195 48.625 1.00 10.59 262 GLY B C 1
ATOM 5605 O O . GLY B 1 298 ? 43.763 124.612 49.411 1.00 14.14 262 GLY B O 1
ATOM 5606 N N . ILE B 1 299 ? 41.728 124.720 48.498 1.00 10.19 263 ILE B N 1
ATOM 5607 C CA A ILE B 1 299 ? 41.292 125.929 49.230 0.50 10.23 263 ILE B CA 1
ATOM 5608 C CA B ILE B 1 299 ? 41.336 125.916 49.250 0.50 10.64 263 ILE B CA 1
ATOM 5609 C C . ILE B 1 299 ? 40.706 125.541 50.591 1.00 10.01 263 ILE B C 1
ATOM 5610 O O . ILE B 1 299 ? 40.755 126.331 51.537 1.00 13.07 263 ILE B O 1
ATOM 5619 N N . TYR B 1 300 ? 40.117 124.361 50.680 1.00 10.36 264 TYR B N 1
ATOM 5620 C CA . TYR B 1 300 ? 39.390 123.944 51.884 1.00 10.60 264 TYR B CA 1
ATOM 5621 C C . TYR B 1 300 ? 39.778 122.528 52.183 1.00 9.71 264 TYR B C 1
ATOM 5622 O O . TYR B 1 300 ? 39.709 121.644 51.290 1.00 11.51 264 TYR B O 1
ATOM 5631 N N . ASP B 1 301 ? 40.083 122.258 53.461 1.00 11.26 265 ASP B N 1
ATOM 5632 C CA . ASP B 1 301 ? 40.304 120.911 53.922 1.00 13.79 265 ASP B CA 1
ATOM 5633 C C . ASP B 1 301 ? 39.119 120.578 54.854 1.00 11.71 265 ASP B C 1
ATOM 5634 O O . ASP B 1 301 ? 38.996 121.188 55.893 1.00 12.24 265 ASP B O 1
ATOM 5639 N N . PRO B 1 302 ? 38.271 119.622 54.486 1.00 10.14 266 PRO B N 1
ATOM 5640 C CA . PRO B 1 302 ? 37.116 119.334 55.360 1.00 10.63 266 PRO B CA 1
ATOM 5641 C C . PRO B 1 302 ? 37.454 118.718 56.701 1.00 9.81 266 PRO B C 1
ATOM 5642 O O . PRO B 1 302 ? 36.580 118.644 57.589 1.00 11.09 266 PRO B O 1
ATOM 5646 N N . ALA B 1 303 ? 38.687 118.268 56.878 1.00 10.28 267 ALA B N 1
ATOM 5647 C CA . ALA B 1 303 ? 39.178 117.750 58.151 1.00 11.27 267 ALA B CA 1
ATOM 5648 C C . ALA B 1 303 ? 39.653 118.853 59.088 1.00 11.86 267 ALA B C 1
ATOM 5649 O O . ALA B 1 303 ? 39.958 118.539 60.278 1.00 12.83 267 ALA B O 1
ATOM 5651 N N . ASP B 1 304 ? 39.671 120.088 58.632 1.00 13.33 268 ASP B N 1
ATOM 5652 C CA A ASP B 1 304 ? 40.154 121.215 59.435 0.50 13.86 268 ASP B CA 1
ATOM 5653 C CA B ASP B 1 304 ? 40.175 121.233 59.406 0.50 13.13 268 ASP B CA 1
ATOM 5654 C C . ASP B 1 304 ? 38.971 121.914 60.065 1.00 15.67 268 ASP B C 1
ATOM 5655 O O . ASP B 1 304 ? 38.153 122.540 59.406 1.00 15.00 268 ASP B O 1
ATOM 5664 N N . PRO B 1 305 ? 38.865 121.863 61.386 1.00 14.38 269 PRO B N 1
ATOM 5665 C CA . PRO B 1 305 ? 37.699 122.489 62.033 1.00 14.77 269 PRO B CA 1
ATOM 5666 C C . PRO B 1 305 ? 37.560 124.005 61.745 1.00 13.21 269 PRO B C 1
ATOM 5667 O O . PRO B 1 305 ? 36.441 124.515 61.850 1.00 15.23 269 PRO B O 1
ATOM 5671 N N . ASP B 1 306 ? 38.676 124.650 61.374 1.00 15.36 270 ASP B N 1
ATOM 5672 C CA . ASP B 1 306 ? 38.734 126.100 61.229 1.00 15.78 270 ASP B CA 1
ATOM 5673 C C . ASP B 1 306 ? 38.726 126.558 59.769 1.00 14.65 270 ASP B C 1
ATOM 5674 O O . ASP B 1 306 ? 38.901 127.720 59.521 1.00 15.26 270 ASP B O 1
ATOM 5679 N N . GLY B 1 307 ? 38.498 125.609 58.839 1.00 13.82 271 GLY B N 1
ATOM 5680 C CA . GLY B 1 307 ? 38.639 125.886 57.437 1.00 14.46 271 GLY B CA 1
ATOM 5681 C C . GLY B 1 307 ? 37.524 126.596 56.730 1.00 11.76 271 GLY B C 1
ATOM 5682 O O . GLY B 1 307 ? 37.705 126.978 55.562 1.00 14.30 271 GLY B O 1
ATOM 5683 N N . LEU B 1 308 ? 36.377 126.732 57.347 1.00 12.08 272 LEU B N 1
ATOM 5684 C CA . LEU B 1 308 ? 35.214 127.214 56.572 1.00 12.64 272 LEU B CA 1
ATOM 5685 C C . LEU B 1 308 ? 35.263 128.692 56.182 1.00 11.46 272 LEU B C 1
ATOM 5686 O O . LEU B 1 308 ? 34.948 129.016 55.039 1.00 12.87 272 LEU B O 1
ATOM 5691 N N . PRO B 1 309 ? 35.678 129.622 57.069 1.00 12.87 273 PRO B N 1
ATOM 5692 C CA . PRO B 1 309 ? 35.635 131.037 56.655 1.00 14.35 273 PRO B CA 1
ATOM 5693 C C . PRO B 1 309 ? 36.423 131.252 55.372 1.00 13.29 273 PRO B C 1
ATOM 5694 O O . PRO B 1 309 ? 35.945 132.054 54.510 1.00 14.04 273 PRO B O 1
ATOM 5698 N N . HIS B 1 310 ? 37.619 130.674 55.208 1.00 12.93 274 HIS B N 1
ATOM 5699 C CA . HIS B 1 310 ? 38.410 130.953 54.010 1.00 13.96 274 HIS B CA 1
ATOM 5700 C C . HIS B 1 310 ? 37.670 130.390 52.759 1.00 13.31 274 HIS B C 1
ATOM 5701 O O . HIS B 1 310 ? 37.750 131.006 51.692 1.00 14.19 274 HIS B O 1
ATOM 5708 N N . ALA B 1 311 ? 37.023 129.229 52.863 1.00 11.93 275 ALA B N 1
ATOM 5709 C CA . ALA B 1 311 ? 36.211 128.668 51.750 1.00 11.22 275 ALA B CA 1
ATOM 5710 C C . ALA B 1 311 ? 35.070 129.637 51.445 1.00 9.95 275 ALA B C 1
ATOM 5711 O O . ALA B 1 311 ? 34.763 129.876 50.264 1.00 10.03 275 ALA B O 1
ATOM 5713 N N . ASN B 1 312 ? 34.375 130.199 52.450 1.00 10.50 276 ASN B N 1
ATOM 5714 C CA . ASN B 1 312 ? 33.278 131.135 52.218 1.00 10.42 276 ASN B CA 1
ATOM 5715 C C . ASN B 1 312 ? 33.843 132.351 51.480 1.00 10.58 276 ASN B C 1
ATOM 5716 O O . ASN B 1 312 ? 33.176 132.855 50.541 1.00 10.73 276 ASN B O 1
ATOM 5721 N N . GLU B 1 313 ? 35.012 132.870 51.878 1.00 11.57 277 GLU B N 1
ATOM 5722 C CA . GLU B 1 313 ? 35.539 134.052 51.200 1.00 12.49 277 GLU B CA 1
ATOM 5723 C C . GLU B 1 313 ? 35.859 133.693 49.765 1.00 11.53 277 GLU B C 1
ATOM 5724 O O . GLU B 1 313 ? 35.604 134.512 48.841 1.00 11.95 277 GLU B O 1
ATOM 5730 N N . TYR B 1 314 ? 36.485 132.530 49.497 1.00 11.13 278 TYR B N 1
ATOM 5731 C CA . TYR B 1 314 ? 36.823 132.142 48.152 1.00 10.79 278 TYR B CA 1
ATOM 5732 C C . TYR B 1 314 ? 35.539 132.094 47.274 1.00 9.70 278 TYR B C 1
ATOM 5733 O O . TYR B 1 314 ? 35.521 132.617 46.170 1.00 10.50 278 TYR B O 1
ATOM 5742 N N . MET B 1 315 ? 34.496 131.464 47.785 1.00 9.47 279 MET B N 1
ATOM 5743 C CA . MET B 1 315 ? 33.244 131.344 47.050 1.00 9.56 279 MET B CA 1
ATOM 5744 C C . MET B 1 315 ? 32.676 132.725 46.748 1.00 9.47 279 MET B C 1
ATOM 5745 O O . MET B 1 315 ? 32.246 133.027 45.624 1.00 10.05 279 MET B O 1
ATOM 5750 N N . HIS B 1 316 ? 32.712 133.657 47.724 1.00 10.30 280 HIS B N 1
ATOM 5751 C CA . HIS B 1 316 ? 32.225 135.003 47.517 1.00 10.80 280 HIS B CA 1
ATOM 5752 C C . HIS B 1 316 ? 32.993 135.669 46.348 1.00 9.75 280 HIS B C 1
ATOM 5753 O O . HIS B 1 316 ? 32.333 136.256 45.469 1.00 11.22 280 HIS B O 1
ATOM 5760 N N . ASP B 1 317 ? 34.298 135.592 46.382 1.00 9.78 281 ASP B N 1
ATOM 5761 C CA . ASP B 1 317 ? 35.090 136.258 45.378 1.00 10.56 281 ASP B CA 1
ATOM 5762 C C . ASP B 1 317 ? 34.950 135.567 44.013 1.00 10.71 281 ASP B C 1
ATOM 5763 O O . ASP B 1 317 ? 35.001 136.239 42.969 1.00 11.38 281 ASP B O 1
ATOM 5768 N N . PHE B 1 318 ? 34.731 134.261 43.997 1.00 9.47 282 PHE B N 1
ATOM 5769 C CA . PHE B 1 318 ? 34.534 133.470 42.756 1.00 9.08 282 PHE B CA 1
ATOM 5770 C C . PHE B 1 318 ? 33.222 133.920 42.085 1.00 9.13 282 PHE B C 1
ATOM 5771 O O . PHE B 1 318 ? 33.206 134.195 40.882 1.00 9.44 282 PHE B O 1
ATOM 5779 N N . LEU B 1 319 ? 32.156 134.048 42.865 1.00 8.54 283 LEU B N 1
ATOM 5780 C CA . LEU B 1 319 ? 30.916 134.476 42.265 1.00 8.63 283 LEU B CA 1
ATOM 5781 C C . LEU B 1 319 ? 31.046 135.890 41.694 1.00 9.06 283 LEU B C 1
ATOM 5782 O O . LEU B 1 319 ? 30.570 136.183 40.605 1.00 10.52 283 LEU B O 1
ATOM 5787 N N . GLU B 1 320 ? 31.683 136.784 42.442 1.00 10.16 284 GLU B N 1
ATOM 5788 C CA . GLU B 1 320 ? 31.811 138.186 42.005 1.00 11.72 284 GLU B CA 1
ATOM 5789 C C . GLU B 1 320 ? 32.657 138.260 40.712 1.00 9.48 284 GLU B C 1
ATOM 5790 O O . GLU B 1 320 ? 32.256 138.952 39.749 1.00 11.24 284 GLU B O 1
ATOM 5796 N N . SER B 1 321 ? 33.794 137.602 40.678 1.00 9.37 285 SER B N 1
ATOM 5797 C CA . SER B 1 321 ? 34.685 137.740 39.497 1.00 10.11 285 SER B CA 1
ATOM 5798 C C . SER B 1 321 ? 34.048 137.050 38.317 1.00 9.24 285 SER B C 1
ATOM 5799 O O . SER B 1 321 ? 34.076 137.599 37.202 1.00 9.49 285 SER B O 1
ATOM 5802 N N . ARG B 1 322 ? 33.448 135.851 38.460 1.00 8.64 286 ARG B N 1
ATOM 5803 C CA . ARG B 1 322 ? 32.901 135.156 37.301 1.00 9.09 286 ARG B CA 1
ATOM 5804 C C . ARG B 1 322 ? 31.648 135.911 36.802 1.00 9.32 286 ARG B C 1
ATOM 5805 O O . ARG B 1 322 ? 31.427 135.973 35.582 1.00 9.26 286 ARG B O 1
ATOM 5813 N N . SER B 1 323 ? 30.852 136.503 37.693 1.00 8.69 287 SER B N 1
ATOM 5814 C CA . SER B 1 323 ? 29.809 137.393 37.260 1.00 9.67 287 SER B CA 1
ATOM 5815 C C . SER B 1 323 ? 30.304 138.496 36.360 1.00 9.86 287 SER B C 1
ATOM 5816 O O . SER B 1 323 ? 29.699 138.838 35.310 1.00 9.96 287 SER B O 1
ATOM 5819 N N . LYS B 1 324 ? 31.453 139.125 36.693 1.00 9.66 288 LYS B N 1
ATOM 5820 C CA . LYS B 1 324 ? 32.013 140.198 35.880 1.00 10.84 288 LYS B CA 1
ATOM 5821 C C . LYS B 1 324 ? 32.489 139.670 34.536 1.00 9.70 288 LYS B C 1
ATOM 5822 O O . LYS B 1 324 ? 32.298 140.320 33.509 1.00 10.42 288 LYS B O 1
ATOM 5828 N N . TRP B 1 325 ? 33.095 138.453 34.524 1.00 8.81 289 TRP B N 1
ATOM 5829 C CA . TRP B 1 325 ? 33.536 137.900 33.253 1.00 9.94 289 TRP B CA 1
ATOM 5830 C C . TRP B 1 325 ? 32.370 137.680 32.310 1.00 8.75 289 TRP B C 1
ATOM 5831 O O . TRP B 1 325 ? 32.461 137.957 31.098 1.00 10.65 289 TRP B O 1
ATOM 5842 N N . ALA B 1 326 ? 31.278 137.159 32.826 1.00 8.61 290 ALA B N 1
ATOM 5843 C CA . ALA B 1 326 ? 30.105 136.944 31.993 1.00 8.76 290 ALA B CA 1
ATOM 5844 C C . ALA B 1 326 ? 29.495 138.244 31.513 1.00 9.48 290 ALA B C 1
ATOM 5845 O O . ALA B 1 326 ? 29.077 138.364 30.349 1.00 10.18 290 ALA B O 1
ATOM 5847 N N . ALA B 1 327 ? 29.472 139.266 32.376 1.00 10.34 291 ALA B N 1
ATOM 5848 C CA . ALA B 1 327 ? 28.954 140.578 31.975 1.00 10.73 291 ALA B CA 1
ATOM 5849 C C . ALA B 1 327 ? 29.770 141.153 30.843 1.00 10.96 291 ALA B C 1
ATOM 5850 O O . ALA B 1 327 ? 29.204 141.829 29.947 1.00 12.82 291 ALA B O 1
ATOM 5852 N N . GLN B 1 328 ? 31.079 140.921 30.821 1.00 11.23 292 GLN B N 1
ATOM 5853 C CA A GLN B 1 328 ? 31.886 141.458 29.754 0.50 12.48 292 GLN B CA 1
ATOM 5854 C CA B GLN B 1 328 ? 31.918 141.482 29.707 0.50 12.08 292 GLN B CA 1
ATOM 5855 C C . GLN B 1 328 ? 31.491 140.886 28.394 1.00 11.82 292 GLN B C 1
ATOM 5856 O O . GLN B 1 328 ? 31.572 141.587 27.379 1.00 13.53 292 GLN B O 1
ATOM 5867 N N . LEU B 1 329 ? 31.060 139.596 28.341 1.00 11.22 293 LEU B N 1
ATOM 5868 C CA . LEU B 1 329 ? 30.585 138.996 27.105 1.00 10.61 293 LEU B CA 1
ATOM 5869 C C . LEU B 1 329 ? 29.118 139.216 26.885 1.00 11.95 293 LEU B C 1
ATOM 5870 O O . LEU B 1 329 ? 28.572 138.786 25.834 1.00 13.55 293 LEU B O 1
ATOM 5875 N N . ASN B 1 330 ? 28.421 139.850 27.852 1.00 11.73 294 ASN B N 1
ATOM 5876 C CA . ASN B 1 330 ? 27.001 140.070 27.805 1.00 11.74 294 ASN B CA 1
ATOM 5877 C C . ASN B 1 330 ? 26.238 138.752 27.587 1.00 10.56 294 ASN B C 1
ATOM 5878 O O . ASN B 1 330 ? 25.373 138.636 26.719 1.00 11.58 294 ASN B O 1
ATOM 5883 N N . LYS B 1 331 ? 26.583 137.765 28.443 1.00 9.73 295 LYS B N 1
ATOM 5884 C CA . LYS B 1 331 ? 25.817 136.480 28.436 1.00 9.45 295 LYS B CA 1
ATOM 5885 C C . LYS B 1 331 ? 25.480 136.118 29.889 1.00 9.38 295 LYS B C 1
ATOM 5886 O O . LYS B 1 331 ? 26.238 136.484 30.815 1.00 9.68 295 LYS B O 1
ATOM 5892 N N . PRO B 1 332 ? 24.436 135.302 30.073 1.00 8.86 296 PRO B N 1
ATOM 5893 C CA . PRO B 1 332 ? 24.142 134.829 31.427 1.00 8.70 296 PRO B CA 1
ATOM 5894 C C . PRO B 1 332 ? 25.200 133.912 31.979 1.00 7.62 296 PRO B C 1
ATOM 5895 O O . PRO B 1 332 ? 26.001 133.334 31.232 1.00 8.52 296 PRO B O 1
ATOM 5899 N N . ILE B 1 333 ? 25.157 133.716 33.300 1.00 8.07 297 ILE B N 1
ATOM 5900 C CA . ILE B 1 333 ? 26.025 132.716 33.936 1.00 8.18 297 ILE B CA 1
ATOM 5901 C C . ILE B 1 333 ? 25.231 131.892 34.917 1.00 7.68 297 ILE B C 1
ATOM 5902 O O . ILE B 1 333 ? 24.377 132.389 35.664 1.00 8.35 297 ILE B O 1
ATOM 5907 N N . VAL B 1 334 ? 25.588 130.589 34.948 1.00 8.07 298 VAL B N 1
ATOM 5908 C CA . VAL B 1 334 ? 25.033 129.649 35.909 1.00 7.74 298 VAL B CA 1
ATOM 5909 C C . VAL B 1 334 ? 26.196 128.994 36.639 1.00 7.91 298 VAL B C 1
ATOM 5910 O O . VAL B 1 334 ? 27.116 128.470 35.983 1.00 7.86 298 VAL B O 1
ATOM 5914 N N . MET B 1 335 ? 26.138 128.903 37.998 1.00 8.51 299 MET B N 1
ATOM 5915 C CA . MET B 1 335 ? 27.161 128.075 38.710 1.00 7.76 299 MET B CA 1
ATOM 5916 C C . MET B 1 335 ? 26.555 126.648 38.727 1.00 7.64 299 MET B C 1
ATOM 5917 O O . MET B 1 335 ? 25.876 126.228 39.682 1.00 7.88 299 MET B O 1
ATOM 5922 N N . GLU B 1 336 ? 26.861 125.918 37.640 1.00 6.73 300 GLU B N 1
ATOM 5923 C CA . GLU B 1 336 ? 26.193 124.622 37.406 1.00 6.74 300 GLU B CA 1
ATOM 5924 C C . GLU B 1 336 ? 26.829 123.496 38.174 1.00 6.18 300 GLU B C 1
ATOM 5925 O O . GLU B 1 336 ? 26.307 122.378 38.042 1.00 7.08 300 GLU B O 1
ATOM 5931 N N . GLU B 1 337 ? 27.921 123.741 38.921 1.00 6.76 301 GLU B N 1
ATOM 5932 C CA . GLU B 1 337 ? 28.406 122.767 39.914 1.00 6.81 301 GLU B CA 1
ATOM 5933 C C . GLU B 1 337 ? 29.003 123.533 41.036 1.00 6.45 301 GLU B C 1
ATOM 5934 O O . GLU B 1 337 ? 29.734 124.490 40.861 1.00 7.92 301 GLU B O 1
ATOM 5940 N N . PHE B 1 338 ? 28.761 123.040 42.265 1.00 6.93 302 PHE B N 1
ATOM 5941 C CA . PHE B 1 338 ? 29.565 123.387 43.451 1.00 6.96 302 PHE B CA 1
ATOM 5942 C C . PHE B 1 338 ? 29.179 122.391 44.549 1.00 6.40 302 PHE B C 1
ATOM 5943 O O . PHE B 1 338 ? 28.115 121.792 44.484 1.00 7.21 302 PHE B O 1
ATOM 5951 N N . GLY B 1 339 ? 30.054 122.241 45.555 1.00 6.94 303 GLY B N 1
ATOM 5952 C CA . GLY B 1 339 ? 29.740 121.284 46.608 1.00 7.48 303 GLY B CA 1
ATOM 5953 C C . GLY B 1 339 ? 30.741 121.333 47.691 1.00 6.88 303 GLY B C 1
ATOM 5954 O O . GLY B 1 339 ? 31.801 121.993 47.599 1.00 7.64 303 GLY B O 1
ATOM 5955 N N . MET B 1 340 ? 30.469 120.607 48.761 1.00 7.66 304 MET B N 1
ATOM 5956 C CA . MET B 1 340 ? 31.366 120.528 49.914 1.00 7.57 304 MET B CA 1
ATOM 5957 C C . MET B 1 340 ? 31.093 119.197 50.646 1.00 7.46 304 MET B C 1
ATOM 5958 O O . MET B 1 340 ? 29.963 118.682 50.610 1.00 7.89 304 MET B O 1
ATOM 5963 N N . ALA B 1 341 ? 32.155 118.693 51.247 1.00 7.45 305 ALA B N 1
ATOM 5964 C CA . ALA B 1 341 ? 32.146 117.432 51.976 1.00 7.94 305 ALA B CA 1
ATOM 5965 C C . ALA B 1 341 ? 31.367 117.574 53.299 1.00 7.94 305 ALA B C 1
ATOM 5966 O O . ALA B 1 341 ? 31.029 118.665 53.757 1.00 8.98 305 ALA B O 1
ATOM 5968 N N . ARG B 1 342 ? 31.092 116.398 53.911 1.00 8.31 306 ARG B N 1
ATOM 5969 C CA . ARG B 1 342 ? 30.517 116.314 55.237 1.00 8.40 306 ARG B CA 1
ATOM 5970 C C . ARG B 1 342 ? 31.564 116.724 56.262 1.00 8.18 306 ARG B C 1
ATOM 5971 O O . ARG B 1 342 ? 32.712 117.008 55.929 1.00 8.84 306 ARG B O 1
ATOM 5979 N N . ASP B 1 343 ? 31.166 116.751 57.546 1.00 8.73 307 ASP B N 1
ATOM 5980 C CA . ASP B 1 343 ? 32.022 117.322 58.640 1.00 9.32 307 ASP B CA 1
ATOM 5981 C C . ASP B 1 343 ? 33.151 116.366 59.091 1.00 8.51 307 ASP B C 1
ATOM 5982 O O . ASP B 1 343 ? 33.200 115.911 60.261 1.00 10.07 307 ASP B O 1
ATOM 5987 N N . ALA B 1 344 ? 34.073 116.048 58.179 1.00 9.10 308 ALA B N 1
ATOM 5988 C CA . ALA B 1 344 ? 35.189 115.182 58.468 1.00 9.51 308 ALA B CA 1
ATOM 5989 C C . ALA B 1 344 ? 35.960 115.676 59.716 1.00 9.97 308 ALA B C 1
ATOM 5990 O O . ALA B 1 344 ? 36.541 114.851 60.439 1.00 10.75 308 ALA B O 1
ATOM 5992 N N . TRP B 1 345 ? 35.984 116.972 59.916 1.00 9.66 309 TRP B N 1
ATOM 5993 C CA . TRP B 1 345 ? 36.750 117.600 61.016 1.00 10.77 309 TRP B CA 1
ATOM 5994 C C . TRP B 1 345 ? 36.270 117.143 62.392 1.00 10.47 309 TRP B C 1
ATOM 5995 O O . TRP B 1 345 ? 37.011 117.344 63.360 1.00 12.28 309 TRP B O 1
ATOM 6006 N N . ARG B 1 346 ? 35.066 116.590 62.494 1.00 9.48 310 ARG B N 1
ATOM 6007 C CA . ARG B 1 346 ? 34.566 116.123 63.778 1.00 10.63 310 ARG B CA 1
ATOM 6008 C C . ARG B 1 346 ? 35.357 114.879 64.246 1.00 11.81 310 ARG B C 1
ATOM 6009 O O . ARG B 1 346 ? 35.303 114.546 65.454 1.00 13.68 310 ARG B O 1
ATOM 6017 N N . ASN B 1 347 ? 35.995 114.166 63.313 1.00 10.90 311 ASN B N 1
ATOM 6018 C CA . ASN B 1 347 ? 36.702 112.936 63.599 1.00 12.89 311 ASN B CA 1
ATOM 6019 C C . ASN B 1 347 ? 37.784 112.783 62.548 1.00 12.58 311 ASN B C 1
ATOM 6020 O O . ASN B 1 347 ? 37.694 111.934 61.678 1.00 14.09 311 ASN B O 1
ATOM 6025 N N . PRO B 1 348 ? 38.800 113.649 62.580 1.00 14.20 312 PRO B N 1
ATOM 6026 C CA . PRO B 1 348 ? 39.688 113.817 61.404 1.00 15.83 312 PRO B CA 1
ATOM 6027 C C . PRO B 1 348 ? 40.631 112.621 61.205 1.00 18.79 312 PRO B C 1
ATOM 6028 O O . PRO B 1 348 ? 41.093 112.411 60.089 1.00 25.96 312 PRO B O 1
ATOM 6032 N N . GLU B 1 349 ? 40.789 111.785 62.241 1.00 20.01 313 GLU B N 1
ATOM 6033 C CA . GLU B 1 349 ? 41.711 110.649 62.148 1.00 27.19 313 GLU B CA 1
ATOM 6034 C C . GLU B 1 349 ? 41.086 109.496 61.385 1.00 22.98 313 GLU B C 1
ATOM 6035 O O . GLU B 1 349 ? 41.814 108.611 60.935 1.00 27.31 313 GLU B O 1
ATOM 6037 N N . ASP B 1 350 ? 39.753 109.510 61.201 1.00 21.25 314 ASP B N 1
ATOM 6038 C CA . ASP B 1 350 ? 39.089 108.366 60.644 1.00 16.84 314 ASP B CA 1
ATOM 6039 C C . ASP B 1 350 ? 38.599 108.800 59.263 1.00 16.16 314 ASP B C 1
ATOM 6040 O O . ASP B 1 350 ? 37.558 109.448 59.119 1.00 15.53 314 ASP B O 1
ATOM 6045 N N . GLU B 1 351 ? 39.259 108.328 58.206 1.00 19.19 315 GLU B N 1
ATOM 6046 C CA . GLU B 1 351 ? 38.920 108.716 56.863 1.00 18.65 315 GLU B CA 1
ATOM 6047 C C . GLU B 1 351 ? 37.508 108.239 56.476 1.00 17.14 315 GLU B C 1
ATOM 6048 O O . GLU B 1 351 ? 36.774 108.929 55.756 1.00 18.20 315 GLU B O 1
ATOM 6050 N N . THR B 1 352 ? 37.073 107.065 56.949 1.00 15.27 316 THR B N 1
ATOM 6051 C CA . THR B 1 352 ? 35.759 106.570 56.577 1.00 15.08 316 THR B CA 1
ATOM 6052 C C . THR B 1 352 ? 34.613 107.428 57.114 1.00 12.08 316 THR B C 1
ATOM 6053 O O . THR B 1 352 ? 33.556 107.519 56.514 1.00 12.62 316 THR B O 1
ATOM 6057 N N . TYR B 1 353 ? 34.850 108.101 58.274 1.00 11.45 317 TYR B N 1
ATOM 6058 C CA . TYR B 1 353 ? 33.854 108.935 58.915 1.00 10.33 317 TYR B CA 1
ATOM 6059 C C . TYR B 1 353 ? 33.386 110.022 57.955 1.00 10.20 317 TYR B C 1
ATOM 6060 O O . TYR B 1 353 ? 32.207 110.420 57.939 1.00 10.38 317 TYR B O 1
ATOM 6069 N N . LYS B 1 354 ? 34.321 110.543 57.139 1.00 9.54 318 LYS B N 1
ATOM 6070 C CA . LYS B 1 354 ? 34.003 111.652 56.203 1.00 9.52 318 LYS B CA 1
ATOM 6071 C C . LYS B 1 354 ? 32.865 111.310 55.271 1.00 8.82 318 LYS B C 1
ATOM 6072 O O . LYS B 1 354 ? 32.130 112.186 54.820 1.00 9.95 318 LYS B O 1
ATOM 6078 N N . TYR B 1 355 ? 32.720 110.025 54.941 1.00 9.73 319 TYR B N 1
ATOM 6079 C CA . TYR B 1 355 ? 31.802 109.586 53.916 1.00 10.35 319 TYR B CA 1
ATOM 6080 C C . TYR B 1 355 ? 30.531 108.949 54.459 1.00 10.65 319 TYR B C 1
ATOM 6081 O O . TYR B 1 355 ? 29.665 108.516 53.711 1.00 11.05 319 TYR B O 1
ATOM 6090 N N . LEU B 1 356 ? 30.375 108.873 55.795 1.00 10.73 320 LEU B N 1
ATOM 6091 C CA . LEU B 1 356 ? 29.175 108.247 56.343 1.00 11.04 320 LEU B CA 1
ATOM 6092 C C . LEU B 1 356 ? 27.970 109.183 56.224 1.00 10.76 320 LEU B C 1
ATOM 6093 O O . LEU B 1 356 ? 28.073 110.361 56.613 1.00 11.05 320 LEU B O 1
ATOM 6098 N N . PRO B 1 357 ? 26.800 108.673 55.820 1.00 10.31 321 PRO B N 1
ATOM 6099 C CA . PRO B 1 357 ? 25.626 109.541 55.768 1.00 11.27 321 PRO B CA 1
ATOM 6100 C C . PRO B 1 357 ? 25.216 110.081 57.149 1.00 10.98 321 PRO B C 1
ATOM 6101 O O . PRO B 1 357 ? 24.654 111.162 57.223 1.00 12.22 321 PRO B O 1
ATOM 6105 N N . SER B 1 358 ? 25.556 109.334 58.217 1.00 11.87 322 SER B N 1
ATOM 6106 C CA . SER B 1 358 ? 25.235 109.840 59.557 1.00 11.73 322 SER B CA 1
ATOM 6107 C C . SER B 1 358 ? 26.115 111.019 59.953 1.00 10.77 322 SER B C 1
ATOM 6108 O O . SER B 1 358 ? 25.793 111.719 60.935 1.00 13.28 322 SER B O 1
ATOM 6111 N N . THR B 1 359 ? 27.230 111.277 59.288 1.00 10.28 323 THR B N 1
ATOM 6112 C CA . THR B 1 359 ? 28.057 112.412 59.650 1.00 9.75 323 THR B CA 1
ATOM 6113 C C . THR B 1 359 ? 27.344 113.700 59.303 1.00 9.32 323 THR B C 1
ATOM 6114 O O . THR B 1 359 ? 26.810 113.855 58.214 1.00 10.02 323 THR B O 1
ATOM 6118 N N . PRO B 1 360 ? 27.341 114.691 60.229 1.00 9.87 324 PRO B N 1
ATOM 6119 C CA . PRO B 1 360 ? 26.627 115.956 59.924 1.00 9.90 324 PRO B CA 1
ATOM 6120 C C . PRO B 1 360 ? 27.327 116.763 58.804 1.00 8.96 324 PRO B C 1
ATOM 6121 O O . PRO B 1 360 ? 28.419 116.500 58.385 1.00 9.68 324 PRO B O 1
ATOM 6125 N N . THR B 1 361 ? 26.542 117.738 58.311 1.00 9.26 325 THR B N 1
ATOM 6126 C CA . THR B 1 361 ? 26.986 118.626 57.212 1.00 8.61 325 THR B CA 1
ATOM 6127 C C . THR B 1 361 ? 26.934 120.062 57.628 1.00 9.09 325 THR B C 1
ATOM 6128 O O . THR B 1 361 ? 26.473 120.927 56.872 1.00 10.00 325 THR B O 1
ATOM 6132 N N . SER B 1 362 ? 27.352 120.410 58.856 1.00 10.32 326 SER B N 1
ATOM 6133 C CA A SER B 1 362 ? 27.205 121.807 59.273 0.70 10.77 326 SER B CA 1
ATOM 6134 C CA B SER B 1 362 ? 27.299 121.791 59.351 0.30 10.60 326 SER B CA 1
ATOM 6135 C C . SER B 1 362 ? 28.071 122.762 58.453 1.00 9.76 326 SER B C 1
ATOM 6136 O O . SER B 1 362 ? 27.601 123.866 58.136 1.00 10.49 326 SER B O 1
ATOM 6141 N N . HIS B 1 363 ? 29.298 122.363 58.076 1.00 9.23 327 HIS B N 1
ATOM 6142 C CA . HIS B 1 363 ? 30.088 123.294 57.214 1.00 9.46 327 HIS B CA 1
ATOM 6143 C C . HIS B 1 363 ? 29.410 123.437 55.871 1.00 9.22 327 HIS B C 1
ATOM 6144 O O . HIS B 1 363 ? 29.232 124.549 55.379 1.00 10.15 327 HIS B O 1
ATOM 6151 N N . LYS B 1 364 ? 29.098 122.314 55.221 1.00 9.16 328 LYS B N 1
ATOM 6152 C CA . LYS B 1 364 ? 28.437 122.313 53.953 1.00 8.27 328 LYS B CA 1
ATOM 6153 C C . LYS B 1 364 ? 27.166 123.148 53.924 1.00 8.42 328 LYS B C 1
ATOM 6154 O O . LYS B 1 364 ? 26.915 123.920 52.979 1.00 8.77 328 LYS B O 1
ATOM 6160 N N . ASP B 1 365 ? 26.359 123.056 54.978 1.00 9.41 329 ASP B N 1
ATOM 6161 C CA . ASP B 1 365 ? 25.075 123.769 55.006 1.00 9.93 329 ASP B CA 1
ATOM 6162 C C . ASP B 1 365 ? 25.297 125.260 55.028 1.00 9.43 329 ASP B C 1
ATOM 6163 O O . ASP B 1 365 ? 24.584 125.993 54.335 1.00 10.70 329 ASP B O 1
ATOM 6168 N N . GLU B 1 366 ? 26.260 125.727 55.810 1.00 9.71 330 GLU B N 1
ATOM 6169 C CA . GLU B 1 366 ? 26.554 127.170 55.857 1.00 10.74 330 GLU B CA 1
ATOM 6170 C C . GLU B 1 366 ? 27.202 127.626 54.521 1.00 9.72 330 GLU B C 1
ATOM 6171 O O . GLU B 1 366 ? 26.825 128.693 53.997 1.00 10.57 330 GLU B O 1
ATOM 6177 N N . TYR B 1 367 ? 28.092 126.826 53.947 1.00 9.86 331 TYR B N 1
ATOM 6178 C CA . TYR B 1 367 ? 28.666 127.144 52.693 1.00 8.64 331 TYR B CA 1
ATOM 6179 C C . TYR B 1 367 ? 27.606 127.275 51.587 1.00 8.28 331 TYR B C 1
ATOM 6180 O O . TYR B 1 367 ? 27.585 128.274 50.803 1.00 9.02 331 TYR B O 1
ATOM 6189 N N . TYR B 1 368 ? 26.706 126.329 51.471 1.00 8.43 332 TYR B N 1
ATOM 6190 C CA . TYR B 1 368 ? 25.570 126.394 50.582 1.00 8.83 332 TYR B CA 1
ATOM 6191 C C . TYR B 1 368 ? 24.697 127.648 50.848 1.00 9.14 332 TYR B C 1
ATOM 6192 O O . TYR B 1 368 ? 24.400 128.412 49.941 1.00 9.40 332 TYR B O 1
ATOM 6201 N N . GLN B 1 369 ? 24.351 127.881 52.117 1.00 9.76 333 GLN B N 1
ATOM 6202 C CA . GLN B 1 369 ? 23.497 128.986 52.436 1.00 10.57 333 GLN B CA 1
ATOM 6203 C C . GLN B 1 369 ? 24.066 130.320 52.009 1.00 10.19 333 GLN B C 1
ATOM 6204 O O . GLN B 1 369 ? 23.372 131.167 51.437 1.00 10.98 333 GLN B O 1
ATOM 6210 N N . LYS B 1 370 ? 25.339 130.511 52.281 1.00 10.53 334 LYS B N 1
ATOM 6211 C CA . LYS B 1 370 ? 25.980 131.776 51.940 1.00 10.61 334 LYS B CA 1
ATOM 6212 C C . LYS B 1 370 ? 26.107 131.956 50.424 1.00 10.51 334 LYS B C 1
ATOM 6213 O O . LYS B 1 370 ? 25.854 133.042 49.915 1.00 10.76 334 LYS B O 1
ATOM 6219 N N . ALA B 1 371 ? 26.497 130.883 49.699 1.00 10.08 335 ALA B N 1
ATOM 6220 C CA . ALA B 1 371 ? 26.572 130.957 48.253 1.00 9.37 335 ALA B CA 1
ATOM 6221 C C . ALA B 1 371 ? 25.193 131.292 47.685 1.00 9.99 335 ALA B C 1
ATOM 6222 O O . ALA B 1 371 ? 25.055 132.179 46.796 1.00 10.07 335 ALA B O 1
ATOM 6224 N N . PHE B 1 372 ? 24.156 130.604 48.134 1.00 9.47 336 PHE B N 1
ATOM 6225 C CA . PHE B 1 372 ? 22.817 130.807 47.706 1.00 8.78 336 PHE B CA 1
ATOM 6226 C C . PHE B 1 372 ? 22.343 132.220 47.947 1.00 10.86 336 PHE B C 1
ATOM 6227 O O . PHE B 1 372 ? 21.734 132.868 47.072 1.00 10.23 336 PHE B O 1
ATOM 6235 N N . ASN B 1 373 ? 22.592 132.757 49.151 1.00 10.76 337 ASN B N 1
ATOM 6236 C CA . ASN B 1 373 ? 22.135 134.148 49.415 1.00 11.43 337 ASN B CA 1
ATOM 6237 C C . ASN B 1 373 ? 22.842 135.134 48.511 1.00 11.20 337 ASN B C 1
ATOM 6238 O O . ASN B 1 373 ? 22.218 136.104 48.064 1.00 11.64 337 ASN B O 1
ATOM 6243 N N . GLN B 1 374 ? 24.132 134.924 48.185 1.00 10.71 338 GLN B N 1
ATOM 6244 C CA . GLN B 1 374 ? 24.819 135.773 47.251 1.00 10.36 338 GLN B CA 1
ATOM 6245 C C . GLN B 1 374 ? 24.252 135.654 45.855 1.00 10.46 338 GLN B C 1
ATOM 6246 O O . GLN B 1 374 ? 24.084 136.690 45.161 1.00 11.61 338 GLN B O 1
ATOM 6252 N N . ILE B 1 375 ? 23.923 134.447 45.407 1.00 10.31 339 ILE B N 1
ATOM 6253 C CA . ILE B 1 375 ? 23.342 134.293 44.085 1.00 10.47 339 ILE B CA 1
ATOM 6254 C C . ILE B 1 375 ? 22.014 135.016 43.997 1.00 10.89 339 ILE B C 1
ATOM 6255 O O . ILE B 1 375 ? 21.711 135.647 42.993 1.00 11.45 339 ILE B O 1
ATOM 6260 N N . VAL B 1 376 ? 21.214 134.916 45.027 1.00 10.83 340 VAL B N 1
ATOM 6261 C CA . VAL B 1 376 ? 19.915 135.593 45.027 1.00 12.43 340 VAL B CA 1
ATOM 6262 C C . VAL B 1 376 ? 20.095 137.095 44.867 1.00 11.44 340 VAL B C 1
ATOM 6263 O O . VAL B 1 376 ? 19.383 137.744 44.071 1.00 13.36 340 VAL B O 1
ATOM 6267 N N . SER B 1 377 ? 21.037 137.666 45.621 1.00 13.15 341 SER B N 1
ATOM 6268 C CA . SER B 1 377 ? 21.356 139.113 45.503 1.00 13.45 341 SER B CA 1
ATOM 6269 C C . SER B 1 377 ? 21.838 139.443 44.108 1.00 12.13 341 SER B C 1
ATOM 6270 O O . SER B 1 377 ? 21.348 140.419 43.489 1.00 13.89 341 SER B O 1
ATOM 6273 N N . LEU B 1 378 ? 22.763 138.671 43.556 1.00 11.45 342 LEU B N 1
ATOM 6274 C CA . LEU B 1 378 ? 23.256 138.944 42.163 1.00 11.08 342 LEU B CA 1
ATOM 6275 C C . LEU B 1 378 ? 22.116 138.795 41.154 1.00 11.92 342 LEU B C 1
ATOM 6276 O O . LEU B 1 378 ? 22.007 139.618 40.237 1.00 12.31 342 LEU B O 1
ATOM 6281 N N . ALA B 1 379 ? 21.259 137.784 41.304 1.00 11.30 343 ALA B N 1
ATOM 6282 C CA . ALA B 1 379 ? 20.164 137.537 40.390 1.00 11.57 343 ALA B CA 1
ATOM 6283 C C . ALA B 1 379 ? 19.182 138.730 40.408 1.00 11.64 343 ALA B C 1
ATOM 6284 O O . ALA B 1 379 ? 18.616 139.096 39.378 1.00 12.88 343 ALA B O 1
ATOM 6286 N N . SER B 1 380 ? 18.960 139.323 41.571 1.00 12.43 344 SER B N 1
ATOM 6287 C CA . SER B 1 380 ? 18.081 140.482 41.714 1.00 15.17 344 SER B CA 1
ATOM 6288 C C . SER B 1 380 ? 18.641 141.657 40.880 1.00 13.47 344 SER B C 1
ATOM 6289 O O . SER B 1 380 ? 17.813 142.501 40.483 1.00 18.48 344 SER B O 1
ATOM 6292 N N . ASN B 1 381 ? 19.930 141.695 40.648 1.00 13.86 345 ASN B N 1
ATOM 6293 C CA . ASN B 1 381 ? 20.555 142.768 39.829 1.00 15.93 345 ASN B CA 1
ATOM 6294 C C . ASN B 1 381 ? 20.832 142.231 38.425 1.00 15.27 345 ASN B C 1
ATOM 6295 O O . ASN B 1 381 ? 21.551 142.872 37.679 1.00 18.85 345 ASN B O 1
ATOM 6300 N N . ARG B 1 382 ? 20.247 141.085 38.051 1.00 14.98 346 ARG B N 1
ATOM 6301 C CA . ARG B 1 382 ? 20.448 140.523 36.701 1.00 15.62 346 ARG B CA 1
ATOM 6302 C C . ARG B 1 382 ? 21.916 140.328 36.381 1.00 13.26 346 ARG B C 1
ATOM 6303 O O . ARG B 1 382 ? 22.364 140.531 35.269 1.00 14.62 346 ARG B O 1
ATOM 6311 N N . SER B 1 383 ? 22.630 139.781 37.362 1.00 11.81 347 SER B N 1
ATOM 6312 C CA . SER B 1 383 ? 24.062 139.520 37.238 1.00 12.75 347 SER B CA 1
ATOM 6313 C C . SER B 1 383 ? 24.427 138.052 37.473 1.00 11.62 347 SER B C 1
ATOM 6314 O O . SER B 1 383 ? 25.622 137.723 37.480 1.00 12.62 347 SER B O 1
ATOM 6317 N N . PHE B 1 384 ? 23.434 137.204 37.701 1.00 10.34 348 PHE B N 1
ATOM 6318 C CA . PHE B 1 384 ? 23.661 135.740 37.816 1.00 9.46 348 PHE B CA 1
ATOM 6319 C C . PHE B 1 384 ? 22.329 135.090 37.569 1.00 9.31 348 PHE B C 1
ATOM 6320 O O . PHE B 1 384 ? 21.294 135.684 37.869 1.00 12.51 348 PHE B O 1
ATOM 6328 N N . SER B 1 385 ? 22.321 133.873 37.028 1.00 8.12 349 SER B N 1
ATOM 6329 C CA . SER B 1 385 ? 21.037 133.246 36.633 1.00 8.41 349 SER B CA 1
ATOM 6330 C C . SER B 1 385 ? 20.682 132.023 37.469 1.00 8.87 349 SER B C 1
ATOM 6331 O O . SER B 1 385 ? 19.632 131.464 37.250 1.00 13.43 349 SER B O 1
ATOM 6334 N N . GLY B 1 386 ? 21.515 131.604 38.438 1.00 8.65 350 GLY B N 1
ATOM 6335 C CA . GLY B 1 386 ? 21.153 130.487 39.298 1.00 8.45 350 GLY B CA 1
ATOM 6336 C C . GLY B 1 386 ? 22.326 129.522 39.372 1.00 7.84 350 GLY B C 1
ATOM 6337 O O . GLY B 1 386 ? 23.499 129.860 39.167 1.00 8.40 350 GLY B O 1
ATOM 6338 N N . SER B 1 387 ? 21.982 128.280 39.788 1.00 7.97 351 SER B N 1
ATOM 6339 C CA . SER B 1 387 ? 23.022 127.320 40.140 1.00 7.21 351 SER B CA 1
ATOM 6340 C C . SER B 1 387 ? 22.438 125.911 40.086 1.00 7.14 351 SER B C 1
ATOM 6341 O O . SER B 1 387 ? 21.224 125.679 40.153 1.00 8.07 351 SER B O 1
ATOM 6344 N N . ASN B 1 388 ? 23.383 124.937 40.090 1.00 6.79 352 ASN B N 1
ATOM 6345 C CA . ASN B 1 388 ? 23.045 123.532 40.215 1.00 6.54 352 ASN B CA 1
ATOM 6346 C C . ASN B 1 388 ? 24.012 122.942 41.204 1.00 6.83 352 ASN B C 1
ATOM 6347 O O . ASN B 1 388 ? 25.186 122.709 40.923 1.00 7.37 352 ASN B O 1
ATOM 6352 N N . PHE B 1 389 ? 23.538 122.653 42.441 1.00 7.28 353 PHE B N 1
ATOM 6353 C CA . PHE B 1 389 ? 24.451 122.019 43.394 1.00 7.20 353 PHE B CA 1
ATOM 6354 C C . PHE B 1 389 ? 24.868 120.609 42.862 1.00 6.57 353 PHE B C 1
ATOM 6355 O O . PHE B 1 389 ? 24.098 119.949 42.162 1.00 6.84 353 PHE B O 1
ATOM 6363 N N . TRP B 1 390 ? 26.088 120.188 43.270 1.00 6.57 354 TRP B N 1
ATOM 6364 C CA . TRP B 1 390 ? 26.610 118.895 42.884 1.00 6.95 354 TRP B CA 1
ATOM 6365 C C . TRP B 1 390 ? 26.742 118.053 44.156 1.00 6.83 354 TRP B C 1
ATOM 6366 O O . TRP B 1 390 ? 27.594 118.381 44.975 1.00 7.71 354 TRP B O 1
ATOM 6377 N N . ALA B 1 391 ? 25.889 117.052 44.359 1.00 7.79 355 ALA B N 1
ATOM 6378 C CA . ALA B 1 391 ? 24.843 116.585 43.402 1.00 7.52 355 ALA B CA 1
ATOM 6379 C C . ALA B 1 391 ? 23.804 115.880 44.273 1.00 7.24 355 ALA B C 1
ATOM 6380 O O . ALA B 1 391 ? 24.054 115.526 45.439 1.00 8.12 355 ALA B O 1
ATOM 6382 N N . TYR B 1 392 ? 22.614 115.660 43.730 1.00 8.08 356 TYR B N 1
ATOM 6383 C CA . TYR B 1 392 ? 21.561 115.055 44.515 1.00 7.44 356 TYR B CA 1
ATOM 6384 C C . TYR B 1 392 ? 21.793 113.536 44.601 1.00 8.09 356 TYR B C 1
ATOM 6385 O O . TYR B 1 392 ? 21.783 112.872 43.596 1.00 11.51 356 TYR B O 1
ATOM 6394 N N . GLY B 1 393 ? 21.844 113.026 45.834 1.00 8.99 357 GLY B N 1
ATOM 6395 C CA . GLY B 1 393 ? 21.963 111.572 46.027 1.00 9.73 357 GLY B CA 1
ATOM 6396 C C . GLY B 1 393 ? 20.658 110.874 46.260 1.00 9.15 357 GLY B C 1
ATOM 6397 O O . GLY B 1 393 ? 20.550 109.676 46.065 1.00 9.46 357 GLY B O 1
ATOM 6398 N N . GLY B 1 394 ? 19.659 111.613 46.766 1.00 10.41 358 GLY B N 1
ATOM 6399 C CA . GLY B 1 394 ? 18.327 110.999 46.867 1.00 11.46 358 GLY B CA 1
ATOM 6400 C C . GLY B 1 394 ? 18.287 109.900 47.870 1.00 10.53 358 GLY B C 1
ATOM 6401 O O . GLY B 1 394 ? 18.633 110.064 49.054 1.00 10.68 358 GLY B O 1
ATOM 6402 N N . GLU B 1 395 ? 17.757 108.772 47.414 1.00 9.14 359 GLU B N 1
ATOM 6403 C CA . GLU B 1 395 ? 17.617 107.564 48.213 1.00 10.44 359 GLU B CA 1
ATOM 6404 C C . GLU B 1 395 ? 18.870 106.710 48.209 1.00 10.38 359 GLU B C 1
ATOM 6405 O O . GLU B 1 395 ? 18.928 105.741 49.009 1.00 11.72 359 GLU B O 1
ATOM 6411 N N . GLY B 1 396 ? 19.883 107.027 47.393 1.00 10.18 360 GLY B N 1
ATOM 6412 C CA . GLY B 1 396 ? 21.061 106.230 47.465 1.00 10.21 360 GLY B CA 1
ATOM 6413 C C . GLY B 1 396 ? 21.835 106.524 48.745 1.00 9.27 360 GLY B C 1
ATOM 6414 O O . GLY B 1 396 ? 21.647 107.612 49.323 1.00 10.97 360 GLY B O 1
ATOM 6415 N N . ARG B 1 397 ? 22.712 105.628 49.205 1.00 9.24 361 ARG B N 1
ATOM 6416 C CA . ARG B 1 397 ? 23.523 105.867 50.384 1.00 9.67 361 ARG B CA 1
ATOM 6417 C C . ARG B 1 397 ? 24.874 105.200 50.190 1.00 9.64 361 ARG B C 1
ATOM 6418 O O . ARG B 1 397 ? 24.970 104.079 49.621 1.00 9.83 361 ARG B O 1
ATOM 6426 N N . SER B 1 398 ? 25.937 105.850 50.681 1.00 9.82 362 SER B N 1
ATOM 6427 C CA . SER B 1 398 ? 27.245 105.260 50.448 1.00 9.97 362 SER B CA 1
ATOM 6428 C C . SER B 1 398 ? 27.497 103.967 51.206 1.00 10.30 362 SER B C 1
ATOM 6429 O O . SER B 1 398 ? 28.531 103.303 50.934 1.00 12.62 362 SER B O 1
ATOM 6432 N N . THR B 1 399 ? 26.637 103.613 52.146 1.00 10.86 363 THR B N 1
ATOM 6433 C CA . THR B 1 399 ? 26.768 102.360 52.902 1.00 11.32 363 THR B CA 1
ATOM 6434 C C . THR B 1 399 ? 26.057 101.196 52.206 1.00 11.13 363 THR B C 1
ATOM 6435 O O . THR B 1 399 ? 26.117 100.087 52.721 1.00 13.98 363 THR B O 1
ATOM 6439 N N . TYR B 1 400 ? 25.366 101.420 51.083 1.00 9.85 364 TYR B N 1
ATOM 6440 C CA . TYR B 1 400 ? 24.653 100.373 50.428 1.00 9.86 364 TYR B CA 1
ATOM 6441 C C . TYR B 1 400 ? 25.543 99.512 49.511 1.00 10.09 364 TYR B C 1
ATOM 6442 O O . TYR B 1 400 ? 26.515 100.031 48.963 1.00 11.29 364 TYR B O 1
ATOM 6451 N N . PRO B 1 401 ? 25.152 98.267 49.288 1.00 10.17 365 PRO B N 1
ATOM 6452 C CA . PRO B 1 401 ? 25.991 97.438 48.448 1.00 10.27 365 PRO B CA 1
ATOM 6453 C C . PRO B 1 401 ? 25.897 97.845 46.977 1.00 8.73 365 PRO B C 1
ATOM 6454 O O . PRO B 1 401 ? 24.861 98.337 46.536 1.00 10.44 365 PRO B O 1
ATOM 6458 N N . PRO B 1 402 ? 26.920 97.556 46.193 1.00 8.67 366 PRO B N 1
ATOM 6459 C CA . PRO B 1 402 ? 26.811 97.751 44.745 1.00 8.48 366 PRO B CA 1
ATOM 6460 C C . PRO B 1 402 ? 25.737 96.876 44.121 1.00 8.25 366 PRO B C 1
ATOM 6461 O O . PRO B 1 402 ? 25.527 95.731 44.587 1.00 9.34 366 PRO B O 1
ATOM 6465 N N . ASN B 1 403 ? 25.090 97.379 43.083 1.00 8.38 367 ASN B N 1
ATOM 6466 C CA . ASN B 1 403 ? 24.210 96.568 42.306 1.00 7.76 367 ASN B CA 1
ATOM 6467 C C . ASN B 1 403 ? 25.012 95.520 41.482 1.00 7.72 367 ASN B C 1
ATOM 6468 O O . ASN B 1 403 ? 26.225 95.450 41.586 1.00 7.78 367 ASN B O 1
ATOM 6473 N N . PRO B 1 404 ? 24.318 94.705 40.680 1.00 7.83 368 PRO B N 1
ATOM 6474 C CA . PRO B 1 404 ? 25.038 93.610 39.980 1.00 8.23 368 PRO B CA 1
ATOM 6475 C C . PRO B 1 404 ? 26.055 94.105 38.979 1.00 7.79 368 PRO B C 1
ATOM 6476 O O . PRO B 1 404 ? 26.926 93.338 38.529 1.00 8.40 368 PRO B O 1
ATOM 6480 N N . TYR B 1 405 ? 25.912 95.381 38.519 1.00 8.01 369 TYR B N 1
ATOM 6481 C CA . TYR B 1 405 ? 26.867 96.048 37.635 1.00 7.33 369 TYR B CA 1
ATOM 6482 C C . TYR B 1 405 ? 28.015 96.710 38.389 1.00 7.04 369 TYR B C 1
ATOM 6483 O O . TYR B 1 405 ? 28.855 97.344 37.777 1.00 8.88 369 TYR B O 1
ATOM 6492 N N . GLY B 1 406 ? 28.034 96.583 39.722 1.00 7.68 370 GLY B N 1
ATOM 6493 C CA . GLY B 1 406 ? 29.098 97.232 40.504 1.00 8.43 370 GLY B CA 1
ATOM 6494 C C . GLY B 1 406 ? 28.810 98.666 40.917 1.00 7.43 370 GLY B C 1
ATOM 6495 O O . GLY B 1 406 ? 29.718 99.309 41.423 1.00 8.81 370 GLY B O 1
ATOM 6496 N N . MET B 1 407 ? 27.597 99.143 40.696 1.00 7.28 371 MET B N 1
ATOM 6497 C CA . MET B 1 407 ? 27.308 100.578 40.920 1.00 7.37 371 MET B CA 1
ATOM 6498 C C . MET B 1 407 ? 26.628 100.789 42.294 1.00 7.28 371 MET B C 1
ATOM 6499 O O . MET B 1 407 ? 25.655 100.117 42.615 1.00 8.20 371 MET B O 1
ATOM 6504 N N . VAL B 1 408 ? 27.161 101.754 43.044 1.00 8.03 372 VAL B N 1
ATOM 6505 C CA . VAL B 1 408 ? 26.446 102.312 44.250 1.00 8.85 372 VAL B CA 1
ATOM 6506 C C . VAL B 1 408 ? 25.976 103.657 43.709 1.00 7.39 372 VAL B C 1
ATOM 6507 O O . VAL B 1 408 ? 26.721 104.667 43.746 1.00 8.57 372 VAL B O 1
ATOM 6511 N N . TRP B 1 409 ? 24.767 103.706 43.142 1.00 7.96 373 TRP B N 1
ATOM 6512 C CA . TRP B 1 409 ? 24.306 104.933 42.530 1.00 7.55 373 TRP B CA 1
ATOM 6513 C C . TRP B 1 409 ? 23.970 105.952 43.584 1.00 8.61 373 TRP B C 1
ATOM 6514 O O . TRP B 1 409 ? 23.292 105.667 44.585 1.00 9.11 373 TRP B O 1
ATOM 6525 N N . LEU B 1 410 ? 24.463 107.174 43.387 1.00 8.59 374 LEU B N 1
ATOM 6526 C CA . LEU B 1 410 ? 24.196 108.350 44.237 1.00 8.05 374 LEU B CA 1
ATOM 6527 C C . LEU B 1 410 ? 24.839 109.523 43.502 1.00 7.25 374 LEU B C 1
ATOM 6528 O O . LEU B 1 410 ? 25.109 109.427 42.319 1.00 8.39 374 LEU B O 1
ATOM 6533 N N . GLY B 1 411 ? 25.070 110.659 44.201 1.00 7.68 375 GLY B N 1
ATOM 6534 C CA . GLY B 1 411 ? 25.549 111.846 43.468 1.00 7.80 375 GLY B CA 1
ATOM 6535 C C . GLY B 1 411 ? 27.019 111.874 43.148 1.00 7.11 375 GLY B C 1
ATOM 6536 O O . GLY B 1 411 ? 27.455 112.777 42.438 1.00 7.58 375 GLY B O 1
ATOM 6537 N N . ASP B 1 412 ? 27.790 110.924 43.659 1.00 7.23 376 ASP B N 1
ATOM 6538 C CA . ASP B 1 412 ? 29.231 110.874 43.469 1.00 7.39 376 ASP B CA 1
ATOM 6539 C C . ASP B 1 412 ? 29.568 109.856 42.414 1.00 7.65 376 ASP B C 1
ATOM 6540 O O . ASP B 1 412 ? 29.224 108.660 42.563 1.00 7.50 376 ASP B O 1
ATOM 6545 N N . PRO B 1 413 ? 30.175 110.240 41.273 1.00 6.84 377 PRO B N 1
ATOM 6546 C CA . PRO B 1 413 ? 30.550 109.246 40.245 1.00 6.82 377 PRO B CA 1
ATOM 6547 C C . PRO B 1 413 ? 31.588 108.258 40.744 1.00 6.56 377 PRO B C 1
ATOM 6548 O O . PRO B 1 413 ? 32.303 108.501 41.744 1.00 7.61 377 PRO B O 1
ATOM 6552 N N . PRO B 1 414 ? 31.773 107.142 39.995 1.00 7.23 378 PRO B N 1
ATOM 6553 C CA . PRO B 1 414 ? 32.579 106.027 40.498 1.00 7.58 378 PRO B CA 1
ATOM 6554 C C . PRO B 1 414 ? 34.068 106.222 40.396 1.00 7.51 378 PRO B C 1
ATOM 6555 O O . PRO B 1 414 ? 34.829 105.288 40.705 1.00 10.89 378 PRO B O 1
ATOM 6559 N N . HIS B 1 415 ? 34.553 107.403 40.013 1.00 7.70 379 HIS B N 1
ATOM 6560 C CA . HIS B 1 415 ? 35.974 107.725 40.173 1.00 7.81 379 HIS B CA 1
ATOM 6561 C C . HIS B 1 415 ? 36.251 108.409 41.488 1.00 7.69 379 HIS B C 1
ATOM 6562 O O . HIS B 1 415 ? 37.430 108.729 41.782 1.00 9.32 379 HIS B O 1
ATOM 6569 N N . GLU B 1 416 ? 35.261 108.642 42.338 1.00 7.86 380 GLU B N 1
ATOM 6570 C CA . GLU B 1 416 ? 35.372 109.320 43.607 1.00 8.74 380 GLU B CA 1
ATOM 6571 C C . GLU B 1 416 ? 34.730 108.467 44.696 1.00 8.41 380 GLU B C 1
ATOM 6572 O O . GLU B 1 416 ? 33.892 107.625 44.411 1.00 8.74 380 GLU B O 1
ATOM 6578 N N . PRO B 1 417 ? 35.074 108.746 45.978 1.00 8.64 381 PRO B N 1
ATOM 6579 C CA . PRO B 1 417 ? 34.514 107.930 47.058 1.00 8.81 381 PRO B CA 1
ATOM 6580 C C . PRO B 1 417 ? 33.008 108.122 47.110 1.00 7.82 381 PRO B C 1
ATOM 6581 O O . PRO B 1 417 ? 32.496 109.236 47.055 1.00 8.78 381 PRO B O 1
ATOM 6585 N N . HIS B 1 418 ? 32.276 107.036 47.323 1.00 8.52 382 HIS B N 1
ATOM 6586 C CA . HIS B 1 418 ? 30.809 107.132 47.474 1.00 7.91 382 HIS B CA 1
ATOM 6587 C C . HIS B 1 418 ? 30.532 108.035 48.652 1.00 8.00 382 HIS B C 1
ATOM 6588 O O . HIS B 1 418 ? 31.070 107.854 49.753 1.00 8.74 382 HIS B O 1
ATOM 6595 N N . GLY B 1 419 ? 29.592 108.967 48.464 1.00 7.91 383 GLY B N 1
ATOM 6596 C CA . GLY B 1 419 ? 29.179 109.796 49.556 1.00 8.21 383 GLY B CA 1
ATOM 6597 C C . GLY B 1 419 ? 29.996 111.038 49.809 1.00 7.13 383 GLY B C 1
ATOM 6598 O O . GLY B 1 419 ? 29.710 111.737 50.789 1.00 8.38 383 GLY B O 1
ATOM 6599 N N . TRP B 1 420 ? 30.972 111.381 48.990 1.00 7.69 384 TRP B N 1
ATOM 6600 C CA . TRP B 1 420 ? 31.766 112.569 49.237 1.00 7.66 384 TRP B CA 1
ATOM 6601 C C . TRP B 1 420 ? 30.917 113.831 49.249 1.00 7.36 384 TRP B C 1
ATOM 6602 O O . TRP B 1 420 ? 30.918 114.599 50.237 1.00 8.15 384 TRP B O 1
ATOM 6613 N N . TYR B 1 421 ? 30.163 114.087 48.201 1.00 6.86 385 TYR B N 1
ATOM 6614 C CA . TYR B 1 421 ? 29.442 115.356 48.001 1.00 7.11 385 TYR B CA 1
ATOM 6615 C C . TYR B 1 421 ? 27.940 115.180 47.951 1.00 6.96 385 TYR B C 1
ATOM 6616 O O . TYR B 1 421 ? 27.188 116.181 47.974 1.00 8.03 385 TYR B O 1
ATOM 6625 N N . SER B 1 422 ? 27.413 113.935 47.886 1.00 7.64 386 SER B N 1
ATOM 6626 C CA . SER B 1 422 ? 25.980 113.719 47.735 1.00 7.78 386 SER B CA 1
ATOM 6627 C C . SER B 1 422 ? 25.162 114.469 48.760 1.00 7.44 386 SER B C 1
ATOM 6628 O O . SER B 1 422 ? 25.485 114.466 49.961 1.00 8.13 386 SER B O 1
ATOM 6631 N N . VAL B 1 423 ? 24.026 115.011 48.295 1.00 7.71 387 VAL B N 1
ATOM 6632 C CA . VAL B 1 423 ? 22.975 115.481 49.207 1.00 8.30 387 VAL B CA 1
ATOM 6633 C C . VAL B 1 423 ? 21.906 114.403 49.263 1.00 8.31 387 VAL B C 1
ATOM 6634 O O . VAL B 1 423 ? 21.240 114.091 48.261 1.00 9.08 387 VAL B O 1
ATOM 6638 N N . TYR B 1 424 ? 21.735 113.802 50.414 1.00 8.81 388 TYR B N 1
ATOM 6639 C CA . TYR B 1 424 ? 20.724 112.758 50.548 1.00 8.82 388 TYR B CA 1
ATOM 6640 C C . TYR B 1 424 ? 19.360 113.344 50.786 1.00 8.82 388 TYR B C 1
ATOM 6641 O O . TYR B 1 424 ? 19.203 114.490 51.277 1.00 9.95 388 TYR B O 1
ATOM 6650 N N . SER B 1 425 ? 18.322 112.527 50.548 1.00 10.15 389 SER B N 1
ATOM 6651 C CA . SER B 1 425 ? 16.927 112.963 50.680 1.00 11.52 389 SER B CA 1
ATOM 6652 C C . SER B 1 425 ? 16.598 113.594 52.008 1.00 12.94 389 SER B C 1
ATOM 6653 O O . SER B 1 425 ? 15.714 114.494 52.039 1.00 14.62 389 SER B O 1
ATOM 6656 N N . ASN B 1 426 ? 17.209 113.127 53.095 1.00 12.63 390 ASN B N 1
ATOM 6657 C CA A ASN B 1 426 ? 16.862 113.637 54.461 0.50 13.91 390 ASN B CA 1
ATOM 6658 C CA B ASN B 1 426 ? 16.870 113.657 54.445 0.50 13.75 390 ASN B CA 1
ATOM 6659 C C . ASN B 1 426 ? 18.029 114.404 55.085 1.00 13.00 390 ASN B C 1
ATOM 6660 O O . ASN B 1 426 ? 18.067 114.623 56.295 1.00 14.11 390 ASN B O 1
ATOM 6669 N N . ASP B 1 427 ? 18.995 114.863 54.264 1.00 11.46 391 ASP B N 1
ATOM 6670 C CA . ASP B 1 427 ? 20.091 115.663 54.854 1.00 10.94 391 ASP B CA 1
ATOM 6671 C C . ASP B 1 427 ? 19.529 117.025 55.279 1.00 9.82 391 ASP B C 1
ATOM 6672 O O . ASP B 1 427 ? 18.516 117.545 54.750 1.00 11.18 391 ASP B O 1
ATOM 6677 N N . THR B 1 428 ? 20.248 117.638 56.228 1.00 10.28 392 THR B N 1
ATOM 6678 C CA . THR B 1 428 ? 19.865 118.996 56.710 1.00 10.81 392 THR B CA 1
ATOM 6679 C C . THR B 1 428 ? 20.030 120.040 55.569 1.00 10.52 392 THR B C 1
ATOM 6680 O O . THR B 1 428 ? 19.376 121.074 55.601 1.00 12.00 392 THR B O 1
ATOM 6684 N N . THR B 1 429 ? 20.847 119.720 54.548 1.00 10.28 393 THR B N 1
ATOM 6685 C CA . THR B 1 429 ? 21.029 120.655 53.452 1.00 8.83 393 THR B CA 1
ATOM 6686 C C . THR B 1 429 ? 19.771 120.817 52.659 1.00 9.72 393 THR B C 1
ATOM 6687 O O . THR B 1 429 ? 19.605 121.847 51.934 1.00 10.41 393 THR B O 1
ATOM 6691 N N . VAL B 1 430 ? 18.872 119.846 52.669 1.00 10.97 394 VAL B N 1
ATOM 6692 C CA . VAL B 1 430 ? 17.702 119.917 51.824 1.00 11.17 394 VAL B CA 1
ATOM 6693 C C . VAL B 1 430 ? 16.817 121.158 52.101 1.00 10.94 394 VAL B C 1
ATOM 6694 O O . VAL B 1 430 ? 16.403 121.869 51.189 1.00 10.40 394 VAL B O 1
ATOM 6698 N N . GLN B 1 431 ? 16.630 121.506 53.376 1.00 11.54 395 GLN B N 1
ATOM 6699 C CA . GLN B 1 431 ? 15.829 122.709 53.692 1.00 12.34 395 GLN B CA 1
ATOM 6700 C C . GLN B 1 431 ? 16.538 123.977 53.175 1.00 11.86 395 GLN B C 1
ATOM 6701 O O . GLN B 1 431 ? 15.860 124.903 52.758 1.00 12.39 395 GLN B O 1
ATOM 6707 N N . ILE B 1 432 ? 17.869 124.020 53.214 1.00 11.59 396 ILE B N 1
ATOM 6708 C CA . ILE B 1 432 ? 18.603 125.198 52.755 1.00 11.54 396 ILE B CA 1
ATOM 6709 C C . ILE B 1 432 ? 18.445 125.327 51.250 1.00 10.70 396 ILE B C 1
ATOM 6710 O O . ILE B 1 432 ? 18.204 126.439 50.729 1.00 11.33 396 ILE B O 1
ATOM 6715 N N . ILE B 1 433 ? 18.473 124.182 50.501 1.00 10.02 397 ILE B N 1
ATOM 6716 C CA . ILE B 1 433 ? 18.181 124.186 49.061 1.00 9.91 397 ILE B CA 1
ATOM 6717 C C . ILE B 1 433 ? 16.763 124.633 48.784 1.00 10.43 397 ILE B C 1
ATOM 6718 O O . ILE B 1 433 ? 16.535 125.476 47.911 1.00 10.12 397 ILE B O 1
ATOM 6723 N N . LYS B 1 434 ? 15.805 124.095 49.543 1.00 9.84 398 LYS B N 1
ATOM 6724 C CA . LYS B 1 434 ? 14.395 124.480 49.354 1.00 11.81 398 LYS B CA 1
ATOM 6725 C C . LYS B 1 434 ? 14.201 125.975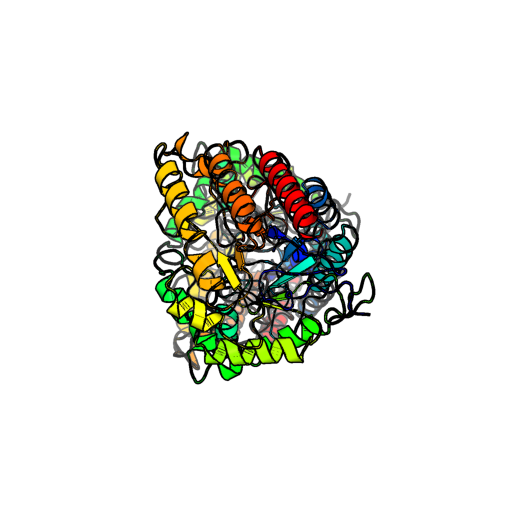 49.565 1.00 12.08 398 LYS B C 1
ATOM 6726 O O . LYS B 1 434 ? 13.472 126.628 48.790 1.00 13.02 398 LYS B O 1
ATOM 6732 N N . ASP B 1 435 ? 14.798 126.524 50.613 1.00 11.30 399 ASP B N 1
ATOM 6733 C CA . ASP B 1 435 ? 14.667 127.933 50.893 1.00 13.31 399 ASP B CA 1
ATOM 6734 C C . ASP B 1 435 ? 15.301 128.780 49.816 1.00 12.13 399 ASP B C 1
ATOM 6735 O O . ASP B 1 435 ? 14.675 129.795 49.364 1.00 12.34 399 ASP B O 1
ATOM 6740 N N . TYR B 1 436 ? 16.477 128.382 49.298 1.00 11.19 400 TYR B N 1
ATOM 6741 C CA . TYR B 1 436 ? 17.050 129.090 48.198 1.00 10.11 400 TYR B CA 1
ATOM 6742 C C . TYR B 1 436 ? 16.200 129.087 46.952 1.00 10.16 400 TYR B C 1
ATOM 6743 O O . TYR B 1 436 ? 16.004 130.114 46.308 1.00 10.92 400 TYR B O 1
ATOM 6752 N N . ASN B 1 437 ? 15.621 127.930 46.617 1.00 9.69 401 ASN B N 1
ATOM 6753 C CA . ASN B 1 437 ? 14.759 127.824 45.441 1.00 9.69 401 ASN B CA 1
ATOM 6754 C C . ASN B 1 437 ? 13.557 128.773 45.579 1.00 10.98 401 ASN B C 1
ATOM 6755 O O . ASN B 1 437 ? 13.200 129.442 44.630 1.00 12.12 401 ASN B O 1
ATOM 6760 N N . ALA B 1 438 ? 12.971 128.839 46.763 1.00 11.07 402 ALA B N 1
ATOM 6761 C CA . ALA B 1 438 ? 11.869 129.747 47.037 1.00 12.69 402 ALA B CA 1
ATOM 6762 C C . ALA B 1 438 ? 12.351 131.200 46.862 1.00 12.73 402 ALA B C 1
ATOM 6763 O O . ALA B 1 438 ? 11.663 132.043 46.267 1.00 13.32 402 ALA B O 1
ATOM 6765 N N . ASN B 1 439 ? 13.521 131.522 47.384 1.00 12.22 403 ASN B N 1
ATOM 6766 C CA . ASN B 1 439 ? 14.044 132.889 47.259 1.00 12.63 403 ASN B CA 1
ATOM 6767 C C . ASN B 1 439 ? 14.330 133.231 45.833 1.00 11.72 403 ASN B C 1
ATOM 6768 O O . ASN B 1 439 ? 14.059 134.374 45.425 1.00 13.40 403 ASN B O 1
ATOM 6773 N N . LEU B 1 440 ? 14.870 132.309 45.027 1.00 11.36 404 LEU B N 1
ATOM 6774 C CA . LEU B 1 440 ? 15.173 132.621 43.630 1.00 11.51 404 LEU B CA 1
ATOM 6775 C C . LEU B 1 440 ? 13.884 132.733 42.832 1.00 12.23 404 LEU B C 1
ATOM 6776 O O . LEU B 1 440 ? 13.806 133.623 41.956 1.00 13.23 404 LEU B O 1
ATOM 6781 N N . LEU B 1 441 ? 12.868 131.919 43.143 1.00 12.05 405 LEU B N 1
ATOM 6782 C CA . LEU B 1 441 ? 11.613 132.067 42.440 1.00 12.43 405 LEU B CA 1
ATOM 6783 C C . LEU B 1 441 ? 10.969 133.448 42.751 1.00 13.28 405 LEU B C 1
ATOM 6784 O O . LEU B 1 441 ? 10.372 134.094 41.837 1.00 13.98 405 LEU B O 1
ATOM 6789 N N . LYS B 1 442 ? 11.086 133.918 43.990 1.00 13.88 406 LYS B N 1
ATOM 6790 C CA . LYS B 1 442 ? 10.583 135.239 44.352 1.00 15.10 406 LYS B CA 1
ATOM 6791 C C . LYS B 1 442 ? 11.283 136.326 43.486 1.00 14.18 406 LYS B C 1
ATOM 6792 O O . LYS B 1 442 ? 10.616 137.224 42.934 1.00 16.19 406 LYS B O 1
ATOM 6798 N N . VAL B 1 443 ? 12.616 136.222 43.297 1.00 12.47 407 VAL B N 1
ATOM 6799 C CA . VAL B 1 443 ? 13.321 137.136 42.444 1.00 15.02 407 VAL B CA 1
ATOM 6800 C C . VAL B 1 443 ? 12.809 137.060 41.009 1.00 13.45 407 VAL B C 1
ATOM 6801 O O . VAL B 1 443 ? 12.554 138.095 40.369 1.00 14.96 407 VAL B O 1
ATOM 6805 N N . GLN B 1 444 ? 12.584 135.827 40.514 1.00 13.81 408 GLN B N 1
ATOM 6806 C CA . GLN B 1 444 ? 12.145 135.663 39.155 1.00 13.44 408 GLN B CA 1
ATOM 6807 C C . GLN B 1 444 ? 10.825 136.457 38.970 1.00 14.67 408 GLN B C 1
ATOM 6808 O O . GLN B 1 444 ? 10.618 137.143 37.948 1.00 15.96 408 GLN B O 1
ATOM 6814 N N . LYS B 1 445 ? 9.922 136.301 39.920 1.00 14.77 409 LYS B N 1
ATOM 6815 C CA . LYS B 1 445 ? 8.595 136.954 39.856 1.00 18.22 409 LYS B CA 1
ATOM 6816 C C . LYS B 1 445 ? 8.738 138.462 39.922 1.00 18.20 409 LYS B C 1
ATOM 6817 O O . LYS B 1 445 ? 8.026 139.176 39.227 1.00 21.52 409 LYS B O 1
ATOM 6823 N N . GLU B 1 446 ? 9.681 138.953 40.736 1.00 17.02 410 GLU B N 1
ATOM 6824 C CA . GLU B 1 446 ? 9.927 140.406 40.811 1.00 19.40 410 GLU B CA 1
ATOM 6825 C C . GLU B 1 446 ? 10.449 140.941 39.482 1.00 18.79 410 GLU B C 1
ATOM 6826 O O . GLU B 1 446 ? 10.039 142.004 39.026 1.00 25.95 410 GLU B O 1
ATOM 6829 N N . LEU B 1 447 ? 11.281 140.178 38.789 1.00 20.16 411 LEU B N 1
ATOM 6830 C CA . LEU B 1 447 ? 11.851 140.585 37.502 1.00 21.02 411 LEU B CA 1
ATOM 6831 C C . LEU B 1 447 ? 10.800 140.464 36.361 1.00 18.10 411 LEU B C 1
ATOM 6832 O O . LEU B 1 447 ? 11.073 141.023 35.275 1.00 21.48 411 LEU B O 1
#

Secondary structure (DSSP, 8-state):
--TTS-EE-TTSSSEEETTEEE-EEEEE-TTHHHHHS-GGGT--HHHHHHHHHHHHHTT--EEEEE---B--TT-TTS-SS-SBSBTTB--HHHHHHHHHHHHHHHHTT-EEEEE--BSSGGG-HHHHHHHHHHT------SSTT--HHHHHHHHHHHHH-TTHHHHHHHHHHHHHHHHHTPBPTTT--BGGG-TTEEEEES-B---S--HHHHHHHHHHHHHHSTTSEEE------S-HHHHHHHH-STT--SEEEEE-TTTTTS--TT-TT-HHHHHHHHHHHHHHHHHHHHHHT--EEEEEE-----GGGSTT-GGGGG-TTS--HHHHHHHHHHHHHHHHHHHTTS--EEEES-EEET--TTSPP-TTS---SSS-TTS-TTSS-EETTSTHHHHHHHHHHHHHHHHHHHH-/---TTS-EE-TTSSSEEETTEEE-EEEEE-TTHHHHHS-GGGT--HHHHHHHHHHHHHTT--EEEEE---B--TT-TTS-SS-SBSBTTB--HHHHHHHHHHHHHHHHTT-EEEEE--BSSGGG-HHHHHHHHHHT------SSTT--HHHHHHHHTHHHH-TTHHHHHHHHHHHHHHHHHT-B-TTT--BGGG-TTEEEEE--B---S--HHHHHHHHHHHHHHSTTSEEE------S-HHHHHHHH-STT--SEEEEE-TTTTTS--TT-TT-HHHHHHHHHHHHHHHHHHHHHHT--EEEEEE-----GGGSTT-GGGGG-TTS--HHHHHHHHHHHHHHHHHHHTTS--EEEES-EEET--TTSPP-TTS---SSS-TTS-TTSS-EETTSTHHHHHHHHHHHHHHHHHH-